Protein AF-A0A7S3EX60-F1 (afdb_monomer_lite)

Structure (mmCIF, N/CA/C/O backbone):
data_AF-A0A7S3EX60-F1
#
_entry.id   AF-A0A7S3EX60-F1
#
loop_
_atom_site.group_PDB
_atom_site.id
_atom_site.type_symbol
_atom_site.label_atom_id
_atom_site.label_alt_id
_atom_site.label_comp_id
_atom_site.label_asym_id
_atom_site.label_entity_id
_atom_site.label_seq_id
_atom_site.pdbx_PDB_ins_code
_atom_site.Cartn_x
_atom_site.Cartn_y
_atom_site.Cartn_z
_atom_site.occupancy
_atom_site.B_iso_or_equiv
_atom_site.auth_seq_id
_atom_site.auth_comp_id
_atom_site.auth_asym_id
_atom_site.auth_atom_id
_atom_site.pdbx_PDB_model_num
ATOM 1 N N . MET A 1 1 ? 12.029 58.955 9.361 1.00 40.97 1 MET A N 1
ATOM 2 C CA . MET A 1 1 ? 13.193 58.629 10.218 1.00 40.97 1 MET A CA 1
ATOM 3 C C . MET A 1 1 ? 12.990 57.382 11.083 1.00 40.97 1 MET A C 1
ATOM 5 O O . MET A 1 1 ? 13.912 56.584 11.134 1.00 40.97 1 MET A O 1
ATOM 9 N N . SER A 1 2 ? 11.810 57.131 11.671 1.00 41.09 2 SER A N 1
ATOM 10 C CA . SER A 1 2 ? 11.563 55.909 12.473 1.00 41.09 2 SER A CA 1
ATOM 11 C C . SER A 1 2 ? 11.715 54.586 11.683 1.00 41.09 2 SER A C 1
ATOM 13 O O . SER A 1 2 ? 12.374 53.666 12.156 1.00 41.09 2 SER A O 1
ATOM 15 N N . ASN A 1 3 ? 11.269 54.524 10.420 1.00 42.03 3 ASN A N 1
ATOM 16 C CA . ASN A 1 3 ? 11.426 53.314 9.588 1.00 42.03 3 ASN A CA 1
ATOM 17 C C . ASN A 1 3 ? 12.855 53.044 9.081 1.00 42.03 3 ASN A C 1
ATOM 19 O O . ASN A 1 3 ? 13.151 51.920 8.691 1.00 42.03 3 ASN A O 1
ATOM 23 N N . ILE A 1 4 ? 13.748 54.040 9.084 1.00 48.38 4 ILE A N 1
ATOM 24 C CA . ILE A 1 4 ? 15.143 53.849 8.641 1.00 48.38 4 ILE A CA 1
ATOM 25 C C . ILE A 1 4 ? 15.985 53.295 9.799 1.00 48.38 4 ILE A C 1
ATOM 27 O O . ILE A 1 4 ? 16.794 52.396 9.592 1.00 48.38 4 ILE A O 1
ATOM 31 N N . PHE A 1 5 ? 15.711 53.731 11.034 1.00 44.16 5 PHE A N 1
ATOM 32 C CA . PHE A 1 5 ? 16.349 53.172 12.228 1.00 44.16 5 PHE A CA 1
ATOM 33 C C . PHE A 1 5 ? 15.914 51.730 12.520 1.00 44.16 5 PHE A C 1
ATOM 35 O O . PHE A 1 5 ? 16.747 50.923 12.921 1.00 44.16 5 PHE A O 1
ATOM 42 N N . ALA A 1 6 ? 14.654 51.365 12.256 1.00 50.06 6 ALA A N 1
ATOM 43 C CA . ALA A 1 6 ? 14.195 49.982 12.419 1.00 50.06 6 ALA A CA 1
ATOM 44 C C . ALA A 1 6 ? 14.862 49.013 11.423 1.00 50.06 6 ALA A C 1
ATOM 46 O O . ALA A 1 6 ? 15.146 47.869 11.770 1.00 50.06 6 ALA A O 1
ATOM 47 N N . LYS A 1 7 ? 15.162 49.480 10.203 1.00 50.81 7 LYS A N 1
ATOM 48 C CA . LYS A 1 7 ? 15.777 48.651 9.159 1.00 50.81 7 LYS A CA 1
ATOM 49 C C . LYS A 1 7 ? 17.280 48.448 9.380 1.00 50.81 7 LYS A C 1
ATOM 51 O O . LYS A 1 7 ? 17.748 47.321 9.280 1.00 50.81 7 LYS A O 1
ATOM 56 N N . ALA A 1 8 ? 17.995 49.492 9.807 1.00 50.06 8 ALA A N 1
ATOM 57 C CA . ALA A 1 8 ? 19.415 49.393 10.157 1.00 50.06 8 ALA A CA 1
ATOM 58 C C . ALA A 1 8 ? 19.665 48.515 11.402 1.00 50.06 8 ALA A C 1
ATOM 60 O O . ALA A 1 8 ? 20.661 47.799 11.467 1.00 50.06 8 ALA A O 1
ATOM 61 N N . ASN A 1 9 ? 18.745 48.513 12.377 1.00 50.19 9 ASN A N 1
ATOM 62 C CA . ASN A 1 9 ? 18.869 47.649 13.557 1.00 50.19 9 ASN A CA 1
ATOM 63 C C . ASN A 1 9 ? 18.553 46.175 13.244 1.00 50.19 9 ASN A C 1
ATOM 65 O O . ASN A 1 9 ? 19.144 45.283 13.846 1.00 50.19 9 ASN A O 1
ATOM 69 N N . ALA A 1 10 ? 17.655 45.915 12.287 1.00 53.09 10 ALA A N 1
ATOM 70 C CA . ALA A 1 10 ? 17.352 44.562 11.824 1.00 53.09 10 ALA A CA 1
ATOM 71 C C . ALA A 1 10 ? 18.492 43.973 10.974 1.00 53.09 10 ALA A C 1
ATOM 73 O O . ALA A 1 10 ? 18.819 42.801 11.138 1.00 53.09 10 ALA A O 1
ATOM 74 N N . GLU A 1 11 ? 19.138 44.779 10.124 1.00 54.62 11 GLU A N 1
ATOM 75 C CA . GLU A 1 11 ? 20.297 44.345 9.327 1.00 54.62 11 GLU A CA 1
ATOM 76 C C . GLU A 1 11 ? 21.515 44.035 10.216 1.00 54.62 11 GLU A C 1
ATOM 78 O O . GLU A 1 11 ? 22.092 42.958 10.081 1.00 54.62 11 GLU A O 1
ATOM 83 N N . ASN A 1 12 ? 21.808 44.866 11.228 1.00 51.91 12 ASN A N 1
ATOM 84 C CA . ASN A 1 12 ? 22.872 44.582 12.203 1.00 51.91 12 ASN A CA 1
ATOM 85 C C . ASN A 1 12 ? 22.582 43.349 13.081 1.00 51.91 12 ASN A C 1
ATOM 87 O O . ASN A 1 12 ? 23.506 42.624 13.456 1.00 51.91 12 ASN A O 1
ATOM 91 N N . GLN A 1 13 ? 21.315 43.075 13.421 1.00 51.34 13 GLN A N 1
ATOM 92 C CA . GLN A 1 13 ? 20.961 41.848 14.147 1.00 51.34 13 GLN A CA 1
ATOM 93 C C . GLN A 1 13 ? 21.062 40.599 13.268 1.00 51.34 13 GLN A C 1
ATOM 95 O O . GLN A 1 13 ? 21.455 39.548 13.773 1.00 51.34 13 GLN A O 1
ATOM 100 N N . ASN A 1 14 ? 20.770 40.710 11.970 1.00 57.12 14 ASN A N 1
ATOM 101 C CA . ASN A 1 14 ? 20.908 39.596 11.036 1.00 57.12 14 ASN A CA 1
ATOM 102 C C . ASN A 1 14 ? 22.379 39.281 10.738 1.00 57.12 14 ASN A C 1
ATOM 104 O O . ASN A 1 14 ? 22.747 38.110 10.745 1.00 57.12 14 ASN A O 1
ATOM 108 N N . GLU A 1 15 ? 23.240 40.291 10.579 1.00 61.31 15 GLU A N 1
ATOM 109 C CA . GLU A 1 15 ? 24.688 40.075 10.436 1.00 61.31 15 GLU A CA 1
ATOM 110 C C . GLU A 1 15 ? 25.303 39.463 11.702 1.00 61.31 15 GLU A C 1
ATOM 112 O O . GLU A 1 15 ? 26.089 38.521 11.610 1.00 61.31 15 GLU A O 1
ATOM 117 N N . ALA A 1 16 ? 24.885 39.901 12.896 1.00 56.84 16 ALA A N 1
ATOM 118 C CA . ALA A 1 16 ? 25.330 39.304 14.157 1.00 56.84 16 ALA A CA 1
ATOM 119 C C . ALA A 1 16 ? 24.805 37.868 14.368 1.00 56.84 16 ALA A C 1
ATOM 121 O O . ALA A 1 16 ? 25.426 37.077 15.088 1.00 56.84 16 ALA A O 1
ATOM 122 N N . TYR A 1 17 ? 23.663 37.520 13.765 1.00 59.34 17 TYR A N 1
ATOM 123 C CA . TYR A 1 17 ? 23.107 36.166 13.790 1.00 59.34 17 TYR A CA 1
ATOM 124 C C . TYR A 1 17 ? 23.792 35.260 12.762 1.00 59.34 17 TYR A C 1
ATOM 126 O O . TYR A 1 17 ? 24.101 34.112 13.073 1.00 59.34 17 TYR A O 1
ATOM 134 N N . GLU A 1 18 ? 24.107 35.769 11.570 1.00 61.88 18 GLU A N 1
ATOM 135 C CA . GLU A 1 18 ? 24.880 35.036 10.566 1.00 61.88 18 GLU A CA 1
ATOM 136 C C . GLU A 1 18 ? 26.339 34.845 10.977 1.00 61.88 18 GLU A C 1
ATOM 138 O O . GLU A 1 18 ? 26.872 33.755 10.770 1.00 61.88 18 GLU A O 1
ATOM 143 N N . GLN A 1 19 ? 26.964 35.828 11.635 1.00 60.38 19 GLN A N 1
ATOM 144 C CA . GLN A 1 19 ? 28.290 35.661 12.235 1.00 60.38 19 GLN A CA 1
ATOM 145 C C . GLN A 1 19 ? 28.268 34.598 13.331 1.00 60.38 19 GLN A C 1
ATOM 147 O O . GLN A 1 19 ? 29.063 33.668 13.260 1.00 60.38 19 GLN A O 1
ATOM 152 N N . ARG A 1 20 ? 27.300 34.626 14.260 1.00 58.97 20 ARG A N 1
ATOM 153 C CA . ARG A 1 20 ? 27.168 33.566 15.276 1.00 58.97 20 ARG A CA 1
ATOM 154 C C . ARG A 1 20 ? 26.849 32.203 14.676 1.00 58.97 20 ARG A C 1
ATOM 156 O O . ARG A 1 20 ? 27.349 31.191 15.159 1.00 58.97 20 ARG A O 1
ATOM 163 N N . ARG A 1 21 ? 26.051 32.146 13.606 1.00 56.06 21 ARG A N 1
ATOM 164 C CA . ARG A 1 21 ? 25.754 30.891 12.906 1.00 56.06 21 ARG A CA 1
ATOM 165 C C . ARG A 1 21 ? 26.981 30.362 12.172 1.00 56.06 21 ARG A C 1
ATOM 167 O O . ARG A 1 21 ? 27.197 29.156 12.183 1.00 56.06 21 ARG A O 1
ATOM 174 N N . ASN A 1 22 ? 27.792 31.228 11.570 1.00 59.12 22 ASN A N 1
ATOM 175 C CA . ASN A 1 22 ? 29.034 30.839 10.904 1.00 59.12 22 ASN A CA 1
ATOM 176 C C . ASN A 1 22 ? 30.138 30.481 11.905 1.00 59.12 22 ASN A C 1
ATOM 178 O O . ASN A 1 22 ? 30.861 29.527 11.653 1.00 59.12 22 ASN A O 1
ATOM 182 N N . GLU A 1 23 ? 30.223 31.141 13.060 1.00 57.78 23 GLU A N 1
ATOM 183 C CA . GLU A 1 23 ? 31.110 30.753 14.166 1.00 57.78 23 GLU A CA 1
ATOM 184 C C . GLU A 1 23 ? 30.705 29.403 14.761 1.00 57.78 23 GLU A C 1
ATOM 186 O O . GLU A 1 23 ? 31.564 28.560 14.996 1.00 57.78 23 GLU A O 1
ATOM 191 N N . MET A 1 24 ? 29.404 29.140 14.918 1.00 51.28 24 MET A N 1
ATOM 192 C CA . MET A 1 24 ? 28.896 27.849 15.392 1.00 51.28 24 MET A CA 1
ATOM 193 C C . MET A 1 24 ? 29.073 26.748 14.336 1.00 51.28 24 MET A C 1
ATOM 195 O 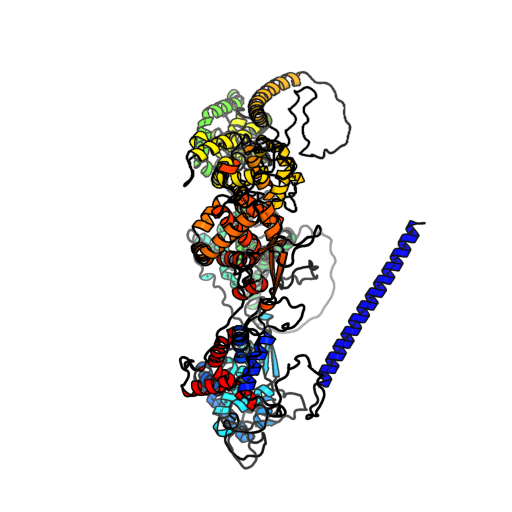O . MET A 1 24 ? 29.376 25.606 14.662 1.00 51.28 24 MET A O 1
ATOM 199 N N . ARG A 1 25 ? 28.948 27.079 13.046 1.00 52.75 25 ARG A N 1
ATOM 200 C CA . ARG A 1 25 ? 29.199 26.132 11.951 1.00 52.75 25 ARG A CA 1
ATOM 201 C C . ARG A 1 25 ? 30.690 25.844 11.794 1.00 52.75 25 ARG A C 1
ATOM 203 O O . ARG A 1 25 ? 31.047 24.690 11.589 1.00 52.75 25 ARG A O 1
ATOM 210 N N . ASN A 1 26 ? 31.548 26.849 11.953 1.00 56.00 26 ASN A N 1
ATOM 211 C CA . ASN A 1 26 ? 32.994 26.672 11.965 1.00 56.00 26 ASN A CA 1
ATOM 212 C C . ASN A 1 26 ? 33.450 25.924 13.219 1.00 56.00 26 ASN A C 1
ATOM 214 O O . ASN A 1 26 ? 34.291 25.051 13.080 1.00 56.00 26 ASN A O 1
ATOM 218 N N . SER A 1 27 ? 32.857 26.139 14.400 1.00 57.81 27 SER A N 1
ATOM 219 C CA . SER A 1 27 ? 33.195 25.355 15.598 1.00 57.81 27 SER A CA 1
ATOM 220 C C . SER A 1 27 ? 32.724 23.901 15.505 1.00 57.81 27 SER A C 1
ATOM 222 O O . SER A 1 27 ? 33.425 23.011 15.972 1.00 57.81 27 SER A O 1
ATOM 224 N N . VAL A 1 28 ? 31.600 23.624 14.831 1.00 53.66 28 VAL A N 1
ATOM 225 C CA . VAL A 1 28 ? 31.128 22.251 14.568 1.00 53.66 28 VAL A CA 1
ATOM 226 C C . VAL A 1 28 ? 31.958 21.565 13.480 1.00 53.66 28 VAL A C 1
ATOM 228 O O . VAL A 1 28 ? 32.253 20.380 13.599 1.00 53.66 28 VAL A O 1
ATOM 231 N N . VAL A 1 29 ? 32.387 22.285 12.437 1.00 56.09 29 VAL A N 1
ATOM 232 C CA . VAL A 1 29 ? 33.287 21.743 11.402 1.00 56.09 29 VAL A CA 1
ATOM 233 C C . VAL A 1 29 ? 34.698 21.541 11.953 1.00 56.09 29 VAL A C 1
ATOM 235 O O . VAL A 1 29 ? 35.321 20.531 11.649 1.00 56.09 29 VAL A O 1
ATOM 238 N N . GLN A 1 30 ? 35.187 22.446 12.798 1.00 50.03 30 GLN A N 1
ATOM 239 C CA . GLN A 1 30 ? 36.496 22.351 13.439 1.00 50.03 30 GLN A CA 1
ATOM 240 C C . GLN A 1 30 ? 36.492 21.293 14.546 1.00 50.03 30 GLN A C 1
ATOM 242 O O . GLN A 1 30 ? 37.408 20.485 14.584 1.00 50.03 30 GLN A O 1
ATOM 247 N N . GLY A 1 31 ? 35.406 21.174 15.315 1.00 54.47 31 GLY A N 1
ATOM 248 C CA . GLY A 1 31 ? 35.173 20.067 16.245 1.00 54.47 31 GLY A CA 1
ATOM 249 C C . GLY A 1 31 ? 35.002 18.721 15.538 1.00 54.47 31 GLY A C 1
ATOM 250 O O . GLY A 1 31 ? 35.495 17.713 16.027 1.00 54.47 31 GLY A O 1
ATOM 251 N N . GLY A 1 32 ? 34.386 18.697 14.350 1.00 55.09 32 GLY A N 1
ATOM 252 C CA . GLY A 1 32 ? 34.275 17.510 13.498 1.00 55.09 32 GLY A CA 1
ATOM 253 C C . GLY A 1 32 ? 35.598 17.116 12.835 1.00 55.09 32 GLY A C 1
ATOM 254 O O . GLY A 1 32 ? 35.907 15.933 12.742 1.00 55.09 32 GLY A O 1
ATOM 255 N N . LEU A 1 33 ? 36.420 18.085 12.422 1.00 52.88 33 LEU A N 1
ATOM 256 C CA . LEU A 1 33 ? 37.774 17.856 11.911 1.00 52.88 33 LEU A CA 1
ATOM 257 C C . LEU A 1 33 ? 38.736 17.443 13.028 1.00 52.88 33 LEU A C 1
ATOM 259 O O . LEU A 1 33 ? 39.568 16.573 12.795 1.00 52.88 33 LEU A O 1
ATOM 263 N N . GLU A 1 34 ? 38.585 17.984 14.238 1.00 53.78 34 GLU A N 1
ATOM 264 C CA . GLU A 1 34 ? 39.283 17.532 15.445 1.00 53.78 34 GLU A CA 1
ATOM 265 C C . GLU A 1 34 ? 38.808 16.142 15.877 1.00 53.78 34 GLU A C 1
ATOM 267 O O . GLU A 1 34 ? 39.642 15.340 16.276 1.00 53.78 34 GLU A O 1
ATOM 272 N N . GLN A 1 35 ? 37.526 15.791 15.707 1.00 50.44 35 GLN A N 1
ATOM 273 C CA . GLN A 1 35 ? 37.017 14.431 15.931 1.00 50.44 35 GLN A CA 1
ATOM 274 C C . GLN A 1 35 ? 37.516 13.442 14.880 1.00 50.44 35 GLN A C 1
ATOM 276 O O . GLN A 1 35 ? 37.899 12.337 15.235 1.00 50.44 35 GLN A O 1
ATOM 281 N N . ILE A 1 36 ? 37.584 13.827 13.604 1.00 54.09 36 ILE A N 1
ATOM 282 C CA . ILE A 1 36 ? 38.129 12.984 12.529 1.00 54.09 36 ILE A CA 1
ATOM 283 C C . ILE A 1 36 ? 39.653 12.855 12.665 1.00 54.09 36 ILE A C 1
ATOM 285 O O . ILE A 1 36 ? 40.202 11.784 12.404 1.00 54.09 36 ILE A O 1
ATOM 289 N N . ALA A 1 37 ? 40.347 13.909 13.104 1.00 53.84 37 ALA A N 1
ATOM 290 C CA . ALA A 1 37 ? 41.767 13.868 13.440 1.00 53.84 37 ALA A CA 1
ATOM 291 C C . ALA A 1 37 ? 42.020 13.040 14.709 1.00 53.84 37 ALA A C 1
ATOM 293 O O . ALA A 1 37 ? 42.969 12.263 14.726 1.00 53.84 37 ALA A O 1
ATOM 294 N N . ALA A 1 38 ? 41.149 13.120 15.720 1.00 51.03 38 ALA A N 1
ATOM 295 C CA . ALA A 1 38 ? 41.193 12.301 16.930 1.00 51.03 38 ALA A CA 1
ATOM 296 C C . ALA A 1 38 ? 40.831 10.835 16.654 1.00 51.03 38 ALA A C 1
ATOM 298 O O . ALA A 1 38 ? 41.434 9.952 17.253 1.00 51.03 38 ALA A O 1
ATOM 299 N N . ASP A 1 39 ? 39.933 10.552 15.707 1.00 51.50 39 ASP A N 1
ATOM 300 C CA . ASP A 1 39 ? 39.592 9.195 15.266 1.00 51.50 39 ASP A CA 1
ATOM 301 C C . ASP A 1 39 ? 40.668 8.605 14.349 1.00 51.50 39 ASP A C 1
ATOM 303 O O . ASP A 1 39 ? 40.962 7.412 14.440 1.00 51.50 39 ASP A O 1
ATOM 307 N N . ARG A 1 40 ? 41.331 9.422 13.515 1.00 48.72 40 ARG A N 1
ATOM 308 C CA . ARG A 1 40 ? 42.548 9.014 12.791 1.00 48.72 40 ARG A CA 1
ATOM 309 C C . ARG A 1 40 ? 43.727 8.811 13.739 1.00 48.72 40 ARG A C 1
ATOM 311 O O . ARG A 1 40 ? 44.459 7.847 13.550 1.00 48.72 40 ARG A O 1
ATOM 318 N N . ALA A 1 41 ? 43.877 9.637 14.775 1.00 49.53 41 ALA A N 1
ATOM 319 C CA . ALA A 1 41 ? 44.881 9.458 15.821 1.00 49.53 41 ALA A CA 1
ATOM 320 C C . ALA A 1 41 ? 44.573 8.234 16.704 1.00 49.53 41 ALA A C 1
ATOM 322 O O . ALA A 1 41 ? 45.488 7.484 17.026 1.00 49.53 41 ALA A O 1
ATOM 323 N N . ARG A 1 42 ? 43.296 7.948 17.008 1.00 47.03 42 ARG A N 1
ATOM 324 C CA . ARG A 1 42 ? 42.854 6.717 17.691 1.00 47.03 42 ARG A CA 1
ATOM 325 C C . ARG A 1 42 ? 43.070 5.473 16.834 1.00 47.03 42 ARG A C 1
ATOM 327 O O . ARG A 1 42 ? 43.547 4.472 17.353 1.00 47.03 42 ARG A O 1
ATOM 334 N N . LYS A 1 43 ? 42.792 5.525 15.525 1.00 45.44 43 LYS A N 1
ATOM 335 C CA . LYS A 1 43 ? 43.089 4.418 14.594 1.00 45.44 43 LYS A CA 1
ATOM 336 C C . LYS A 1 43 ? 44.589 4.225 14.354 1.00 45.44 43 LYS A C 1
ATOM 338 O O . LYS A 1 43 ? 45.010 3.089 14.164 1.00 45.44 43 LYS A O 1
ATOM 343 N N . ALA A 1 44 ? 45.391 5.291 14.398 1.00 42.00 44 ALA A N 1
ATOM 344 C CA . ALA A 1 44 ? 46.851 5.222 14.301 1.00 42.00 44 ALA A CA 1
ATOM 345 C C . ALA A 1 44 ? 47.514 4.741 15.609 1.00 42.00 44 ALA A C 1
ATOM 347 O O . ALA A 1 44 ? 48.523 4.047 15.554 1.00 42.00 44 ALA A O 1
ATOM 348 N N . ALA A 1 45 ? 46.914 5.019 16.774 1.00 40.84 45 ALA A N 1
ATOM 349 C CA . ALA A 1 45 ? 47.356 4.499 18.072 1.00 40.84 45 ALA A CA 1
ATOM 350 C C . ALA A 1 45 ? 47.021 3.007 18.291 1.00 40.84 45 ALA A C 1
ATOM 352 O O . ALA A 1 45 ? 47.554 2.392 19.210 1.00 40.84 45 ALA A O 1
ATOM 353 N N . LEU A 1 46 ? 46.173 2.406 17.444 1.00 40.50 46 LEU A N 1
ATOM 354 C CA . LEU A 1 46 ? 45.753 0.998 17.529 1.00 40.50 46 LEU A CA 1
ATOM 355 C C . LEU A 1 46 ? 46.580 0.028 16.659 1.00 40.50 46 LEU A C 1
ATOM 357 O O . LEU A 1 46 ? 46.191 -1.126 16.480 1.00 40.50 46 LEU A O 1
ATOM 361 N N . ARG A 1 47 ? 47.733 0.460 16.128 1.00 37.81 47 ARG A N 1
ATOM 362 C CA . ARG A 1 47 ? 48.683 -0.410 15.411 1.00 37.81 47 ARG A CA 1
ATOM 363 C C . ARG A 1 47 ? 50.138 -0.136 15.805 1.00 37.81 47 ARG A C 1
ATOM 365 O O . ARG A 1 47 ? 50.882 0.417 15.010 1.00 37.81 47 ARG A O 1
ATOM 372 N N . VAL A 1 48 ? 50.553 -0.597 16.988 1.00 32.78 48 VAL A N 1
ATOM 373 C CA . VAL A 1 48 ? 51.901 -1.157 17.246 1.00 32.78 48 VAL A CA 1
ATOM 374 C C . VAL A 1 48 ? 51.758 -2.253 18.327 1.00 32.78 48 VAL A C 1
ATOM 376 O O . VAL A 1 48 ? 51.023 -2.041 19.291 1.00 32.78 48 VAL A O 1
ATOM 379 N N . PRO A 1 49 ? 52.397 -3.430 18.168 1.00 46.22 49 PRO A N 1
ATOM 380 C CA . PRO A 1 49 ? 52.186 -4.614 19.006 1.00 46.22 49 PRO A CA 1
ATOM 381 C C . PRO A 1 49 ? 53.089 -4.599 20.245 1.00 46.22 49 PRO A C 1
ATOM 383 O O . PRO A 1 49 ? 54.275 -4.386 20.064 1.00 46.22 49 PRO A O 1
ATOM 386 N N . VAL A 1 50 ? 52.584 -4.878 21.459 1.00 27.66 50 VAL A N 1
ATOM 387 C CA . VAL A 1 50 ? 53.352 -5.418 22.612 1.00 27.66 50 VAL A CA 1
ATOM 388 C C . VAL A 1 50 ? 52.380 -5.970 23.684 1.00 27.66 50 VAL A C 1
ATOM 390 O O . VAL A 1 50 ? 51.372 -5.356 24.013 1.00 27.66 50 VAL A O 1
ATOM 393 N N . SER A 1 51 ? 52.744 -7.145 24.205 1.00 29.50 51 SER A N 1
ATOM 394 C CA . SER A 1 51 ? 52.275 -7.961 25.349 1.00 29.50 51 SER A CA 1
ATOM 395 C C . SER A 1 51 ? 51.693 -7.258 26.608 1.00 29.50 51 SER A C 1
ATOM 397 O O . SER A 1 51 ? 51.976 -6.088 26.860 1.00 29.50 51 SER A O 1
ATOM 399 N N . PRO A 1 52 ? 50.926 -7.979 27.465 1.00 30.30 52 PRO A N 1
ATOM 400 C CA . PRO A 1 52 ? 49.973 -7.391 28.410 1.00 30.30 52 PRO A CA 1
ATOM 401 C C . PRO A 1 52 ? 50.631 -6.785 29.659 1.00 30.30 52 PRO A C 1
ATOM 403 O O . PRO A 1 52 ? 51.422 -7.435 30.344 1.00 30.30 52 PRO A O 1
ATOM 406 N N . LYS A 1 53 ? 50.211 -5.571 30.036 1.00 26.50 53 LYS A N 1
ATOM 407 C CA . LYS A 1 53 ? 50.353 -5.048 31.405 1.00 26.50 53 LYS A CA 1
ATOM 408 C C . LYS A 1 53 ? 48.973 -4.853 32.032 1.00 26.50 53 LYS A C 1
ATOM 410 O O . LYS A 1 53 ? 48.086 -4.251 31.440 1.00 26.50 53 LYS A O 1
ATOM 415 N N . LYS A 1 54 ? 48.824 -5.409 33.238 1.00 35.53 54 LYS A N 1
ATOM 416 C CA . LYS A 1 54 ? 47.655 -5.326 34.124 1.00 35.53 54 LYS A CA 1
ATOM 417 C C . LYS A 1 54 ? 47.223 -3.879 34.391 1.00 35.53 54 LYS A C 1
ATOM 419 O O . LYS A 1 54 ? 48.059 -3.070 34.783 1.00 35.53 54 LYS A O 1
ATOM 424 N N . GLY A 1 55 ? 45.906 -3.666 34.360 1.00 38.47 55 GLY A N 1
ATOM 425 C CA . GLY A 1 55 ? 45.201 -2.640 35.135 1.00 38.47 55 GLY A CA 1
ATOM 426 C C . GLY A 1 55 ? 44.692 -1.444 34.332 1.00 38.47 55 GLY A C 1
ATOM 427 O O . GLY A 1 55 ? 45.484 -0.568 34.012 1.00 38.47 55 GLY A O 1
ATOM 428 N N . ALA A 1 56 ? 43.376 -1.424 34.061 1.00 29.97 56 ALA A N 1
ATOM 429 C CA . ALA A 1 56 ? 42.463 -0.264 34.117 1.00 29.97 56 ALA A CA 1
ATOM 430 C C . ALA A 1 56 ? 41.203 -0.517 33.256 1.00 29.97 56 ALA A C 1
ATOM 432 O O . ALA A 1 56 ? 41.147 -0.119 32.095 1.00 29.97 56 ALA A O 1
ATOM 433 N N . PHE A 1 57 ? 40.182 -1.155 33.835 1.00 28.59 57 PHE A N 1
ATOM 434 C CA . PHE A 1 57 ? 38.784 -0.944 33.436 1.00 28.59 57 PHE A CA 1
ATOM 435 C C . PHE A 1 57 ? 38.083 -0.184 34.579 1.00 28.59 57 PHE A C 1
ATOM 437 O O . PHE A 1 57 ? 38.437 -0.431 35.733 1.00 28.59 57 PHE A O 1
ATOM 444 N N . PRO A 1 58 ? 37.150 0.745 34.294 1.00 32.22 58 PRO A N 1
ATOM 445 C CA . PRO A 1 58 ? 36.363 1.422 35.321 1.00 32.22 58 PRO A CA 1
ATOM 446 C C . PRO A 1 58 ? 35.311 0.476 35.920 1.00 32.22 58 PRO A C 1
ATOM 448 O O . PRO A 1 58 ? 34.686 -0.290 35.187 1.00 32.22 58 PRO A O 1
ATOM 451 N N . ASP A 1 59 ? 35.138 0.563 37.241 1.00 34.06 59 ASP A N 1
ATOM 452 C CA . ASP A 1 59 ? 34.211 -0.220 38.066 1.00 34.06 59 ASP A CA 1
ATOM 453 C C . ASP A 1 59 ? 32.789 -0.285 37.493 1.00 34.06 59 ASP A C 1
ATOM 455 O O . ASP A 1 59 ? 32.135 0.737 37.263 1.00 34.06 59 ASP A O 1
ATOM 459 N N . VAL A 1 60 ? 32.287 -1.511 37.331 1.00 32.72 60 VAL A N 1
ATOM 460 C CA . VAL A 1 60 ? 30.874 -1.812 37.065 1.00 32.72 60 VAL A CA 1
ATOM 461 C C . VAL A 1 60 ? 30.269 -2.427 38.329 1.00 32.72 60 VAL A C 1
ATOM 463 O O . VAL A 1 60 ? 29.786 -3.553 38.326 1.00 32.72 60 VAL A O 1
ATOM 466 N N . ASP A 1 61 ? 30.290 -1.671 39.425 1.00 29.89 61 ASP A N 1
ATOM 467 C CA . ASP A 1 61 ? 29.519 -1.975 40.636 1.00 29.89 61 ASP A CA 1
ATOM 468 C C . ASP A 1 61 ? 28.088 -1.444 40.476 1.00 29.89 61 ASP A C 1
ATOM 470 O O . ASP A 1 61 ? 27.728 -0.368 40.963 1.00 29.89 61 ASP A O 1
ATOM 474 N N . ARG A 1 62 ? 27.240 -2.175 39.742 1.00 36.34 62 ARG A N 1
ATOM 475 C CA . ARG A 1 62 ? 25.791 -1.887 39.725 1.00 36.34 62 ARG A CA 1
ATOM 476 C C . ARG A 1 62 ? 24.882 -3.113 39.847 1.00 36.34 62 ARG A C 1
ATOM 478 O O . ARG A 1 62 ? 23.687 -3.010 39.597 1.00 36.34 62 ARG A O 1
ATOM 485 N N . PHE A 1 63 ? 25.431 -4.231 40.311 1.00 33.94 63 PHE A N 1
ATOM 486 C CA . PHE A 1 63 ? 24.666 -5.358 40.841 1.00 33.94 63 PHE A CA 1
ATOM 487 C C . PHE A 1 63 ? 25.255 -5.708 42.206 1.00 33.94 63 PHE A C 1
ATOM 489 O O . PHE A 1 63 ? 26.233 -6.443 42.306 1.00 33.94 63 PHE A O 1
ATOM 496 N N . ALA A 1 64 ? 24.718 -5.088 43.256 1.00 28.97 64 ALA A N 1
ATOM 497 C CA . ALA A 1 64 ? 25.093 -5.423 44.621 1.00 28.97 64 ALA A CA 1
ATOM 498 C C . ALA A 1 64 ? 24.592 -6.845 44.951 1.00 28.97 64 ALA A C 1
ATOM 500 O O . ALA A 1 64 ? 23.434 -7.144 44.653 1.00 28.97 64 ALA A O 1
ATOM 501 N N . PRO A 1 65 ? 25.412 -7.711 45.568 1.00 36.94 65 PRO A N 1
ATOM 502 C CA . PRO A 1 65 ? 24.937 -8.962 46.133 1.00 36.94 65 PRO A CA 1
ATOM 503 C C . PRO A 1 65 ? 24.269 -8.677 47.483 1.00 36.94 65 PRO A C 1
ATOM 505 O O . PRO A 1 65 ? 24.921 -8.213 48.420 1.00 36.94 65 PRO A O 1
ATOM 508 N N . GLU A 1 66 ? 22.972 -8.961 47.601 1.00 35.19 66 GLU A N 1
ATOM 509 C CA . GLU A 1 66 ? 22.375 -9.211 48.914 1.00 35.19 66 GLU A CA 1
ATOM 510 C C . GLU A 1 66 ? 22.986 -10.506 49.487 1.00 35.19 66 GLU A C 1
ATOM 512 O O . GLU A 1 66 ? 23.212 -11.485 48.776 1.00 35.19 66 GLU A O 1
ATOM 517 N N . TYR A 1 67 ? 23.369 -10.444 50.763 1.00 29.53 67 TYR A N 1
ATOM 518 C CA . TYR A 1 67 ? 24.238 -11.381 51.487 1.00 29.53 67 TYR A CA 1
ATOM 519 C C . TYR A 1 67 ? 23.830 -12.868 51.404 1.00 29.53 67 TYR A C 1
ATOM 521 O O . TYR A 1 67 ? 22.674 -13.184 51.676 1.00 29.53 67 TYR A O 1
ATOM 529 N N . PRO A 1 68 ? 24.791 -13.805 51.255 1.00 32.22 68 PRO A N 1
ATOM 530 C CA . PRO A 1 68 ? 24.666 -15.150 51.798 1.00 32.22 68 PRO A CA 1
ATOM 531 C C . PRO A 1 68 ? 25.276 -15.247 53.208 1.00 32.22 68 PRO A C 1
ATOM 533 O O . PRO A 1 68 ? 26.246 -14.568 53.555 1.00 32.22 68 PRO A O 1
ATOM 536 N N . GLU A 1 69 ? 24.675 -16.117 54.016 1.00 33.19 69 GLU A N 1
ATOM 537 C CA . GLU A 1 69 ? 25.048 -16.443 55.393 1.00 33.19 69 GLU A CA 1
ATOM 538 C C . GLU A 1 69 ? 26.516 -16.901 55.563 1.00 33.19 69 GLU A C 1
ATOM 540 O O . GLU A 1 69 ? 27.154 -17.370 54.612 1.00 33.19 69 GLU A O 1
ATOM 545 N N . PRO A 1 70 ? 27.089 -16.803 56.782 1.00 31.36 70 PRO A N 1
ATOM 546 C CA . PRO A 1 70 ? 28.503 -17.065 57.017 1.00 31.36 70 PRO A CA 1
ATOM 547 C C . PRO A 1 70 ? 28.818 -18.566 56.947 1.00 31.36 70 PRO A C 1
ATOM 549 O O . PRO A 1 70 ? 28.661 -19.292 57.927 1.00 31.36 70 PRO A O 1
ATOM 552 N N . GLY A 1 71 ? 29.342 -19.019 55.806 1.00 41.28 71 GLY A N 1
ATOM 553 C CA . GLY A 1 71 ? 30.025 -20.310 55.719 1.00 41.28 71 GLY A CA 1
ATOM 554 C C . GLY A 1 71 ? 29.982 -21.007 54.363 1.00 41.28 71 GLY A C 1
ATOM 555 O O . GLY A 1 71 ? 29.347 -22.043 54.255 1.00 41.28 71 GLY A O 1
ATOM 556 N N . SER A 1 72 ? 30.706 -20.529 53.345 1.00 35.66 72 SER A N 1
ATOM 557 C CA . SER A 1 72 ? 31.330 -21.404 52.331 1.00 35.66 72 SER A CA 1
ATOM 558 C C . SER A 1 72 ? 32.352 -20.635 51.472 1.00 35.66 72 SER A C 1
ATOM 560 O O . SER A 1 72 ? 32.504 -19.424 51.586 1.00 35.66 72 SER A O 1
ATOM 562 N N . HIS A 1 73 ? 33.158 -21.383 50.725 1.00 35.06 73 HIS A N 1
ATOM 563 C CA . HIS A 1 73 ? 34.520 -21.099 50.264 1.00 35.06 73 HIS A CA 1
ATOM 564 C C . HIS A 1 73 ? 34.786 -19.805 49.457 1.00 35.06 73 HIS A C 1
ATOM 566 O O . HIS A 1 73 ? 33.989 -19.349 48.649 1.00 35.06 73 HIS A O 1
ATOM 572 N N . LYS A 1 74 ? 36.009 -19.269 49.622 1.00 35.78 74 LYS A N 1
ATOM 573 C CA . LYS A 1 74 ? 36.588 -18.151 48.849 1.00 35.78 74 LYS A CA 1
ATOM 574 C C . LYS A 1 74 ? 36.595 -18.446 47.335 1.00 35.78 74 LYS A C 1
ATOM 576 O O . LYS A 1 74 ? 37.199 -19.434 46.921 1.00 35.78 74 LYS A O 1
ATOM 581 N N . ALA A 1 75 ? 36.021 -17.553 46.525 1.00 36.75 75 ALA A N 1
ATOM 582 C CA . ALA A 1 75 ? 36.044 -17.620 45.060 1.00 36.75 75 ALA A CA 1
ATOM 583 C C . ALA A 1 75 ? 37.478 -17.537 44.483 1.00 36.75 75 ALA A C 1
ATOM 585 O O . ALA A 1 75 ? 38.297 -16.723 44.927 1.00 36.75 75 ALA A O 1
ATOM 586 N N . ARG A 1 76 ? 37.793 -18.389 43.494 1.00 47.34 76 ARG A N 1
ATOM 587 C CA . ARG A 1 76 ? 39.053 -18.355 42.723 1.00 47.34 76 ARG A CA 1
ATOM 588 C C . ARG A 1 76 ? 39.053 -17.170 41.742 1.00 47.34 76 ARG A C 1
ATOM 590 O O . ARG A 1 76 ? 38.005 -16.704 41.316 1.00 47.34 76 ARG A O 1
ATOM 597 N N . LYS A 1 77 ? 40.246 -16.672 41.394 1.00 41.50 77 LYS A N 1
ATOM 598 C CA . LYS A 1 77 ? 40.437 -15.589 40.409 1.00 41.50 77 LYS A CA 1
ATOM 599 C C . LYS A 1 77 ? 40.000 -16.064 39.007 1.00 41.50 77 LYS A C 1
ATOM 601 O O . LYS A 1 77 ? 40.413 -17.169 38.665 1.00 41.50 77 LYS A O 1
ATOM 606 N N . PRO A 1 78 ? 39.275 -15.256 38.204 1.00 46.75 78 PRO A N 1
ATOM 607 C CA . PRO A 1 78 ? 38.908 -15.635 36.837 1.00 46.75 78 PRO A CA 1
ATOM 608 C C . PRO A 1 78 ? 40.163 -15.806 35.976 1.00 46.75 78 PRO A C 1
ATOM 610 O O . PRO A 1 78 ? 41.069 -14.963 36.039 1.00 46.75 78 PRO A O 1
ATOM 613 N N . ASP A 1 79 ? 40.236 -16.877 35.193 1.00 57.47 79 ASP A N 1
ATOM 614 C CA . ASP A 1 79 ? 41.192 -16.998 34.099 1.00 57.47 79 ASP A CA 1
ATOM 615 C C . ASP A 1 79 ? 40.626 -16.328 32.830 1.00 57.47 79 ASP A C 1
ATOM 617 O O . ASP A 1 79 ? 39.433 -16.081 32.693 1.00 57.47 79 ASP A O 1
ATOM 621 N N . ASN A 1 80 ? 41.500 -15.913 31.907 1.00 63.94 80 ASN A N 1
ATOM 622 C CA . ASN A 1 80 ? 41.088 -15.207 30.681 1.00 63.94 80 ASN A CA 1
ATOM 623 C C . ASN A 1 80 ? 40.719 -16.187 29.547 1.00 63.94 80 ASN A C 1
ATOM 625 O O . ASN A 1 80 ? 40.918 -15.873 28.371 1.00 63.94 80 ASN A O 1
ATOM 629 N N . ARG A 1 81 ? 40.279 -17.400 29.887 1.00 67.94 81 ARG A N 1
ATOM 630 C CA . ARG A 1 81 ? 39.920 -18.462 28.942 1.00 67.94 81 ARG A CA 1
ATOM 631 C C . ARG A 1 81 ? 38.454 -18.817 29.166 1.00 67.94 81 ARG A C 1
ATOM 633 O O . ARG A 1 81 ? 37.964 -18.676 30.272 1.00 67.94 81 ARG A O 1
ATOM 640 N N . LEU A 1 82 ? 37.760 -19.210 28.102 1.00 72.06 82 LEU A N 1
ATOM 641 C CA . LEU A 1 82 ? 36.391 -19.709 28.196 1.00 72.06 82 LEU A CA 1
ATOM 642 C C . LEU A 1 82 ? 36.411 -21.207 27.918 1.00 72.06 82 LEU A C 1
ATOM 644 O O . LEU A 1 82 ? 36.913 -21.632 26.874 1.00 72.06 82 LEU A O 1
ATOM 648 N N . THR A 1 83 ? 35.839 -21.981 28.828 1.00 81.12 83 THR A N 1
ATOM 649 C CA . THR A 1 83 ? 35.444 -23.372 28.587 1.00 81.12 83 THR A CA 1
ATOM 650 C C . THR A 1 83 ? 34.248 -23.430 27.628 1.00 81.12 83 THR A C 1
ATOM 652 O O . THR A 1 83 ? 33.605 -22.416 27.340 1.00 81.12 83 THR A O 1
ATOM 655 N N . LEU A 1 84 ? 33.909 -24.619 27.114 1.00 76.00 84 LEU A N 1
ATOM 656 C CA . LEU A 1 84 ? 32.748 -24.782 26.229 1.00 76.00 84 LEU A CA 1
ATOM 657 C C . LEU A 1 84 ? 31.433 -24.364 26.917 1.00 76.00 84 LEU A C 1
ATOM 659 O O . LEU A 1 84 ? 30.599 -23.714 26.292 1.00 76.00 84 LEU A O 1
ATOM 663 N N . THR A 1 85 ? 31.245 -24.691 28.198 1.00 83.44 85 THR A N 1
ATOM 664 C CA . THR A 1 85 ? 30.041 -24.331 28.971 1.00 83.44 85 THR A CA 1
ATOM 665 C C . THR A 1 85 ? 29.945 -22.822 29.190 1.00 83.44 85 THR A C 1
ATOM 667 O O . THR A 1 85 ? 28.877 -22.242 28.993 1.00 83.44 85 THR A O 1
ATOM 670 N N . GLU A 1 86 ? 31.063 -22.161 29.497 1.00 82.19 86 GLU A N 1
ATOM 671 C CA . GLU A 1 86 ? 31.136 -20.702 29.630 1.00 82.19 86 GLU A CA 1
ATOM 672 C C . GLU A 1 86 ? 30.962 -19.993 28.284 1.00 82.19 86 GLU A C 1
ATOM 674 O O . GLU A 1 86 ? 30.309 -18.953 28.220 1.00 82.19 86 GLU A O 1
ATOM 679 N N . PHE A 1 87 ? 31.477 -20.561 27.190 1.00 83.94 87 PHE A N 1
ATOM 680 C CA . PHE A 1 87 ? 31.240 -20.068 25.834 1.00 83.94 87 PHE A CA 1
ATOM 681 C C . PHE A 1 87 ? 29.751 -20.127 25.475 1.00 83.94 87 PHE A C 1
ATOM 683 O O . PHE A 1 87 ? 29.202 -19.138 24.989 1.00 83.94 87 PHE A O 1
ATOM 690 N N . LEU A 1 88 ? 29.072 -21.240 25.769 1.00 84.62 88 LEU A N 1
ATOM 691 C CA . LEU A 1 88 ? 27.634 -21.385 25.533 1.00 84.62 88 LEU A CA 1
ATOM 692 C C . LEU A 1 88 ? 26.809 -20.445 26.430 1.00 84.62 88 LEU A C 1
ATOM 694 O O . LEU A 1 88 ? 25.920 -19.758 25.928 1.00 84.62 88 LEU A O 1
ATOM 698 N N . ALA A 1 89 ? 27.135 -20.328 27.722 1.00 84.75 89 ALA A N 1
ATOM 699 C CA . ALA A 1 89 ? 26.485 -19.375 28.627 1.00 84.75 89 ALA A CA 1
ATOM 700 C C . ALA A 1 89 ? 26.692 -17.918 28.167 1.00 84.75 89 ALA A C 1
ATOM 702 O O . ALA A 1 89 ? 25.757 -17.112 28.161 1.00 84.75 89 ALA A O 1
ATOM 703 N N . CYS A 1 90 ? 27.901 -17.586 27.709 1.00 86.31 90 CYS A N 1
ATOM 704 C CA . CYS A 1 90 ? 28.238 -16.284 27.144 1.00 86.31 90 CYS A CA 1
ATOM 705 C C . CYS A 1 90 ? 27.458 -16.014 25.850 1.00 86.31 90 CYS A C 1
ATOM 707 O O . CYS A 1 90 ? 26.900 -14.930 25.692 1.00 86.31 90 CYS A O 1
ATOM 709 N N . LEU A 1 91 ? 27.321 -17.002 24.958 1.00 87.94 91 LEU A N 1
ATOM 710 C CA . LEU A 1 91 ? 26.492 -16.887 23.756 1.00 87.94 91 LEU A CA 1
ATOM 711 C C . LEU A 1 91 ? 25.021 -16.619 24.091 1.00 87.94 91 LEU A C 1
ATOM 713 O O . LEU A 1 91 ? 24.417 -15.746 23.468 1.00 87.94 91 LEU A O 1
ATOM 717 N N . VAL A 1 92 ? 24.450 -17.293 25.096 1.00 88.75 92 VAL A N 1
ATOM 718 C CA . VAL A 1 92 ? 23.073 -17.032 25.554 1.00 88.75 92 VAL A CA 1
ATOM 719 C C . VAL A 1 92 ? 22.936 -15.591 26.057 1.00 88.75 92 VAL A C 1
ATOM 721 O O . VAL A 1 92 ? 22.055 -14.862 25.591 1.00 88.75 92 VAL A O 1
ATOM 724 N N . ARG A 1 93 ? 23.848 -15.129 26.921 1.00 88.12 93 ARG A N 1
ATOM 725 C CA . ARG A 1 93 ? 23.845 -13.754 27.458 1.00 88.12 93 ARG A CA 1
ATOM 726 C C . ARG A 1 93 ? 24.021 -12.699 26.359 1.00 88.12 93 ARG A C 1
ATOM 728 O O . ARG A 1 93 ? 23.269 -11.725 26.308 1.00 88.12 93 ARG A O 1
ATOM 735 N N . ILE A 1 94 ? 24.966 -12.907 25.440 1.00 88.00 94 ILE A N 1
ATOM 736 C CA . ILE A 1 94 ? 25.202 -12.011 24.300 1.00 88.00 94 ILE A CA 1
ATOM 737 C C . ILE A 1 94 ? 23.990 -12.003 23.374 1.00 88.00 94 ILE A C 1
ATOM 739 O O . ILE A 1 94 ? 23.609 -10.933 22.912 1.00 88.00 94 ILE A O 1
ATOM 743 N N . SER A 1 95 ? 23.352 -13.147 23.122 1.00 87.88 95 SER A N 1
ATOM 744 C CA . SER A 1 95 ? 22.170 -13.202 22.257 1.00 87.88 95 SER A CA 1
ATOM 745 C C . SER A 1 95 ? 21.032 -12.343 22.803 1.00 87.88 95 SER A C 1
ATOM 747 O O . SER A 1 95 ? 20.440 -11.558 22.057 1.00 87.88 95 SER A O 1
ATOM 749 N N . PHE A 1 96 ? 20.803 -12.394 24.118 1.00 87.06 96 PHE A N 1
ATOM 750 C CA . PHE A 1 96 ? 19.803 -11.573 24.786 1.00 87.06 96 PHE A CA 1
ATOM 751 C C . PHE A 1 96 ? 20.152 -10.080 24.741 1.00 87.06 96 PHE A C 1
ATOM 753 O O . PHE A 1 96 ? 19.317 -9.276 24.326 1.00 87.06 96 PHE A O 1
ATOM 760 N N . LEU A 1 97 ? 21.387 -9.700 25.092 1.00 84.62 97 LEU A N 1
ATOM 761 C CA . LEU A 1 97 ? 21.835 -8.300 25.076 1.00 84.62 97 LEU A CA 1
ATOM 762 C C . LEU A 1 97 ? 21.888 -7.713 23.663 1.00 84.62 97 LEU A C 1
ATOM 764 O O . LEU A 1 97 ? 21.567 -6.547 23.453 1.00 84.62 97 LEU A O 1
ATOM 768 N N . ARG A 1 98 ? 22.267 -8.517 22.672 1.00 82.94 98 ARG A N 1
ATOM 769 C CA . ARG A 1 98 ? 22.353 -8.091 21.277 1.00 82.94 98 ARG A CA 1
ATOM 770 C C . ARG A 1 98 ? 20.980 -7.820 20.681 1.00 82.94 98 ARG A C 1
ATOM 772 O O . ARG A 1 98 ? 20.824 -6.855 19.937 1.00 82.94 98 ARG A O 1
ATOM 779 N N . ALA A 1 99 ? 20.003 -8.668 20.986 1.00 83.94 99 ALA A N 1
ATOM 780 C CA . ALA A 1 99 ? 18.624 -8.440 20.578 1.00 83.94 99 ALA A CA 1
ATOM 781 C C . ALA A 1 99 ? 17.978 -7.289 21.371 1.00 83.94 99 ALA A C 1
ATOM 783 O O . ALA A 1 99 ? 17.090 -6.615 20.851 1.00 83.94 99 ALA A O 1
ATOM 784 N N . ASN A 1 100 ? 18.461 -7.024 22.592 1.00 84.69 100 ASN A N 1
ATOM 785 C CA . ASN A 1 100 ? 17.920 -6.017 23.501 1.00 84.69 100 ASN A CA 1
ATOM 786 C C . ASN A 1 100 ? 19.004 -5.040 24.019 1.00 84.69 100 ASN A C 1
ATOM 788 O O . ASN A 1 100 ? 19.255 -4.973 25.222 1.00 84.69 100 ASN A O 1
ATOM 792 N N . PRO A 1 101 ? 19.629 -4.215 23.155 1.00 81.88 101 PRO A N 1
ATOM 793 C CA . PRO A 1 101 ? 20.790 -3.390 23.528 1.00 81.88 101 PRO A CA 1
ATOM 794 C C . PRO A 1 101 ? 20.471 -2.257 24.514 1.00 81.88 101 PRO A C 1
ATOM 796 O O . PRO A 1 101 ? 21.371 -1.681 25.117 1.00 81.88 101 PRO A O 1
ATOM 799 N N . LYS A 1 102 ? 19.187 -1.917 24.664 1.00 77.38 102 LYS A N 1
ATOM 800 C CA . LYS A 1 102 ? 18.682 -0.909 25.608 1.00 77.38 102 LYS A CA 1
ATOM 801 C C . LYS A 1 102 ? 18.041 -1.529 26.855 1.00 77.38 102 LYS A C 1
ATOM 803 O O . LYS A 1 102 ? 17.360 -0.838 27.613 1.00 77.38 102 LYS A O 1
ATOM 808 N N . PHE A 1 103 ? 18.185 -2.838 27.048 1.00 74.31 103 PHE A N 1
ATOM 809 C CA . PHE A 1 103 ? 17.681 -3.515 28.237 1.00 74.31 103 PHE A CA 1
ATOM 810 C C . PHE A 1 103 ? 18.340 -2.931 29.500 1.00 74.31 103 PHE A C 1
ATOM 812 O O . PHE A 1 103 ? 19.555 -2.751 29.537 1.00 74.31 103 PHE A O 1
ATOM 819 N N . GLY A 1 104 ? 17.533 -2.574 30.506 1.00 67.19 104 GLY A N 1
ATOM 820 C CA . GLY A 1 104 ? 17.995 -1.911 31.736 1.00 67.19 104 GLY A CA 1
ATOM 821 C C . GLY A 1 104 ? 18.089 -0.374 31.687 1.00 67.19 104 GLY A C 1
ATOM 822 O O . GLY A 1 104 ? 18.486 0.231 32.681 1.00 67.19 104 GLY A O 1
ATOM 823 N N . GLN A 1 105 ? 17.721 0.281 30.575 1.00 75.50 105 GLN A N 1
ATOM 824 C CA . GLN A 1 105 ? 17.657 1.751 30.481 1.00 75.50 105 GLN A CA 1
ATOM 825 C C . GLN A 1 105 ? 16.261 2.280 30.856 1.00 75.50 105 GLN A C 1
ATOM 827 O O . GLN A 1 105 ? 15.254 1.792 30.347 1.00 75.50 105 GLN A O 1
ATOM 832 N N . TYR A 1 106 ? 16.205 3.300 31.726 1.00 53.38 106 TYR A N 1
ATOM 833 C CA . TYR A 1 106 ? 14.963 3.865 32.286 1.00 53.38 106 TYR A CA 1
ATOM 834 C C . TYR A 1 106 ? 13.995 4.460 31.241 1.00 53.38 106 TYR A C 1
ATOM 836 O O . TYR A 1 106 ? 12.809 4.608 31.524 1.00 53.38 106 TYR A O 1
ATOM 844 N N . ASP A 1 107 ? 14.473 4.802 30.044 1.00 55.03 107 ASP A N 1
ATOM 845 C CA . ASP A 1 107 ? 13.714 5.430 28.956 1.00 55.03 107 ASP A CA 1
ATOM 846 C C . ASP A 1 107 ? 13.371 4.470 27.800 1.00 55.03 107 ASP A C 1
ATOM 848 O O . ASP A 1 107 ? 12.782 4.880 26.792 1.00 55.03 107 ASP A O 1
ATOM 852 N N . ASN A 1 108 ? 13.709 3.182 27.919 1.00 62.50 108 ASN A N 1
ATOM 853 C CA . ASN A 1 108 ? 13.492 2.226 26.843 1.00 62.50 108 ASN A CA 1
ATOM 854 C C . ASN A 1 108 ? 12.029 1.749 26.768 1.00 62.50 108 ASN A C 1
ATOM 856 O O . ASN A 1 108 ? 11.526 1.088 27.669 1.00 62.50 108 ASN A O 1
ATOM 860 N N . LYS A 1 109 ? 11.367 2.032 25.637 1.00 61.81 109 LYS A N 1
ATOM 861 C CA . LYS A 1 109 ? 10.012 1.548 25.297 1.00 61.81 109 LYS A CA 1
ATOM 862 C C . LYS A 1 109 ? 10.009 0.420 24.254 1.00 61.81 109 LYS A C 1
ATOM 864 O O . LYS A 1 109 ? 8.951 0.075 23.731 1.00 61.81 109 LYS A O 1
ATOM 869 N N . ALA A 1 110 ? 11.177 -0.095 23.865 1.00 68.19 110 ALA A N 1
ATOM 870 C CA . ALA A 1 110 ? 11.268 -1.147 22.858 1.00 68.19 110 ALA A CA 1
ATOM 871 C C . ALA A 1 110 ? 10.732 -2.477 23.406 1.00 68.19 110 ALA A C 1
ATOM 873 O O . ALA A 1 110 ? 11.031 -2.851 24.538 1.00 68.19 110 ALA A O 1
ATOM 874 N N . LYS A 1 111 ? 9.964 -3.199 22.579 1.00 70.25 111 LYS A N 1
ATOM 875 C CA . LYS A 1 111 ? 9.449 -4.528 22.923 1.00 70.25 111 LYS A CA 1
ATOM 876 C C . LYS A 1 111 ? 10.622 -5.485 23.143 1.00 70.25 111 LYS A C 1
ATOM 878 O O . LYS A 1 111 ? 11.439 -5.656 22.239 1.00 70.25 111 LYS A O 1
ATOM 883 N N . LEU A 1 112 ? 10.671 -6.101 24.323 1.00 77.12 112 LEU A N 1
ATOM 884 C CA . LEU A 1 112 ? 11.677 -7.099 24.664 1.00 77.12 112 LEU A CA 1
ATOM 885 C C . LEU A 1 112 ? 11.559 -8.300 23.718 1.00 77.12 112 LEU A C 1
ATOM 887 O O . LEU A 1 112 ? 10.480 -8.878 23.564 1.00 77.12 112 LEU A O 1
ATOM 891 N N . VAL A 1 113 ? 12.669 -8.684 23.096 1.00 81.44 113 VAL A N 1
ATOM 892 C CA . VAL A 1 113 ? 12.774 -9.938 22.350 1.00 81.44 113 VAL A CA 1
ATOM 893 C C . VAL A 1 113 ? 13.137 -11.039 23.357 1.00 81.44 113 VAL A C 1
ATOM 895 O O . VAL A 1 113 ? 14.173 -10.920 24.021 1.00 81.44 113 VAL A O 1
ATOM 898 N N . PRO A 1 114 ? 12.299 -12.079 23.536 1.00 81.25 114 PRO A N 1
ATOM 899 C CA . PRO A 1 114 ? 12.542 -13.113 24.536 1.00 81.25 114 PRO A CA 1
ATOM 900 C C . PRO A 1 114 ? 13.593 -14.131 24.068 1.00 81.25 114 PRO A C 1
ATOM 902 O O . PRO A 1 114 ? 13.666 -14.483 22.887 1.00 81.25 114 PRO A O 1
ATOM 905 N N . LEU A 1 115 ? 14.361 -14.676 25.018 1.00 80.56 115 LEU A N 1
ATOM 906 C CA . LEU A 1 115 ? 14.947 -16.011 24.862 1.00 80.56 115 LEU A CA 1
ATOM 907 C C . LEU A 1 115 ? 13.752 -16.972 24.786 1.00 80.56 115 LEU A C 1
ATOM 909 O O . LEU A 1 115 ? 12.900 -16.883 25.665 1.00 80.56 115 LEU A O 1
ATOM 913 N N . PRO A 1 116 ? 13.574 -17.769 23.716 1.00 83.50 116 PRO A N 1
ATOM 914 C CA . PRO A 1 116 ? 14.633 -18.416 22.933 1.00 83.50 116 PRO A CA 1
ATOM 915 C C . PRO A 1 116 ? 14.958 -17.777 21.565 1.00 83.50 116 PRO A C 1
ATOM 917 O O . PRO A 1 116 ? 16.028 -18.021 21.010 1.00 83.50 116 PRO A O 1
ATOM 920 N N . GLY A 1 117 ? 14.083 -16.923 21.024 1.00 85.31 117 GLY A N 1
ATOM 921 C CA . GLY A 1 117 ? 14.209 -16.400 19.653 1.00 85.31 117 GLY A CA 1
ATOM 922 C C . GLY A 1 117 ? 15.457 -15.541 19.412 1.00 85.31 117 GLY A C 1
ATOM 923 O O . GLY A 1 117 ? 16.016 -15.555 18.316 1.00 85.31 117 GLY A O 1
ATOM 924 N N . CYS A 1 118 ? 15.948 -14.832 20.435 1.00 88.44 118 CYS A N 1
ATOM 925 C CA . CYS A 1 118 ? 17.217 -14.096 20.358 1.00 88.44 118 CYS A CA 1
ATOM 926 C C . CYS A 1 118 ? 18.401 -15.012 20.036 1.00 88.44 118 CYS A C 1
ATOM 928 O O . CYS A 1 118 ? 19.266 -14.657 19.231 1.00 88.44 118 CYS A O 1
ATOM 930 N N . LEU A 1 119 ? 18.426 -16.179 20.681 1.00 89.25 119 LEU A N 1
ATOM 931 C CA . LEU A 1 119 ? 19.489 -17.160 20.548 1.00 89.25 119 LEU A CA 1
ATOM 932 C C . LEU A 1 119 ? 19.415 -17.840 19.188 1.00 89.25 119 LEU A C 1
ATOM 934 O O . LEU A 1 119 ? 20.410 -17.850 18.474 1.00 89.25 119 LEU A O 1
ATOM 938 N N . GLU A 1 120 ? 18.230 -18.303 18.789 1.00 89.94 120 GLU A N 1
ATOM 939 C CA . GLU A 1 120 ? 18.017 -18.904 17.470 1.00 89.94 120 GLU A CA 1
ATOM 940 C C . GLU A 1 120 ? 18.450 -17.959 16.345 1.00 89.94 120 GLU A C 1
ATOM 942 O O . GLU A 1 120 ? 19.220 -18.346 15.468 1.00 89.94 120 GLU A O 1
ATOM 947 N N . LYS A 1 121 ? 18.020 -16.693 16.404 1.00 89.00 121 LYS A N 1
ATOM 948 C CA . LYS A 1 121 ? 18.387 -15.678 15.415 1.00 89.00 121 LYS A CA 1
ATOM 949 C C . LYS A 1 121 ? 19.892 -15.424 15.398 1.00 89.00 121 LYS A C 1
ATOM 951 O O . LYS A 1 121 ? 20.502 -15.358 14.335 1.00 89.00 121 LYS A O 1
ATOM 956 N N . MET A 1 122 ? 20.509 -15.290 16.573 1.00 89.19 122 MET A N 1
ATOM 957 C CA . MET A 1 122 ? 21.952 -15.095 16.670 1.00 89.19 122 MET A CA 1
ATOM 958 C C . MET A 1 122 ? 22.724 -16.287 16.097 1.00 89.19 122 MET A C 1
ATOM 960 O O . MET A 1 122 ? 23.708 -16.066 15.393 1.00 89.19 122 MET A O 1
ATOM 964 N N . LEU A 1 123 ? 22.284 -17.517 16.358 1.00 88.00 123 LEU A N 1
ATOM 965 C CA . LEU A 1 123 ? 22.921 -18.720 15.836 1.00 88.00 123 LEU A CA 1
ATOM 966 C C . LEU A 1 123 ? 22.727 -18.844 14.321 1.00 88.00 123 LEU A C 1
ATOM 968 O O . LEU A 1 123 ? 23.720 -18.866 13.596 1.00 88.00 123 LEU A O 1
ATOM 972 N N . LYS A 1 124 ? 21.480 -18.826 13.837 1.00 87.00 124 LYS A N 1
ATOM 973 C CA . LYS A 1 124 ? 21.134 -19.080 12.429 1.00 87.00 124 LYS A CA 1
ATOM 974 C C . LYS A 1 124 ? 21.512 -17.954 11.475 1.00 87.00 124 LYS A C 1
ATOM 976 O O . LYS A 1 124 ? 21.882 -18.241 10.346 1.00 87.00 124 LYS A O 1
ATOM 981 N N . GLU A 1 125 ? 21.422 -16.688 11.884 1.00 87.19 125 GLU A N 1
ATOM 982 C CA . GLU A 1 125 ? 21.697 -15.560 10.978 1.00 87.19 125 GLU A CA 1
ATOM 983 C C . GLU A 1 125 ? 23.127 -15.033 11.095 1.00 87.19 125 GLU A C 1
ATOM 985 O O . GLU A 1 125 ? 23.605 -14.339 10.197 1.00 87.19 125 GLU A O 1
ATOM 990 N N . VAL A 1 126 ? 23.807 -15.285 12.221 1.00 85.19 126 VAL A N 1
ATOM 991 C CA . VAL A 1 126 ? 25.053 -14.572 12.522 1.00 85.19 126 VAL A CA 1
ATOM 992 C C . VAL A 1 126 ? 26.202 -15.504 12.835 1.00 85.19 126 VAL A C 1
ATOM 994 O O . VAL A 1 126 ? 27.207 -15.439 12.136 1.00 85.19 126 VAL A O 1
ATOM 997 N N . VAL A 1 127 ? 26.096 -16.321 13.879 1.00 83.62 127 VAL A N 1
ATOM 998 C CA . VAL A 1 127 ? 27.228 -17.126 14.344 1.00 83.62 127 VAL A CA 1
ATOM 999 C C . VAL A 1 127 ? 27.527 -18.231 13.337 1.00 83.62 127 VAL A C 1
ATOM 1001 O O . VAL A 1 127 ? 28.637 -18.268 12.824 1.00 83.62 127 VAL A O 1
ATOM 1004 N N . VAL A 1 128 ? 26.548 -19.063 12.976 1.00 80.75 128 VAL A N 1
ATOM 1005 C CA . VAL A 1 128 ? 26.769 -20.208 12.077 1.00 80.75 128 VAL A CA 1
ATOM 1006 C C . VAL A 1 128 ? 27.149 -19.785 10.645 1.00 80.75 128 VAL A C 1
ATOM 1008 O O . VAL A 1 128 ? 28.127 -20.333 10.136 1.00 80.75 128 VAL A O 1
ATOM 1011 N N . PRO A 1 129 ? 26.491 -18.793 9.998 1.00 78.31 129 PRO A N 1
ATOM 1012 C CA . PRO A 1 129 ? 26.825 -18.417 8.617 1.00 78.31 129 PRO A CA 1
ATOM 1013 C C . PRO A 1 129 ? 28.134 -17.640 8.452 1.00 78.31 129 PRO A C 1
ATOM 1015 O O . PRO A 1 129 ? 28.741 -17.699 7.388 1.00 78.31 129 PRO A O 1
ATOM 1018 N N . ASN A 1 130 ? 28.548 -16.859 9.460 1.00 75.69 130 ASN A N 1
ATOM 1019 C CA . ASN A 1 130 ? 29.702 -15.958 9.328 1.00 75.69 130 ASN A CA 1
ATOM 1020 C C . ASN A 1 130 ? 30.962 -16.472 10.033 1.00 75.69 130 ASN A C 1
ATOM 1022 O O . ASN A 1 130 ? 32.058 -15.981 9.750 1.00 75.69 130 ASN A O 1
ATOM 1026 N N . ALA A 1 131 ? 30.832 -17.412 10.971 1.00 74.75 131 ALA A N 1
ATOM 1027 C CA . ALA A 1 131 ? 31.990 -18.035 11.590 1.00 74.75 131 ALA A CA 1
ATOM 1028 C C . ALA A 1 131 ? 32.696 -18.926 10.566 1.00 74.75 131 ALA A C 1
ATOM 1030 O O . ALA A 1 131 ? 32.069 -19.742 9.891 1.00 74.75 131 ALA A O 1
ATOM 1031 N N . LYS A 1 132 ? 34.018 -18.778 10.456 1.00 65.38 132 LYS A N 1
ATOM 1032 C CA . LYS A 1 132 ? 34.816 -19.661 9.609 1.00 65.38 132 LYS A CA 1
ATOM 1033 C C . LYS A 1 132 ? 34.773 -21.075 10.175 1.00 65.38 132 LYS A C 1
ATOM 1035 O O . LYS A 1 132 ? 34.965 -21.281 11.372 1.00 65.38 132 LYS A O 1
ATOM 1040 N N . GLN A 1 133 ? 34.523 -22.018 9.278 1.00 62.34 133 GLN A N 1
ATOM 1041 C CA . GLN A 1 133 ? 34.499 -23.445 9.554 1.00 62.34 133 GLN A CA 1
ATOM 1042 C C . GLN A 1 133 ? 35.685 -24.105 8.841 1.00 62.34 133 GLN A C 1
ATOM 1044 O O . GLN A 1 133 ? 36.246 -23.559 7.888 1.00 62.34 133 GLN A O 1
ATOM 1049 N N . ASP A 1 134 ? 36.093 -25.273 9.311 1.00 58.88 134 ASP A N 1
ATOM 1050 C CA . ASP A 1 134 ? 37.148 -26.076 8.693 1.00 58.88 134 ASP A CA 1
ATOM 1051 C C . ASP A 1 134 ? 36.560 -26.862 7.492 1.00 58.88 134 ASP A C 1
ATOM 1053 O O . ASP A 1 134 ? 35.828 -27.826 7.699 1.00 58.88 134 ASP A O 1
ATOM 1057 N N . MET A 1 135 ? 36.797 -26.410 6.243 1.00 56.94 135 MET A N 1
ATOM 1058 C CA . MET A 1 135 ? 36.072 -26.863 5.023 1.00 56.94 135 MET A CA 1
ATOM 1059 C C . MET A 1 135 ? 36.950 -27.562 3.961 1.00 56.94 135 MET A C 1
ATOM 1061 O O . MET A 1 135 ? 36.524 -27.758 2.820 1.00 56.94 135 MET A O 1
ATOM 1065 N N . SER A 1 136 ? 38.197 -27.912 4.280 1.00 62.75 136 SER A N 1
ATOM 1066 C CA . SER A 1 136 ? 39.180 -28.377 3.285 1.00 62.75 136 SER A CA 1
ATOM 1067 C C . SER A 1 136 ? 38.799 -29.685 2.578 1.00 62.75 136 SER A C 1
ATOM 1069 O O . SER A 1 136 ? 39.100 -29.840 1.396 1.00 62.75 136 SER A O 1
ATOM 1071 N N . SER A 1 137 ? 38.098 -30.600 3.251 1.00 63.53 137 SER A N 1
ATOM 1072 C CA . SER A 1 137 ? 37.591 -31.846 2.651 1.00 63.53 137 SER A CA 1
ATOM 1073 C C . SER A 1 137 ? 36.463 -31.603 1.645 1.00 63.53 137 SER A C 1
ATOM 1075 O O . SER A 1 137 ? 36.423 -32.242 0.596 1.00 63.53 137 SER A O 1
ATOM 1077 N N . LEU A 1 138 ? 35.591 -30.633 1.920 1.00 67.94 138 LEU A N 1
ATOM 1078 C CA . LEU A 1 138 ? 34.420 -30.340 1.094 1.00 67.94 138 LEU A CA 1
ATOM 1079 C C . LEU A 1 138 ? 34.800 -29.719 -0.257 1.00 67.94 138 LEU A C 1
ATOM 1081 O O . LEU A 1 138 ? 34.194 -30.053 -1.270 1.00 67.94 138 LEU A O 1
ATOM 1085 N N . PHE A 1 139 ? 35.848 -28.889 -0.303 1.00 75.19 139 PHE A N 1
ATOM 1086 C CA . PHE A 1 139 ? 36.326 -28.295 -1.560 1.00 75.19 139 PHE A CA 1
ATOM 1087 C C . PHE A 1 139 ? 37.013 -29.313 -2.489 1.00 75.19 139 PHE A C 1
ATOM 1089 O O . PHE A 1 139 ? 36.880 -29.239 -3.708 1.00 75.19 139 PHE A O 1
ATOM 1096 N N . ARG A 1 140 ? 37.717 -30.304 -1.926 1.00 75.38 140 ARG A N 1
ATOM 1097 C CA . ARG A 1 140 ? 38.299 -31.404 -2.716 1.00 75.38 140 ARG A CA 1
ATOM 1098 C C . ARG A 1 140 ? 37.217 -32.263 -3.356 1.00 75.38 140 ARG A C 1
ATOM 1100 O O . ARG A 1 140 ? 37.327 -32.631 -4.521 1.00 75.38 140 ARG A O 1
ATOM 1107 N N . GLU A 1 141 ? 36.147 -32.536 -2.611 1.00 77.62 141 GLU A N 1
ATOM 1108 C CA . GLU A 1 141 ? 34.976 -33.219 -3.157 1.00 77.62 141 GLU A CA 1
ATOM 1109 C C . GLU A 1 141 ? 34.263 -32.406 -4.245 1.00 77.62 141 GLU A C 1
ATOM 1111 O O . GLU A 1 141 ? 33.752 -32.997 -5.192 1.00 77.62 141 GLU A O 1
ATOM 1116 N N . GLU A 1 142 ? 34.218 -31.078 -4.121 1.00 81.81 142 GLU A N 1
ATOM 1117 C CA . GLU A 1 142 ? 33.631 -30.170 -5.115 1.00 81.81 142 GLU A CA 1
ATOM 1118 C C . GLU A 1 142 ? 34.394 -30.233 -6.447 1.00 81.81 142 GLU A C 1
ATOM 1120 O O . GLU A 1 142 ? 33.795 -30.540 -7.477 1.00 81.81 142 GLU A O 1
ATOM 1125 N N . ILE A 1 143 ? 35.723 -30.069 -6.426 1.00 83.12 143 ILE A N 1
ATOM 1126 C CA . ILE A 1 143 ? 36.564 -30.148 -7.636 1.00 83.12 143 ILE A CA 1
ATOM 1127 C C . ILE A 1 143 ? 36.535 -31.547 -8.261 1.00 83.12 143 ILE A C 1
ATOM 1129 O O . ILE A 1 143 ? 36.549 -31.678 -9.484 1.00 83.12 143 ILE A O 1
ATOM 1133 N N . ALA A 1 144 ? 36.501 -32.605 -7.447 1.00 79.75 144 ALA A N 1
ATOM 1134 C CA . ALA A 1 144 ? 36.439 -33.975 -7.951 1.00 79.75 144 ALA A CA 1
ATOM 1135 C C . ALA A 1 144 ? 35.105 -34.294 -8.655 1.00 79.75 144 ALA A C 1
ATOM 1137 O O . ALA A 1 144 ? 35.067 -35.168 -9.520 1.00 79.75 144 ALA A O 1
ATOM 1138 N N . LYS A 1 145 ? 34.016 -33.603 -8.288 1.00 83.88 145 LYS A N 1
ATOM 1139 C CA . LYS A 1 145 ? 32.678 -33.772 -8.882 1.00 83.88 145 LYS A CA 1
ATOM 1140 C C . LYS A 1 145 ? 32.427 -32.843 -10.080 1.00 83.88 145 LYS A C 1
ATOM 1142 O O . LYS A 1 145 ? 31.545 -33.148 -10.880 1.00 83.88 145 LYS A O 1
ATOM 1147 N N . ASP A 1 146 ? 33.165 -31.741 -10.213 1.00 86.88 146 ASP A N 1
ATOM 1148 C CA . ASP A 1 146 ? 33.003 -30.763 -11.299 1.00 86.88 146 ASP A CA 1
ATOM 1149 C C . ASP A 1 146 ? 33.610 -31.273 -12.621 1.00 86.88 146 ASP A C 1
ATOM 1151 O O . ASP A 1 146 ? 34.826 -31.269 -12.821 1.00 86.88 146 ASP A O 1
ATOM 1155 N N . SER A 1 147 ? 32.753 -31.716 -13.547 1.00 86.44 147 SER A N 1
ATOM 1156 C CA . SER A 1 147 ? 33.179 -32.270 -14.838 1.00 86.44 147 SER A CA 1
ATOM 1157 C C . SER A 1 147 ? 33.911 -31.268 -15.733 1.00 86.44 147 SER A C 1
ATOM 1159 O O . SER A 1 147 ? 34.758 -31.682 -16.526 1.00 86.44 147 SER A O 1
ATOM 1161 N N . ASP A 1 148 ? 33.614 -29.974 -15.612 1.00 88.31 148 ASP A N 1
ATOM 1162 C CA . ASP A 1 148 ? 34.167 -28.934 -16.482 1.00 88.31 148 ASP A CA 1
ATOM 1163 C C . ASP A 1 148 ? 35.580 -28.546 -16.029 1.00 88.31 148 ASP A C 1
ATOM 1165 O O . ASP A 1 148 ? 36.485 -28.395 -16.855 1.00 88.31 148 ASP A O 1
ATOM 1169 N N . VAL A 1 149 ? 35.813 -28.482 -14.713 1.00 88.12 149 VAL A N 1
ATOM 1170 C CA . VAL A 1 149 ? 37.163 -28.318 -14.143 1.00 88.12 149 VAL A CA 1
ATOM 1171 C C . VAL A 1 149 ? 38.043 -29.525 -14.483 1.00 88.12 149 VAL A C 1
ATOM 1173 O O . VAL A 1 149 ? 39.187 -29.352 -14.911 1.00 88.12 149 VAL A O 1
ATOM 1176 N N . GLN A 1 150 ? 37.508 -30.747 -14.378 1.00 89.88 150 GLN A N 1
ATOM 1177 C CA . GLN A 1 150 ? 38.241 -31.960 -14.764 1.00 89.88 150 GLN A CA 1
ATOM 1178 C C . GLN A 1 150 ? 38.573 -31.987 -16.266 1.00 89.88 150 GLN A C 1
ATOM 1180 O O . GLN A 1 150 ? 39.671 -32.400 -16.646 1.00 89.88 150 GLN A O 1
ATOM 1185 N N . ALA A 1 151 ? 37.678 -31.496 -17.131 1.00 88.69 151 ALA A N 1
ATOM 1186 C CA . ALA A 1 151 ? 37.944 -31.374 -18.565 1.00 88.69 151 ALA A CA 1
ATOM 1187 C C . ALA A 1 151 ? 39.109 -30.414 -18.861 1.00 88.69 151 ALA A C 1
ATOM 1189 O O . ALA A 1 151 ? 39.934 -30.700 -19.729 1.00 88.69 151 ALA A O 1
ATOM 1190 N N . ILE A 1 152 ? 39.231 -29.317 -18.107 1.00 89.25 152 ILE A N 1
ATOM 1191 C CA . ILE A 1 152 ? 40.353 -28.376 -18.236 1.00 89.25 152 ILE A CA 1
ATOM 1192 C C . ILE A 1 152 ? 41.661 -29.002 -17.755 1.00 89.25 152 ILE A C 1
ATOM 1194 O O . ILE A 1 152 ? 42.690 -28.832 -18.410 1.00 89.25 152 ILE A O 1
ATOM 1198 N N . TYR A 1 153 ? 41.646 -29.754 -16.651 1.00 87.69 153 TYR A N 1
ATOM 1199 C CA . TYR A 1 153 ? 42.830 -30.498 -16.213 1.00 87.69 153 TYR A CA 1
ATOM 1200 C C . TYR A 1 153 ? 43.271 -31.542 -17.235 1.00 87.69 153 TYR A C 1
ATOM 1202 O O . TYR A 1 153 ? 44.471 -31.705 -17.440 1.00 87.69 153 TYR A O 1
ATOM 1210 N N . ALA A 1 154 ? 42.340 -32.202 -17.926 1.00 88.06 154 ALA A N 1
ATOM 1211 C CA . ALA A 1 154 ? 42.677 -33.099 -19.027 1.00 88.06 154 ALA A CA 1
ATOM 1212 C C . ALA A 1 154 ? 43.256 -32.339 -20.239 1.00 88.06 154 ALA A C 1
ATOM 1214 O O . ALA A 1 154 ? 44.255 -32.770 -20.809 1.00 88.06 154 ALA A O 1
ATOM 1215 N N . GLU A 1 155 ? 42.674 -31.190 -20.606 1.00 90.44 155 GLU A N 1
ATOM 1216 C CA . GLU A 1 155 ? 43.120 -30.335 -21.720 1.00 90.44 155 GLU A CA 1
ATOM 1217 C C . GLU A 1 155 ? 44.538 -29.772 -21.498 1.00 90.44 155 GLU A C 1
ATOM 1219 O O . GLU A 1 155 ? 45.363 -29.751 -22.416 1.00 90.44 155 GLU A O 1
ATOM 1224 N N . TYR A 1 156 ? 44.838 -29.331 -20.273 1.00 88.31 156 TYR A N 1
ATOM 1225 C CA . TYR A 1 156 ? 46.099 -28.678 -19.911 1.00 88.31 156 TYR A CA 1
ATOM 1226 C C . TYR A 1 156 ? 47.091 -29.582 -19.166 1.00 88.31 156 TYR A C 1
ATOM 1228 O O . TYR A 1 156 ? 48.210 -29.144 -18.891 1.00 88.31 156 TYR A O 1
ATOM 1236 N N . GLY A 1 157 ? 46.732 -30.831 -18.865 1.00 85.69 157 GLY A N 1
ATOM 1237 C CA . GLY A 1 157 ? 47.488 -31.724 -17.983 1.00 85.69 157 GLY A CA 1
ATOM 1238 C C . GLY A 1 157 ? 48.935 -31.945 -18.415 1.00 85.69 157 GLY A C 1
ATOM 1239 O O . GLY A 1 157 ? 49.846 -31.752 -17.616 1.00 85.69 157 GLY A O 1
ATOM 1240 N N . GLU A 1 158 ? 49.182 -32.243 -19.694 1.00 86.50 158 GLU A N 1
ATOM 1241 C CA . GLU A 1 158 ? 50.551 -32.427 -20.205 1.00 86.50 158 GLU A CA 1
ATOM 1242 C C . GLU A 1 158 ? 51.387 -31.139 -20.107 1.00 86.50 158 GLU A C 1
ATOM 1244 O O . GLU A 1 158 ? 52.574 -31.179 -19.773 1.00 86.50 158 GLU A O 1
ATOM 1249 N N . LYS A 1 159 ? 50.767 -29.975 -20.358 1.00 85.69 159 LYS A N 1
ATOM 1250 C CA . LYS A 1 159 ? 51.434 -28.667 -20.265 1.00 85.69 159 LYS A CA 1
ATOM 1251 C C . LYS A 1 159 ? 51.751 -28.304 -18.814 1.00 85.69 159 LYS A C 1
ATOM 1253 O O . LYS A 1 159 ? 52.849 -27.820 -18.544 1.00 85.69 159 LYS A O 1
ATOM 1258 N N . LEU A 1 160 ? 50.815 -28.542 -17.895 1.00 87.00 160 LEU A N 1
ATOM 1259 C CA . LEU A 1 160 ? 50.966 -28.265 -16.466 1.00 87.00 160 LEU A CA 1
ATOM 1260 C C . LEU A 1 160 ? 51.961 -29.209 -15.802 1.00 87.00 160 LEU A C 1
ATOM 1262 O O . LEU A 1 160 ? 52.780 -28.753 -15.010 1.00 87.00 160 LEU A O 1
ATOM 1266 N N . GLN A 1 161 ? 51.947 -30.494 -16.152 1.00 86.69 161 GLN A N 1
ATOM 1267 C CA . GLN A 1 161 ? 52.903 -31.467 -15.637 1.00 86.69 161 GLN A CA 1
ATOM 1268 C C . GLN A 1 161 ? 54.325 -31.153 -16.113 1.00 86.69 161 GLN A C 1
ATOM 1270 O O . GLN A 1 161 ? 55.255 -31.156 -15.307 1.00 86.69 161 GLN A O 1
ATOM 1275 N N . TYR A 1 162 ? 54.490 -30.795 -17.391 1.00 86.25 162 TYR A N 1
ATOM 1276 C CA . TYR A 1 162 ? 55.767 -30.312 -17.920 1.00 86.25 162 TYR A CA 1
ATOM 1277 C C . TYR A 1 162 ? 56.219 -29.018 -17.226 1.00 86.25 162 TYR A C 1
ATOM 1279 O O . TYR A 1 162 ? 57.379 -28.905 -16.835 1.00 86.25 162 TYR A O 1
ATOM 1287 N N . TYR A 1 163 ? 55.307 -28.060 -17.018 1.00 86.12 163 TYR A N 1
ATOM 1288 C CA . TYR A 1 163 ? 55.592 -26.823 -16.284 1.00 86.12 163 TYR A CA 1
ATOM 1289 C C . TYR A 1 163 ? 56.034 -27.105 -14.843 1.00 86.12 163 TYR A C 1
ATOM 1291 O O . TYR A 1 163 ? 57.080 -26.624 -14.421 1.00 86.12 163 TYR A O 1
ATOM 1299 N N . TYR A 1 164 ? 55.294 -27.934 -14.105 1.00 86.06 164 TYR A N 1
ATOM 1300 C CA . TYR A 1 164 ? 55.595 -28.292 -12.720 1.00 86.06 164 TYR A CA 1
ATOM 1301 C C . TYR A 1 164 ? 56.956 -28.994 -12.580 1.00 86.06 164 TYR A C 1
ATOM 1303 O O . TYR A 1 164 ? 57.754 -28.636 -11.711 1.00 86.06 164 TYR A O 1
ATOM 1311 N N . GLN A 1 165 ? 57.263 -29.951 -13.462 1.00 85.12 165 GLN A N 1
ATOM 1312 C CA . GLN A 1 165 ? 58.546 -30.665 -13.461 1.00 85.12 165 GLN A CA 1
ATOM 1313 C C . GLN A 1 165 ? 59.728 -29.736 -13.764 1.00 85.12 165 GLN A C 1
ATOM 1315 O O . GLN A 1 165 ? 60.752 -29.798 -13.087 1.00 85.12 165 GLN A O 1
ATOM 1320 N N . GLU A 1 166 ? 59.592 -28.840 -14.744 1.00 82.69 166 GLU A N 1
ATOM 1321 C CA . GLU A 1 166 ? 60.649 -27.881 -15.083 1.00 82.69 166 GLU A CA 1
ATOM 1322 C C . GLU A 1 166 ? 60.845 -26.841 -13.968 1.00 82.69 166 GLU A C 1
ATOM 1324 O O . GLU A 1 166 ? 61.982 -26.534 -13.608 1.00 82.69 166 GLU A O 1
ATOM 1329 N N . VAL A 1 167 ? 59.761 -26.329 -13.374 1.00 82.62 167 VAL A N 1
ATOM 1330 C CA . VAL A 1 167 ? 59.824 -25.365 -12.262 1.00 82.62 167 VAL A CA 1
ATOM 1331 C C . VAL A 1 167 ? 60.508 -25.977 -11.044 1.00 82.62 167 VAL A C 1
ATOM 1333 O O . VAL A 1 167 ? 61.437 -25.376 -10.504 1.00 82.62 167 VAL A O 1
ATOM 1336 N N . THR A 1 168 ? 60.100 -27.176 -10.625 1.00 82.81 168 THR A N 1
ATOM 1337 C CA . THR A 1 168 ? 60.703 -27.868 -9.472 1.00 82.81 168 THR A CA 1
ATOM 1338 C C . THR A 1 168 ? 62.163 -28.248 -9.737 1.00 82.81 168 THR A C 1
ATOM 1340 O O . THR A 1 168 ? 63.009 -28.066 -8.863 1.00 82.81 168 THR A O 1
ATOM 1343 N N . ALA A 1 169 ? 62.512 -28.668 -10.959 1.00 79.50 169 ALA A N 1
ATOM 1344 C CA . ALA A 1 169 ? 63.896 -28.967 -11.332 1.00 79.50 169 ALA A CA 1
ATOM 1345 C C . ALA A 1 169 ? 64.806 -27.724 -11.333 1.00 79.50 169 ALA A C 1
ATOM 1347 O O . ALA A 1 169 ? 65.960 -27.803 -10.909 1.00 79.50 169 ALA A O 1
ATOM 1348 N N . LEU A 1 170 ? 64.304 -26.574 -11.793 1.00 77.38 170 LEU A N 1
ATOM 1349 C CA . LEU A 1 170 ? 65.071 -25.325 -11.883 1.00 77.38 170 LEU A CA 1
ATOM 1350 C C . LEU A 1 170 ? 65.227 -24.604 -10.535 1.00 77.38 170 LEU A C 1
ATOM 1352 O O . LEU A 1 170 ? 66.135 -23.784 -10.392 1.00 77.38 170 LEU A O 1
ATOM 1356 N N . THR A 1 171 ? 64.363 -24.902 -9.563 1.00 76.06 171 THR A N 1
ATOM 1357 C CA . THR A 1 171 ? 64.326 -24.246 -8.242 1.00 76.06 171 THR A CA 1
ATOM 1358 C C . THR A 1 171 ? 64.881 -25.121 -7.113 1.00 76.06 171 THR A C 1
ATOM 1360 O O . THR A 1 171 ? 65.105 -24.626 -6.008 1.00 76.06 171 THR A O 1
ATOM 1363 N N . SER A 1 172 ? 65.200 -26.391 -7.395 1.00 71.00 172 SER A N 1
ATOM 1364 C CA . SER A 1 172 ? 65.839 -27.305 -6.443 1.00 71.00 172 SER A CA 1
ATOM 1365 C C . SER A 1 172 ? 67.248 -26.843 -6.056 1.00 71.00 172 SER A C 1
ATOM 1367 O O . SER A 1 172 ? 68.079 -26.498 -6.902 1.00 71.00 172 SER A O 1
ATOM 1369 N N . SER A 1 173 ? 67.561 -26.878 -4.761 1.00 57.78 173 SER A N 1
ATOM 1370 C CA . SER A 1 173 ? 68.901 -26.567 -4.256 1.00 57.78 173 SER A CA 1
ATOM 1371 C C . SER A 1 173 ? 69.901 -27.679 -4.625 1.00 57.78 173 SER A C 1
ATOM 1373 O O . SER A 1 173 ? 69.557 -28.859 -4.709 1.00 57.78 173 SER A O 1
ATOM 1375 N N . LYS A 1 174 ? 71.160 -27.304 -4.914 1.00 46.84 174 LYS A N 1
ATOM 1376 C CA . LYS A 1 174 ? 72.205 -28.219 -5.419 1.00 46.84 174 LYS A CA 1
ATOM 1377 C C . LYS A 1 174 ? 72.325 -29.483 -4.549 1.00 46.84 174 LYS A C 1
ATOM 1379 O O . LYS A 1 174 ? 72.904 -29.425 -3.469 1.00 46.84 174 LYS A O 1
ATOM 1384 N N . GLY A 1 175 ? 71.869 -30.626 -5.070 1.00 51.12 175 GLY A N 1
ATOM 1385 C CA . GLY A 1 175 ? 72.181 -31.961 -4.539 1.00 51.12 175 GLY A CA 1
ATOM 1386 C C . GLY A 1 175 ? 71.024 -32.767 -3.936 1.00 51.12 175 GLY A C 1
ATOM 1387 O O . GLY A 1 175 ? 71.255 -33.914 -3.564 1.00 51.12 175 GLY A O 1
ATOM 1388 N N . LYS A 1 176 ? 69.797 -32.238 -3.877 1.00 52.44 176 LYS A N 1
ATOM 1389 C CA . LYS A 1 176 ? 68.596 -32.989 -3.473 1.00 52.44 176 LYS A CA 1
ATOM 1390 C C . LYS A 1 176 ? 67.466 -32.724 -4.473 1.00 52.44 176 LYS A C 1
ATOM 1392 O O . LYS A 1 176 ? 67.157 -31.567 -4.736 1.00 52.44 176 LYS A O 1
ATOM 1397 N N . MET A 1 177 ? 66.945 -33.776 -5.111 1.00 50.78 177 MET A N 1
ATOM 1398 C CA . MET A 1 177 ? 65.786 -33.705 -6.012 1.00 50.78 177 MET A CA 1
ATOM 1399 C C . MET A 1 177 ? 64.545 -34.123 -5.230 1.00 50.78 177 MET A C 1
ATOM 1401 O O . MET A 1 177 ? 64.153 -35.288 -5.254 1.00 50.78 177 MET A O 1
ATOM 1405 N N . ASP A 1 178 ? 63.928 -33.173 -4.541 1.00 60.09 178 ASP A N 1
ATOM 1406 C CA . ASP A 1 178 ? 62.779 -33.476 -3.684 1.00 60.09 178 ASP A CA 1
ATOM 1407 C C . ASP A 1 178 ? 61.466 -33.475 -4.494 1.00 60.09 178 ASP A C 1
ATOM 1409 O O . ASP A 1 178 ? 60.429 -33.874 -3.983 1.00 60.09 178 ASP A O 1
ATOM 1413 N N . SER A 1 179 ? 61.524 -33.087 -5.780 1.00 68.00 179 SER A N 1
ATOM 1414 C CA . SER A 1 179 ? 60.427 -33.095 -6.772 1.00 68.00 179 SER A CA 1
ATOM 1415 C C . SER A 1 179 ? 59.124 -32.419 -6.315 1.00 68.00 179 SER A C 1
ATOM 1417 O O . SER A 1 179 ? 58.064 -32.711 -6.861 1.00 68.00 179 SER A O 1
ATOM 1419 N N . LYS A 1 180 ? 59.200 -31.512 -5.330 1.00 79.75 180 LYS A N 1
ATOM 1420 C CA . LYS A 1 180 ? 58.061 -30.778 -4.769 1.00 79.75 180 LYS A CA 1
ATOM 1421 C C . LYS A 1 180 ? 58.245 -29.265 -4.867 1.00 79.75 180 LYS A C 1
ATOM 1423 O O . LYS A 1 180 ? 59.368 -28.762 -4.830 1.00 79.75 180 LYS A O 1
ATOM 1428 N N . LEU A 1 181 ? 57.134 -28.535 -4.956 1.00 83.44 181 LEU A N 1
ATOM 1429 C CA . LEU A 1 181 ? 57.116 -27.072 -5.024 1.00 83.44 181 LEU A CA 1
ATOM 1430 C C . LEU A 1 181 ? 57.142 -26.470 -3.615 1.00 83.44 181 LEU A C 1
ATOM 1432 O O . LEU A 1 181 ? 56.245 -26.742 -2.824 1.00 83.44 181 LEU A O 1
ATOM 1436 N N . THR A 1 182 ? 58.133 -25.633 -3.300 1.00 85.81 182 THR A N 1
ATOM 1437 C CA . THR A 1 182 ? 58.222 -24.956 -1.993 1.00 85.81 182 THR A CA 1
ATOM 1438 C C . THR A 1 182 ? 57.352 -23.700 -1.933 1.00 85.81 182 THR A C 1
ATOM 1440 O O . THR A 1 182 ? 57.137 -23.029 -2.947 1.00 85.81 182 THR A O 1
ATOM 1443 N N . LEU A 1 183 ? 56.902 -23.333 -0.727 1.00 81.62 183 LEU A N 1
ATOM 1444 C CA . LEU A 1 183 ? 56.129 -22.106 -0.509 1.00 81.62 183 LEU A CA 1
ATOM 1445 C C . LEU A 1 183 ? 56.892 -20.847 -0.959 1.00 81.62 183 LEU A C 1
ATOM 1447 O O . LEU A 1 183 ? 56.295 -19.950 -1.545 1.00 81.62 183 LEU A O 1
ATOM 1451 N N . GLU A 1 184 ? 58.206 -20.776 -0.729 1.00 82.50 184 GLU A N 1
ATOM 1452 C CA . GLU A 1 184 ? 59.042 -19.646 -1.166 1.00 82.50 184 GLU A CA 1
ATOM 1453 C C . GLU A 1 184 ? 59.026 -19.493 -2.695 1.00 82.50 184 GLU A C 1
ATOM 1455 O O . GLU A 1 184 ? 58.755 -18.409 -3.211 1.00 82.50 184 GLU A O 1
ATOM 1460 N N . THR A 1 185 ? 59.208 -20.604 -3.416 1.00 84.06 185 THR A N 1
ATOM 1461 C CA . THR A 1 185 ? 59.163 -20.632 -4.883 1.00 84.06 185 THR A CA 1
ATOM 1462 C C . THR A 1 185 ? 57.788 -20.229 -5.408 1.00 84.06 185 THR A C 1
ATOM 1464 O O . THR A 1 185 ? 57.693 -19.424 -6.334 1.00 84.06 185 THR A O 1
ATOM 1467 N N . TRP A 1 186 ? 56.712 -20.744 -4.803 1.00 87.62 186 TRP A N 1
ATOM 1468 C CA . TRP A 1 186 ? 55.344 -20.364 -5.154 1.00 87.62 186 TRP A CA 1
ATOM 1469 C C . TRP A 1 186 ? 55.103 -18.865 -4.954 1.00 87.62 186 TRP A C 1
ATOM 1471 O O . TRP A 1 186 ? 54.594 -18.198 -5.852 1.00 87.62 186 TRP A O 1
ATOM 1481 N N . MET A 1 187 ? 55.531 -18.309 -3.818 1.00 86.00 187 MET A N 1
ATOM 1482 C CA . MET A 1 187 ? 55.366 -16.886 -3.524 1.00 86.00 187 MET A CA 1
ATOM 1483 C C . MET A 1 187 ? 56.142 -15.986 -4.496 1.00 86.00 187 MET A C 1
ATOM 1485 O O . MET A 1 187 ? 55.658 -14.905 -4.838 1.00 86.00 187 MET A O 1
ATOM 1489 N N . ASP A 1 188 ? 57.304 -16.422 -4.977 1.00 84.00 188 ASP A N 1
ATOM 1490 C CA . ASP A 1 188 ? 58.080 -15.696 -5.985 1.00 84.00 188 ASP A CA 1
ATOM 1491 C C . ASP A 1 188 ? 57.478 -15.804 -7.397 1.00 84.00 188 ASP A C 1
ATOM 1493 O O . ASP A 1 188 ? 57.516 -14.826 -8.150 1.00 84.00 188 ASP A O 1
ATOM 1497 N N . ILE A 1 189 ? 56.871 -16.945 -7.745 1.00 86.06 189 ILE A N 1
ATOM 1498 C CA . ILE A 1 189 ? 56.105 -17.122 -8.990 1.00 86.06 189 ILE A CA 1
ATOM 1499 C C . ILE A 1 189 ? 54.896 -16.193 -8.992 1.00 86.06 189 ILE A C 1
ATOM 1501 O O . ILE A 1 189 ? 54.719 -15.404 -9.919 1.00 86.06 189 ILE A O 1
ATOM 1505 N N . VAL A 1 190 ? 54.078 -16.232 -7.936 1.00 85.88 190 VAL A N 1
ATOM 1506 C CA . VAL A 1 190 ? 52.822 -15.477 -7.933 1.00 85.88 190 VAL A CA 1
ATOM 1507 C C . VAL A 1 190 ? 53.049 -13.965 -7.892 1.00 85.88 190 VAL A C 1
ATOM 1509 O O . VAL A 1 190 ? 52.257 -13.215 -8.456 1.00 85.88 190 VAL A O 1
ATOM 1512 N N . ARG A 1 191 ? 54.159 -13.503 -7.299 1.00 84.44 191 ARG A N 1
ATOM 1513 C CA . ARG A 1 191 ? 54.583 -12.089 -7.311 1.00 84.44 191 ARG A CA 1
ATOM 1514 C C . ARG A 1 191 ? 55.257 -11.654 -8.617 1.00 84.44 191 ARG A C 1
ATOM 1516 O O . ARG A 1 191 ? 55.570 -10.473 -8.758 1.00 84.44 191 ARG A O 1
ATOM 1523 N N . GLY A 1 192 ? 55.489 -12.573 -9.554 1.00 80.25 192 GLY A N 1
ATOM 1524 C CA . GLY A 1 192 ? 56.143 -12.291 -10.833 1.00 80.25 192 GLY A CA 1
ATOM 1525 C C . GLY A 1 192 ? 57.654 -12.066 -10.729 1.00 80.25 192 GLY A C 1
ATOM 1526 O O . GLY A 1 192 ? 58.238 -11.480 -11.636 1.00 80.25 192 GLY A O 1
ATOM 1527 N N . PHE A 1 193 ? 58.294 -12.492 -9.634 1.00 81.56 193 PHE A N 1
ATOM 1528 C CA . PHE A 1 193 ? 59.749 -12.394 -9.441 1.00 81.56 193 PHE A CA 1
ATOM 1529 C C . PHE A 1 193 ? 60.510 -13.571 -10.054 1.00 81.56 193 PHE A C 1
ATOM 1531 O O . PHE A 1 193 ? 61.692 -13.440 -10.390 1.00 81.56 193 PHE A O 1
ATOM 1538 N N . LEU A 1 194 ? 59.822 -14.699 -10.234 1.00 82.44 194 LEU A N 1
ATOM 1539 C CA . LEU A 1 194 ? 60.277 -15.839 -11.017 1.00 82.44 194 LEU A CA 1
ATOM 1540 C C . LEU A 1 194 ? 59.349 -16.045 -12.208 1.00 82.44 194 LEU A C 1
ATOM 1542 O O . LEU A 1 194 ? 58.145 -16.220 -12.050 1.00 82.44 194 LEU A O 1
ATOM 1546 N N . THR A 1 195 ? 59.929 -16.051 -13.406 1.00 77.75 195 THR A N 1
ATOM 1547 C CA . THR A 1 195 ? 59.211 -16.349 -14.650 1.00 77.75 195 THR A CA 1
ATOM 1548 C C . THR A 1 195 ? 59.920 -17.456 -15.413 1.00 77.75 195 THR A C 1
ATOM 1550 O O . THR A 1 195 ? 61.153 -17.494 -15.493 1.00 77.75 195 THR A O 1
ATOM 1553 N N . PHE A 1 196 ? 59.134 -18.367 -15.980 1.00 80.62 196 PHE A N 1
ATOM 1554 C CA . PHE A 1 196 ? 59.622 -19.538 -16.698 1.00 80.62 196 PHE A CA 1
ATOM 1555 C C . PHE A 1 196 ? 59.151 -19.446 -18.143 1.00 80.62 196 PHE A C 1
ATOM 1557 O O . PHE A 1 196 ? 57.958 -19.491 -18.420 1.00 80.62 196 PHE A O 1
ATOM 1564 N N . THR A 1 197 ? 60.085 -19.265 -19.079 1.00 73.69 197 THR A N 1
ATOM 1565 C CA . THR A 1 197 ? 59.746 -19.126 -20.504 1.00 73.69 197 THR A CA 1
ATOM 1566 C C . THR A 1 197 ? 60.552 -20.090 -21.360 1.00 73.69 197 THR A C 1
ATOM 1568 O O . THR A 1 197 ? 61.759 -20.280 -21.178 1.00 73.69 197 THR A O 1
ATOM 1571 N N . LYS A 1 198 ? 59.887 -20.705 -22.342 1.00 70.94 198 LYS A N 1
ATOM 1572 C CA . LYS A 1 198 ? 60.529 -21.566 -23.338 1.00 70.94 198 LYS A CA 1
ATOM 1573 C C . LYS A 1 198 ? 60.949 -20.727 -24.544 1.00 70.94 198 LYS A C 1
ATOM 1575 O O . LYS A 1 198 ? 60.122 -20.347 -25.369 1.00 70.94 198 LYS A O 1
ATOM 1580 N N . ARG A 1 199 ? 62.245 -20.424 -24.670 1.00 65.44 199 ARG A N 1
ATOM 1581 C CA . ARG A 1 199 ? 62.770 -19.684 -25.832 1.00 65.44 199 ARG A CA 1
ATOM 1582 C C . ARG A 1 199 ? 62.788 -20.573 -27.078 1.00 65.44 199 ARG A C 1
ATOM 1584 O O . ARG A 1 199 ? 63.170 -21.743 -27.015 1.00 65.44 199 ARG A O 1
ATOM 1591 N N . LYS A 1 200 ? 62.407 -20.008 -28.229 1.00 56.81 200 LYS A N 1
ATOM 1592 C CA . LYS A 1 200 ? 62.367 -20.710 -29.524 1.00 56.81 200 LYS A CA 1
ATOM 1593 C C . LYS A 1 200 ? 63.749 -21.304 -29.845 1.00 56.81 200 LYS A C 1
ATOM 1595 O O . LYS A 1 200 ? 64.701 -20.560 -30.056 1.00 56.81 200 LYS A O 1
ATOM 1600 N N . GLY A 1 201 ? 63.849 -22.638 -29.863 1.00 57.69 201 GLY A N 1
ATOM 1601 C CA . GLY A 1 201 ? 65.088 -23.385 -30.135 1.00 57.69 201 GLY A CA 1
ATOM 1602 C C . GLY A 1 201 ? 65.770 -24.036 -28.920 1.00 57.69 201 GLY A C 1
ATOM 1603 O O . GLY A 1 201 ? 66.705 -24.808 -29.118 1.00 57.69 201 GLY A O 1
ATOM 1604 N N . MET A 1 202 ? 65.311 -23.792 -27.684 1.00 65.06 202 MET A N 1
ATOM 1605 C CA . MET A 1 202 ? 65.818 -24.471 -26.477 1.00 65.06 202 MET A CA 1
ATOM 1606 C C . MET A 1 202 ? 64.945 -25.681 -26.103 1.00 65.06 202 MET A C 1
ATOM 1608 O O . MET A 1 202 ? 63.720 -25.633 -26.230 1.00 65.06 202 MET A O 1
ATOM 1612 N N . LYS A 1 203 ? 65.577 -26.774 -25.645 1.00 61.56 203 LYS A N 1
ATOM 1613 C CA . LYS A 1 203 ? 64.872 -27.998 -25.213 1.00 61.56 203 LYS A CA 1
ATOM 1614 C C . LYS A 1 203 ? 64.165 -27.836 -23.856 1.00 61.56 203 LYS A C 1
ATOM 1616 O O . LYS A 1 203 ? 63.091 -28.407 -23.691 1.00 61.56 203 LYS A O 1
ATOM 1621 N N . ASN A 1 204 ? 64.718 -27.012 -22.963 1.00 69.50 204 ASN A N 1
ATOM 1622 C CA . ASN A 1 204 ? 64.246 -26.816 -21.585 1.00 69.50 204 ASN A CA 1
ATOM 1623 C C . ASN A 1 204 ? 63.808 -25.357 -21.356 1.00 69.50 204 ASN A C 1
ATOM 1625 O O . ASN A 1 204 ? 64.212 -24.464 -22.115 1.00 69.50 204 ASN A O 1
ATOM 1629 N N . MET A 1 205 ? 62.993 -25.111 -20.327 1.00 79.25 205 MET A N 1
ATOM 1630 C CA . MET A 1 205 ? 62.589 -23.763 -19.917 1.00 79.25 205 MET A CA 1
ATOM 1631 C C . MET A 1 205 ? 63.769 -22.986 -19.320 1.00 79.25 205 MET A C 1
ATOM 1633 O O . MET A 1 205 ? 64.674 -23.551 -18.709 1.00 79.25 205 MET A O 1
ATOM 1637 N N . ALA A 1 206 ? 63.762 -21.665 -19.494 1.00 74.62 206 ALA A N 1
ATOM 1638 C CA . ALA A 1 206 ? 64.715 -20.775 -18.845 1.00 74.62 206 ALA A CA 1
ATOM 1639 C C . ALA A 1 206 ? 64.034 -20.054 -17.675 1.00 74.62 206 ALA A C 1
ATOM 1641 O O . ALA A 1 206 ? 63.035 -19.358 -17.873 1.00 74.62 206 ALA A O 1
ATOM 1642 N N . MET A 1 207 ? 64.604 -20.194 -16.476 1.00 80.88 207 MET A N 1
ATOM 1643 C CA . MET A 1 207 ? 64.216 -19.413 -15.302 1.00 80.88 207 MET A CA 1
ATOM 1644 C C . MET A 1 207 ? 64.828 -18.014 -15.396 1.00 80.88 207 MET A C 1
ATOM 1646 O O . MET A 1 207 ? 66.048 -17.868 -15.501 1.00 80.88 207 MET A O 1
ATOM 1650 N N . THR A 1 208 ? 63.990 -16.983 -15.337 1.00 79.19 208 THR A N 1
ATOM 1651 C CA . THR A 1 208 ? 64.428 -15.587 -15.230 1.00 79.19 208 THR A CA 1
ATOM 1652 C C . THR A 1 208 ? 64.030 -15.059 -13.860 1.00 79.19 208 THR A C 1
ATOM 1654 O O . THR A 1 208 ? 62.845 -15.031 -13.528 1.00 79.19 208 THR A O 1
ATOM 1657 N N . LYS A 1 209 ? 65.027 -14.653 -13.066 1.00 77.25 209 LYS A N 1
ATOM 1658 C CA . LYS A 1 209 ? 64.824 -14.017 -11.763 1.00 77.25 209 LYS A CA 1
ATOM 1659 C C . LYS A 1 209 ? 64.980 -12.508 -11.909 1.00 77.25 209 LYS A C 1
ATOM 1661 O O . LYS A 1 209 ? 66.030 -12.038 -12.344 1.00 77.25 209 LYS A O 1
ATOM 1666 N N . THR A 1 210 ? 63.946 -11.761 -11.552 1.00 73.88 210 THR A N 1
ATOM 1667 C CA . THR A 1 210 ? 63.966 -10.294 -11.526 1.00 73.88 210 THR A CA 1
ATOM 1668 C C . THR A 1 210 ? 64.064 -9.812 -10.084 1.00 73.88 210 THR A C 1
ATOM 1670 O O . THR A 1 210 ? 63.326 -10.289 -9.225 1.00 73.88 210 THR A O 1
ATOM 1673 N N . ASN A 1 211 ? 64.962 -8.864 -9.800 1.00 60.28 211 ASN A N 1
ATOM 1674 C CA . ASN A 1 211 ? 65.073 -8.277 -8.463 1.00 60.28 211 ASN A CA 1
ATOM 1675 C C . ASN A 1 211 ? 63.886 -7.331 -8.222 1.00 60.28 211 ASN A C 1
ATOM 1677 O O . ASN A 1 211 ? 63.826 -6.263 -8.828 1.00 60.28 211 ASN A O 1
ATOM 1681 N N . GLY A 1 212 ? 62.955 -7.719 -7.351 1.00 56.75 212 GLY A N 1
ATOM 1682 C CA . GLY A 1 212 ? 61.904 -6.826 -6.860 1.00 56.75 212 GLY A CA 1
ATOM 1683 C C . GLY A 1 212 ? 62.458 -5.841 -5.828 1.00 56.75 212 GLY A C 1
ATOM 1684 O O . GLY A 1 212 ? 63.228 -6.230 -4.951 1.00 56.75 212 GLY A O 1
ATOM 1685 N N . SER A 1 213 ? 62.083 -4.564 -5.916 1.00 51.12 213 SER A N 1
ATOM 1686 C CA . SER A 1 213 ? 62.229 -3.626 -4.795 1.00 51.12 213 SER A CA 1
ATOM 1687 C C . SER A 1 213 ? 61.073 -3.821 -3.814 1.00 51.12 213 SER A C 1
ATOM 1689 O O . SER A 1 213 ? 59.942 -4.033 -4.259 1.00 51.12 213 SER A O 1
ATOM 1691 N N . ASP A 1 214 ? 61.342 -3.709 -2.509 1.00 43.69 214 ASP A N 1
ATOM 1692 C CA . ASP A 1 214 ? 60.349 -3.862 -1.436 1.00 43.69 214 ASP A CA 1
ATOM 1693 C C . ASP A 1 214 ? 59.042 -3.112 -1.762 1.00 43.69 214 ASP A C 1
ATOM 1695 O O . ASP A 1 214 ? 59.008 -1.883 -1.843 1.00 43.69 214 ASP A O 1
ATOM 1699 N N . GLY A 1 215 ? 57.966 -3.873 -1.988 1.00 57.22 215 GLY A N 1
ATOM 1700 C CA . GLY A 1 215 ? 56.613 -3.356 -2.220 1.00 57.22 215 GLY A CA 1
ATOM 1701 C C . GLY A 1 215 ? 56.116 -3.271 -3.672 1.00 57.22 215 GLY A C 1
ATOM 1702 O O . GLY A 1 215 ? 54.962 -2.888 -3.849 1.00 57.22 215 GLY A O 1
ATOM 1703 N N . MET A 1 216 ? 56.897 -3.640 -4.700 1.00 63.34 216 MET A N 1
ATOM 1704 C CA . MET A 1 216 ? 56.420 -3.683 -6.101 1.00 63.34 216 MET A CA 1
ATOM 1705 C C . MET A 1 216 ? 56.331 -5.105 -6.669 1.00 63.34 216 MET A C 1
ATOM 1707 O O . MET A 1 216 ? 57.229 -5.915 -6.463 1.00 63.34 216 MET A O 1
ATOM 1711 N N . LEU A 1 217 ? 55.243 -5.395 -7.392 1.00 76.50 217 LEU A N 1
ATOM 1712 C CA . LEU A 1 217 ? 55.013 -6.656 -8.110 1.00 76.50 217 LEU A CA 1
ATOM 1713 C C . LEU A 1 217 ? 55.799 -6.686 -9.434 1.00 76.50 217 LEU A C 1
ATOM 1715 O O . LEU A 1 217 ? 56.030 -5.638 -10.037 1.00 76.50 217 LEU A O 1
ATOM 1719 N N . GLY A 1 218 ? 56.223 -7.873 -9.878 1.00 70.62 218 GLY A N 1
ATOM 1720 C CA . GLY A 1 218 ? 56.899 -8.051 -11.168 1.00 70.62 218 GLY A CA 1
ATOM 1721 C C . GLY A 1 218 ? 55.964 -7.846 -12.369 1.00 70.62 218 GLY A C 1
ATOM 1722 O O . GLY A 1 218 ? 54.750 -7.969 -12.244 1.00 70.62 218 GLY A O 1
ATOM 1723 N N . GLU A 1 219 ? 56.528 -7.575 -13.553 1.00 67.56 219 GLU A N 1
ATOM 1724 C CA . GLU A 1 219 ? 55.779 -7.310 -14.804 1.00 67.56 219 GLU A CA 1
ATOM 1725 C C . GLU A 1 219 ? 54.833 -8.459 -15.210 1.00 67.56 219 GLU A C 1
ATOM 1727 O O . GLU A 1 219 ? 53.817 -8.223 -15.853 1.00 67.56 219 GLU A O 1
ATOM 1732 N N . ASN A 1 220 ? 55.127 -9.687 -14.770 1.00 69.31 220 ASN A N 1
ATOM 1733 C CA . ASN A 1 220 ? 54.313 -10.885 -15.000 1.00 69.31 220 ASN A CA 1
ATOM 1734 C C . ASN A 1 220 ? 53.691 -11.426 -13.699 1.00 69.31 220 ASN A C 1
ATOM 1736 O O . ASN A 1 220 ? 53.590 -12.638 -13.514 1.00 69.31 220 ASN A O 1
ATOM 1740 N N . ALA A 1 221 ? 53.361 -10.552 -12.746 1.00 77.56 221 ALA A N 1
ATOM 1741 C CA . ALA A 1 221 ? 52.749 -10.978 -11.495 1.00 77.56 221 ALA A CA 1
ATOM 1742 C C . ALA A 1 221 ? 51.368 -11.597 -11.725 1.00 77.56 221 ALA A C 1
ATOM 1744 O O . ALA A 1 221 ? 50.505 -11.045 -12.403 1.00 77.56 221 ALA A O 1
ATOM 1745 N N . PHE A 1 222 ? 51.166 -12.756 -11.111 1.00 73.56 222 PHE A N 1
ATOM 1746 C CA . PHE A 1 222 ? 49.895 -13.465 -11.094 1.00 73.56 222 PHE A CA 1
ATOM 1747 C C . PHE A 1 222 ? 48.917 -12.868 -10.065 1.00 73.56 222 PHE A C 1
ATOM 1749 O O . PHE A 1 222 ? 47.702 -12.947 -10.255 1.00 73.56 222 PHE A O 1
ATOM 1756 N N . VAL A 1 223 ? 49.442 -12.266 -8.990 1.00 81.06 223 VAL A N 1
ATOM 1757 C CA . VAL A 1 223 ? 48.694 -11.469 -7.997 1.00 81.06 223 VAL A CA 1
ATOM 1758 C C . VAL A 1 223 ? 48.595 -10.007 -8.431 1.00 81.06 223 VAL A C 1
ATOM 1760 O O . VAL A 1 223 ? 49.493 -9.503 -9.099 1.00 81.06 223 VAL A O 1
ATOM 1763 N N . GLY A 1 224 ? 47.543 -9.309 -8.005 1.00 81.38 224 GLY A N 1
ATOM 1764 C CA . GLY A 1 224 ? 47.287 -7.909 -8.362 1.00 81.38 224 GLY A CA 1
ATOM 1765 C C . GLY A 1 224 ? 45.859 -7.661 -8.847 1.00 81.38 224 GLY A C 1
ATOM 1766 O O . GLY A 1 224 ? 45.039 -8.582 -8.871 1.00 81.38 224 GLY A O 1
ATOM 1767 N N . ASP A 1 225 ? 45.588 -6.410 -9.226 1.00 83.56 225 ASP A N 1
ATOM 1768 C CA . ASP A 1 225 ? 44.270 -5.939 -9.661 1.00 83.56 225 ASP A CA 1
ATOM 1769 C C . ASP A 1 225 ? 44.258 -5.713 -11.183 1.00 83.56 225 ASP A C 1
ATOM 1771 O O . ASP A 1 225 ? 45.118 -5.012 -11.718 1.00 83.56 225 ASP A O 1
ATOM 1775 N N . CYS A 1 226 ? 43.252 -6.241 -11.884 1.00 83.94 226 CYS A N 1
ATOM 1776 C CA . CYS A 1 226 ? 43.014 -5.967 -13.307 1.00 83.94 226 CYS A CA 1
ATOM 1777 C C . CYS A 1 226 ? 41.601 -5.411 -13.493 1.00 83.94 226 CYS A C 1
ATOM 1779 O O . CYS A 1 226 ? 40.674 -5.904 -12.858 1.00 83.94 226 CYS A O 1
ATOM 1781 N N . THR A 1 227 ? 41.426 -4.380 -14.332 1.00 83.94 227 THR A N 1
ATOM 1782 C CA . THR A 1 227 ? 40.108 -3.790 -14.634 1.00 83.94 227 THR A CA 1
ATOM 1783 C C . THR A 1 227 ? 39.886 -3.650 -16.135 1.00 83.94 227 THR A C 1
ATOM 1785 O O . THR A 1 227 ? 40.701 -3.032 -16.816 1.00 83.94 227 THR A O 1
ATOM 1788 N N . VAL A 1 228 ? 38.755 -4.161 -16.629 1.00 83.50 228 VAL A N 1
ATOM 1789 C CA . VAL A 1 228 ? 38.402 -4.208 -18.060 1.00 83.50 228 VAL A CA 1
ATOM 1790 C C . VAL A 1 228 ? 36.987 -3.673 -18.275 1.00 83.50 228 VAL A C 1
ATOM 1792 O O . VAL A 1 228 ? 36.094 -3.940 -17.468 1.00 83.50 228 VAL A O 1
ATOM 1795 N N . ASN A 1 229 ? 36.770 -2.921 -19.360 1.00 81.38 229 ASN A N 1
ATOM 1796 C CA . ASN A 1 229 ? 35.424 -2.528 -19.793 1.00 81.38 229 ASN A CA 1
ATOM 1797 C C . ASN A 1 229 ? 34.817 -3.627 -20.667 1.00 81.38 229 ASN A C 1
ATOM 1799 O O . ASN A 1 229 ? 35.506 -4.213 -21.499 1.00 81.38 229 ASN A O 1
ATOM 1803 N N . ARG A 1 230 ? 33.517 -3.864 -20.519 1.00 82.44 230 ARG A N 1
ATOM 1804 C CA . ARG A 1 230 ? 32.792 -4.826 -21.352 1.00 82.44 230 ARG A CA 1
ATOM 1805 C C . ARG A 1 230 ? 32.649 -4.339 -22.805 1.00 82.44 230 ARG A C 1
ATOM 1807 O O . ARG A 1 230 ? 32.497 -3.142 -23.043 1.00 82.44 230 ARG A O 1
ATOM 1814 N N . GLU A 1 231 ? 32.629 -5.263 -23.764 1.00 82.06 231 GLU A N 1
ATOM 1815 C CA . GLU A 1 231 ? 32.439 -4.989 -25.202 1.00 82.06 231 GLU A CA 1
ATOM 1816 C C . GLU A 1 231 ? 31.199 -5.725 -25.767 1.00 82.06 231 GLU A C 1
ATOM 1818 O O . GLU A 1 231 ? 30.742 -6.709 -25.178 1.00 82.06 231 GLU A O 1
ATOM 1823 N N . SER A 1 232 ? 30.619 -5.230 -26.876 1.00 84.94 232 SER A N 1
ATOM 1824 C CA . SER A 1 232 ? 29.347 -5.726 -27.445 1.00 84.94 232 SER A CA 1
ATOM 1825 C C . SER A 1 232 ? 29.209 -5.470 -28.954 1.00 84.94 232 SER A C 1
ATOM 1827 O O . SER A 1 232 ? 29.635 -4.420 -29.439 1.00 84.94 232 SER A O 1
ATOM 1829 N N . ASP A 1 233 ? 28.523 -6.377 -29.662 1.00 83.12 233 ASP A N 1
ATOM 1830 C CA . ASP A 1 233 ? 28.039 -6.208 -31.048 1.00 83.12 233 ASP A CA 1
ATOM 1831 C C . ASP A 1 233 ? 26.877 -5.196 -31.167 1.00 83.12 233 ASP A C 1
ATOM 1833 O O . ASP A 1 233 ? 26.505 -4.770 -32.265 1.00 83.12 233 ASP A O 1
ATOM 1837 N N . ILE A 1 234 ? 26.256 -4.822 -30.045 1.00 83.50 234 ILE A N 1
ATOM 1838 C CA . ILE A 1 234 ? 25.039 -4.006 -30.012 1.00 83.50 234 ILE A CA 1
ATOM 1839 C C . ILE A 1 234 ? 25.397 -2.517 -30.002 1.00 83.50 234 ILE A C 1
ATOM 1841 O O . ILE A 1 234 ? 26.129 -2.021 -29.141 1.00 83.50 234 ILE A O 1
ATOM 1845 N N . THR A 1 235 ? 24.810 -1.761 -30.931 1.00 82.44 235 THR A N 1
ATOM 1846 C CA . THR A 1 235 ? 25.091 -0.324 -31.063 1.00 82.44 235 THR A CA 1
ATOM 1847 C C . THR A 1 235 ? 24.582 0.453 -29.849 1.00 82.44 235 THR A C 1
ATOM 1849 O O . THR A 1 235 ? 23.380 0.508 -29.588 1.00 82.44 235 THR A O 1
ATOM 1852 N N . GLY A 1 236 ? 25.494 1.104 -29.122 1.00 73.25 236 GLY A N 1
ATOM 1853 C CA . GLY A 1 236 ? 25.161 1.942 -27.966 1.00 73.25 236 GLY A CA 1
ATOM 1854 C C . GLY A 1 236 ? 24.821 1.180 -26.681 1.00 73.25 236 GLY A C 1
ATOM 1855 O O . GLY A 1 236 ? 24.265 1.792 -25.777 1.00 73.25 236 GLY A O 1
ATOM 1856 N N . ASP A 1 237 ? 25.156 -0.112 -26.582 1.00 77.56 237 ASP A N 1
ATOM 1857 C CA . ASP A 1 237 ? 24.868 -0.947 -25.408 1.00 77.56 237 ASP A CA 1
ATOM 1858 C C . ASP A 1 237 ? 25.412 -0.341 -24.105 1.00 77.56 237 ASP A C 1
ATOM 1860 O O . ASP A 1 237 ? 26.617 -0.138 -23.926 1.00 77.56 237 ASP A O 1
ATOM 1864 N N . GLU A 1 238 ? 24.513 -0.059 -23.164 1.00 71.88 238 GLU A N 1
ATOM 1865 C CA . GLU A 1 238 ? 24.883 0.550 -21.890 1.00 71.88 238 GLU A CA 1
ATOM 1866 C C . GLU A 1 238 ? 25.725 -0.374 -21.010 1.00 71.88 238 GLU A C 1
ATOM 1868 O O . GLU A 1 238 ? 26.496 0.112 -20.179 1.00 71.88 238 GLU A O 1
ATOM 1873 N N . ARG A 1 239 ? 25.639 -1.693 -21.226 1.00 74.50 239 ARG A N 1
ATOM 1874 C CA . ARG A 1 239 ? 26.430 -2.691 -20.496 1.00 74.50 239 ARG A CA 1
ATOM 1875 C C . ARG A 1 239 ? 27.921 -2.575 -20.797 1.00 74.50 239 ARG A C 1
ATOM 1877 O O . ARG A 1 239 ? 28.725 -2.956 -19.958 1.00 74.50 239 ARG A O 1
ATOM 1884 N N . CYS A 1 240 ? 28.313 -1.950 -21.907 1.00 76.00 240 CYS A N 1
ATOM 1885 C CA . CYS A 1 240 ? 29.717 -1.636 -22.200 1.00 76.00 240 CYS A CA 1
ATOM 1886 C C . CYS A 1 240 ? 30.316 -0.569 -21.261 1.00 76.00 240 CYS A C 1
ATOM 1888 O O . CYS A 1 240 ? 31.521 -0.324 -21.273 1.00 76.00 240 CYS A O 1
ATOM 1890 N N . LYS A 1 241 ? 29.487 0.089 -20.435 1.00 71.88 241 LYS A N 1
ATOM 1891 C CA . LYS A 1 241 ? 29.940 0.977 -19.351 1.00 71.88 241 LYS A CA 1
ATOM 1892 C C . LYS A 1 241 ? 30.300 0.200 -18.074 1.00 71.88 241 LYS A C 1
ATOM 1894 O O . LYS A 1 241 ? 30.906 0.786 -17.174 1.00 71.88 241 LYS A O 1
ATOM 1899 N N . GLU A 1 242 ? 29.899 -1.071 -17.974 1.00 76.00 242 GLU A N 1
ATOM 1900 C CA . GLU A 1 242 ? 30.220 -1.957 -16.853 1.00 76.00 242 GLU A CA 1
ATOM 1901 C C . GLU A 1 242 ? 31.718 -2.285 -16.858 1.00 76.00 242 GLU A C 1
ATOM 1903 O O . GLU A 1 242 ? 32.316 -2.540 -17.908 1.00 76.00 242 GLU A O 1
ATOM 1908 N N . ARG A 1 243 ? 32.323 -2.243 -15.667 1.00 78.88 243 ARG A N 1
ATOM 1909 C CA . ARG A 1 243 ? 33.738 -2.551 -15.459 1.00 78.88 243 ARG A CA 1
ATOM 1910 C C . ARG A 1 243 ? 33.849 -3.805 -14.618 1.00 78.88 243 ARG A C 1
ATOM 1912 O O . ARG A 1 243 ? 33.271 -3.856 -13.533 1.00 78.88 243 ARG A O 1
ATOM 1919 N N . TYR A 1 244 ? 34.619 -4.769 -15.094 1.00 82.06 244 TYR A N 1
ATOM 1920 C CA . TYR A 1 244 ? 34.967 -5.955 -14.327 1.00 82.06 244 TYR A CA 1
ATOM 1921 C C . TYR A 1 244 ? 36.335 -5.755 -13.701 1.00 82.06 244 TYR A C 1
ATOM 1923 O O . TYR A 1 244 ? 37.268 -5.349 -14.393 1.00 82.06 244 TYR A O 1
ATOM 1931 N N . THR A 1 245 ? 36.439 -6.042 -12.404 1.00 82.94 245 THR A N 1
ATOM 1932 C CA . THR A 1 245 ? 37.702 -6.028 -11.669 1.00 82.94 245 THR A CA 1
ATOM 1933 C C . THR A 1 245 ? 37.944 -7.410 -11.083 1.00 82.94 245 THR A C 1
ATOM 1935 O O . THR A 1 245 ? 37.066 -7.941 -10.409 1.00 82.94 245 THR A O 1
ATOM 1938 N N . CYS A 1 246 ? 39.121 -7.984 -11.324 1.00 85.44 246 CYS A N 1
ATOM 1939 C CA . CYS A 1 246 ? 39.588 -9.178 -10.621 1.00 85.44 246 CYS A CA 1
ATOM 1940 C C . CYS A 1 246 ? 40.752 -8.808 -9.705 1.00 85.44 246 CYS A C 1
ATOM 1942 O O . CYS A 1 246 ? 41.547 -7.927 -10.049 1.00 85.44 246 CYS A O 1
ATOM 1944 N N . ARG A 1 247 ? 40.864 -9.490 -8.564 1.00 86.00 247 ARG A N 1
ATOM 1945 C CA . ARG A 1 247 ? 41.934 -9.269 -7.587 1.00 86.00 247 ARG A CA 1
ATOM 1946 C C . ARG A 1 247 ? 42.389 -10.587 -6.988 1.00 86.00 247 ARG A C 1
ATOM 1948 O O . ARG A 1 247 ? 41.567 -11.426 -6.654 1.00 86.00 247 ARG A O 1
ATOM 1955 N N . LEU A 1 248 ? 43.691 -10.743 -6.807 1.00 88.00 248 LEU A N 1
ATOM 1956 C CA . LEU A 1 248 ? 44.248 -11.823 -5.998 1.00 88.00 248 LEU A CA 1
ATOM 1957 C C . LEU A 1 248 ? 45.354 -11.254 -5.123 1.00 88.00 248 LEU A C 1
ATOM 1959 O O . LEU A 1 248 ? 46.317 -10.687 -5.641 1.00 88.00 248 LEU A O 1
ATOM 1963 N N . SER A 1 249 ? 45.227 -11.396 -3.805 1.00 86.75 249 SER A N 1
ATOM 1964 C CA . SER A 1 249 ? 46.240 -10.934 -2.860 1.00 86.75 249 SER A CA 1
ATOM 1965 C C . SER A 1 249 ? 47.318 -11.987 -2.597 1.00 86.75 249 SER A C 1
ATOM 1967 O O . SER A 1 249 ? 47.129 -13.195 -2.750 1.00 86.75 249 SER A O 1
ATOM 1969 N N . THR A 1 250 ? 48.470 -11.526 -2.111 1.00 81.19 250 THR A N 1
ATOM 1970 C CA . THR A 1 250 ? 49.562 -12.409 -1.674 1.00 81.19 250 THR A CA 1
ATOM 1971 C C . THR A 1 250 ? 49.176 -13.280 -0.475 1.00 81.19 250 THR A C 1
ATOM 1973 O O . THR A 1 250 ? 49.702 -14.382 -0.336 1.00 81.19 250 THR A O 1
ATOM 1976 N N . LEU A 1 251 ? 48.259 -12.818 0.386 1.00 78.44 251 LEU A N 1
ATOM 1977 C CA . LEU A 1 251 ? 47.759 -13.596 1.522 1.00 78.44 251 LEU A CA 1
ATOM 1978 C C . LEU A 1 251 ? 46.839 -14.729 1.055 1.00 78.44 251 LEU A C 1
ATOM 1980 O O . LEU A 1 251 ? 46.982 -15.851 1.530 1.00 78.44 251 LEU A O 1
ATOM 1984 N N . GLU A 1 252 ? 45.941 -14.456 0.109 1.00 83.50 252 GLU A N 1
ATOM 1985 C CA . GLU A 1 252 ? 45.056 -15.470 -0.483 1.00 83.50 252 GLU A CA 1
ATOM 1986 C C . GLU A 1 252 ? 45.868 -16.537 -1.221 1.00 83.50 252 GLU A C 1
ATOM 1988 O O . GLU A 1 252 ? 45.685 -17.723 -0.964 1.00 83.50 252 GLU A O 1
ATOM 1993 N N . ALA A 1 253 ? 46.868 -16.137 -2.016 1.00 83.56 253 ALA A N 1
ATOM 1994 C CA . ALA A 1 253 ? 47.780 -17.078 -2.668 1.00 83.56 253 ALA A CA 1
ATOM 1995 C C . ALA A 1 253 ? 48.583 -17.946 -1.668 1.00 83.56 253 ALA A C 1
ATOM 1997 O O . ALA A 1 253 ? 48.840 -19.118 -1.952 1.00 83.56 253 ALA A O 1
ATOM 1998 N N . LYS A 1 254 ? 48.945 -17.411 -0.485 1.00 82.06 254 LYS A N 1
ATOM 1999 C CA . LYS A 1 254 ? 49.596 -18.178 0.601 1.00 82.06 254 LYS A CA 1
ATOM 2000 C C . LYS A 1 254 ? 48.624 -19.155 1.274 1.00 82.06 254 LYS A C 1
ATOM 2002 O O . LYS A 1 254 ? 48.991 -20.298 1.527 1.00 82.06 254 LYS A O 1
ATOM 2007 N N . MET A 1 255 ? 47.394 -18.732 1.563 1.00 78.06 255 MET A N 1
ATOM 2008 C CA . MET A 1 255 ? 46.386 -19.601 2.186 1.00 78.06 255 MET A CA 1
ATOM 2009 C C . MET A 1 255 ? 45.908 -20.701 1.232 1.00 78.06 255 MET A C 1
ATOM 2011 O O . MET A 1 255 ? 45.672 -21.820 1.675 1.00 78.06 255 MET A O 1
ATOM 2015 N N . ALA A 1 256 ? 45.809 -20.415 -0.070 1.00 84.25 256 ALA A N 1
ATOM 2016 C CA . ALA A 1 256 ? 45.531 -21.411 -1.102 1.00 84.25 256 ALA A CA 1
ATOM 2017 C C . ALA A 1 256 ? 46.585 -22.529 -1.103 1.00 84.25 256 ALA A C 1
ATOM 2019 O O . ALA A 1 256 ? 46.220 -23.702 -1.136 1.00 84.25 256 ALA A O 1
ATOM 2020 N N . PHE A 1 257 ? 47.867 -22.174 -0.966 1.00 84.50 257 PHE A N 1
ATOM 2021 C CA . PHE A 1 257 ? 48.965 -23.134 -0.853 1.00 84.50 257 PHE A CA 1
ATOM 2022 C C . PHE A 1 257 ? 48.835 -24.002 0.408 1.00 84.50 257 PHE A C 1
ATOM 2024 O O . PHE A 1 257 ? 48.801 -25.223 0.310 1.00 84.50 257 PHE A O 1
ATOM 2031 N N . LEU A 1 258 ? 48.688 -23.391 1.591 1.00 80.00 258 LEU A N 1
ATOM 2032 C CA . LEU A 1 258 ? 48.607 -24.129 2.863 1.00 80.00 258 LEU A CA 1
ATOM 2033 C C . LEU A 1 258 ? 47.378 -25.049 2.939 1.00 80.00 258 LEU A C 1
ATOM 2035 O O . LEU A 1 258 ? 47.477 -26.182 3.393 1.00 80.00 258 LEU A O 1
ATOM 2039 N N . ASN A 1 259 ? 46.226 -24.589 2.448 1.00 77.88 259 ASN A N 1
ATOM 2040 C CA . ASN A 1 259 ? 44.991 -25.376 2.460 1.00 77.88 259 ASN A CA 1
ATOM 2041 C C . ASN A 1 259 ? 44.985 -26.528 1.444 1.00 77.88 259 ASN A C 1
ATOM 2043 O O . ASN A 1 259 ? 44.121 -27.399 1.540 1.00 77.88 259 ASN A O 1
ATOM 2047 N N . SER A 1 260 ? 45.907 -26.524 0.474 1.00 82.25 260 SER A N 1
ATOM 2048 C CA . SER A 1 260 ? 46.031 -27.602 -0.514 1.00 82.25 260 SER A CA 1
ATOM 2049 C C . SER A 1 260 ? 46.836 -28.790 0.014 1.00 82.25 260 SER A C 1
ATOM 2051 O O . SER A 1 260 ? 46.724 -29.876 -0.542 1.00 82.25 260 SER A O 1
ATOM 2053 N N . GLN A 1 261 ? 47.572 -28.633 1.120 1.00 77.19 261 GLN A N 1
ATOM 2054 C CA . GLN A 1 261 ? 48.367 -29.712 1.710 1.00 77.19 261 GLN A CA 1
ATOM 2055 C C . GLN A 1 261 ? 47.490 -30.839 2.279 1.00 77.19 261 GLN A C 1
ATOM 2057 O O . GLN A 1 261 ? 46.423 -30.617 2.870 1.00 77.19 261 GLN A O 1
ATOM 2062 N N . SER A 1 262 ? 47.943 -32.074 2.095 1.00 64.81 262 SER A N 1
ATOM 2063 C CA . SER A 1 262 ? 47.348 -33.279 2.677 1.00 64.81 262 SER A CA 1
ATOM 2064 C C . SER A 1 262 ? 47.447 -33.294 4.212 1.00 64.81 262 SER A C 1
ATOM 2066 O O . SER A 1 262 ? 48.410 -32.807 4.805 1.00 64.81 262 SER A O 1
ATOM 2068 N N . LEU A 1 263 ? 46.431 -33.873 4.872 1.00 51.88 263 LEU A N 1
ATOM 2069 C CA . LEU A 1 263 ? 46.335 -33.934 6.341 1.00 51.88 263 LEU A CA 1
ATOM 2070 C C . LEU A 1 263 ? 47.539 -34.671 6.966 1.00 51.88 263 LEU A C 1
ATOM 2072 O O . LEU A 1 263 ? 48.007 -34.281 8.031 1.00 51.88 263 LEU A O 1
ATOM 2076 N N . ASP A 1 264 ? 48.086 -35.667 6.260 1.00 47.94 264 ASP A N 1
ATOM 2077 C CA . ASP A 1 264 ? 49.227 -36.480 6.699 1.00 47.94 264 ASP A CA 1
ATOM 2078 C C . ASP A 1 264 ? 50.530 -35.671 6.829 1.00 47.94 264 ASP A C 1
ATOM 2080 O O . ASP A 1 264 ? 51.359 -35.977 7.689 1.00 47.94 264 ASP A O 1
ATOM 2084 N N . GLN A 1 265 ? 50.691 -34.593 6.049 1.00 49.12 265 GLN A N 1
ATOM 2085 C CA . GLN A 1 265 ? 51.844 -33.687 6.141 1.00 49.12 265 GLN A CA 1
ATOM 2086 C C . GLN A 1 265 ? 51.762 -32.728 7.348 1.00 49.12 265 GLN A C 1
ATOM 2088 O O . GLN A 1 265 ? 52.770 -32.119 7.700 1.00 49.12 265 GLN A O 1
ATOM 2093 N N . MET A 1 266 ? 50.606 -32.625 8.022 1.00 46.12 266 MET A N 1
ATOM 2094 C CA . MET A 1 266 ? 50.431 -31.828 9.250 1.00 46.12 266 MET A CA 1
ATOM 2095 C C . MET A 1 266 ? 50.740 -32.608 10.542 1.00 46.12 266 MET A C 1
ATOM 2097 O O . MET A 1 266 ? 50.816 -32.008 11.612 1.00 46.12 266 MET A O 1
ATOM 2101 N N . THR A 1 267 ? 50.936 -33.930 10.456 1.00 39.84 267 THR A N 1
ATOM 2102 C CA . THR A 1 267 ? 51.107 -34.847 11.607 1.00 39.84 267 THR A CA 1
ATOM 2103 C C . THR A 1 267 ? 52.537 -35.355 11.823 1.00 39.84 267 THR A C 1
ATOM 2105 O O . THR A 1 267 ? 52.763 -36.197 12.693 1.00 39.84 267 THR A O 1
ATOM 2108 N N . ALA A 1 268 ? 53.525 -34.861 11.072 1.00 34.94 268 ALA A N 1
ATOM 2109 C CA . ALA A 1 268 ? 54.926 -35.200 11.312 1.00 34.94 268 ALA A CA 1
ATOM 2110 C C . ALA A 1 268 ? 55.427 -34.497 12.588 1.00 34.94 268 ALA A C 1
ATOM 2112 O O . ALA A 1 268 ? 55.706 -33.299 12.589 1.00 34.94 268 ALA A O 1
ATOM 2113 N N . GLY A 1 269 ? 55.488 -35.258 13.682 1.00 40.03 269 GLY A N 1
ATOM 2114 C CA . GLY A 1 269 ? 56.001 -34.820 14.975 1.00 40.03 269 GLY A CA 1
ATOM 2115 C C . GLY A 1 269 ? 57.457 -34.346 14.924 1.00 40.03 269 GLY A C 1
ATOM 2116 O O . GLY A 1 269 ? 58.265 -34.830 14.131 1.00 40.03 269 GLY A O 1
ATOM 2117 N N . ASP A 1 270 ? 57.759 -33.407 15.818 1.00 34.97 270 ASP A N 1
ATOM 2118 C CA . ASP A 1 270 ? 59.096 -32.939 16.199 1.00 34.97 270 ASP A CA 1
ATOM 2119 C C . ASP A 1 270 ? 59.947 -32.237 15.122 1.00 34.97 270 ASP A C 1
ATOM 2121 O O . ASP A 1 270 ? 61.162 -32.426 15.055 1.00 34.97 270 ASP A O 1
ATOM 2125 N N . ALA A 1 271 ? 59.351 -31.343 14.327 1.00 33.03 271 ALA A N 1
ATOM 2126 C CA . ALA A 1 271 ? 60.114 -30.329 13.594 1.00 33.03 271 ALA A CA 1
ATOM 2127 C C . ALA A 1 271 ? 59.956 -28.949 14.254 1.00 33.03 271 ALA A C 1
ATOM 2129 O O . ALA A 1 271 ? 58.855 -28.411 14.361 1.00 33.03 271 ALA A O 1
ATOM 2130 N N . GLU A 1 272 ? 61.073 -28.371 14.699 1.00 33.97 272 GLU A N 1
ATOM 2131 C CA . GLU A 1 272 ? 61.137 -27.000 15.205 1.00 33.97 272 GLU A CA 1
ATOM 2132 C C . GLU A 1 272 ? 60.552 -25.999 14.188 1.00 33.97 272 GLU A C 1
ATOM 2134 O O . GLU A 1 272 ? 60.860 -26.035 12.995 1.00 33.97 272 GLU A O 1
ATOM 2139 N N . ASN A 1 273 ? 59.711 -25.095 14.699 1.00 44.47 273 ASN A N 1
ATOM 2140 C CA . ASN A 1 273 ? 59.056 -23.970 14.022 1.00 44.47 273 ASN A CA 1
ATOM 2141 C C . ASN A 1 273 ? 59.865 -23.322 12.877 1.00 44.47 273 ASN A C 1
ATOM 2143 O O . ASN A 1 273 ? 60.612 -22.365 13.103 1.00 44.47 273 ASN A O 1
ATOM 2147 N N . SER A 1 274 ? 59.610 -23.711 11.625 1.00 38.72 274 SER A N 1
ATOM 2148 C CA . SER A 1 274 ? 59.836 -22.810 10.490 1.00 38.72 274 SER A CA 1
ATOM 2149 C C . SER A 1 274 ? 58.906 -23.110 9.309 1.00 38.72 274 SER A C 1
ATOM 2151 O O . SER A 1 274 ? 58.755 -24.259 8.901 1.00 38.72 274 SER A O 1
ATOM 2153 N N . ASP A 1 275 ? 58.359 -22.049 8.701 1.00 44.50 275 ASP A N 1
ATOM 2154 C CA . ASP A 1 275 ? 57.647 -22.031 7.403 1.00 44.50 275 ASP A CA 1
ATOM 2155 C C . ASP A 1 275 ? 58.477 -22.655 6.240 1.00 44.50 275 ASP A C 1
ATOM 2157 O O . ASP A 1 275 ? 58.010 -22.720 5.103 1.00 44.50 275 ASP A O 1
ATOM 2161 N N . ALA A 1 276 ? 59.713 -23.106 6.495 1.00 43.25 276 ALA A N 1
ATOM 2162 C CA . ALA A 1 276 ? 60.703 -23.533 5.509 1.00 43.25 276 ALA A CA 1
ATOM 2163 C C . ALA A 1 276 ? 60.471 -24.940 4.917 1.00 43.25 276 ALA A C 1
ATOM 2165 O O . ALA A 1 276 ? 61.164 -25.305 3.971 1.00 43.25 276 ALA A O 1
ATOM 2166 N N . MET A 1 277 ? 59.515 -25.721 5.439 1.00 55.09 277 MET A N 1
ATOM 2167 C CA . MET A 1 277 ? 59.277 -27.118 5.020 1.00 55.09 277 MET A CA 1
ATOM 2168 C C . MET A 1 277 ? 57.922 -27.351 4.322 1.00 55.09 277 MET A C 1
ATOM 2170 O O . MET A 1 277 ? 57.609 -28.484 3.957 1.00 55.09 277 MET A O 1
ATOM 2174 N N . ALA A 1 278 ? 57.116 -26.304 4.102 1.00 67.75 278 ALA A N 1
ATOM 2175 C CA . ALA A 1 278 ? 55.837 -26.430 3.400 1.00 67.75 278 ALA A CA 1
ATOM 2176 C C . ALA A 1 278 ? 56.059 -26.633 1.889 1.00 67.75 278 ALA A C 1
ATOM 2178 O O . ALA A 1 278 ? 56.623 -25.771 1.203 1.00 67.75 278 ALA A O 1
ATOM 2179 N N . THR A 1 279 ? 55.608 -27.780 1.374 1.00 79.56 279 THR A N 1
ATOM 2180 C CA . THR A 1 279 ? 55.747 -28.172 -0.034 1.00 79.56 279 THR A CA 1
ATOM 2181 C C . THR A 1 279 ? 54.428 -28.703 -0.600 1.00 79.56 279 THR A C 1
ATOM 2183 O O . THR A 1 279 ? 53.607 -29.186 0.176 1.00 79.56 279 THR A O 1
ATOM 2186 N N . LEU A 1 280 ? 54.233 -28.599 -1.919 1.00 82.69 280 LEU A N 1
ATOM 2187 C CA . LEU A 1 280 ? 53.120 -29.216 -2.655 1.00 82.69 280 LEU A CA 1
ATOM 2188 C C . LEU A 1 280 ? 53.643 -30.248 -3.650 1.00 82.69 280 LEU A C 1
ATOM 2190 O O . LEU A 1 280 ? 54.604 -29.960 -4.376 1.00 82.69 280 LEU A O 1
ATOM 2194 N N . ASP A 1 281 ? 52.992 -31.407 -3.725 1.00 85.19 281 ASP A N 1
ATOM 2195 C CA . ASP A 1 281 ? 53.102 -32.310 -4.877 1.00 85.19 281 ASP A CA 1
ATOM 2196 C C . ASP A 1 281 ? 52.271 -31.812 -6.087 1.00 85.19 281 ASP A C 1
ATOM 2198 O O . ASP A 1 281 ? 51.755 -30.693 -6.080 1.00 85.19 281 ASP A O 1
ATOM 2202 N N . TYR A 1 282 ? 52.217 -32.587 -7.177 1.00 84.81 282 TYR A N 1
ATOM 2203 C CA . TYR A 1 282 ? 51.522 -32.173 -8.403 1.00 84.81 282 TYR A CA 1
ATOM 2204 C C . TYR A 1 282 ? 49.998 -32.082 -8.227 1.00 84.81 282 TYR A C 1
ATOM 2206 O O . TYR A 1 282 ? 49.388 -31.143 -8.743 1.00 84.81 282 TYR A O 1
ATOM 2214 N N . ASP A 1 283 ? 49.399 -33.012 -7.482 1.00 84.38 283 ASP A N 1
ATOM 2215 C CA . ASP A 1 283 ? 47.951 -33.052 -7.262 1.00 84.38 283 ASP A CA 1
ATOM 2216 C C . ASP A 1 283 ? 47.529 -31.918 -6.312 1.00 84.38 283 ASP A C 1
ATOM 2218 O O . ASP A 1 283 ? 46.539 -31.220 -6.546 1.00 84.38 283 ASP A O 1
ATOM 2222 N N . GLU A 1 284 ? 48.347 -31.638 -5.294 1.00 86.19 284 GLU A N 1
ATOM 2223 C CA . GLU A 1 284 ? 48.166 -30.491 -4.402 1.00 86.19 284 GLU A CA 1
ATOM 2224 C C . GLU A 1 284 ? 48.424 -29.149 -5.134 1.00 86.19 284 GLU A C 1
ATOM 2226 O O . GLU A 1 284 ? 47.797 -28.129 -4.832 1.00 86.19 284 GLU A O 1
ATOM 2231 N N . PHE A 1 285 ? 49.309 -29.122 -6.140 1.00 87.88 285 PHE A N 1
ATOM 2232 C CA . PHE A 1 285 ? 49.584 -27.934 -6.957 1.00 87.88 285 PHE A CA 1
ATOM 2233 C C . PHE A 1 285 ? 48.406 -27.546 -7.857 1.00 87.88 285 PHE A C 1
ATOM 2235 O O . PHE A 1 285 ? 48.044 -26.368 -7.906 1.00 87.88 285 PHE A O 1
ATOM 2242 N N . ILE A 1 286 ? 47.776 -28.502 -8.544 1.00 88.62 286 ILE A N 1
ATOM 2243 C CA . ILE A 1 286 ? 46.589 -28.206 -9.363 1.00 88.62 286 ILE A CA 1
ATOM 2244 C C . ILE A 1 286 ? 45.397 -27.780 -8.489 1.00 88.62 286 ILE A C 1
ATOM 2246 O O . ILE A 1 286 ? 44.680 -26.849 -8.856 1.00 88.62 286 ILE A O 1
ATOM 2250 N N . GLU A 1 287 ? 45.247 -28.347 -7.283 1.00 87.81 287 GLU A N 1
ATOM 2251 C CA . GLU A 1 287 ? 44.267 -27.877 -6.292 1.00 87.81 287 GLU A CA 1
ATOM 2252 C C . GLU A 1 287 ? 44.546 -26.421 -5.875 1.00 87.81 287 GLU A C 1
ATOM 2254 O O . GLU A 1 287 ? 43.629 -25.594 -5.831 1.00 87.81 287 GLU A O 1
ATOM 2259 N N . CYS A 1 288 ? 45.817 -26.076 -5.644 1.00 89.31 288 CYS A N 1
ATOM 2260 C CA . CYS A 1 288 ? 46.237 -24.713 -5.322 1.00 89.31 288 CYS A CA 1
ATOM 2261 C C . CYS A 1 288 ? 45.877 -23.723 -6.443 1.00 89.31 288 CYS A C 1
ATOM 2263 O O . CYS A 1 288 ? 45.389 -22.626 -6.156 1.00 89.31 288 CYS A O 1
ATOM 2265 N N . LEU A 1 289 ? 46.042 -24.106 -7.716 1.00 89.81 289 LEU A N 1
ATOM 2266 C CA . LEU A 1 289 ? 45.627 -23.281 -8.857 1.00 89.81 289 LEU A CA 1
ATOM 2267 C C . LEU A 1 289 ? 44.111 -23.058 -8.887 1.00 89.81 289 LEU A C 1
ATOM 2269 O O . LEU A 1 289 ? 43.675 -21.931 -9.127 1.00 89.81 289 LEU A O 1
ATOM 2273 N N . ALA A 1 290 ? 43.304 -24.077 -8.584 1.00 89.19 290 ALA A N 1
ATOM 2274 C CA . ALA A 1 290 ? 41.852 -23.922 -8.510 1.00 89.19 290 ALA A CA 1
ATOM 2275 C C . ALA A 1 290 ? 41.388 -23.055 -7.334 1.00 89.19 290 ALA A C 1
ATOM 2277 O O . ALA A 1 290 ? 40.456 -22.263 -7.483 1.00 89.19 290 ALA A O 1
ATOM 2278 N N . ARG A 1 291 ? 42.070 -23.125 -6.186 1.00 88.38 291 ARG A N 1
ATOM 2279 C CA . ARG A 1 291 ? 41.823 -22.206 -5.062 1.00 88.38 291 ARG A CA 1
ATOM 2280 C C . ARG A 1 291 ? 42.147 -20.763 -5.452 1.00 88.38 291 ARG A C 1
ATOM 2282 O O . ARG A 1 291 ? 41.328 -19.878 -5.224 1.00 88.38 291 ARG A O 1
ATOM 2289 N N . CYS A 1 292 ? 43.278 -20.537 -6.123 1.00 89.31 292 CYS A N 1
ATOM 2290 C CA . CYS A 1 292 ? 43.621 -19.216 -6.647 1.00 89.31 292 CYS A CA 1
ATOM 2291 C C . CYS A 1 292 ? 42.645 -18.726 -7.724 1.00 89.31 292 CYS A C 1
ATOM 2293 O O . CYS A 1 292 ? 42.362 -17.535 -7.770 1.00 89.31 292 CYS A O 1
ATOM 2295 N N . ALA A 1 293 ? 42.108 -19.610 -8.566 1.00 88.75 293 ALA A N 1
ATOM 2296 C CA . ALA A 1 293 ? 41.094 -19.261 -9.558 1.00 88.75 293 ALA A CA 1
ATOM 2297 C C . ALA A 1 293 ? 39.780 -18.809 -8.919 1.00 88.75 293 ALA A C 1
ATOM 2299 O O . ALA A 1 293 ? 39.224 -17.787 -9.326 1.00 88.75 293 ALA A O 1
ATOM 2300 N N . ARG A 1 294 ? 39.321 -19.531 -7.889 1.00 87.38 294 ARG A N 1
ATOM 2301 C CA . ARG A 1 294 ? 38.125 -19.165 -7.126 1.00 87.38 294 ARG A CA 1
ATOM 2302 C C . ARG A 1 294 ? 38.273 -17.789 -6.485 1.00 87.38 294 ARG A C 1
ATOM 2304 O O . ARG A 1 294 ? 37.360 -16.979 -6.582 1.00 87.38 294 ARG A O 1
ATOM 2311 N N . ASP A 1 295 ? 39.425 -17.519 -5.881 1.00 87.69 295 ASP A N 1
ATOM 2312 C CA . ASP A 1 295 ? 39.657 -16.251 -5.191 1.00 87.69 295 ASP A CA 1
ATOM 2313 C C . ASP A 1 295 ? 39.908 -15.097 -6.186 1.00 87.69 295 ASP A C 1
ATOM 2315 O O . ASP A 1 295 ? 39.425 -13.990 -5.967 1.00 87.69 295 ASP A O 1
ATOM 2319 N N . LYS A 1 296 ? 40.588 -15.351 -7.319 1.00 87.25 296 LYS A N 1
ATOM 2320 C CA . LYS A 1 296 ? 40.914 -14.324 -8.328 1.00 87.25 296 LYS A CA 1
ATOM 2321 C C . LYS A 1 296 ? 39.719 -13.917 -9.188 1.00 87.25 296 LYS A C 1
ATOM 2323 O O . LYS A 1 296 ? 39.493 -12.727 -9.401 1.00 87.25 296 LYS A O 1
ATOM 2328 N N . TYR A 1 297 ? 38.983 -14.894 -9.715 1.00 87.88 297 TYR A N 1
ATOM 2329 C CA . TYR A 1 297 ? 37.931 -14.674 -10.711 1.00 87.88 297 TYR A CA 1
ATOM 2330 C C . TYR A 1 297 ? 36.514 -14.909 -10.188 1.00 87.88 297 TYR A C 1
ATOM 2332 O O . TYR A 1 297 ? 35.562 -14.534 -10.867 1.00 87.88 297 TYR A O 1
ATOM 2340 N N . GLY A 1 298 ? 36.342 -15.466 -8.984 1.00 82.31 298 GLY A N 1
ATOM 2341 C CA . GLY A 1 298 ? 35.019 -15.793 -8.438 1.00 82.31 298 GLY A CA 1
ATOM 2342 C C . GLY A 1 298 ? 34.103 -14.586 -8.202 1.00 82.31 298 GLY A C 1
ATOM 2343 O O . GLY A 1 298 ? 32.888 -14.748 -8.129 1.00 82.31 298 GLY A O 1
ATOM 2344 N N . GLU A 1 299 ? 34.653 -13.369 -8.123 1.00 82.69 29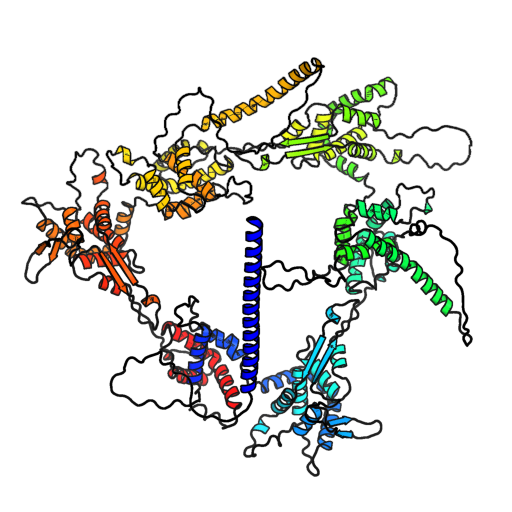9 GLU A N 1
ATOM 2345 C CA . GLU A 1 299 ? 33.865 -12.129 -8.030 1.00 82.69 299 GLU A CA 1
ATOM 2346 C C . GLU A 1 299 ? 33.315 -11.662 -9.405 1.00 82.69 299 GLU A C 1
ATOM 2348 O O . GLU A 1 299 ? 32.447 -10.784 -9.457 1.00 82.69 299 GLU A O 1
ATOM 2353 N N . ILE A 1 300 ? 33.765 -12.249 -10.526 1.00 82.19 300 ILE A N 1
ATOM 2354 C CA . ILE A 1 300 ? 33.295 -11.905 -11.877 1.00 82.19 300 ILE A CA 1
ATOM 2355 C C . ILE A 1 300 ? 31.973 -12.613 -12.176 1.00 82.19 300 ILE A C 1
ATOM 2357 O O . ILE A 1 300 ? 31.889 -13.832 -12.320 1.00 82.19 300 ILE A O 1
ATOM 2361 N N . LYS A 1 301 ? 30.916 -11.819 -12.355 1.00 76.38 301 LYS A N 1
ATOM 2362 C CA . LYS A 1 301 ? 29.586 -12.325 -12.713 1.00 76.38 301 LYS A CA 1
ATOM 2363 C C . LYS A 1 301 ? 29.595 -12.979 -14.098 1.00 76.38 301 LYS A C 1
ATOM 2365 O O . LYS A 1 301 ? 29.862 -12.307 -15.088 1.00 76.38 301 LYS A O 1
ATOM 2370 N N . GLY A 1 302 ? 29.207 -14.253 -14.157 1.00 70.44 302 GLY A N 1
ATOM 2371 C CA . GLY A 1 302 ? 29.073 -15.022 -15.402 1.00 70.44 302 GLY A CA 1
ATOM 2372 C C . GLY A 1 302 ? 30.265 -15.923 -15.729 1.00 70.44 302 GLY A C 1
ATOM 2373 O O . GLY A 1 302 ? 30.161 -16.712 -16.661 1.00 70.44 302 GLY A O 1
ATOM 2374 N N . MET A 1 303 ? 31.349 -15.853 -14.952 1.00 82.81 303 MET A N 1
ATOM 2375 C CA . MET A 1 303 ? 32.505 -16.736 -15.095 1.00 82.81 303 MET A CA 1
ATOM 2376 C C . MET A 1 303 ? 32.332 -17.971 -14.204 1.00 82.81 303 MET A C 1
ATOM 2378 O O . MET A 1 303 ? 32.065 -17.843 -13.008 1.00 82.81 303 MET A O 1
ATOM 2382 N N . THR A 1 304 ? 32.452 -19.170 -14.776 1.00 88.38 304 THR A N 1
ATOM 2383 C CA . THR A 1 304 ? 32.402 -20.417 -13.997 1.00 88.38 304 THR A CA 1
ATOM 2384 C C . THR A 1 304 ? 33.736 -20.680 -13.290 1.00 88.38 304 THR A C 1
ATOM 2386 O O . THR A 1 304 ? 34.767 -20.111 -13.661 1.00 88.38 304 THR A O 1
ATOM 2389 N N . LEU A 1 305 ? 33.752 -21.566 -12.282 1.00 86.81 305 LEU A N 1
ATOM 2390 C CA . LEU A 1 305 ? 35.009 -22.006 -11.658 1.00 86.81 305 LEU A CA 1
ATOM 2391 C C . LEU A 1 305 ? 35.950 -22.618 -12.705 1.00 86.81 305 LEU A C 1
ATOM 2393 O O . LEU A 1 305 ? 37.140 -22.315 -12.699 1.00 86.81 305 LEU A O 1
ATOM 2397 N N . ALA A 1 306 ? 35.407 -23.399 -13.641 1.00 87.12 306 ALA A N 1
ATOM 2398 C CA . ALA A 1 306 ? 36.128 -23.937 -14.787 1.00 87.12 306 ALA A CA 1
ATOM 2399 C C . ALA A 1 306 ? 36.774 -22.819 -15.628 1.00 87.12 306 ALA A C 1
ATOM 2401 O O . ALA A 1 306 ? 37.988 -22.817 -15.821 1.00 87.12 306 ALA A O 1
ATOM 2402 N N . ASP A 1 307 ? 36.019 -21.803 -16.048 1.00 87.62 307 ASP A N 1
ATOM 2403 C CA . ASP A 1 307 ? 36.586 -20.670 -16.794 1.00 87.62 307 ASP A CA 1
ATOM 2404 C C . ASP A 1 307 ? 37.678 -19.944 -15.998 1.00 87.62 307 ASP A C 1
ATOM 2406 O O . ASP A 1 307 ? 38.704 -19.559 -16.564 1.00 87.62 307 ASP A O 1
ATOM 2410 N N . GLY A 1 308 ? 37.495 -19.807 -14.680 1.00 88.62 308 GLY A N 1
ATOM 2411 C CA . GLY A 1 308 ? 38.489 -19.257 -13.759 1.00 88.62 308 GLY A CA 1
ATOM 2412 C C . GLY A 1 308 ? 39.776 -20.078 -13.723 1.00 88.62 308 GLY A C 1
ATOM 2413 O O . GLY A 1 308 ? 40.869 -19.519 -13.816 1.00 88.62 308 GLY A O 1
ATOM 2414 N N . VAL A 1 309 ? 39.660 -21.404 -13.615 1.00 90.56 309 VAL A N 1
ATOM 2415 C CA . VAL A 1 309 ? 40.786 -22.350 -13.615 1.00 90.56 309 VAL A CA 1
ATOM 2416 C C . VAL A 1 309 ? 41.525 -22.285 -14.948 1.00 90.56 309 VAL A C 1
ATOM 2418 O O . VAL A 1 309 ? 42.747 -22.132 -14.960 1.00 90.56 309 VAL A O 1
ATOM 2421 N N . ARG A 1 310 ? 40.797 -22.297 -16.072 1.00 90.25 310 ARG A N 1
ATOM 2422 C CA . ARG A 1 310 ? 41.367 -22.112 -17.415 1.00 90.25 310 ARG A CA 1
ATOM 2423 C C . ARG A 1 310 ? 42.108 -20.778 -17.518 1.00 90.25 310 ARG A C 1
ATOM 2425 O O . ARG A 1 310 ? 43.236 -20.756 -17.999 1.00 90.25 310 ARG A O 1
ATOM 2432 N N . GLY A 1 311 ? 41.514 -19.689 -17.031 1.00 87.56 311 GLY A N 1
ATOM 2433 C CA . GLY A 1 311 ? 42.129 -18.361 -17.004 1.00 87.56 311 GLY A CA 1
ATOM 2434 C C . GLY A 1 311 ? 43.409 -18.309 -16.166 1.00 87.56 311 GLY A C 1
ATOM 2435 O O . GLY A 1 311 ? 44.428 -17.795 -16.621 1.00 87.56 311 GLY A O 1
ATOM 2436 N N . VAL A 1 312 ? 43.404 -18.908 -14.971 1.00 89.25 312 VAL A N 1
ATOM 2437 C CA . VAL A 1 312 ? 44.586 -18.997 -14.098 1.00 89.25 312 VAL A CA 1
ATOM 2438 C C . VAL A 1 312 ? 45.707 -19.813 -14.740 1.00 89.25 312 VAL A C 1
ATOM 2440 O O . VAL A 1 312 ? 46.862 -19.393 -14.691 1.00 89.25 312 VAL A O 1
ATOM 2443 N N . ILE A 1 313 ? 45.382 -20.936 -15.384 1.00 89.62 313 ILE A N 1
ATOM 2444 C CA . ILE A 1 313 ? 46.356 -21.756 -16.114 1.00 89.62 313 ILE A CA 1
ATOM 2445 C C . ILE A 1 313 ? 46.927 -20.981 -17.309 1.00 89.62 313 ILE A C 1
ATOM 2447 O O . ILE A 1 313 ? 48.143 -20.955 -17.499 1.00 89.62 313 ILE A O 1
ATOM 2451 N N . GLN A 1 314 ? 46.080 -20.301 -18.088 1.00 88.06 314 GLN A N 1
ATOM 2452 C CA . GLN A 1 314 ? 46.507 -19.484 -19.228 1.00 88.06 314 GLN A CA 1
ATOM 2453 C C . GLN A 1 314 ? 47.405 -18.316 -18.802 1.00 88.06 314 GLN A C 1
ATOM 2455 O O . GLN A 1 314 ? 48.394 -18.044 -19.483 1.00 88.06 314 GLN A O 1
ATOM 2460 N N . ASN A 1 315 ? 47.116 -17.684 -17.661 1.00 87.38 315 ASN A N 1
ATOM 2461 C CA . ASN A 1 315 ? 47.974 -16.665 -17.060 1.00 87.38 315 ASN A CA 1
ATOM 2462 C C . ASN A 1 315 ? 49.333 -17.236 -16.637 1.00 87.38 315 ASN A C 1
ATOM 2464 O O . ASN A 1 315 ? 50.369 -16.657 -16.953 1.00 87.38 315 ASN A O 1
ATOM 2468 N N . LEU A 1 316 ? 49.336 -18.375 -15.935 1.00 86.12 316 LEU A N 1
ATOM 2469 C CA . LEU A 1 316 ? 50.555 -19.024 -15.443 1.00 86.12 316 LEU A CA 1
ATOM 2470 C C . LEU A 1 316 ? 51.481 -19.451 -16.593 1.00 86.12 316 LEU A C 1
ATOM 2472 O O . LEU A 1 316 ? 52.699 -19.317 -16.496 1.00 86.12 316 LEU A O 1
ATOM 2476 N N . LEU A 1 317 ? 50.902 -19.945 -17.690 1.00 84.12 317 LEU A N 1
ATOM 2477 C CA . LEU A 1 317 ? 51.628 -20.357 -18.894 1.00 84.12 317 LEU A CA 1
ATOM 2478 C C . LEU A 1 317 ? 51.992 -19.180 -19.822 1.00 84.12 317 LEU A C 1
ATOM 2480 O O . LEU A 1 317 ? 52.735 -19.378 -20.786 1.00 84.12 317 LEU A O 1
ATOM 2484 N N . GLY A 1 318 ? 51.478 -17.973 -19.558 1.00 78.69 318 GLY A N 1
ATOM 2485 C CA . GLY A 1 318 ? 51.671 -16.789 -20.400 1.00 78.69 318 GLY A CA 1
ATOM 2486 C C . GLY A 1 318 ? 50.929 -16.830 -21.745 1.00 78.69 318 GLY A C 1
ATOM 2487 O O . GLY A 1 318 ? 51.348 -16.160 -22.687 1.00 78.69 318 GLY A O 1
ATOM 2488 N N . GLU A 1 319 ? 49.858 -17.625 -21.870 1.00 84.00 319 GLU A N 1
ATOM 2489 C CA . GLU A 1 319 ? 49.042 -17.754 -23.093 1.00 84.00 319 GLU A CA 1
ATOM 2490 C C . GLU A 1 319 ? 48.051 -16.588 -23.266 1.00 84.00 319 GLU A C 1
ATOM 2492 O O . GLU A 1 319 ? 47.822 -16.123 -24.385 1.00 84.00 319 GLU A O 1
ATOM 2497 N N . LYS A 1 320 ? 47.471 -16.110 -22.161 1.00 85.12 320 LYS A N 1
ATOM 2498 C CA . LYS A 1 320 ? 46.601 -14.927 -22.090 1.00 85.12 320 LYS A CA 1
ATOM 2499 C C . LYS A 1 320 ? 46.902 -14.169 -20.799 1.00 85.12 320 LYS A C 1
ATOM 2501 O O . LYS A 1 320 ? 47.353 -14.769 -19.834 1.00 85.12 320 LYS A O 1
ATOM 2506 N N . GLY A 1 321 ? 46.664 -12.860 -20.800 1.00 84.19 321 GLY A N 1
ATOM 2507 C CA . GLY A 1 321 ? 46.640 -12.058 -19.575 1.00 84.19 321 GLY A CA 1
ATOM 2508 C C . GLY A 1 321 ? 45.216 -11.883 -19.049 1.00 84.19 321 GLY A C 1
ATOM 2509 O O . GLY A 1 321 ? 44.250 -12.144 -19.772 1.00 84.19 321 GLY A O 1
ATOM 2510 N N . ASP A 1 322 ? 45.095 -11.351 -17.831 1.00 84.81 322 ASP A N 1
ATOM 2511 C CA . ASP A 1 322 ? 43.811 -11.125 -17.153 1.00 84.81 322 ASP A CA 1
ATOM 2512 C C . ASP A 1 322 ? 42.798 -10.360 -18.019 1.00 84.81 322 ASP A C 1
ATOM 2514 O O . ASP A 1 322 ? 41.632 -10.740 -18.088 1.00 84.81 322 ASP A O 1
ATOM 2518 N N . GLU A 1 323 ? 43.246 -9.340 -18.759 1.00 84.38 323 GLU A N 1
ATOM 2519 C CA . GLU A 1 323 ? 42.368 -8.534 -19.614 1.00 84.38 323 GLU A CA 1
ATOM 2520 C C . GLU A 1 323 ? 41.688 -9.357 -20.720 1.00 84.38 323 GLU A C 1
ATOM 2522 O O . GLU A 1 323 ? 40.491 -9.214 -20.972 1.00 84.38 323 GLU A O 1
ATOM 2527 N N . ALA A 1 324 ? 42.440 -10.256 -21.357 1.00 84.50 324 ALA A N 1
ATOM 2528 C CA . ALA A 1 324 ? 41.928 -11.087 -22.440 1.00 84.50 324 ALA A CA 1
ATOM 2529 C C . ALA A 1 324 ? 40.985 -12.181 -21.922 1.00 84.50 324 ALA A C 1
ATOM 2531 O O . ALA A 1 324 ? 39.967 -12.452 -22.552 1.00 84.50 324 ALA A O 1
ATOM 2532 N N . VAL A 1 325 ? 41.297 -12.776 -20.765 1.00 86.31 325 VAL A N 1
ATOM 2533 C CA . VAL A 1 325 ? 40.443 -13.783 -20.112 1.00 86.31 325 VAL A CA 1
ATOM 2534 C C . VAL A 1 325 ? 39.081 -13.181 -19.756 1.00 86.31 325 VAL A C 1
ATOM 2536 O O . VAL A 1 325 ? 38.042 -13.766 -20.063 1.00 86.31 325 VAL A O 1
ATOM 2539 N N . ILE A 1 326 ? 39.078 -11.978 -19.174 1.00 85.88 326 ILE A N 1
ATOM 2540 C CA . ILE A 1 326 ? 37.850 -11.273 -18.792 1.00 85.88 326 ILE A CA 1
ATOM 2541 C C . ILE A 1 326 ? 37.055 -10.861 -20.033 1.00 85.88 326 ILE A C 1
ATOM 2543 O O . ILE A 1 326 ? 35.842 -11.068 -20.076 1.00 85.88 326 ILE A O 1
ATOM 2547 N N . ARG A 1 327 ? 37.706 -10.302 -21.061 1.00 84.81 327 ARG A N 1
ATOM 2548 C CA . ARG A 1 327 ? 37.019 -9.863 -22.284 1.00 84.81 327 ARG A CA 1
ATOM 2549 C C . ARG A 1 327 ? 36.326 -11.023 -22.995 1.00 84.81 327 ARG A C 1
ATOM 2551 O O . ARG A 1 327 ? 35.154 -10.897 -23.329 1.00 84.81 327 ARG A O 1
ATOM 2558 N N . ASP A 1 328 ? 37.017 -12.143 -23.188 1.00 82.12 328 ASP A N 1
ATOM 2559 C CA . ASP A 1 328 ? 36.473 -13.286 -23.930 1.00 82.12 328 ASP A CA 1
ATOM 2560 C C . ASP A 1 328 ? 35.259 -13.909 -23.216 1.00 82.12 328 ASP A C 1
ATOM 2562 O O . ASP A 1 328 ? 34.320 -14.354 -23.870 1.00 82.12 328 ASP A O 1
ATOM 2566 N N . CYS A 1 329 ? 35.247 -13.896 -21.879 1.00 78.62 329 CYS A N 1
ATOM 2567 C CA . CYS A 1 329 ? 34.125 -14.390 -21.079 1.00 78.62 329 CYS A CA 1
ATOM 2568 C C . CYS A 1 329 ? 32.949 -13.393 -21.011 1.00 78.62 329 CYS A C 1
ATOM 2570 O O . CYS A 1 329 ? 31.799 -13.793 -20.842 1.00 78.62 329 CYS A O 1
ATOM 2572 N N . THR A 1 330 ? 33.212 -12.088 -21.148 1.00 81.12 330 THR A N 1
ATOM 2573 C CA . THR A 1 330 ? 32.205 -11.034 -20.916 1.00 81.12 330 THR A CA 1
ATOM 2574 C C . THR A 1 330 ? 31.668 -10.372 -22.191 1.00 81.12 330 THR A C 1
ATOM 2576 O O . THR A 1 330 ? 30.713 -9.590 -22.103 1.00 81.12 330 THR A O 1
ATOM 2579 N N . TYR A 1 331 ? 32.221 -10.689 -23.367 1.00 81.81 331 TYR A N 1
ATOM 2580 C CA . TYR A 1 331 ? 31.800 -10.143 -24.662 1.00 81.81 331 TYR A CA 1
ATOM 2581 C C . TYR A 1 331 ? 30.328 -10.453 -24.979 1.00 81.81 331 TYR A C 1
ATOM 2583 O O . TYR A 1 331 ? 29.863 -11.577 -24.790 1.00 81.81 331 TYR A O 1
ATOM 2591 N N . ILE A 1 332 ? 29.578 -9.463 -25.472 1.00 81.25 332 ILE A N 1
ATOM 2592 C CA . ILE A 1 332 ? 28.159 -9.626 -25.827 1.00 81.25 332 ILE A CA 1
ATOM 2593 C C . ILE A 1 332 ? 28.003 -9.762 -27.343 1.00 81.25 332 ILE A C 1
ATOM 2595 O O . ILE A 1 332 ? 28.267 -8.819 -28.085 1.00 81.25 332 ILE A O 1
ATOM 2599 N N . THR A 1 333 ? 27.484 -10.903 -27.793 1.00 78.12 333 THR A N 1
ATOM 2600 C CA . THR A 1 333 ? 27.168 -11.160 -29.206 1.00 78.12 333 THR A CA 1
ATOM 2601 C C . THR A 1 333 ? 25.682 -10.952 -29.512 1.00 78.12 333 THR A C 1
ATOM 2603 O O . THR A 1 333 ? 24.836 -11.214 -28.651 1.00 78.12 333 THR A O 1
ATOM 2606 N N . ALA A 1 334 ? 25.338 -10.526 -30.734 1.00 78.69 334 ALA A N 1
ATOM 2607 C CA . ALA A 1 334 ? 23.942 -10.377 -31.167 1.00 78.69 334 ALA A CA 1
ATOM 2608 C C . ALA A 1 334 ? 23.691 -10.860 -32.606 1.00 78.69 334 ALA A C 1
ATOM 2610 O O . ALA A 1 334 ? 24.358 -10.429 -33.546 1.00 78.69 334 ALA A O 1
ATOM 2611 N N . ASP A 1 335 ? 22.661 -11.692 -32.785 1.00 80.44 335 ASP A N 1
ATOM 2612 C CA . ASP A 1 335 ? 22.221 -12.164 -34.101 1.00 80.44 335 ASP A CA 1
ATOM 2613 C C . ASP A 1 335 ? 21.349 -11.121 -34.813 1.00 80.44 335 ASP A C 1
ATOM 2615 O O . ASP A 1 335 ? 20.432 -10.533 -34.232 1.00 80.44 335 ASP A O 1
ATOM 2619 N N . ARG A 1 336 ? 21.606 -10.909 -36.106 1.00 85.62 336 ARG A N 1
ATOM 2620 C CA . ARG A 1 336 ? 20.861 -9.960 -36.945 1.00 85.62 336 ARG A CA 1
ATOM 2621 C C . ARG A 1 336 ? 19.675 -10.626 -37.657 1.00 85.62 336 ARG A C 1
ATOM 2623 O O . ARG A 1 336 ? 19.775 -11.769 -38.096 1.00 85.62 336 ARG A O 1
ATOM 2630 N N . TYR A 1 337 ? 18.573 -9.897 -37.845 1.00 86.81 337 TYR A N 1
ATOM 2631 C CA . TYR A 1 337 ? 17.375 -10.399 -38.527 1.00 86.81 337 TYR A CA 1
ATOM 2632 C C . TYR A 1 337 ? 17.543 -10.495 -40.060 1.00 86.81 337 TYR A C 1
ATOM 2634 O O . TYR A 1 337 ? 17.928 -9.530 -40.722 1.00 86.81 337 TYR A O 1
ATOM 2642 N N . ASP A 1 338 ? 17.188 -11.645 -40.651 1.00 87.62 338 ASP A N 1
ATOM 2643 C CA . ASP A 1 338 ? 17.160 -11.845 -42.110 1.00 87.62 338 ASP A CA 1
ATOM 2644 C C . ASP A 1 338 ? 15.754 -11.606 -42.694 1.00 87.62 338 ASP A C 1
ATOM 2646 O O . ASP A 1 338 ? 14.927 -12.513 -42.816 1.00 87.62 338 ASP A O 1
ATOM 2650 N N . TRP A 1 339 ? 15.488 -10.361 -43.097 1.00 87.62 339 TRP A N 1
ATOM 2651 C CA . TRP A 1 339 ? 14.199 -9.910 -43.647 1.00 87.62 339 TRP A CA 1
ATOM 2652 C C . TRP A 1 339 ? 13.777 -10.612 -44.946 1.00 87.62 339 TRP A C 1
ATOM 2654 O O . TRP A 1 339 ? 12.592 -10.615 -45.292 1.00 87.62 339 TRP A O 1
ATOM 2664 N N . ARG A 1 340 ? 14.714 -11.257 -45.659 1.00 87.12 340 ARG A N 1
ATOM 2665 C CA . ARG A 1 340 ? 14.422 -12.019 -46.889 1.00 87.12 340 ARG A CA 1
ATOM 2666 C C . ARG A 1 340 ? 13.549 -13.245 -46.630 1.00 87.12 340 ARG A C 1
ATOM 2668 O O . ARG A 1 340 ? 12.966 -13.785 -47.564 1.00 87.12 340 ARG A O 1
ATOM 2675 N N . GLN A 1 341 ? 13.454 -13.677 -45.373 1.00 87.69 341 GLN A N 1
ATOM 2676 C CA . GLN A 1 341 ? 12.659 -14.828 -44.949 1.00 87.69 341 GLN A CA 1
ATOM 2677 C C . GLN A 1 341 ? 11.226 -14.451 -44.520 1.00 87.69 341 GLN A C 1
ATOM 2679 O O . GLN A 1 341 ? 10.465 -15.319 -44.084 1.00 87.69 341 GLN A O 1
ATOM 2684 N N . SER A 1 342 ? 10.838 -13.174 -44.624 1.00 88.31 342 SER A N 1
ATOM 2685 C CA . SER A 1 342 ? 9.511 -12.691 -44.223 1.00 88.31 342 SER A CA 1
ATOM 2686 C C . SER A 1 342 ? 8.385 -13.160 -45.163 1.00 88.31 342 SER A C 1
ATOM 2688 O O . SER A 1 342 ? 8.553 -13.312 -46.377 1.00 88.31 342 SER A O 1
ATOM 2690 N N . LYS A 1 343 ? 7.199 -13.400 -44.589 1.00 87.69 343 LYS A N 1
ATOM 2691 C CA . LYS A 1 343 ? 6.022 -13.956 -45.284 1.00 87.69 343 LYS A CA 1
ATOM 2692 C C . LYS A 1 343 ? 4.887 -12.921 -45.374 1.00 87.69 343 LYS A C 1
ATOM 2694 O O . LYS A 1 343 ? 4.807 -12.066 -44.493 1.00 87.69 343 LYS A O 1
ATOM 2699 N N . PRO A 1 344 ? 3.991 -13.008 -46.379 1.00 87.62 344 PRO A N 1
ATOM 2700 C CA . PRO A 1 344 ? 2.793 -12.170 -46.442 1.00 87.62 344 PRO A CA 1
ATOM 2701 C C . PRO A 1 344 ? 1.878 -12.385 -45.228 1.00 87.62 344 PRO A C 1
ATOM 2703 O O . PRO A 1 344 ? 1.691 -13.523 -44.788 1.00 87.62 344 PRO A O 1
ATOM 2706 N N . LEU A 1 345 ? 1.273 -11.309 -44.720 1.00 88.38 345 LEU A N 1
ATOM 2707 C CA . LEU A 1 345 ? 0.284 -11.378 -43.639 1.00 88.38 345 LEU A CA 1
ATOM 2708 C C . LEU A 1 345 ? -1.046 -11.988 -44.120 1.00 88.38 345 LEU A C 1
ATOM 2710 O O . LEU A 1 345 ? -1.365 -12.003 -45.311 1.00 88.38 345 LEU A O 1
ATOM 2714 N N . LYS A 1 346 ? -1.863 -12.487 -43.184 1.00 80.75 346 LYS A N 1
ATOM 2715 C CA . LYS A 1 346 ? -3.179 -13.071 -43.491 1.00 80.75 346 LYS A CA 1
ATOM 2716 C C . LYS A 1 346 ? -4.104 -11.996 -44.080 1.00 80.75 346 LYS A C 1
ATOM 2718 O O . LYS A 1 346 ? -4.477 -11.064 -43.383 1.00 80.75 346 LYS A O 1
ATOM 2723 N N . GLY A 1 347 ? -4.479 -12.144 -45.352 1.00 75.31 347 GLY A N 1
ATOM 2724 C CA . GLY A 1 347 ? -5.291 -11.164 -46.089 1.00 75.31 347 GLY A CA 1
ATOM 2725 C C . GLY A 1 347 ? -4.482 -10.120 -46.872 1.00 75.31 347 GLY A C 1
ATOM 2726 O O . GLY A 1 347 ? -5.061 -9.380 -47.661 1.00 75.31 347 GLY A O 1
ATOM 2727 N N . GLN A 1 348 ? -3.153 -10.092 -46.727 1.00 82.56 348 GLN A N 1
ATOM 2728 C CA . GLN A 1 348 ? -2.280 -9.207 -47.499 1.00 82.56 348 GLN A CA 1
ATOM 2729 C C . GLN A 1 348 ? -2.052 -9.767 -48.910 1.00 82.56 348 GLN A C 1
ATOM 2731 O O . GLN A 1 348 ? -1.713 -10.939 -49.086 1.00 82.56 348 GLN A O 1
ATOM 2736 N N . SER A 1 349 ? -2.198 -8.920 -49.932 1.00 82.12 349 SER A N 1
ATOM 2737 C CA . SER A 1 349 ? -1.930 -9.327 -51.315 1.00 82.12 349 SER A CA 1
ATOM 2738 C C . SER A 1 349 ? -0.431 -9.571 -51.558 1.00 82.12 349 SER A C 1
ATOM 2740 O O . SER A 1 349 ? 0.427 -8.900 -50.976 1.00 82.12 349 SER A O 1
ATOM 2742 N N . LEU A 1 350 ? -0.094 -10.486 -52.476 1.00 81.31 350 LEU A N 1
ATOM 2743 C CA . LEU A 1 350 ? 1.302 -10.755 -52.858 1.00 81.31 350 LEU A CA 1
ATOM 2744 C C . LEU A 1 350 ? 2.003 -9.524 -53.453 1.00 81.31 350 LEU A C 1
ATOM 2746 O O . LEU A 1 350 ? 3.210 -9.370 -53.279 1.00 81.31 350 LEU A O 1
ATOM 2750 N N . MET A 1 351 ? 1.265 -8.641 -54.135 1.00 75.12 351 MET A N 1
ATOM 2751 C CA . MET A 1 351 ? 1.823 -7.386 -54.648 1.00 75.12 351 MET A CA 1
ATOM 2752 C C . MET A 1 351 ? 2.135 -6.404 -53.516 1.00 75.12 351 MET A C 1
ATOM 2754 O O . MET A 1 351 ? 3.206 -5.802 -53.515 1.00 75.12 351 MET A O 1
ATOM 2758 N N . THR A 1 352 ? 1.248 -6.296 -52.521 1.00 76.75 352 THR A N 1
ATOM 2759 C CA . THR A 1 352 ? 1.468 -5.467 -51.326 1.00 76.75 352 THR A CA 1
ATOM 2760 C C . THR A 1 352 ? 2.696 -5.945 -50.547 1.00 76.75 352 THR A C 1
ATOM 2762 O O . THR A 1 352 ? 3.518 -5.124 -50.152 1.00 76.75 352 THR A O 1
ATOM 2765 N N . HIS A 1 353 ? 2.868 -7.266 -50.391 1.00 85.81 353 HIS A N 1
ATOM 2766 C CA . HIS A 1 353 ? 4.040 -7.844 -49.716 1.00 85.81 353 HIS A CA 1
ATOM 2767 C C . HIS A 1 353 ? 5.348 -7.576 -50.470 1.00 85.81 353 HIS A C 1
ATOM 2769 O O . HIS A 1 353 ? 6.339 -7.188 -49.865 1.00 85.81 353 HIS A O 1
ATOM 2775 N N . ARG A 1 354 ? 5.367 -7.720 -51.804 1.00 82.62 354 ARG A N 1
ATOM 2776 C CA . ARG A 1 354 ? 6.563 -7.400 -52.610 1.00 82.62 354 ARG A CA 1
ATOM 2777 C C . ARG A 1 354 ? 6.975 -5.936 -52.470 1.00 82.62 354 ARG A C 1
ATOM 2779 O O . ARG A 1 354 ? 8.143 -5.658 -52.220 1.00 82.62 354 ARG A O 1
ATOM 2786 N N . LYS A 1 355 ? 6.003 -5.025 -52.550 1.00 79.25 355 LYS A N 1
ATOM 2787 C CA . LYS A 1 355 ? 6.235 -3.585 -52.393 1.00 79.25 355 LYS A CA 1
ATOM 2788 C C . LYS A 1 355 ? 6.755 -3.236 -50.993 1.00 79.25 355 LYS A C 1
ATOM 2790 O O . LYS A 1 355 ? 7.603 -2.358 -50.856 1.00 79.25 355 LYS A O 1
ATOM 2795 N N . TRP A 1 356 ? 6.294 -3.947 -49.962 1.00 87.25 356 TRP A N 1
ATOM 2796 C CA . TRP A 1 356 ? 6.833 -3.822 -48.607 1.00 87.25 356 TRP A CA 1
ATOM 2797 C C . TRP A 1 356 ? 8.323 -4.200 -48.539 1.00 87.25 356 TRP A C 1
ATOM 2799 O O . TRP A 1 356 ? 9.118 -3.417 -48.028 1.00 87.25 356 TRP A O 1
ATOM 2809 N N . LEU A 1 357 ? 8.731 -5.339 -49.113 1.00 88.50 357 LEU A N 1
ATOM 2810 C CA . LEU A 1 357 ? 10.141 -5.767 -49.097 1.00 88.50 357 LEU A CA 1
ATOM 2811 C C . LEU A 1 357 ? 11.066 -4.814 -49.860 1.00 88.50 357 LEU A C 1
ATOM 2813 O O . LEU A 1 357 ? 12.171 -4.533 -49.400 1.00 88.50 357 LEU A O 1
ATOM 2817 N N . GLU A 1 358 ? 10.607 -4.291 -50.998 1.00 84.50 358 GLU A N 1
ATOM 2818 C CA . GLU A 1 358 ? 11.324 -3.259 -51.756 1.00 84.50 358 GLU A CA 1
ATOM 2819 C C . GLU A 1 358 ? 11.471 -1.962 -50.950 1.00 84.50 358 GLU A C 1
ATOM 2821 O O . GLU A 1 358 ? 12.522 -1.325 -50.985 1.00 84.50 358 GLU A O 1
ATOM 2826 N N . THR A 1 359 ? 10.445 -1.595 -50.179 1.00 84.56 359 THR A N 1
ATOM 2827 C CA . THR A 1 359 ? 10.491 -0.432 -49.282 1.00 84.56 359 THR A CA 1
ATOM 2828 C C . THR A 1 359 ? 11.490 -0.675 -48.145 1.00 84.56 359 THR A C 1
ATOM 2830 O O . THR A 1 359 ? 12.369 0.152 -47.925 1.00 84.56 359 THR A O 1
ATOM 2833 N N . TRP A 1 360 ? 11.424 -1.830 -47.471 1.00 89.62 360 TRP A N 1
ATOM 2834 C CA . TRP A 1 360 ? 12.293 -2.175 -46.338 1.00 89.62 360 TRP A CA 1
ATOM 2835 C C . TRP A 1 360 ? 13.777 -2.252 -46.707 1.00 89.62 360 TRP A C 1
ATOM 2837 O O . TRP A 1 360 ? 14.628 -1.790 -45.951 1.00 89.62 360 TRP A O 1
ATOM 2847 N N . GLN A 1 361 ? 14.106 -2.798 -47.883 1.00 88.62 361 GLN A N 1
ATOM 2848 C CA . GLN A 1 361 ? 15.490 -2.913 -48.351 1.00 88.62 361 GLN A CA 1
ATOM 2849 C C . GLN A 1 361 ? 16.220 -1.558 -48.420 1.00 88.62 361 GLN A C 1
ATOM 2851 O O . GLN A 1 361 ? 17.447 -1.529 -48.299 1.00 88.62 361 GLN A O 1
ATOM 2856 N N . ASN A 1 362 ? 15.483 -0.467 -48.634 1.00 83.81 362 ASN A N 1
ATOM 2857 C CA . ASN A 1 362 ? 16.031 0.876 -48.813 1.00 83.81 362 ASN A CA 1
ATOM 2858 C C . ASN A 1 362 ? 16.025 1.724 -47.526 1.00 83.81 362 ASN A C 1
ATOM 2860 O O . ASN A 1 362 ? 16.449 2.872 -47.570 1.00 83.81 362 ASN A O 1
ATOM 2864 N N . ILE A 1 363 ? 15.582 1.176 -46.388 1.00 86.31 363 ILE A N 1
ATOM 2865 C CA . ILE A 1 363 ? 15.570 1.872 -45.091 1.00 86.31 363 ILE A CA 1
ATOM 2866 C C . ILE A 1 363 ? 16.936 1.733 -44.389 1.00 86.31 363 ILE A C 1
ATOM 2868 O O . ILE A 1 363 ? 17.433 0.619 -44.197 1.00 86.31 363 ILE A O 1
ATOM 2872 N N . GLU A 1 364 ? 17.531 2.844 -43.931 1.00 82.50 364 GLU A N 1
ATOM 2873 C CA . GLU A 1 364 ? 18.824 2.843 -43.225 1.00 82.50 364 GLU A CA 1
ATOM 2874 C C . GLU A 1 364 ? 18.680 3.081 -41.707 1.00 82.50 364 GLU A C 1
ATOM 2876 O O . GLU A 1 364 ? 18.496 4.204 -41.241 1.00 82.50 364 GLU A O 1
ATOM 2881 N N . VAL A 1 365 ? 18.808 2.012 -40.903 1.00 82.44 365 VAL A N 1
ATOM 2882 C CA . VAL A 1 365 ? 18.553 2.055 -39.439 1.00 82.44 365 VAL A CA 1
ATOM 2883 C C . VAL A 1 365 ? 19.654 1.448 -38.553 1.00 82.44 365 VAL A C 1
ATOM 2885 O O . VAL A 1 365 ? 19.479 1.303 -37.346 1.00 82.44 365 VAL A O 1
ATOM 2888 N N . HIS A 1 366 ? 20.805 1.091 -39.125 1.00 81.06 366 HIS A N 1
ATOM 2889 C CA . HIS A 1 366 ? 21.905 0.433 -38.402 1.00 81.06 366 HIS A CA 1
ATOM 2890 C C . HIS A 1 366 ? 22.636 1.354 -37.407 1.00 81.06 366 HIS A C 1
ATOM 2892 O O . HIS A 1 366 ? 23.335 0.870 -36.525 1.00 81.06 366 HIS A O 1
ATOM 2898 N N . ASP A 1 367 ? 22.481 2.675 -37.542 1.00 81.12 367 ASP A N 1
ATOM 2899 C CA . ASP A 1 367 ? 23.046 3.686 -36.642 1.00 81.12 367 ASP A CA 1
ATOM 2900 C C . ASP A 1 367 ? 22.199 3.916 -35.378 1.00 81.12 367 ASP A C 1
ATOM 2902 O O . ASP A 1 367 ? 22.563 4.717 -34.514 1.00 81.12 367 ASP A O 1
ATOM 2906 N N . LEU A 1 368 ? 21.046 3.253 -35.276 1.00 85.56 368 LEU A N 1
ATOM 2907 C CA . LEU A 1 368 ? 20.087 3.457 -34.201 1.00 85.56 368 LEU A CA 1
ATOM 2908 C C . LEU A 1 368 ? 20.435 2.628 -32.952 1.00 85.56 368 LEU A C 1
ATOM 2910 O O . LEU A 1 368 ? 20.946 1.511 -33.016 1.00 85.56 368 LEU A O 1
ATOM 2914 N N . HIS A 1 369 ? 20.137 3.194 -31.782 1.00 81.75 369 HIS A N 1
ATOM 2915 C CA . HIS A 1 369 ? 20.445 2.602 -30.477 1.00 81.75 369 HIS A CA 1
ATOM 2916 C C . HIS A 1 369 ? 19.832 1.202 -30.309 1.00 81.75 369 HIS A C 1
ATOM 2918 O O . HIS A 1 369 ? 18.662 0.996 -30.629 1.00 81.75 369 HIS A O 1
ATOM 2924 N N . HIS A 1 370 ? 20.602 0.256 -29.768 1.00 83.25 370 HIS A N 1
ATOM 2925 C CA . HIS A 1 370 ? 20.258 -1.160 -29.584 1.00 83.25 370 HIS A CA 1
ATOM 2926 C C . HIS A 1 370 ? 20.065 -1.985 -30.869 1.00 83.25 370 HIS A C 1
ATOM 2928 O O . HIS A 1 370 ? 19.554 -3.105 -30.810 1.00 83.25 370 HIS A O 1
ATOM 2934 N N . PHE A 1 371 ? 20.486 -1.486 -32.032 1.00 85.19 371 PHE A N 1
ATOM 2935 C CA . PHE A 1 371 ? 20.547 -2.304 -33.244 1.00 85.19 371 PHE A CA 1
ATOM 2936 C C . PHE A 1 371 ? 21.554 -3.466 -33.067 1.00 85.19 371 PHE A C 1
ATOM 2938 O O . PHE A 1 371 ? 22.640 -3.209 -32.532 1.00 85.19 371 PHE A O 1
ATOM 2945 N N . PRO A 1 372 ? 21.246 -4.716 -33.491 1.00 89.38 372 PRO A N 1
ATOM 2946 C CA . PRO A 1 372 ? 20.082 -5.174 -34.276 1.00 89.38 372 PRO A CA 1
ATOM 2947 C C . PRO A 1 372 ? 18.900 -5.765 -33.471 1.00 89.38 372 PRO A C 1
ATOM 2949 O O . PRO A 1 372 ? 17.983 -6.331 -34.065 1.00 89.38 372 PRO A O 1
ATOM 2952 N N . LEU A 1 373 ? 18.871 -5.644 -32.137 1.00 86.12 373 LEU A N 1
ATOM 2953 C CA . LEU A 1 373 ? 17.960 -6.408 -31.259 1.00 86.12 373 LEU A CA 1
ATOM 2954 C C . LEU A 1 373 ? 16.464 -6.262 -31.584 1.00 86.12 373 LEU A C 1
ATOM 2956 O O . LEU A 1 373 ? 15.687 -7.193 -31.391 1.00 86.12 373 LEU A O 1
ATOM 2960 N N . TRP A 1 374 ? 16.043 -5.088 -32.051 1.00 89.75 374 TRP A N 1
ATOM 2961 C CA . TRP A 1 374 ? 14.639 -4.776 -32.334 1.00 89.75 374 TRP A CA 1
ATOM 2962 C C . TRP A 1 374 ? 14.277 -4.808 -33.826 1.00 89.75 374 TRP A C 1
ATOM 2964 O O . TRP A 1 374 ? 13.119 -4.556 -34.164 1.00 89.75 374 TRP A O 1
ATOM 2974 N N . GLU A 1 375 ? 15.225 -5.120 -34.718 1.00 90.00 375 GLU A N 1
ATOM 2975 C CA . GLU A 1 375 ? 15.071 -5.007 -36.182 1.00 90.00 375 GLU A CA 1
ATOM 2976 C C . GLU A 1 375 ? 13.822 -5.756 -36.688 1.00 90.00 375 GLU A C 1
ATOM 2978 O O . GLU A 1 375 ? 13.029 -5.196 -37.446 1.00 90.00 375 GLU A O 1
ATOM 2983 N N . LYS A 1 376 ? 13.573 -6.974 -36.182 1.00 89.94 376 LYS A N 1
ATOM 2984 C CA . LYS A 1 376 ? 12.378 -7.771 -36.512 1.00 89.94 376 LYS A CA 1
ATOM 2985 C C . LYS A 1 376 ? 11.069 -7.129 -36.034 1.00 89.94 376 LYS A C 1
ATOM 2987 O O . LYS A 1 376 ? 10.079 -7.148 -36.755 1.00 89.94 376 LYS A O 1
ATOM 2992 N N . GLY A 1 377 ? 11.043 -6.576 -34.821 1.00 89.00 377 GLY A N 1
ATOM 2993 C CA . GLY A 1 377 ? 9.824 -5.989 -34.251 1.00 89.00 377 GLY A CA 1
ATOM 2994 C C . GLY A 1 377 ? 9.360 -4.761 -35.033 1.00 89.00 377 GLY A C 1
ATOM 2995 O O . GLY A 1 377 ? 8.180 -4.632 -35.341 1.00 89.00 377 GLY A O 1
ATOM 2996 N N . VAL A 1 378 ? 10.303 -3.895 -35.419 1.00 91.94 378 VAL A N 1
ATOM 2997 C CA . VAL A 1 378 ? 10.016 -2.732 -36.273 1.00 91.94 378 VAL A CA 1
ATOM 2998 C C . VAL A 1 378 ? 9.570 -3.165 -37.673 1.00 91.94 378 VAL A C 1
ATOM 3000 O O . VAL A 1 378 ? 8.611 -2.597 -38.192 1.00 91.94 378 VAL A O 1
ATOM 3003 N N . HIS A 1 379 ? 10.208 -4.190 -38.255 1.00 92.88 379 HIS A N 1
ATOM 3004 C CA . HIS A 1 379 ? 9.789 -4.768 -39.535 1.00 92.88 379 HIS A CA 1
ATOM 3005 C C . HIS A 1 379 ? 8.324 -5.235 -39.498 1.00 92.88 379 HIS A C 1
ATOM 3007 O O . HIS A 1 379 ? 7.532 -4.847 -40.353 1.00 92.88 379 HIS A O 1
ATOM 3013 N N . ASP A 1 380 ? 7.949 -6.032 -38.495 1.00 92.31 380 ASP A N 1
ATOM 3014 C CA . ASP A 1 380 ? 6.614 -6.634 -38.412 1.00 92.31 380 ASP A CA 1
ATOM 3015 C C . ASP A 1 380 ? 5.507 -5.576 -38.205 1.00 92.31 380 ASP A C 1
ATOM 3017 O O . ASP A 1 380 ? 4.477 -5.629 -38.879 1.00 92.31 380 ASP A O 1
ATOM 3021 N N . ILE A 1 381 ? 5.736 -4.572 -37.345 1.00 92.56 381 ILE A N 1
ATOM 3022 C CA . ILE A 1 381 ? 4.779 -3.472 -37.090 1.00 92.56 381 ILE A CA 1
ATOM 3023 C C . ILE A 1 381 ? 4.530 -2.644 -38.356 1.00 92.56 381 ILE A C 1
ATOM 3025 O O . ILE A 1 381 ? 3.396 -2.267 -38.667 1.00 92.56 381 ILE A O 1
ATOM 3029 N N . LEU A 1 382 ? 5.594 -2.349 -39.103 1.00 90.69 382 LEU A N 1
ATOM 3030 C CA . LEU A 1 382 ? 5.476 -1.582 -40.337 1.00 90.69 382 LEU A CA 1
ATOM 3031 C C . LEU A 1 382 ? 4.824 -2.396 -41.453 1.00 90.69 382 LEU A C 1
ATOM 3033 O O . LEU A 1 382 ? 4.037 -1.823 -42.200 1.00 90.69 382 LEU A O 1
ATOM 3037 N N . GLN A 1 383 ? 5.070 -3.710 -41.535 1.00 92.44 383 GLN A N 1
ATOM 3038 C CA . GLN A 1 383 ? 4.374 -4.591 -42.476 1.00 92.44 383 GLN A CA 1
ATOM 3039 C C . GLN A 1 383 ? 2.859 -4.625 -42.210 1.00 92.44 383 GLN A C 1
ATOM 3041 O O . GLN A 1 383 ? 2.079 -4.602 -43.165 1.00 92.44 383 GLN A O 1
ATOM 3046 N N . GLU A 1 384 ? 2.448 -4.657 -40.936 1.00 90.38 384 GLU A N 1
ATOM 3047 C CA . GLU A 1 384 ? 1.041 -4.607 -40.507 1.00 90.38 384 GLU A CA 1
ATOM 3048 C C . GLU A 1 384 ? 0.367 -3.297 -40.936 1.00 90.38 384 GLU A C 1
ATOM 3050 O O . GLU A 1 384 ? -0.706 -3.315 -41.537 1.00 90.38 384 GLU A O 1
ATOM 3055 N N . SER A 1 385 ? 1.030 -2.162 -40.703 1.00 89.00 385 SER A N 1
ATOM 3056 C CA . SER A 1 385 ? 0.472 -0.829 -40.978 1.00 89.00 385 SER A CA 1
ATOM 3057 C C . SER A 1 385 ? 0.733 -0.322 -42.403 1.00 89.00 385 SER A C 1
ATOM 3059 O O . SER A 1 385 ? 0.308 0.779 -42.754 1.00 89.00 385 SER A O 1
ATOM 3061 N N . PHE A 1 386 ? 1.437 -1.090 -43.244 1.00 86.50 386 PHE A N 1
ATOM 3062 C CA . PHE A 1 386 ? 1.994 -0.599 -44.509 1.00 86.50 386 PHE A CA 1
ATOM 3063 C C . PHE A 1 386 ? 0.933 -0.013 -45.447 1.00 86.50 386 PHE A C 1
ATOM 3065 O O . PHE A 1 386 ? 1.140 1.043 -46.040 1.00 86.50 386 PHE A O 1
ATOM 3072 N N . GLN A 1 387 ? -0.225 -0.667 -45.568 1.00 81.81 387 GLN A N 1
ATOM 3073 C CA . GLN A 1 387 ? -1.288 -0.212 -46.468 1.00 81.81 387 GLN A CA 1
ATOM 3074 C C . GLN A 1 387 ? -1.965 1.077 -45.972 1.00 81.81 387 GLN A C 1
ATOM 3076 O O . GLN A 1 387 ? -2.261 1.955 -46.782 1.00 81.81 387 GLN A O 1
ATOM 3081 N N . GLU A 1 388 ? -2.154 1.229 -44.658 1.00 82.12 388 GLU A N 1
ATOM 3082 C CA . GLU A 1 388 ? -2.670 2.470 -44.067 1.00 82.12 388 GLU A CA 1
ATOM 3083 C C . GLU A 1 388 ? -1.668 3.617 -44.233 1.00 82.12 388 GLU A C 1
ATOM 3085 O O . GLU A 1 388 ? -2.053 4.718 -44.620 1.00 82.12 388 GLU A O 1
ATOM 3090 N N . LEU A 1 389 ? -0.372 3.350 -44.038 1.00 84.69 389 LEU A N 1
ATOM 3091 C CA . LEU A 1 389 ? 0.694 4.333 -44.245 1.00 84.69 389 LEU A CA 1
ATOM 3092 C C . LEU A 1 389 ? 0.771 4.810 -45.699 1.00 84.69 389 LEU A C 1
ATOM 3094 O O . LEU A 1 389 ? 0.970 5.999 -45.934 1.00 84.69 389 LEU A O 1
ATOM 3098 N N . VAL A 1 390 ? 0.544 3.917 -46.668 1.00 80.56 390 VAL A N 1
ATOM 3099 C CA . VAL A 1 390 ? 0.423 4.285 -48.087 1.00 80.56 390 VAL A CA 1
ATOM 3100 C C . VAL A 1 390 ? -0.786 5.200 -48.322 1.00 80.56 390 VAL A C 1
ATOM 3102 O O . VAL A 1 390 ? -0.660 6.185 -49.045 1.00 80.56 390 VAL A O 1
ATOM 3105 N N . SER A 1 391 ? -1.940 4.919 -47.702 1.00 77.25 391 SER A N 1
ATOM 3106 C CA . SER A 1 391 ? -3.143 5.758 -47.831 1.00 77.25 391 SER A CA 1
ATOM 3107 C C . SER A 1 391 ? -2.972 7.137 -47.190 1.00 77.25 391 SER A C 1
ATOM 3109 O O . SER A 1 391 ? -3.441 8.129 -47.742 1.00 77.25 391 SER A O 1
ATOM 3111 N N . ILE A 1 392 ? -2.298 7.206 -46.039 1.00 82.06 392 ILE A N 1
ATOM 3112 C CA . ILE A 1 392 ? -1.985 8.463 -45.350 1.00 82.06 392 ILE A CA 1
ATOM 3113 C C . ILE A 1 392 ? -1.018 9.284 -46.199 1.00 82.06 392 ILE A C 1
ATOM 3115 O O . ILE A 1 392 ? -1.301 10.443 -46.485 1.00 82.06 392 ILE A O 1
ATOM 3119 N N . PHE A 1 393 ? 0.082 8.677 -46.656 1.00 81.44 393 PHE A N 1
ATOM 3120 C CA . PHE A 1 393 ? 1.040 9.338 -47.541 1.00 81.44 393 PHE A CA 1
ATOM 3121 C C . PHE A 1 393 ? 0.330 9.920 -48.772 1.00 81.44 393 PHE A C 1
ATOM 3123 O O . PHE A 1 393 ? 0.480 11.102 -49.055 1.00 81.44 393 PHE A O 1
ATOM 3130 N N . ALA A 1 394 ? -0.560 9.140 -49.398 1.00 72.19 394 ALA A N 1
ATOM 3131 C CA . ALA A 1 394 ? -1.349 9.576 -50.545 1.00 72.19 394 ALA A CA 1
ATOM 3132 C C . ALA A 1 394 ? -2.413 10.650 -50.238 1.00 72.19 394 ALA A C 1
ATOM 3134 O O . ALA A 1 394 ? -2.818 11.346 -51.160 1.00 72.19 394 ALA A O 1
ATOM 3135 N N . HIS A 1 395 ? -2.936 10.780 -49.011 1.00 75.00 395 HIS A N 1
ATOM 3136 C CA . HIS A 1 395 ? -3.873 11.860 -48.653 1.00 75.00 395 HIS A CA 1
ATOM 3137 C C . HIS A 1 395 ? -3.139 13.196 -48.497 1.00 75.00 395 HIS A C 1
ATOM 3139 O O . HIS A 1 395 ? -3.615 14.230 -48.964 1.00 75.00 395 HIS A O 1
ATOM 3145 N N . TYR A 1 396 ? -1.975 13.175 -47.844 1.00 77.00 396 TYR A N 1
ATOM 3146 C CA . TYR A 1 396 ? -1.224 14.393 -47.545 1.00 77.00 396 TYR A CA 1
ATOM 3147 C C . TYR A 1 396 ? -0.356 14.875 -48.708 1.00 77.00 396 TYR A C 1
ATOM 3149 O O . TYR A 1 396 ? -0.149 16.080 -48.799 1.00 77.00 396 TYR A O 1
ATOM 3157 N N . SER A 1 397 ? 0.044 13.996 -49.632 1.00 72.88 397 SER A N 1
ATOM 3158 C CA . SER A 1 397 ? 0.722 14.359 -50.889 1.00 72.88 397 SER A CA 1
ATOM 3159 C C . SER A 1 397 ? -0.215 14.959 -51.961 1.00 72.88 397 SER A C 1
ATOM 3161 O O . SER A 1 397 ? 0.135 15.008 -53.136 1.00 72.88 397 SER A O 1
ATOM 3163 N N . LYS A 1 398 ? -1.455 15.345 -51.597 1.00 66.50 398 LYS A N 1
ATOM 3164 C CA . LYS A 1 398 ? -2.506 15.841 -52.519 1.00 66.50 398 LYS A CA 1
ATOM 3165 C C . LYS A 1 398 ? -2.947 17.298 -52.277 1.00 66.50 398 LYS A C 1
ATOM 3167 O O . LYS A 1 398 ? -3.924 17.745 -52.878 1.00 66.50 398 LYS A O 1
ATOM 3172 N N . SER A 1 399 ? -2.321 18.068 -51.383 1.00 52.75 399 SER A N 1
ATOM 3173 C CA . SER A 1 399 ? -2.951 19.297 -50.857 1.00 52.75 399 SER A CA 1
ATOM 3174 C C . SER A 1 399 ? -2.655 20.607 -51.620 1.00 52.75 399 SER A C 1
ATOM 3176 O O . SER A 1 399 ? -1.590 21.193 -51.469 1.00 52.75 399 SER A O 1
ATOM 3178 N N . ILE A 1 400 ? -3.705 21.168 -52.249 1.00 46.78 400 ILE A N 1
ATOM 3179 C CA . ILE A 1 400 ? -4.247 22.561 -52.139 1.00 46.78 400 ILE A CA 1
ATOM 3180 C C . ILE A 1 400 ? -3.252 23.744 -52.321 1.00 46.78 400 ILE A C 1
ATOM 3182 O O . ILE A 1 400 ? -3.495 24.863 -51.870 1.00 46.78 400 ILE A O 1
ATOM 3186 N N . GLY A 1 401 ? -2.140 23.550 -53.027 1.00 40.91 401 GLY A N 1
ATOM 3187 C CA . GLY A 1 401 ? -1.083 24.562 -53.139 1.00 40.91 401 GLY A CA 1
ATOM 3188 C C . GLY A 1 401 ? -0.438 24.697 -54.513 1.00 40.91 401 GLY A C 1
ATOM 3189 O O . GLY A 1 401 ? 0.756 24.930 -54.565 1.00 40.91 401 GLY A O 1
ATOM 3190 N N . GLY A 1 402 ? -1.198 24.571 -55.604 1.00 37.41 402 GLY A N 1
ATOM 3191 C CA . GLY A 1 402 ? -0.740 24.920 -56.955 1.00 37.41 402 GLY A CA 1
ATOM 3192 C C . GLY A 1 402 ? 0.350 24.014 -57.542 1.00 37.41 402 GLY A C 1
ATOM 3193 O O . GLY A 1 402 ? 1.498 24.425 -57.625 1.00 37.41 402 GLY A O 1
ATOM 3194 N N . SER A 1 403 ? -0.024 22.841 -58.056 1.00 32.38 403 SER A N 1
ATOM 3195 C CA . SER A 1 403 ? 0.734 22.166 -59.122 1.00 32.38 403 SER A CA 1
ATOM 3196 C C . SER A 1 403 ? -0.227 21.697 -60.219 1.00 32.38 403 SER A C 1
ATOM 3198 O O . SER A 1 403 ? -1.393 21.395 -59.957 1.00 32.38 403 SER A O 1
ATOM 3200 N N . THR A 1 404 ? 0.245 21.729 -61.466 1.00 32.09 404 THR A N 1
ATOM 3201 C CA . THR A 1 404 ? -0.528 21.535 -62.701 1.00 32.09 404 THR A CA 1
ATOM 3202 C C . THR A 1 404 ? -0.225 20.216 -63.424 1.00 32.09 404 THR A C 1
ATOM 3204 O O . THR A 1 404 ? -0.665 20.052 -64.561 1.00 32.09 404 THR A O 1
ATOM 3207 N N . THR A 1 405 ? 0.491 19.262 -62.813 1.00 37.41 405 THR A N 1
ATOM 3208 C CA . THR A 1 405 ? 0.823 17.968 -63.450 1.00 37.41 405 THR A CA 1
ATOM 3209 C C . THR A 1 405 ? 0.714 16.768 -62.506 1.00 37.41 405 THR A C 1
ATOM 3211 O O . THR A 1 405 ? 1.000 16.856 -61.320 1.00 37.41 405 THR A O 1
ATOM 3214 N N . ALA A 1 406 ? 0.296 15.621 -63.055 1.00 33.00 406 ALA A N 1
ATOM 3215 C CA . ALA A 1 406 ? -0.009 14.385 -62.322 1.00 33.00 406 ALA A CA 1
ATOM 3216 C C . ALA A 1 406 ? 1.223 13.597 -61.815 1.00 33.00 406 ALA A C 1
ATOM 3218 O O . ALA A 1 406 ? 1.050 12.599 -61.118 1.00 33.00 406 ALA A O 1
ATOM 3219 N N . GLU A 1 407 ? 2.443 14.019 -62.164 1.00 35.97 407 GLU A N 1
ATOM 3220 C CA . GLU A 1 407 ? 3.702 13.376 -61.746 1.00 35.97 407 GLU A CA 1
ATOM 3221 C C . GLU A 1 407 ? 4.151 13.816 -60.335 1.00 35.97 407 GLU A C 1
ATOM 3223 O O . GLU A 1 407 ? 4.739 13.010 -59.621 1.00 35.97 407 GLU A O 1
ATOM 3228 N N . ASP A 1 408 ? 3.731 15.000 -59.867 1.00 38.81 408 ASP A N 1
ATOM 3229 C CA . ASP A 1 408 ? 4.046 15.545 -58.529 1.00 38.81 408 ASP A CA 1
ATOM 3230 C C . ASP A 1 408 ? 3.241 14.884 -57.386 1.00 38.81 408 ASP A C 1
ATOM 3232 O O . ASP A 1 408 ? 3.399 15.215 -56.218 1.00 38.81 408 ASP A O 1
ATOM 3236 N N . ALA A 1 409 ? 2.351 13.932 -57.689 1.00 47.47 409 ALA A N 1
ATOM 3237 C CA . ALA A 1 409 ? 1.451 13.313 -56.708 1.00 47.47 409 ALA A CA 1
ATOM 3238 C C . ALA A 1 409 ? 2.068 12.126 -55.924 1.00 47.47 409 ALA A C 1
ATOM 3240 O O . ALA A 1 409 ? 1.340 11.415 -55.219 1.00 47.47 409 ALA A O 1
ATOM 3241 N N . VAL A 1 410 ? 3.377 11.864 -56.068 1.00 59.94 410 VAL A N 1
ATOM 3242 C CA . VAL A 1 410 ? 4.077 10.676 -55.515 1.00 59.94 410 VAL A CA 1
ATOM 3243 C C . VAL A 1 410 ? 5.131 11.032 -54.454 1.00 59.94 410 VAL A C 1
ATOM 3245 O O . VAL A 1 410 ? 5.695 10.144 -53.812 1.00 59.94 410 VAL A O 1
ATOM 3248 N N . GLU A 1 411 ? 5.358 12.318 -54.215 1.00 71.44 411 GLU A N 1
ATOM 3249 C CA . GLU A 1 411 ? 6.397 12.833 -53.330 1.00 71.44 411 GLU A CA 1
ATOM 3250 C C . GLU A 1 411 ? 5.784 13.779 -52.291 1.00 71.44 411 GLU A C 1
ATOM 3252 O O . GLU A 1 411 ? 4.797 14.455 -52.562 1.00 71.44 411 GLU A O 1
ATOM 3257 N N . MET A 1 412 ? 6.301 13.762 -51.058 1.00 79.75 412 MET A N 1
ATOM 3258 C CA . MET A 1 412 ? 5.767 14.584 -49.969 1.00 79.75 412 MET A CA 1
ATOM 3259 C C . MET A 1 412 ? 6.728 15.721 -49.638 1.00 79.75 412 MET A C 1
ATOM 3261 O O . MET A 1 412 ? 7.847 15.496 -49.165 1.00 79.75 412 MET A O 1
ATOM 3265 N N . THR A 1 413 ? 6.253 16.950 -49.802 1.00 83.75 413 THR A N 1
ATOM 3266 C CA . THR A 1 413 ? 7.003 18.160 -49.461 1.00 83.75 413 THR A CA 1
ATOM 3267 C C . THR A 1 413 ? 7.042 18.398 -47.944 1.00 83.75 413 THR A C 1
ATOM 3269 O O . THR A 1 413 ? 6.194 17.937 -47.172 1.00 83.75 413 THR A O 1
ATOM 3272 N N . MET A 1 414 ? 7.994 19.213 -47.479 1.00 82.56 414 MET A N 1
ATOM 3273 C CA . MET A 1 414 ? 8.063 19.651 -46.073 1.00 82.56 414 MET A CA 1
ATOM 3274 C C . MET A 1 414 ? 6.770 20.347 -45.597 1.00 82.56 414 MET A C 1
ATOM 3276 O O . MET A 1 414 ? 6.380 20.231 -44.430 1.00 82.56 414 MET A O 1
ATOM 3280 N N . SER A 1 415 ? 6.104 21.088 -46.488 1.00 80.56 415 SER A N 1
ATOM 3281 C CA . SER A 1 415 ? 4.855 21.798 -46.187 1.00 80.56 415 SER A CA 1
ATOM 3282 C C . SER A 1 415 ? 3.694 20.831 -45.956 1.00 80.56 415 SER A C 1
ATOM 3284 O O . SER A 1 415 ? 2.917 21.015 -45.018 1.00 80.56 415 SER A O 1
ATOM 3286 N N . GLU A 1 416 ? 3.611 19.771 -46.753 1.00 84.38 416 GLU A N 1
ATOM 3287 C CA . GLU A 1 416 ? 2.612 18.709 -46.600 1.00 84.38 416 GLU A CA 1
ATOM 3288 C C . GLU A 1 416 ? 2.878 17.864 -45.356 1.00 84.38 416 GLU A C 1
ATOM 3290 O O . GLU A 1 416 ? 1.962 17.614 -44.568 1.00 84.38 416 GLU A O 1
ATOM 3295 N N . PHE A 1 417 ? 4.146 17.544 -45.084 1.00 88.56 417 PHE A N 1
ATOM 3296 C CA . PHE A 1 417 ? 4.536 16.902 -43.832 1.00 88.56 417 PHE A CA 1
ATOM 3297 C C . PHE A 1 417 ? 4.156 17.755 -42.608 1.00 88.56 417 PHE A C 1
ATOM 3299 O O . PHE A 1 417 ? 3.685 17.233 -41.597 1.00 88.56 417 PHE A O 1
ATOM 3306 N N . LYS A 1 418 ? 4.272 19.088 -42.693 1.00 86.19 418 LYS A N 1
ATOM 3307 C CA . LYS A 1 418 ? 3.824 19.999 -41.626 1.00 86.19 418 LYS A CA 1
ATOM 3308 C C . LYS A 1 418 ? 2.311 19.955 -41.402 1.00 86.19 418 LYS A C 1
ATOM 3310 O O . LYS A 1 418 ? 1.871 20.121 -40.262 1.00 86.19 418 LYS A O 1
ATOM 3315 N N . ASN A 1 419 ? 1.520 19.746 -42.453 1.00 83.31 419 ASN A N 1
ATOM 3316 C CA . ASN A 1 419 ? 0.071 19.578 -42.332 1.00 83.31 419 ASN A CA 1
ATOM 3317 C C . ASN A 1 419 ? -0.266 18.257 -41.630 1.00 83.31 419 ASN A C 1
ATOM 3319 O O . ASN A 1 419 ? -1.027 18.282 -40.664 1.00 83.31 419 ASN A O 1
ATOM 3323 N N . LEU A 1 420 ? 0.392 17.154 -42.008 1.00 87.69 420 LEU A N 1
ATOM 3324 C CA . LEU A 1 420 ? 0.287 15.868 -41.309 1.00 87.69 420 LEU A CA 1
ATOM 3325 C C . LEU A 1 420 ? 0.635 16.009 -39.819 1.00 87.69 420 LEU A C 1
ATOM 3327 O O . LEU A 1 420 ? -0.133 15.588 -38.960 1.00 87.69 420 LEU A O 1
ATOM 3331 N N . VAL A 1 421 ? 1.759 16.657 -39.492 1.00 88.31 421 VAL A N 1
ATOM 3332 C CA . VAL A 1 421 ? 2.193 16.871 -38.099 1.00 88.31 421 VAL A CA 1
ATOM 3333 C C . VAL A 1 421 ? 1.132 17.601 -37.269 1.00 88.31 421 VAL A C 1
ATOM 3335 O O . VAL A 1 421 ? 0.920 17.248 -36.105 1.00 88.31 421 VAL A O 1
ATOM 3338 N N . LYS A 1 422 ? 0.464 18.605 -37.849 1.00 85.56 422 LYS A N 1
ATOM 3339 C CA . LYS A 1 422 ? -0.590 19.374 -37.172 1.00 85.56 422 LYS A CA 1
ATOM 3340 C C . LYS A 1 422 ? -1.873 18.578 -36.996 1.00 85.56 422 LYS A C 1
ATOM 3342 O O . LYS A 1 422 ? -2.399 18.556 -35.888 1.00 85.56 422 LYS A O 1
ATOM 3347 N N . ASP A 1 423 ? -2.356 17.950 -38.064 1.00 83.75 423 ASP A N 1
ATOM 3348 C CA . ASP A 1 423 ? -3.619 17.205 -38.058 1.00 83.75 423 ASP A CA 1
ATOM 3349 C C . ASP A 1 423 ? -3.562 16.021 -37.085 1.00 83.75 423 ASP A C 1
ATOM 3351 O O . ASP A 1 423 ? -4.526 15.728 -36.383 1.00 83.75 423 ASP A O 1
ATOM 3355 N N . VAL A 1 424 ? -2.391 15.395 -36.982 1.00 87.31 424 VAL A N 1
ATOM 3356 C CA . VAL A 1 424 ? -2.154 14.215 -36.152 1.00 87.31 424 VAL A CA 1
ATOM 3357 C C . VAL A 1 424 ? -1.733 14.560 -34.713 1.00 87.31 424 VAL A C 1
ATOM 3359 O O . VAL A 1 424 ? -1.796 13.718 -33.819 1.00 87.31 424 VAL A O 1
ATOM 3362 N N . GLY A 1 425 ? -1.280 15.790 -34.452 1.00 86.19 425 GLY A N 1
ATOM 3363 C CA . GLY A 1 425 ? -0.729 16.168 -33.145 1.00 86.19 425 GLY A CA 1
ATOM 3364 C C . GLY A 1 425 ? 0.634 15.520 -32.857 1.00 86.19 425 GLY A C 1
ATOM 3365 O O . GLY A 1 425 ? 0.916 15.075 -31.736 1.00 86.19 425 GLY A O 1
ATOM 3366 N N . LEU A 1 426 ? 1.498 15.453 -33.876 1.00 86.81 426 LEU A N 1
ATOM 3367 C CA . LEU A 1 426 ? 2.813 14.808 -33.787 1.00 86.81 426 LEU A CA 1
ATOM 3368 C C . LEU A 1 426 ? 3.838 15.629 -32.980 1.00 86.81 426 LEU A C 1
ATOM 3370 O O . LEU A 1 426 ? 4.828 15.078 -32.497 1.00 86.81 426 LEU A O 1
ATOM 3374 N N . GLU A 1 427 ? 3.586 16.921 -32.757 1.00 87.75 427 GLU A N 1
ATOM 3375 C CA . GLU A 1 427 ? 4.366 17.731 -31.816 1.00 87.75 427 GLU A CA 1
ATOM 3376 C C . GLU A 1 427 ? 4.014 17.399 -30.360 1.00 87.75 427 GLU A C 1
ATOM 3378 O O . GLU A 1 427 ? 2.860 17.158 -30.009 1.00 87.75 427 GLU A O 1
ATOM 3383 N N . THR A 1 428 ? 5.013 17.433 -29.482 1.00 84.94 428 THR A N 1
ATOM 3384 C CA . THR A 1 428 ? 4.815 17.407 -28.027 1.00 84.94 428 THR A CA 1
ATOM 3385 C C . THR A 1 428 ? 5.386 18.677 -27.399 1.00 84.94 428 THR A C 1
ATOM 3387 O O . THR A 1 428 ? 5.830 19.615 -28.076 1.00 84.94 428 THR A O 1
ATOM 3390 N N . LYS A 1 429 ? 5.356 18.764 -26.065 1.00 80.25 429 LYS A N 1
ATOM 3391 C CA . LYS A 1 429 ? 6.043 19.845 -25.352 1.00 80.25 429 LYS A CA 1
ATOM 3392 C C . LYS A 1 429 ? 7.551 19.818 -25.626 1.00 80.25 429 LYS A C 1
ATOM 3394 O O . LYS A 1 429 ? 8.130 20.886 -25.810 1.00 80.25 429 LYS A O 1
ATOM 3399 N N . ASP A 1 430 ? 8.128 18.621 -25.704 1.00 76.75 430 ASP A N 1
ATOM 3400 C CA . ASP A 1 430 ? 9.569 18.389 -25.803 1.00 76.75 430 ASP A CA 1
ATOM 3401 C C . ASP A 1 430 ? 10.038 18.039 -27.235 1.00 76.75 430 ASP A C 1
ATOM 3403 O O . ASP A 1 430 ? 11.202 18.252 -27.559 1.00 76.75 430 ASP A O 1
ATOM 3407 N N . LEU A 1 431 ? 9.141 17.588 -28.124 1.00 84.94 431 LEU A N 1
ATOM 3408 C CA . LEU A 1 431 ? 9.411 17.345 -29.548 1.00 84.94 431 LEU A CA 1
ATOM 3409 C C . LEU A 1 431 ? 8.712 18.400 -30.418 1.00 84.94 431 LEU A C 1
ATOM 3411 O O . LEU A 1 431 ? 7.493 18.366 -30.592 1.00 84.94 431 LEU A O 1
ATOM 3415 N N . LYS A 1 432 ? 9.489 19.334 -30.974 1.00 88.31 432 LYS A N 1
ATOM 3416 C CA . LYS A 1 432 ? 9.006 20.412 -31.856 1.00 88.31 432 LYS A CA 1
ATOM 3417 C C . LYS A 1 432 ? 9.277 20.120 -33.327 1.00 88.31 432 LYS A C 1
ATOM 3419 O O . LYS A 1 432 ? 10.195 19.366 -33.652 1.00 88.31 432 LYS A O 1
ATOM 3424 N N . PHE A 1 433 ? 8.528 20.773 -34.216 1.00 88.19 433 PHE A N 1
ATOM 3425 C CA . PHE A 1 433 ? 8.693 20.649 -35.666 1.00 88.19 433 PHE A CA 1
ATOM 3426 C C . PHE A 1 433 ? 10.126 20.937 -36.149 1.00 88.19 433 PHE A C 1
ATOM 3428 O O . PHE A 1 433 ? 10.606 20.268 -37.061 1.00 88.19 433 PHE A O 1
ATOM 3435 N N . ASP A 1 434 ? 10.860 21.837 -35.487 1.00 82.62 434 ASP A N 1
ATOM 3436 C CA . ASP A 1 434 ? 12.266 22.133 -35.815 1.00 82.62 434 ASP A CA 1
ATOM 3437 C C . ASP A 1 434 ? 13.186 20.906 -35.650 1.00 82.62 434 ASP A C 1
ATOM 3439 O O . ASP A 1 434 ? 14.112 20.694 -36.432 1.00 82.62 434 ASP A O 1
ATOM 3443 N N . VAL A 1 435 ? 12.911 20.055 -34.655 1.00 84.69 435 VAL A N 1
ATOM 3444 C CA . VAL A 1 435 ? 13.645 18.801 -34.425 1.00 84.69 435 VAL A CA 1
ATOM 3445 C C . VAL A 1 435 ? 13.289 17.773 -35.502 1.00 84.69 435 VAL A C 1
ATOM 3447 O O . VAL A 1 435 ? 14.180 17.132 -36.061 1.00 84.69 435 VAL A O 1
ATOM 3450 N N . MET A 1 436 ? 12.004 17.672 -35.858 1.00 88.62 436 MET A N 1
ATOM 3451 C CA . MET A 1 436 ? 11.528 16.792 -36.935 1.00 88.62 436 MET A CA 1
ATOM 3452 C C . MET A 1 436 ? 12.048 17.225 -38.314 1.00 88.62 436 MET A C 1
ATOM 3454 O O . MET A 1 436 ? 12.332 16.374 -39.149 1.00 88.62 436 MET A O 1
ATOM 3458 N N . THR A 1 437 ? 12.287 18.523 -38.526 1.00 86.44 437 THR A N 1
ATOM 3459 C CA . THR A 1 437 ? 12.905 19.062 -39.751 1.00 86.44 437 THR A CA 1
ATOM 3460 C C . THR A 1 437 ? 14.311 18.494 -39.967 1.00 86.44 437 THR A C 1
ATOM 3462 O O . THR A 1 437 ? 14.678 18.144 -41.087 1.00 86.44 437 THR A O 1
ATOM 3465 N N . ASN A 1 438 ? 15.107 18.341 -38.901 1.00 84.50 438 ASN A N 1
ATOM 3466 C CA . ASN A 1 438 ? 16.440 17.735 -39.006 1.00 84.50 438 ASN A CA 1
ATOM 3467 C C . ASN A 1 438 ? 16.367 16.236 -39.326 1.00 84.50 438 ASN A C 1
ATOM 3469 O O . ASN A 1 438 ? 17.207 15.726 -40.065 1.00 84.50 438 ASN A O 1
ATOM 3473 N N . MET A 1 439 ? 15.361 15.534 -38.795 1.00 86.88 439 MET A N 1
ATOM 3474 C CA . MET A 1 439 ? 15.123 14.120 -39.107 1.00 86.88 439 MET A CA 1
ATOM 3475 C C . MET A 1 439 ? 14.670 13.940 -40.555 1.00 86.88 439 MET A C 1
ATOM 3477 O O . MET A 1 439 ? 15.165 13.041 -41.223 1.00 86.88 439 MET A O 1
ATOM 3481 N N . PHE A 1 440 ? 13.807 14.831 -41.050 1.00 86.75 440 PHE A N 1
ATOM 3482 C CA . PHE A 1 440 ? 13.364 14.875 -42.444 1.00 86.75 440 PHE A CA 1
ATOM 3483 C C . PHE A 1 440 ? 14.561 15.066 -43.382 1.00 86.75 440 PHE A C 1
ATOM 3485 O O . PHE A 1 440 ? 14.762 14.283 -44.305 1.00 86.75 440 PHE A O 1
ATOM 3492 N N . LYS A 1 441 ? 15.432 16.043 -43.087 1.00 83.69 441 LYS A N 1
ATOM 3493 C CA . LYS A 1 441 ? 16.672 16.276 -43.848 1.00 83.69 441 LYS A CA 1
ATOM 3494 C C . LYS A 1 441 ? 17.624 15.070 -43.801 1.00 83.69 441 LYS A C 1
ATOM 3496 O O . LYS A 1 441 ? 18.282 14.785 -44.795 1.00 83.69 441 LYS A O 1
ATOM 3501 N N . LYS A 1 442 ? 17.711 14.356 -42.669 1.00 80.62 442 LYS A N 1
ATOM 3502 C CA . LYS A 1 442 ? 18.550 13.150 -42.532 1.00 80.62 442 LYS A CA 1
ATOM 3503 C C . LYS A 1 442 ? 18.002 11.968 -43.341 1.00 80.62 442 LYS A C 1
ATOM 3505 O O . LYS A 1 442 ? 18.799 11.291 -43.978 1.00 80.62 442 LYS A O 1
ATOM 3510 N N . ALA A 1 443 ? 16.684 11.758 -43.328 1.00 81.31 443 ALA A N 1
ATOM 3511 C CA . ALA A 1 443 ? 16.025 10.702 -44.098 1.00 81.31 443 ALA A CA 1
ATOM 3512 C C . ALA A 1 443 ? 16.204 10.911 -45.613 1.00 81.31 443 ALA A C 1
ATOM 3514 O O . ALA A 1 443 ? 16.544 9.972 -46.318 1.00 81.31 443 ALA A O 1
ATOM 3515 N N . ASN A 1 444 ? 16.097 12.155 -46.091 1.00 80.44 444 ASN A N 1
ATOM 3516 C CA . ASN A 1 444 ? 16.339 12.489 -47.498 1.00 80.44 444 ASN A CA 1
ATOM 3517 C C . ASN A 1 444 ? 17.833 12.395 -47.902 1.00 80.44 444 ASN A C 1
ATOM 3519 O O . ASN A 1 444 ? 18.177 11.940 -48.989 1.00 80.44 444 ASN A O 1
ATOM 3523 N N . ALA A 1 445 ? 18.764 12.776 -47.015 1.00 69.38 445 ALA A N 1
ATOM 3524 C CA . ALA A 1 445 ? 20.199 12.744 -47.321 1.00 69.38 445 ALA A CA 1
ATOM 3525 C C . ALA A 1 445 ? 20.783 11.322 -47.478 1.00 69.38 445 ALA A C 1
ATOM 3527 O O . ALA A 1 445 ? 21.829 11.171 -48.117 1.00 69.38 445 ALA A O 1
ATOM 3528 N N . GLY A 1 446 ? 20.132 10.292 -46.919 1.00 58.69 446 GLY A N 1
ATOM 3529 C CA . GLY A 1 446 ? 20.566 8.892 -47.021 1.00 58.69 446 GLY A CA 1
ATOM 3530 C C . GLY A 1 446 ? 20.714 8.416 -48.473 1.00 58.69 446 GLY A C 1
ATOM 3531 O O . GLY A 1 446 ? 21.715 7.775 -48.818 1.00 58.69 446 GLY A O 1
ATOM 3532 N N . ALA A 1 447 ? 19.803 8.842 -49.357 1.00 51.34 447 ALA A N 1
ATOM 3533 C CA . ALA A 1 447 ? 19.783 8.475 -50.774 1.00 51.34 447 ALA A CA 1
ATOM 3534 C C . ALA A 1 447 ? 21.016 8.977 -51.561 1.00 51.34 447 ALA A C 1
ATOM 3536 O O . ALA A 1 447 ? 21.619 8.219 -52.330 1.00 51.34 447 ALA A O 1
ATOM 3537 N N . ALA A 1 448 ? 21.476 10.210 -51.310 1.00 49.06 448 ALA A N 1
ATOM 3538 C CA . ALA A 1 448 ? 22.617 10.810 -52.018 1.00 49.06 448 ALA A CA 1
ATOM 3539 C C . ALA A 1 448 ? 23.959 10.101 -51.722 1.00 49.06 448 ALA A C 1
ATOM 3541 O O . ALA A 1 448 ? 24.856 10.022 -52.571 1.00 49.06 448 ALA A O 1
ATOM 3542 N N . THR A 1 449 ? 24.115 9.539 -50.520 1.00 47.47 449 THR A N 1
ATOM 3543 C CA . THR A 1 449 ? 25.303 8.766 -50.116 1.00 47.47 449 THR A CA 1
ATOM 3544 C C . THR A 1 449 ? 25.337 7.356 -50.711 1.00 47.47 449 THR A C 1
ATOM 3546 O O . THR A 1 449 ? 26.423 6.866 -51.050 1.00 47.47 449 THR A O 1
ATOM 3549 N N . ALA A 1 450 ? 24.177 6.718 -50.889 1.00 44.78 450 ALA A N 1
ATOM 3550 C CA . ALA A 1 450 ? 24.060 5.384 -51.476 1.00 44.78 450 ALA A CA 1
ATOM 3551 C C . ALA A 1 450 ? 24.393 5.375 -52.982 1.00 44.78 450 ALA A C 1
ATOM 3553 O O . ALA A 1 450 ? 25.076 4.460 -53.462 1.00 44.78 450 ALA A O 1
ATOM 3554 N N . GLU A 1 451 ? 24.003 6.419 -53.721 1.00 43.75 451 GLU A N 1
ATOM 3555 C CA . GLU A 1 451 ? 24.401 6.607 -55.123 1.00 43.75 451 GLU A CA 1
ATOM 3556 C C . GLU A 1 451 ? 25.903 6.889 -55.260 1.00 43.75 451 GLU A C 1
ATOM 3558 O O . GLU A 1 451 ? 26.587 6.216 -56.033 1.00 43.75 451 GLU A O 1
ATOM 3563 N N . ALA A 1 452 ? 26.476 7.762 -54.424 1.00 42.84 452 ALA A N 1
ATOM 3564 C CA . ALA A 1 452 ? 27.916 8.037 -54.429 1.00 42.84 452 ALA A CA 1
ATOM 3565 C C . ALA A 1 452 ? 28.777 6.803 -54.069 1.00 42.84 452 ALA A C 1
ATOM 3567 O O . ALA A 1 452 ? 29.905 6.653 -54.557 1.00 42.84 452 ALA A O 1
ATOM 3568 N N . ALA A 1 453 ? 28.268 5.894 -53.229 1.00 44.91 453 ALA A N 1
ATOM 3569 C CA . ALA A 1 453 ? 28.930 4.633 -52.893 1.00 44.91 453 ALA A CA 1
ATOM 3570 C C . ALA A 1 453 ? 28.860 3.602 -54.038 1.00 44.91 453 ALA A C 1
ATOM 3572 O O . ALA A 1 453 ? 29.844 2.892 -54.279 1.00 44.91 453 ALA A O 1
ATOM 3573 N N . LYS A 1 454 ? 27.746 3.551 -54.785 1.00 47.22 454 LYS A N 1
ATOM 3574 C CA . LYS A 1 454 ? 27.606 2.744 -56.013 1.00 47.22 454 LYS A CA 1
ATOM 3575 C C . LYS A 1 454 ? 28.497 3.279 -57.144 1.00 47.22 454 LYS A C 1
ATOM 3577 O O . LYS A 1 454 ? 29.185 2.484 -57.789 1.00 47.22 454 LYS A O 1
ATOM 3582 N N . GLU A 1 455 ? 28.599 4.600 -57.295 1.00 44.53 455 GLU A N 1
ATOM 3583 C CA . GLU A 1 455 ? 29.493 5.272 -58.251 1.00 44.53 455 GLU A CA 1
ATOM 3584 C C . GLU A 1 455 ? 30.974 4.984 -57.931 1.00 44.53 455 GLU A C 1
ATOM 3586 O O . GLU A 1 455 ? 31.760 4.622 -58.810 1.00 44.53 455 GLU A O 1
ATOM 3591 N N . LYS A 1 456 ? 31.359 5.021 -56.643 1.00 46.00 456 LYS A N 1
ATOM 3592 C CA . LYS A 1 456 ? 32.715 4.660 -56.178 1.00 46.00 456 LYS A CA 1
ATOM 3593 C C . LYS A 1 456 ? 33.039 3.173 -56.351 1.00 46.00 456 LYS A C 1
ATOM 3595 O O . LYS A 1 456 ? 34.200 2.836 -56.595 1.00 46.00 456 LYS A O 1
ATOM 3600 N N . LYS A 1 457 ? 32.050 2.274 -56.259 1.00 45.66 457 LYS A N 1
ATOM 3601 C CA . LYS A 1 457 ? 32.224 0.837 -56.553 1.00 45.66 457 LYS A CA 1
ATOM 3602 C C . LYS A 1 457 ? 32.408 0.584 -58.055 1.00 45.66 457 LYS A C 1
ATOM 3604 O O . LYS A 1 457 ? 33.261 -0.223 -58.416 1.00 45.66 457 LYS A O 1
ATOM 3609 N N . LYS A 1 458 ? 31.704 1.328 -58.921 1.00 44.69 458 LYS A N 1
ATOM 3610 C CA . LYS A 1 458 ? 31.914 1.322 -60.383 1.00 44.69 458 LYS A CA 1
ATOM 3611 C C . LYS A 1 458 ? 33.277 1.900 -60.781 1.00 44.69 458 LYS A C 1
ATOM 3613 O O . LYS A 1 458 ? 33.962 1.321 -61.617 1.00 44.69 458 LYS A O 1
ATOM 3618 N N . GLN A 1 459 ? 33.725 2.981 -60.139 1.00 42.59 459 GLN A N 1
ATOM 3619 C CA . GLN A 1 459 ? 35.024 3.605 -60.431 1.00 42.59 459 GLN A CA 1
ATOM 3620 C C . GLN A 1 459 ? 36.227 2.799 -59.905 1.00 42.59 459 GLN A C 1
ATOM 3622 O O . GLN A 1 459 ? 37.302 2.841 -60.503 1.00 42.59 459 GLN A O 1
ATOM 3627 N N . ARG A 1 460 ? 36.060 1.999 -58.840 1.00 40.41 460 ARG A N 1
ATOM 3628 C CA . ARG A 1 460 ? 37.100 1.073 -58.343 1.00 40.41 460 ARG A CA 1
ATOM 3629 C C . ARG A 1 460 ? 37.307 -0.166 -59.223 1.00 40.41 460 ARG A C 1
ATOM 3631 O O . ARG A 1 460 ? 38.358 -0.787 -59.123 1.00 40.41 460 ARG A O 1
ATOM 3638 N N . ALA A 1 461 ? 36.375 -0.482 -60.124 1.00 39.50 461 ALA A N 1
ATOM 3639 C CA . ALA A 1 461 ? 36.538 -1.544 -61.120 1.00 39.50 461 ALA A CA 1
ATOM 3640 C C . ALA A 1 461 ? 37.332 -1.099 -62.371 1.00 39.50 461 ALA A C 1
ATOM 3642 O O . ALA A 1 461 ? 37.546 -1.901 -63.280 1.00 39.50 461 ALA A O 1
ATOM 3643 N N . HIS A 1 462 ? 37.774 0.166 -62.443 1.00 42.69 462 HIS A N 1
ATOM 3644 C CA . HIS A 1 462 ? 38.366 0.735 -63.661 1.00 42.69 462 HIS A CA 1
ATOM 3645 C C . HIS A 1 462 ? 39.669 1.524 -63.477 1.00 42.69 462 HIS A C 1
ATOM 3647 O O . HIS A 1 462 ? 39.981 2.386 -64.292 1.00 42.69 462 HIS A O 1
ATOM 3653 N N . LYS A 1 463 ? 40.476 1.211 -62.454 1.00 35.12 463 LYS A N 1
ATOM 3654 C CA . LYS A 1 463 ? 41.856 1.722 -62.345 1.00 35.12 463 LYS A CA 1
ATOM 3655 C C . LYS A 1 463 ? 42.794 0.720 -61.661 1.00 35.12 463 LYS A C 1
ATOM 3657 O O . LYS A 1 463 ? 43.185 0.892 -60.513 1.00 35.12 463 LYS A O 1
ATOM 3662 N N . ASN A 1 464 ? 43.192 -0.306 -62.411 1.00 30.89 464 ASN A N 1
ATOM 3663 C CA . ASN A 1 464 ? 44.550 -0.841 -62.317 1.00 30.89 464 ASN A CA 1
ATOM 3664 C C . ASN A 1 464 ? 45.399 -0.045 -63.315 1.00 30.89 464 ASN A C 1
ATOM 3666 O O . ASN A 1 464 ? 45.181 -0.160 -64.518 1.00 30.89 464 ASN A O 1
ATOM 3670 N N . GLY A 1 465 ? 46.331 0.775 -62.827 1.00 28.06 465 GLY A N 1
ATOM 3671 C CA . GLY A 1 465 ? 47.326 1.426 -63.681 1.00 28.06 465 GLY A CA 1
ATOM 3672 C C . GLY A 1 465 ? 47.815 2.791 -63.190 1.00 28.06 465 GLY A C 1
ATOM 3673 O O . GLY A 1 465 ? 47.096 3.776 -63.305 1.00 28.06 465 GLY A O 1
ATOM 3674 N N . ALA A 1 466 ? 49.080 2.804 -62.756 1.00 28.67 466 ALA A N 1
ATOM 3675 C CA . ALA A 1 466 ? 50.043 3.916 -62.759 1.00 28.67 466 ALA A CA 1
ATOM 3676 C C . ALA A 1 466 ? 49.941 5.055 -61.707 1.00 28.67 466 ALA A C 1
ATOM 3678 O O . ALA A 1 466 ? 49.200 6.022 -61.843 1.00 28.67 466 ALA A O 1
ATOM 3679 N N . THR A 1 467 ? 50.762 4.888 -60.661 1.00 27.72 467 THR A N 1
ATOM 3680 C CA . THR A 1 467 ? 51.862 5.750 -60.149 1.00 27.72 467 THR A CA 1
ATOM 3681 C C . THR A 1 467 ? 51.844 7.291 -60.244 1.00 27.72 467 THR A C 1
ATOM 3683 O O . THR A 1 467 ? 51.820 7.872 -61.324 1.00 27.72 467 THR A O 1
ATOM 3686 N N . ASP A 1 468 ? 52.125 7.865 -59.063 1.00 26.84 468 ASP A N 1
ATOM 3687 C CA . ASP A 1 468 ? 53.011 8.994 -58.712 1.00 26.84 468 ASP A CA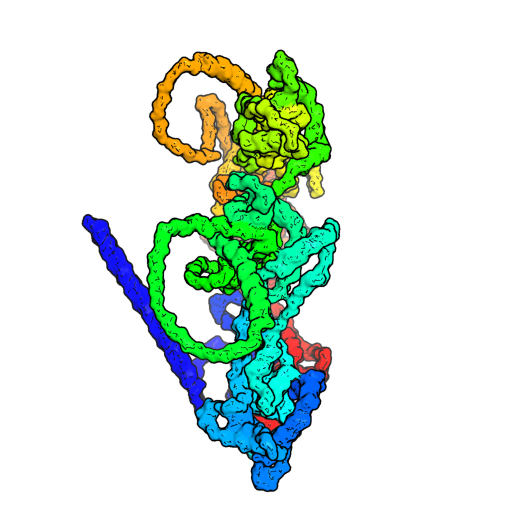 1
ATOM 3688 C C . ASP A 1 468 ? 52.606 10.487 -58.814 1.00 26.84 468 ASP A C 1
ATOM 3690 O O . ASP A 1 468 ? 52.608 11.118 -59.865 1.00 26.84 468 ASP A O 1
ATOM 3694 N N . SER A 1 469 ? 52.529 11.064 -57.601 1.00 25.77 469 SER A N 1
ATOM 3695 C CA . SER A 1 469 ? 53.239 12.271 -57.126 1.00 25.77 469 SER A CA 1
ATOM 3696 C C . SER A 1 469 ? 52.653 13.690 -57.324 1.00 25.77 469 SER A C 1
ATOM 3698 O O . SER A 1 469 ? 51.909 13.964 -58.261 1.00 25.77 469 SER A O 1
ATOM 3700 N N . PRO A 1 470 ? 52.953 14.626 -56.387 1.00 39.28 470 PRO A N 1
ATOM 3701 C CA . PRO A 1 470 ? 52.030 15.673 -55.938 1.00 39.28 470 PRO A CA 1
ATOM 3702 C C . PRO A 1 470 ? 52.382 17.079 -56.453 1.00 39.28 470 PRO A C 1
ATOM 3704 O O . PRO A 1 470 ? 53.556 17.424 -56.591 1.00 39.28 470 PRO A O 1
ATOM 3707 N N . LYS A 1 471 ? 51.383 17.961 -56.627 1.00 27.61 471 LYS A N 1
ATOM 3708 C CA . LYS A 1 471 ? 51.625 19.407 -56.805 1.00 27.61 471 LYS A CA 1
ATOM 3709 C C . LYS A 1 471 ? 50.707 20.303 -55.970 1.00 27.61 471 LYS A C 1
ATOM 3711 O O . LYS A 1 471 ? 49.486 20.248 -56.039 1.00 27.61 471 LYS A O 1
ATOM 3716 N N . LYS A 1 472 ? 51.394 21.159 -55.209 1.00 29.83 472 LYS A N 1
ATOM 3717 C CA . LYS A 1 472 ? 50.964 22.361 -54.485 1.00 29.83 472 LYS A CA 1
ATOM 3718 C C . LYS A 1 472 ? 50.480 23.468 -55.430 1.00 29.83 472 LYS A C 1
ATOM 3720 O O . LYS A 1 472 ? 51.050 23.661 -56.499 1.00 29.83 472 LYS A O 1
ATOM 3725 N N . GLY A 1 473 ? 49.589 24.306 -54.901 1.00 27.66 473 GLY A N 1
ATOM 3726 C CA . GLY A 1 473 ? 49.230 25.640 -55.403 1.00 27.66 473 GLY A CA 1
ATOM 3727 C C . GLY A 1 473 ? 47.708 25.753 -55.497 1.00 27.66 473 GLY A C 1
ATOM 3728 O O . GLY A 1 473 ? 47.091 24.960 -56.180 1.00 27.66 473 GLY A O 1
ATOM 3729 N N . GLY A 1 474 ? 46.993 26.628 -54.801 1.00 27.92 474 GLY A N 1
ATOM 3730 C CA . GLY A 1 474 ? 47.354 27.932 -54.278 1.00 27.92 474 GLY A CA 1
ATOM 3731 C C . GLY A 1 474 ? 46.421 28.966 -54.909 1.00 27.92 474 GLY A C 1
ATOM 3732 O O . GLY A 1 474 ? 46.534 29.232 -56.096 1.00 27.92 474 GLY A O 1
ATOM 3733 N N . LYS A 1 475 ? 45.607 29.595 -54.050 1.00 27.14 475 LYS A N 1
ATOM 3734 C CA . LYS A 1 475 ? 44.915 30.891 -54.193 1.00 27.14 475 LYS A CA 1
ATOM 3735 C C . LYS A 1 475 ? 43.514 30.973 -54.832 1.00 27.14 475 LYS A C 1
ATOM 3737 O O . LYS A 1 475 ? 43.300 30.678 -55.996 1.00 27.14 475 LYS A O 1
ATOM 3742 N N . LYS A 1 476 ? 42.700 31.700 -54.048 1.00 25.48 476 LYS A N 1
ATOM 3743 C CA . LYS A 1 476 ? 41.720 32.739 -54.407 1.00 25.48 476 LYS A CA 1
ATOM 3744 C C . LYS A 1 476 ? 40.309 32.278 -54.770 1.00 25.48 476 LYS A C 1
ATOM 3746 O O . LYS A 1 476 ? 39.953 32.066 -55.918 1.00 25.48 476 LYS A O 1
ATOM 3751 N N . SER A 1 477 ? 39.484 32.328 -53.731 1.00 30.75 477 SER A N 1
ATOM 3752 C CA . SER A 1 477 ? 38.080 32.732 -53.764 1.00 30.75 477 SER A CA 1
ATOM 3753 C C . SER A 1 477 ? 37.809 33.922 -54.703 1.00 30.75 477 SER A C 1
ATOM 3755 O O . SER A 1 477 ? 38.416 34.983 -54.503 1.00 30.75 477 SER A O 1
ATOM 3757 N N . PRO A 1 478 ? 36.833 33.819 -55.622 1.00 28.84 478 PRO A N 1
ATOM 3758 C CA . PRO A 1 478 ? 36.079 34.957 -56.109 1.00 28.84 478 PRO A CA 1
ATOM 3759 C C . PRO A 1 478 ? 34.779 35.109 -55.307 1.00 28.84 478 PRO A C 1
ATOM 3761 O O . PRO A 1 478 ? 34.015 34.168 -55.105 1.00 28.84 478 PRO A O 1
ATOM 3764 N N . LYS A 1 479 ? 34.545 36.337 -54.844 1.00 34.12 479 LYS A N 1
ATOM 3765 C CA . LYS A 1 479 ? 33.250 36.817 -54.365 1.00 34.12 479 LYS A CA 1
ATOM 3766 C C . LYS A 1 479 ? 32.317 37.016 -55.565 1.00 34.12 479 LYS A C 1
ATOM 3768 O O . LYS A 1 479 ? 32.640 37.802 -56.447 1.00 34.12 479 LYS A O 1
ATOM 3773 N N . ALA A 1 480 ? 31.146 36.398 -55.518 1.00 26.94 480 ALA A N 1
ATOM 3774 C CA . ALA A 1 480 ? 29.902 36.819 -56.167 1.00 26.94 480 ALA A CA 1
ATOM 3775 C C . ALA A 1 480 ? 28.801 36.186 -55.304 1.00 26.94 480 ALA A C 1
ATOM 3777 O O . ALA A 1 480 ? 28.867 35.004 -55.004 1.00 26.94 480 ALA A O 1
ATOM 3778 N N . GLY A 1 481 ? 27.934 36.924 -54.629 1.00 28.92 481 GLY A N 1
ATOM 3779 C CA . GLY A 1 481 ? 26.841 37.699 -55.196 1.00 28.92 481 GLY A CA 1
ATOM 3780 C C . GLY A 1 481 ? 25.630 37.295 -54.354 1.00 28.92 481 GLY A C 1
ATOM 3781 O O . GLY A 1 481 ? 25.268 36.126 -54.300 1.00 28.92 481 GLY A O 1
ATOM 3782 N N . LYS A 1 482 ? 25.103 38.231 -53.570 1.00 35.31 482 LYS A N 1
ATOM 3783 C CA . LYS A 1 482 ? 24.098 37.988 -52.530 1.00 35.31 482 LYS A CA 1
ATOM 3784 C C . LYS A 1 482 ? 22.744 37.694 -53.199 1.00 35.31 482 LYS A C 1
ATOM 3786 O O . LYS A 1 482 ? 21.997 38.627 -53.468 1.00 35.31 482 LYS A O 1
ATOM 3791 N N . LYS A 1 483 ? 22.451 36.422 -53.486 1.00 29.41 483 LYS A N 1
ATOM 3792 C CA . LYS A 1 483 ? 21.087 35.921 -53.732 1.00 29.41 483 LYS A CA 1
ATOM 3793 C C . LYS A 1 483 ? 20.510 35.412 -52.409 1.00 29.41 483 LYS A C 1
ATOM 3795 O O . LYS A 1 483 ? 21.233 34.857 -51.583 1.00 29.41 483 LYS A O 1
ATOM 3800 N N . SER A 1 484 ? 19.241 35.713 -52.162 1.00 29.61 484 SER A N 1
ATOM 3801 C CA . SER A 1 484 ? 18.509 35.354 -50.948 1.00 29.61 484 SER A CA 1
ATOM 3802 C C . SER A 1 484 ? 18.487 33.841 -50.754 1.00 29.61 484 SER A C 1
ATOM 3804 O O . SER A 1 484 ? 17.964 33.102 -51.573 1.00 29.61 484 SER A O 1
ATOM 3806 N N . LYS A 1 485 ? 19.024 33.399 -49.620 1.00 33.31 485 LYS A N 1
ATOM 3807 C CA . LYS A 1 485 ? 19.157 32.001 -49.190 1.00 33.31 485 LYS A CA 1
ATOM 3808 C C . LYS A 1 485 ? 17.826 31.359 -48.745 1.00 33.31 485 LYS A C 1
ATOM 3810 O O . LYS A 1 485 ? 17.843 30.502 -47.874 1.00 33.31 485 LYS A O 1
ATOM 3815 N N . ARG A 1 486 ? 16.678 31.856 -49.224 1.00 33.19 486 ARG A N 1
ATOM 3816 C CA . ARG A 1 486 ? 15.346 31.454 -48.729 1.00 33.19 486 ARG A CA 1
ATOM 3817 C C . ARG A 1 486 ? 14.585 30.518 -49.665 1.00 33.19 486 ARG A C 1
ATOM 3819 O O . ARG A 1 486 ? 13.656 29.882 -49.192 1.00 33.19 486 ARG A O 1
ATOM 3826 N N . ASP A 1 487 ? 15.025 30.400 -50.915 1.00 33.53 487 ASP A N 1
ATOM 3827 C CA . ASP A 1 487 ? 14.294 29.652 -51.945 1.00 33.53 487 ASP A CA 1
ATOM 3828 C C . ASP A 1 487 ? 14.944 28.288 -52.273 1.00 33.53 487 ASP A C 1
ATOM 3830 O O . ASP A 1 487 ? 14.366 27.506 -53.006 1.00 33.53 487 ASP A O 1
ATOM 3834 N N . GLU A 1 488 ? 16.118 27.966 -51.706 1.00 38.81 488 GLU A N 1
ATOM 3835 C CA . GLU A 1 488 ? 16.792 26.656 -51.878 1.00 38.81 488 GLU A CA 1
ATOM 3836 C C . GLU A 1 488 ? 16.443 25.635 -50.768 1.00 38.81 488 GLU A C 1
ATOM 3838 O O . GLU A 1 488 ? 16.820 24.474 -50.861 1.00 38.81 488 GLU A O 1
ATOM 3843 N N . GLU A 1 489 ? 15.748 26.036 -49.692 1.00 45.06 489 GLU A N 1
ATOM 3844 C CA . GLU A 1 489 ? 15.401 25.141 -48.565 1.00 45.06 489 GLU A CA 1
ATOM 3845 C C . GLU A 1 489 ? 14.063 24.393 -48.740 1.00 45.06 489 GLU A C 1
ATOM 3847 O O . GLU A 1 489 ? 13.682 23.632 -47.849 1.00 45.06 489 GLU A O 1
ATOM 3852 N N . THR A 1 490 ? 13.354 24.598 -49.857 1.00 44.56 490 THR A N 1
ATOM 3853 C CA . THR A 1 490 ? 11.994 24.074 -50.099 1.00 44.56 490 THR A CA 1
ATOM 3854 C C . THR A 1 490 ? 11.879 22.972 -51.157 1.00 44.56 490 THR A C 1
ATOM 3856 O O . THR A 1 490 ? 10.825 22.349 -51.198 1.00 44.56 490 THR A O 1
ATOM 3859 N N . ASP A 1 491 ? 12.942 22.653 -51.904 1.00 48.59 491 ASP A N 1
ATOM 3860 C CA . ASP A 1 491 ? 12.966 21.555 -52.897 1.00 48.59 491 ASP A CA 1
ATOM 3861 C C . ASP A 1 491 ? 13.542 20.266 -52.276 1.00 48.59 491 ASP A C 1
ATOM 3863 O O . ASP A 1 491 ? 14.541 19.713 -52.736 1.00 48.59 491 ASP A O 1
ATOM 3867 N N . VAL A 1 492 ? 12.979 19.833 -51.143 1.00 62.72 492 VAL A N 1
ATOM 3868 C CA . VAL A 1 492 ? 13.330 18.550 -50.514 1.00 62.72 492 VAL A CA 1
ATOM 3869 C C . VAL A 1 492 ? 12.055 17.746 -50.325 1.00 62.72 492 VAL A C 1
ATOM 3871 O O . VAL A 1 492 ? 11.225 18.059 -49.466 1.00 62.72 492 VAL A O 1
ATOM 3874 N N . GLU A 1 493 ? 11.926 16.717 -51.144 1.00 78.44 493 GLU A N 1
ATOM 3875 C CA . GLU A 1 493 ? 10.764 15.851 -51.258 1.00 78.44 493 GLU A CA 1
ATOM 3876 C C . GLU A 1 493 ? 11.089 14.463 -50.695 1.00 78.44 493 GLU A C 1
ATOM 3878 O O . GLU A 1 493 ? 12.192 13.951 -50.883 1.00 78.44 493 GLU A O 1
ATOM 3883 N N . LEU A 1 494 ? 10.160 13.878 -49.930 1.00 82.12 494 LEU A N 1
ATOM 3884 C CA . LEU A 1 494 ? 10.300 12.509 -49.431 1.00 82.12 494 LEU A CA 1
ATOM 3885 C C . LEU A 1 494 ? 9.539 11.535 -50.313 1.00 82.12 494 LEU A C 1
ATOM 3887 O O . LEU A 1 494 ? 8.333 11.684 -50.525 1.00 82.12 494 LEU A O 1
ATOM 3891 N N . VAL A 1 495 ? 10.221 10.460 -50.689 1.00 83.50 495 VAL A N 1
ATOM 3892 C CA . VAL A 1 495 ? 9.582 9.260 -51.236 1.00 83.50 495 VAL A CA 1
ATOM 3893 C C . VAL A 1 495 ? 9.136 8.316 -50.111 1.00 83.50 495 VAL A C 1
ATOM 3895 O O . VAL A 1 495 ? 9.536 8.441 -48.951 1.00 83.50 495 VAL A O 1
ATOM 3898 N N . LEU A 1 496 ? 8.299 7.328 -50.441 1.00 80.38 496 LEU A N 1
ATOM 3899 C CA . LEU A 1 496 ? 7.623 6.466 -49.460 1.00 80.38 496 LEU A CA 1
ATOM 3900 C C . LEU A 1 496 ? 8.559 5.798 -48.429 1.00 80.38 496 LEU A C 1
ATOM 3902 O O . LEU A 1 496 ? 8.216 5.754 -47.249 1.00 80.38 496 LEU A O 1
ATOM 3906 N N . TYR A 1 497 ? 9.724 5.274 -48.830 1.00 82.62 497 TYR A N 1
ATOM 3907 C CA . TYR A 1 497 ? 10.639 4.616 -47.880 1.00 82.62 497 TYR A CA 1
ATOM 3908 C C . TYR A 1 497 ? 11.331 5.618 -46.941 1.00 82.62 497 TYR A C 1
ATOM 3910 O O . TYR A 1 497 ? 11.556 5.298 -45.776 1.00 82.62 497 TYR A O 1
ATOM 3918 N N . GLU A 1 498 ? 11.590 6.846 -47.399 1.00 86.81 498 GLU A N 1
ATOM 3919 C CA . GLU A 1 498 ? 12.167 7.922 -46.581 1.00 86.81 498 GLU A CA 1
ATOM 3920 C C . GLU A 1 498 ? 11.135 8.477 -45.597 1.00 86.81 498 GLU A C 1
ATOM 3922 O O . GLU A 1 498 ? 11.466 8.788 -44.453 1.00 86.81 498 GLU A O 1
ATOM 3927 N N . PHE A 1 499 ? 9.861 8.531 -46.001 1.00 88.31 499 PHE A N 1
ATOM 3928 C CA . PHE A 1 499 ? 8.751 8.821 -45.095 1.00 88.31 499 PHE A CA 1
ATOM 3929 C C . PHE A 1 499 ? 8.646 7.773 -43.980 1.00 88.31 499 PHE A C 1
ATOM 3931 O O . PHE A 1 499 ? 8.527 8.126 -42.806 1.00 88.31 499 PHE A O 1
ATOM 3938 N N . VAL A 1 500 ? 8.749 6.484 -44.318 1.00 88.50 500 VAL A N 1
ATOM 3939 C CA . VAL A 1 500 ? 8.733 5.404 -43.320 1.00 88.50 500 VAL A CA 1
ATOM 3940 C C . VAL A 1 500 ? 9.957 5.482 -42.399 1.00 88.50 500 VAL A C 1
ATOM 3942 O O . VAL A 1 500 ? 9.803 5.371 -41.182 1.00 88.50 500 VAL A O 1
ATOM 3945 N N . GLU A 1 501 ? 11.155 5.746 -42.928 1.00 89.25 501 GLU A N 1
ATOM 3946 C CA . GLU A 1 501 ? 12.357 5.956 -42.109 1.00 89.25 501 GLU A CA 1
ATOM 3947 C C . GLU A 1 501 ? 12.202 7.153 -41.155 1.00 89.25 501 GLU A C 1
ATOM 3949 O O . GLU A 1 501 ? 12.539 7.068 -39.968 1.00 89.25 501 GLU A O 1
ATOM 3954 N N . LEU A 1 502 ? 11.644 8.262 -41.649 1.00 90.56 502 LEU A N 1
ATOM 3955 C CA . LEU A 1 502 ? 11.359 9.445 -40.849 1.00 90.56 502 LEU A CA 1
ATOM 3956 C C . LEU A 1 502 ? 10.429 9.107 -39.675 1.00 90.56 502 LEU A C 1
ATOM 3958 O O . LEU A 1 502 ? 10.709 9.511 -38.545 1.00 90.56 502 LEU A O 1
ATOM 3962 N N . LEU A 1 503 ? 9.372 8.322 -39.904 1.00 91.69 503 LEU A N 1
ATOM 3963 C CA . LEU A 1 503 ? 8.469 7.879 -38.839 1.00 91.69 503 LEU A CA 1
ATOM 3964 C C . LEU A 1 503 ? 9.179 7.012 -37.785 1.00 91.69 503 LEU A C 1
ATOM 3966 O O . LEU A 1 503 ? 8.936 7.212 -36.595 1.00 91.69 503 LEU A O 1
ATOM 3970 N N . ILE A 1 504 ? 10.101 6.120 -38.174 1.00 91.31 504 ILE A N 1
ATOM 3971 C CA . ILE A 1 504 ? 10.902 5.320 -37.221 1.00 91.31 504 ILE A CA 1
ATOM 3972 C C . ILE A 1 504 ? 11.732 6.236 -36.309 1.00 91.31 504 ILE A C 1
ATOM 3974 O O . ILE A 1 504 ? 11.768 6.052 -35.089 1.00 91.31 504 ILE A O 1
ATOM 3978 N N . ARG A 1 505 ? 12.381 7.255 -36.885 1.00 90.12 505 ARG A N 1
ATOM 3979 C CA . ARG A 1 505 ? 13.218 8.204 -36.133 1.00 90.12 505 ARG A CA 1
ATOM 3980 C C . ARG A 1 505 ? 12.379 9.109 -35.221 1.00 90.12 505 ARG A C 1
ATOM 3982 O O . ARG A 1 505 ? 12.776 9.352 -34.079 1.00 90.12 505 ARG A O 1
ATOM 3989 N N . ILE A 1 506 ? 11.215 9.565 -35.689 1.00 90.94 506 ILE A N 1
ATOM 3990 C CA . ILE A 1 506 ? 10.291 10.391 -34.897 1.00 90.94 506 ILE A CA 1
ATOM 3991 C C . ILE A 1 506 ? 9.704 9.594 -33.734 1.00 90.94 506 ILE A C 1
ATOM 3993 O O . ILE A 1 506 ? 9.656 10.118 -32.621 1.00 90.94 506 ILE A O 1
ATOM 3997 N N . ALA A 1 507 ? 9.309 8.339 -33.956 1.00 90.88 507 ALA A N 1
ATOM 3998 C CA . ALA A 1 507 ? 8.728 7.486 -32.924 1.00 90.88 507 ALA A CA 1
ATOM 3999 C C . ALA A 1 507 ? 9.629 7.389 -31.689 1.00 90.88 507 ALA A C 1
ATOM 4001 O O . ALA A 1 507 ? 9.178 7.614 -30.564 1.00 90.88 507 ALA A O 1
ATOM 4002 N N . PHE A 1 508 ? 10.921 7.134 -31.903 1.00 88.94 508 PHE A N 1
ATOM 4003 C CA . PHE A 1 508 ? 11.888 7.016 -30.818 1.00 88.94 508 PHE A CA 1
ATOM 4004 C C . PHE A 1 508 ? 12.070 8.322 -30.039 1.00 88.94 508 PHE A C 1
ATOM 4006 O O . PHE A 1 508 ? 12.031 8.311 -28.812 1.00 88.94 508 PHE A O 1
ATOM 4013 N N . TRP A 1 509 ? 12.220 9.458 -30.726 1.00 86.31 509 TRP A N 1
ATOM 4014 C CA . TRP A 1 509 ? 12.396 10.761 -30.073 1.00 86.31 509 TRP A CA 1
ATOM 4015 C C . TRP A 1 509 ? 11.132 11.275 -29.387 1.00 86.31 509 TRP A C 1
ATOM 4017 O O . TRP A 1 509 ? 11.221 11.958 -28.368 1.00 86.31 509 TRP A O 1
ATOM 4027 N N . ARG A 1 510 ? 9.954 10.946 -29.925 1.00 87.69 510 ARG A N 1
ATOM 4028 C CA . ARG A 1 510 ? 8.668 11.305 -29.322 1.00 87.69 510 ARG A CA 1
ATOM 4029 C C . ARG A 1 510 ? 8.463 10.591 -27.989 1.00 87.69 510 ARG A C 1
ATOM 4031 O O . ARG A 1 510 ? 7.999 11.220 -27.042 1.00 87.69 510 ARG A O 1
ATOM 4038 N N . ALA A 1 511 ? 8.820 9.311 -27.922 1.00 85.62 511 ALA A N 1
ATOM 4039 C CA . ALA A 1 511 ? 8.736 8.503 -26.710 1.00 85.62 511 ALA A CA 1
ATOM 4040 C C . ALA A 1 511 ? 9.901 8.769 -25.735 1.00 85.62 511 ALA A C 1
ATOM 4042 O O . ALA A 1 511 ? 9.716 8.696 -24.523 1.00 85.62 511 ALA A O 1
ATOM 4043 N N . ASN A 1 512 ? 11.079 9.143 -26.251 1.00 85.44 512 ASN A N 1
ATOM 4044 C CA . ASN A 1 512 ? 12.304 9.339 -25.470 1.00 85.44 512 ASN A CA 1
ATOM 4045 C C . ASN A 1 512 ? 12.931 10.740 -25.675 1.00 85.44 512 ASN A C 1
ATOM 4047 O O . ASN A 1 512 ? 14.076 10.847 -26.122 1.00 85.44 512 ASN A O 1
ATOM 4051 N N . PRO A 1 513 ? 12.244 11.844 -25.321 1.00 78.62 513 PRO A N 1
ATOM 4052 C CA . PRO A 1 513 ? 12.705 13.207 -25.621 1.00 78.62 513 PRO A CA 1
ATOM 4053 C C . PRO A 1 513 ? 13.994 13.621 -24.891 1.00 78.62 513 PRO A C 1
ATOM 4055 O O . PRO A 1 513 ? 14.666 14.564 -25.303 1.00 78.62 513 PRO A O 1
ATOM 4058 N N . TYR A 1 514 ? 14.348 12.928 -23.804 1.00 73.56 514 TYR A N 1
ATOM 4059 C CA . TYR A 1 514 ? 15.555 13.200 -23.015 1.00 73.56 514 TYR A CA 1
ATOM 4060 C C . TYR A 1 514 ? 16.732 12.276 -23.352 1.00 73.56 514 TYR A C 1
ATOM 4062 O O . TYR A 1 514 ? 17.786 12.362 -22.718 1.00 73.56 514 TYR A O 1
ATOM 4070 N N . PHE A 1 515 ? 16.575 11.396 -24.343 1.00 73.81 515 PHE A N 1
ATOM 4071 C CA . PHE A 1 515 ? 17.626 10.480 -24.760 1.00 73.81 515 PHE A CA 1
ATOM 4072 C C . PHE A 1 515 ? 18.865 11.247 -25.257 1.00 73.81 515 PHE A C 1
ATOM 4074 O O . PHE A 1 515 ? 18.769 12.168 -26.066 1.00 73.81 515 PHE A O 1
ATOM 4081 N N . GLY A 1 516 ? 20.049 10.892 -24.747 1.00 63.47 516 GLY A N 1
ATOM 4082 C CA . GLY A 1 516 ? 21.323 11.532 -25.108 1.00 63.47 516 GLY A CA 1
ATOM 4083 C C . GLY A 1 516 ? 21.614 12.885 -24.437 1.00 63.47 516 GLY A C 1
ATOM 4084 O O . GLY A 1 516 ? 22.733 13.391 -24.561 1.00 63.47 516 GLY A O 1
ATOM 4085 N N . LEU A 1 517 ? 20.676 13.464 -23.677 1.00 62.75 517 LEU A N 1
ATOM 4086 C CA . LEU A 1 517 ? 20.934 14.668 -22.884 1.00 62.75 517 LEU A CA 1
ATOM 4087 C C . LEU A 1 517 ? 21.634 14.285 -21.573 1.00 62.75 517 LEU A C 1
ATOM 4089 O O . LEU A 1 517 ? 21.038 13.677 -20.686 1.00 62.75 517 LEU A O 1
ATOM 4093 N N . ARG A 1 518 ? 22.906 14.680 -21.404 1.00 48.16 518 ARG A N 1
ATOM 4094 C CA . ARG A 1 518 ? 23.508 14.697 -20.059 1.00 48.16 518 ARG A CA 1
ATOM 4095 C C . ARG A 1 518 ? 22.705 15.686 -19.212 1.00 48.16 518 ARG A C 1
ATOM 4097 O O . ARG A 1 518 ? 22.426 16.776 -19.711 1.00 48.16 518 ARG A O 1
ATOM 4104 N N . PRO A 1 519 ? 22.364 15.377 -17.950 1.00 42.72 519 PRO A N 1
ATOM 4105 C CA . PRO A 1 519 ? 21.670 16.325 -17.093 1.00 42.72 519 PRO A CA 1
ATOM 4106 C C . PRO A 1 519 ? 22.597 17.510 -16.793 1.00 42.72 519 PRO A C 1
ATOM 4108 O O . PRO A 1 519 ? 23.347 17.517 -15.822 1.00 42.72 519 PRO A O 1
ATOM 4111 N N . THR A 1 520 ? 22.565 18.543 -17.632 1.00 35.78 520 THR A N 1
ATOM 4112 C CA . THR A 1 520 ? 23.236 19.822 -17.388 1.00 35.78 520 THR A CA 1
ATOM 4113 C C . THR A 1 520 ? 22.344 20.694 -16.511 1.00 35.78 520 THR A C 1
ATOM 4115 O O . THR A 1 520 ? 21.865 21.734 -16.943 1.00 35.78 520 THR A O 1
ATOM 4118 N N . ALA A 1 521 ? 22.052 20.208 -15.305 1.00 34.22 521 ALA A N 1
ATOM 4119 C CA . ALA A 1 521 ? 21.655 20.967 -14.120 1.00 34.22 521 ALA A CA 1
ATOM 4120 C C . ALA A 1 521 ? 21.238 19.967 -13.028 1.00 34.22 521 ALA A C 1
ATOM 4122 O O . ALA A 1 521 ? 20.429 19.076 -13.306 1.00 34.22 521 ALA A O 1
ATOM 4123 N N . PRO A 1 522 ? 21.699 20.116 -11.773 1.00 33.38 522 PRO A N 1
ATOM 4124 C CA . PRO A 1 522 ? 21.042 19.443 -10.666 1.00 33.38 522 PRO A CA 1
ATOM 4125 C C . PRO A 1 522 ? 19.613 19.991 -10.586 1.00 33.38 522 PRO A C 1
ATOM 4127 O O . PRO A 1 522 ? 19.401 21.166 -10.279 1.00 33.38 522 PRO A O 1
ATOM 4130 N N . ARG A 1 523 ? 18.612 19.156 -10.888 1.00 35.62 523 ARG A N 1
ATOM 4131 C CA . ARG A 1 523 ? 17.226 19.464 -10.523 1.00 35.62 523 ARG A CA 1
ATOM 4132 C C . ARG A 1 523 ? 17.217 19.715 -9.015 1.00 35.62 523 ARG A C 1
ATOM 4134 O O . ARG A 1 523 ? 17.690 18.877 -8.248 1.00 35.62 523 ARG A O 1
ATOM 4141 N N . LYS A 1 524 ? 16.731 20.888 -8.595 1.00 34.00 524 LYS A N 1
ATOM 4142 C CA . LYS A 1 524 ? 16.492 21.183 -7.178 1.00 34.00 524 LYS A CA 1
ATOM 4143 C C . LYS A 1 524 ? 15.656 20.041 -6.602 1.00 34.00 524 LYS A C 1
ATOM 4145 O O . LYS A 1 524 ? 14.556 19.785 -7.087 1.00 34.00 524 LYS A O 1
ATOM 4150 N N . LYS A 1 525 ? 16.216 19.352 -5.607 1.00 30.84 525 LYS A N 1
ATOM 4151 C CA . LYS A 1 525 ? 15.502 18.375 -4.788 1.00 30.84 525 LYS A CA 1
ATOM 4152 C C . LYS A 1 525 ? 14.264 19.061 -4.212 1.00 30.84 525 LYS A C 1
ATOM 4154 O O . LYS A 1 525 ? 14.398 20.092 -3.557 1.00 30.84 525 LYS A O 1
ATOM 4159 N N . ALA A 1 526 ? 13.087 18.497 -4.463 1.00 34.72 526 ALA A N 1
ATOM 4160 C CA . ALA A 1 526 ? 11.972 18.690 -3.553 1.00 34.72 526 ALA A CA 1
ATOM 4161 C C . ALA A 1 526 ? 12.366 18.004 -2.236 1.00 34.72 526 ALA A C 1
ATOM 4163 O O . ALA A 1 526 ? 12.834 16.865 -2.239 1.00 34.72 526 ALA A O 1
ATOM 4164 N N . GLU A 1 527 ? 12.289 18.737 -1.133 1.00 39.59 527 GLU A N 1
ATOM 4165 C CA . GLU A 1 527 ? 12.572 18.209 0.197 1.00 39.59 527 GLU A CA 1
ATOM 4166 C C . GLU A 1 527 ? 11.519 17.153 0.574 1.00 39.59 527 GLU A C 1
ATOM 4168 O O . GLU A 1 527 ? 10.327 17.361 0.356 1.00 39.59 527 GLU A O 1
ATOM 4173 N N . ASN A 1 528 ? 11.986 16.059 1.187 1.00 37.94 528 ASN A N 1
ATOM 4174 C CA . ASN A 1 528 ? 11.224 15.007 1.882 1.00 37.94 528 ASN A CA 1
ATOM 4175 C C . ASN A 1 528 ? 10.743 13.765 1.111 1.00 37.94 528 ASN A C 1
ATOM 4177 O O . ASN A 1 528 ? 9.601 13.346 1.277 1.00 37.94 528 ASN A O 1
ATOM 4181 N N . THR A 1 529 ? 11.661 13.042 0.470 1.00 33.06 529 THR A N 1
ATOM 4182 C CA . THR A 1 529 ? 11.574 11.569 0.413 1.00 33.06 529 THR A CA 1
ATOM 4183 C C . THR A 1 529 ? 12.976 10.960 0.441 1.00 33.06 529 THR A C 1
ATOM 4185 O O . THR A 1 529 ? 13.866 11.376 -0.300 1.00 33.06 529 THR A O 1
ATOM 4188 N N . LYS A 1 530 ? 13.196 10.032 1.378 1.00 35.72 530 LYS A N 1
ATOM 4189 C CA . LYS A 1 530 ? 14.428 9.249 1.510 1.00 35.72 530 LYS A CA 1
ATOM 4190 C C . LYS A 1 530 ? 14.403 8.099 0.504 1.00 35.72 530 LYS A C 1
ATOM 4192 O O . LYS A 1 530 ? 13.378 7.445 0.371 1.00 35.72 530 LYS A O 1
ATOM 4197 N N . ASP A 1 531 ? 15.556 7.883 -0.117 1.00 36.22 531 ASP A N 1
ATOM 4198 C CA . ASP A 1 531 ? 16.010 6.637 -0.735 1.00 36.22 531 ASP A CA 1
ATOM 4199 C C . ASP A 1 531 ? 15.113 6.009 -1.807 1.00 36.22 531 ASP A C 1
ATOM 4201 O O . ASP A 1 531 ? 14.566 4.932 -1.625 1.00 36.22 531 ASP A O 1
ATOM 4205 N N . GLU A 1 532 ? 15.098 6.625 -2.988 1.00 31.47 532 GLU A N 1
ATOM 4206 C CA . GLU A 1 532 ? 15.089 5.878 -4.247 1.00 31.47 532 GLU A CA 1
ATOM 4207 C C . GLU A 1 532 ? 15.997 6.612 -5.240 1.00 31.47 532 GLU A C 1
ATOM 4209 O O . GLU A 1 532 ? 15.830 7.801 -5.530 1.00 31.47 532 GLU A O 1
ATOM 4214 N N . LEU A 1 533 ? 17.031 5.917 -5.713 1.00 34.50 533 LEU A N 1
ATOM 4215 C CA . LEU A 1 533 ? 17.836 6.355 -6.844 1.00 34.50 533 LEU A CA 1
ATOM 4216 C C . LEU A 1 533 ? 16.858 6.468 -8.022 1.00 34.50 533 LEU A C 1
ATOM 4218 O O . LEU A 1 533 ? 16.350 5.447 -8.471 1.00 34.50 533 LEU A O 1
ATOM 4222 N N . VAL A 1 534 ? 16.526 7.679 -8.481 1.00 33.31 534 VAL A N 1
ATOM 4223 C CA . VAL A 1 534 ? 15.655 7.851 -9.654 1.00 33.31 534 VAL A CA 1
ATOM 4224 C C . VAL A 1 534 ? 16.397 7.265 -10.853 1.00 33.31 534 VAL A C 1
ATOM 4226 O O . VAL A 1 534 ? 17.265 7.917 -11.437 1.00 33.31 534 VAL A O 1
ATOM 4229 N N . ILE A 1 535 ? 16.088 6.007 -11.162 1.00 35.41 535 ILE A N 1
ATOM 4230 C CA . ILE A 1 535 ? 16.466 5.319 -12.391 1.00 35.41 535 ILE A CA 1
ATOM 4231 C C . ILE A 1 535 ? 15.975 6.230 -13.522 1.00 35.41 535 ILE A C 1
ATOM 4233 O O . ILE A 1 535 ? 14.832 6.699 -13.495 1.00 35.41 535 ILE A O 1
ATOM 4237 N N . ALA A 1 536 ? 16.859 6.588 -14.457 1.00 43.44 536 ALA A N 1
ATOM 4238 C CA . ALA A 1 536 ? 16.428 7.282 -15.666 1.00 43.44 536 ALA A CA 1
ATOM 4239 C C . ALA A 1 536 ? 15.267 6.473 -16.273 1.00 43.44 536 ALA A C 1
ATOM 4241 O O . ALA A 1 536 ? 15.377 5.251 -16.278 1.00 43.44 536 ALA A O 1
ATOM 4242 N N . PRO A 1 537 ? 14.154 7.092 -16.709 1.00 49.09 537 PRO A N 1
ATOM 4243 C CA . PRO A 1 537 ? 13.024 6.332 -17.236 1.00 49.09 537 PRO A CA 1
ATOM 4244 C C . PRO A 1 537 ? 13.530 5.358 -18.302 1.00 49.09 537 PRO A C 1
ATOM 4246 O O . PRO A 1 537 ? 14.282 5.783 -19.185 1.00 49.09 537 PRO A O 1
ATOM 4249 N N . ASP A 1 538 ? 13.172 4.077 -18.163 1.00 58.00 538 ASP A N 1
ATOM 4250 C CA . ASP A 1 538 ? 13.588 3.023 -19.087 1.00 58.00 538 ASP A CA 1
ATOM 4251 C C . ASP A 1 538 ? 13.317 3.497 -20.514 1.00 58.00 538 ASP A C 1
ATOM 4253 O O . ASP A 1 538 ? 12.192 3.874 -20.854 1.00 58.00 538 ASP A O 1
ATOM 4257 N N . VAL A 1 539 ? 14.372 3.544 -21.331 1.00 70.25 539 VAL A N 1
ATOM 4258 C CA . VAL A 1 539 ? 14.265 3.956 -22.730 1.00 70.25 539 VAL A CA 1
ATOM 4259 C C . VAL A 1 539 ? 13.267 3.020 -23.399 1.00 70.25 539 VAL A C 1
ATOM 4261 O O . VAL A 1 539 ? 13.510 1.816 -23.503 1.00 70.25 539 VAL A O 1
ATOM 4264 N N . ILE A 1 540 ? 12.142 3.571 -23.852 1.00 82.56 540 ILE A N 1
ATOM 4265 C CA . ILE A 1 540 ? 11.108 2.793 -24.527 1.00 82.56 540 ILE A CA 1
ATOM 4266 C C . ILE A 1 540 ? 11.741 2.237 -25.804 1.00 82.56 540 ILE A C 1
ATOM 4268 O O . ILE A 1 540 ? 12.385 2.965 -26.567 1.00 82.56 540 ILE A O 1
ATOM 4272 N N . ASN A 1 541 ? 11.608 0.928 -26.016 1.00 82.38 541 ASN A N 1
ATOM 4273 C CA . ASN A 1 541 ? 12.226 0.261 -27.155 1.00 82.38 541 ASN A CA 1
ATOM 4274 C C . ASN A 1 541 ? 11.592 0.726 -28.482 1.00 82.38 541 ASN A C 1
ATOM 4276 O O . ASN A 1 541 ? 10.458 1.201 -28.526 1.00 82.38 541 ASN A O 1
ATOM 4280 N N . TYR A 1 542 ? 12.331 0.597 -29.586 1.00 85.69 542 TYR A N 1
ATOM 4281 C CA . TYR A 1 542 ? 11.862 1.042 -30.903 1.00 85.69 542 TYR A CA 1
ATOM 4282 C C . TYR A 1 542 ? 10.501 0.454 -31.332 1.00 85.69 542 TYR A C 1
ATOM 4284 O O . TYR A 1 542 ? 9.687 1.230 -31.834 1.00 85.69 542 TYR A O 1
ATOM 4292 N N . PRO A 1 543 ? 10.206 -0.851 -31.133 1.00 90.12 543 PRO A N 1
ATOM 4293 C CA . PRO A 1 543 ? 8.917 -1.426 -31.502 1.00 90.12 543 PRO A CA 1
ATOM 4294 C C . PRO A 1 543 ? 7.751 -0.776 -30.757 1.00 90.12 543 PRO A C 1
ATOM 4296 O O . PRO A 1 543 ? 6.807 -0.342 -31.406 1.00 90.12 543 PRO A O 1
ATOM 4299 N N . GLU A 1 544 ? 7.828 -0.620 -29.432 1.00 87.94 544 GLU A N 1
ATOM 4300 C CA . GLU A 1 544 ? 6.748 0.018 -28.669 1.00 87.94 544 GLU A CA 1
ATOM 4301 C C . GLU A 1 544 ? 6.647 1.512 -28.987 1.00 87.94 544 GLU A C 1
ATOM 4303 O O . GLU A 1 544 ? 5.548 2.003 -29.218 1.00 87.94 544 GLU A O 1
ATOM 4308 N N . CYS A 1 545 ? 7.773 2.228 -29.126 1.00 90.12 545 CYS A N 1
ATOM 4309 C CA . CYS A 1 545 ? 7.762 3.629 -29.570 1.00 90.12 545 CYS A CA 1
ATOM 4310 C C . CYS A 1 545 ? 6.975 3.799 -30.874 1.00 90.12 545 CYS A C 1
ATOM 4312 O O . CYS A 1 545 ? 6.138 4.695 -31.004 1.00 90.12 545 CYS A O 1
ATOM 4314 N N . LEU A 1 546 ? 7.274 2.940 -31.853 1.00 91.38 546 LEU A N 1
ATOM 4315 C CA . LEU A 1 546 ? 6.664 2.978 -33.171 1.00 91.38 546 LEU A CA 1
ATOM 4316 C C . LEU A 1 546 ? 5.203 2.550 -33.115 1.00 91.38 546 LEU A C 1
ATOM 4318 O O . LEU A 1 546 ? 4.365 3.219 -33.709 1.00 91.38 546 LEU A O 1
ATOM 4322 N N . ARG A 1 547 ? 4.880 1.498 -32.362 1.00 90.88 547 ARG A N 1
ATOM 4323 C CA . ARG A 1 547 ? 3.512 1.010 -32.189 1.00 90.88 547 ARG A CA 1
ATOM 4324 C C . ARG A 1 547 ? 2.619 2.048 -31.523 1.00 90.88 547 ARG A C 1
ATOM 4326 O O . ARG A 1 547 ? 1.562 2.355 -32.060 1.00 90.88 547 ARG A O 1
ATOM 4333 N N . THR A 1 548 ? 3.054 2.621 -30.404 1.00 90.50 548 THR A N 1
ATOM 4334 C CA . THR A 1 548 ? 2.340 3.685 -29.691 1.00 90.50 548 THR A CA 1
ATOM 4335 C C . THR A 1 548 ? 2.153 4.896 -30.599 1.00 90.50 548 THR A C 1
ATOM 4337 O O . THR A 1 548 ? 1.037 5.383 -30.759 1.00 90.50 548 THR A O 1
ATOM 4340 N N . MET A 1 549 ? 3.214 5.366 -31.267 1.00 93.06 549 MET A N 1
ATOM 4341 C CA . MET A 1 549 ? 3.082 6.501 -32.182 1.00 93.06 549 MET A CA 1
ATOM 4342 C C . MET A 1 549 ? 2.131 6.186 -33.344 1.00 93.06 549 MET A C 1
ATOM 4344 O O . MET A 1 549 ? 1.299 7.022 -33.682 1.00 93.06 549 MET A O 1
ATOM 4348 N N . LEU A 1 550 ? 2.218 5.006 -33.956 1.00 90.56 550 LEU A N 1
ATOM 4349 C CA . LEU A 1 550 ? 1.346 4.645 -35.068 1.00 90.56 550 LEU A CA 1
ATOM 4350 C C . LEU A 1 550 ? -0.102 4.462 -34.610 1.00 90.56 550 LEU A C 1
ATOM 4352 O O . LEU A 1 550 ? -0.969 5.180 -35.090 1.00 90.56 550 LEU A O 1
ATOM 4356 N N . HIS A 1 551 ? -0.383 3.574 -33.662 1.00 88.88 551 HIS A N 1
ATOM 4357 C CA . HIS A 1 551 ? -1.754 3.206 -33.305 1.00 88.88 551 HIS A CA 1
ATOM 4358 C C . HIS A 1 551 ? -2.474 4.210 -32.403 1.00 88.88 551 HIS A C 1
ATOM 4360 O O . HIS A 1 551 ? -3.700 4.231 -32.426 1.00 88.88 551 HIS A O 1
ATOM 4366 N N . GLU A 1 552 ? -1.772 5.037 -31.623 1.00 88.50 552 GLU A N 1
ATOM 4367 C CA . GLU A 1 552 ? -2.423 6.012 -30.730 1.00 88.50 552 GLU A CA 1
ATOM 4368 C C . GLU A 1 552 ? -2.421 7.432 -31.297 1.00 88.50 552 GLU A C 1
ATOM 4370 O O . GLU A 1 552 ? -3.287 8.239 -30.958 1.00 88.50 552 GLU A O 1
ATOM 4375 N N . VAL A 1 553 ? -1.445 7.757 -32.151 1.00 88.12 553 VAL A N 1
ATOM 4376 C CA . VAL A 1 553 ? -1.242 9.124 -32.640 1.00 88.12 553 VAL A CA 1
ATOM 4377 C C . VAL A 1 553 ? -1.522 9.202 -34.136 1.00 88.12 553 VAL A C 1
ATOM 4379 O O . VAL A 1 553 ? -2.485 9.859 -34.519 1.00 88.12 553 VAL A O 1
ATOM 4382 N N . VAL A 1 554 ? -0.740 8.516 -34.974 1.00 87.69 554 VAL A N 1
ATOM 4383 C CA . VAL A 1 554 ? -0.782 8.659 -36.440 1.00 87.69 554 VAL A CA 1
ATOM 4384 C C . VAL A 1 554 ? -2.047 8.074 -37.051 1.00 87.69 554 VAL A C 1
ATOM 4386 O O . VAL A 1 554 ? -2.824 8.815 -37.640 1.00 87.69 554 VAL A O 1
ATOM 4389 N N . LEU A 1 555 ? -2.286 6.776 -36.901 1.00 85.25 555 LEU A N 1
ATOM 4390 C CA . LEU A 1 555 ? -3.390 6.078 -37.552 1.00 85.25 555 LEU A CA 1
ATOM 4391 C C . LEU A 1 555 ? -4.778 6.620 -37.146 1.00 85.25 555 LEU A C 1
ATOM 4393 O O . LEU A 1 555 ? -5.588 6.798 -38.057 1.00 85.25 555 LEU A O 1
ATOM 4397 N N . PRO A 1 556 ? -5.089 6.929 -35.866 1.00 83.62 556 PRO A N 1
ATOM 4398 C CA . PRO A 1 556 ? -6.427 7.401 -35.480 1.00 83.62 556 PRO A CA 1
ATOM 4399 C C . PRO A 1 556 ? -6.752 8.834 -35.909 1.00 83.62 556 PRO A C 1
ATOM 4401 O O . PRO A 1 556 ? -7.921 9.156 -36.101 1.00 83.62 556 PRO A O 1
ATOM 4404 N N . ASN A 1 557 ? -5.740 9.703 -35.998 1.00 81.94 557 ASN A N 1
ATOM 4405 C CA . ASN A 1 557 ? -5.939 11.143 -36.203 1.00 81.94 557 ASN A CA 1
ATOM 4406 C C . ASN A 1 557 ? -5.563 11.604 -37.612 1.00 81.94 557 ASN A C 1
ATOM 4408 O O . ASN A 1 557 ? -5.989 12.676 -38.043 1.00 81.94 557 ASN A O 1
ATOM 4412 N N . ALA A 1 558 ? -4.752 10.828 -38.337 1.00 81.81 558 ALA A N 1
ATOM 4413 C CA . ALA A 1 558 ? -4.439 11.142 -39.718 1.00 81.81 558 ALA A CA 1
ATOM 4414 C C . ALA A 1 558 ? -5.716 11.052 -40.545 1.00 81.81 558 ALA A C 1
ATOM 4416 O O . ALA A 1 558 ? -6.414 10.041 -40.517 1.00 81.81 558 ALA A O 1
ATOM 4417 N N . LYS A 1 559 ? -6.008 12.116 -41.292 1.00 77.94 559 LYS A N 1
ATOM 4418 C CA . LYS A 1 559 ? -7.109 12.118 -42.242 1.00 77.94 559 LYS A CA 1
ATOM 4419 C C . LYS A 1 559 ? -6.919 11.008 -43.269 1.00 77.94 559 LYS A C 1
ATOM 4421 O O . LYS A 1 559 ? -5.826 10.796 -43.801 1.00 77.94 559 LYS A O 1
ATOM 4426 N N . ARG A 1 560 ? -8.027 10.313 -43.488 1.00 68.62 560 ARG A N 1
ATOM 4427 C CA . ARG A 1 560 ? -8.215 9.227 -44.439 1.00 68.62 560 ARG A CA 1
ATOM 4428 C C . ARG A 1 560 ? -9.298 9.656 -45.426 1.00 68.62 560 ARG A C 1
ATOM 4430 O O . ARG A 1 560 ? -9.869 10.740 -45.317 1.00 68.62 560 ARG A O 1
ATOM 4437 N N . ASP A 1 561 ? -9.566 8.807 -46.392 1.00 57.69 561 ASP A N 1
ATOM 4438 C CA . ASP A 1 561 ? -10.643 8.990 -47.357 1.00 57.69 561 ASP A CA 1
ATOM 4439 C C . ASP A 1 561 ? -11.845 8.105 -46.921 1.00 57.69 561 ASP A C 1
ATOM 4441 O O . ASP A 1 561 ? -11.804 6.898 -47.149 1.00 57.69 561 ASP A O 1
ATOM 4445 N N . ASP A 1 562 ? -12.858 8.663 -46.213 1.00 53.72 562 ASP A N 1
ATOM 4446 C CA . ASP A 1 562 ? -13.840 7.902 -45.381 1.00 53.72 562 ASP A CA 1
ATOM 4447 C C . ASP A 1 562 ? -15.331 7.975 -45.815 1.00 53.72 562 ASP A C 1
ATOM 4449 O O . ASP A 1 562 ? -16.211 7.415 -45.149 1.00 53.72 562 ASP A O 1
ATOM 4453 N N . SER A 1 563 ? -15.671 8.644 -46.920 1.00 58.31 563 SER A N 1
ATOM 4454 C CA . SER A 1 563 ? -17.067 8.981 -47.286 1.00 58.31 563 SER A CA 1
ATOM 4455 C C . SER A 1 563 ? -18.029 7.786 -47.428 1.00 58.31 563 SER A C 1
ATOM 4457 O O . SER A 1 563 ? -19.243 7.939 -47.290 1.00 58.31 563 SER A O 1
ATOM 4459 N N . HIS A 1 564 ? -17.510 6.578 -47.646 1.00 59.84 564 HIS A N 1
ATOM 4460 C CA . HIS A 1 564 ? -18.291 5.345 -47.784 1.00 59.84 564 HIS A CA 1
ATOM 4461 C C . HIS A 1 564 ? -18.800 4.773 -46.438 1.00 59.84 564 HIS A C 1
ATOM 4463 O O . HIS A 1 564 ? -19.846 4.127 -46.396 1.00 59.84 564 HIS A O 1
ATOM 4469 N N . LEU A 1 565 ? -18.110 5.028 -45.318 1.00 64.38 565 LEU A N 1
ATOM 4470 C CA . LEU A 1 565 ? -18.350 4.331 -44.041 1.00 64.38 565 LEU A CA 1
ATOM 4471 C C . LEU A 1 565 ? -19.594 4.827 -43.275 1.00 64.38 565 LEU A C 1
ATOM 4473 O O . LEU A 1 565 ? -20.295 4.037 -42.645 1.00 64.38 565 LEU A O 1
ATOM 4477 N N . PHE A 1 566 ? -19.915 6.126 -43.328 1.00 70.88 566 PHE A N 1
ATOM 4478 C CA . PHE A 1 566 ? -21.093 6.668 -42.625 1.00 70.88 566 PHE A CA 1
ATOM 4479 C C . PHE A 1 566 ? -22.415 6.230 -43.277 1.00 70.88 566 PHE A C 1
ATOM 4481 O O . PHE A 1 566 ? -23.396 5.988 -42.571 1.00 70.88 566 PHE A O 1
ATOM 4488 N N . LYS A 1 567 ? -22.437 6.082 -44.610 1.00 71.38 567 LYS A N 1
ATOM 4489 C CA . LYS A 1 567 ? -23.605 5.586 -45.358 1.00 71.38 567 LYS A CA 1
ATOM 4490 C C . LYS A 1 567 ? -23.951 4.149 -44.957 1.00 71.38 567 LYS A C 1
ATOM 4492 O O . LYS A 1 567 ? -25.118 3.835 -44.735 1.00 71.38 567 LYS A O 1
ATOM 4497 N N . GLU A 1 568 ? -22.936 3.309 -44.759 1.00 74.75 568 GLU A N 1
ATOM 4498 C CA . GLU A 1 568 ? -23.098 1.945 -44.243 1.00 74.75 568 GLU A CA 1
ATOM 4499 C C . GLU A 1 568 ? -23.617 1.933 -42.791 1.00 74.75 568 GLU A C 1
ATOM 4501 O O . GLU A 1 568 ? -24.553 1.199 -42.468 1.00 74.75 568 GLU A O 1
ATOM 4506 N N . MET A 1 569 ? -23.093 2.815 -41.928 1.00 78.12 569 MET A N 1
ATOM 4507 C CA . MET A 1 569 ? -23.548 2.949 -40.538 1.00 78.12 569 MET A CA 1
ATOM 4508 C C . MET A 1 569 ? -25.024 3.360 -40.446 1.00 78.12 569 MET A C 1
ATOM 4510 O O . MET A 1 569 ? -25.792 2.702 -39.742 1.00 78.12 569 MET A O 1
ATOM 4514 N N . LEU A 1 570 ? -25.440 4.407 -41.170 1.00 79.31 570 LEU A N 1
ATOM 4515 C CA . LEU A 1 570 ? -26.824 4.888 -41.149 1.00 79.31 570 LEU A CA 1
ATOM 4516 C C . LEU A 1 570 ? -27.803 3.827 -41.674 1.00 79.31 570 LEU A C 1
ATOM 4518 O O . LEU A 1 570 ? -28.898 3.699 -41.132 1.00 79.31 570 LEU A O 1
ATOM 4522 N N . ALA A 1 571 ? -27.413 3.045 -42.685 1.00 76.44 571 ALA A N 1
ATOM 4523 C CA . ALA A 1 571 ? -28.224 1.946 -43.208 1.00 76.44 571 ALA A CA 1
ATOM 4524 C C . ALA A 1 571 ? -28.356 0.769 -42.219 1.00 76.44 571 ALA A C 1
ATOM 4526 O O . ALA A 1 571 ? -29.366 0.065 -42.228 1.00 76.44 571 ALA A O 1
ATOM 4527 N N . SER A 1 572 ? -27.353 0.553 -41.361 1.00 77.75 572 SER A N 1
ATOM 4528 C CA . SER A 1 572 ? -27.325 -0.552 -40.393 1.00 77.75 572 SER A CA 1
ATOM 4529 C C . SER A 1 572 ? -28.053 -0.269 -39.064 1.00 77.75 572 SER A C 1
ATOM 4531 O O . SER A 1 572 ? -28.534 -1.209 -38.422 1.00 77.75 572 SER A O 1
ATOM 4533 N N . ASP A 1 573 ? -28.160 0.998 -38.641 1.00 84.19 573 ASP A N 1
ATOM 4534 C CA . ASP A 1 573 ? -28.720 1.380 -37.336 1.00 84.19 573 ASP A CA 1
ATOM 4535 C C . ASP A 1 573 ? -30.259 1.414 -37.348 1.00 84.19 573 ASP A C 1
ATOM 4537 O O . ASP A 1 573 ? -30.896 2.328 -37.881 1.00 84.19 573 ASP A O 1
ATOM 4541 N N . LYS A 1 574 ? -30.869 0.407 -36.711 1.00 81.88 574 LYS A N 1
ATOM 4542 C CA . LYS A 1 574 ? -32.328 0.241 -36.657 1.00 81.88 574 LYS A CA 1
ATOM 4543 C C . LYS A 1 574 ? -33.044 1.360 -35.896 1.00 81.88 574 LYS A C 1
ATOM 4545 O O . LYS A 1 574 ? -34.175 1.679 -36.261 1.00 81.88 574 LYS A O 1
ATOM 4550 N N . ASP A 1 575 ? -32.419 1.962 -34.886 1.00 82.12 575 ASP A N 1
ATOM 4551 C CA . ASP A 1 575 ? -33.052 2.982 -34.044 1.00 82.12 575 ASP A CA 1
ATOM 4552 C C . ASP A 1 575 ? -33.060 4.343 -34.755 1.00 82.12 575 ASP A C 1
ATOM 4554 O O . ASP A 1 575 ? -34.074 5.045 -34.745 1.00 82.12 575 ASP A O 1
ATOM 4558 N N . MET A 1 576 ? -31.975 4.698 -35.457 1.00 83.69 576 MET A N 1
ATOM 4559 C CA . MET A 1 576 ? -31.945 5.901 -36.303 1.00 83.69 576 MET A CA 1
ATOM 4560 C C . MET A 1 576 ? -32.928 5.797 -37.480 1.00 83.69 576 MET A C 1
ATOM 4562 O O . MET A 1 576 ? -33.639 6.760 -37.778 1.00 83.69 576 MET A O 1
ATOM 4566 N N . GLN A 1 577 ? -33.039 4.619 -38.103 1.00 85.06 577 GLN A N 1
ATOM 4567 C CA . GLN A 1 577 ? -34.021 4.358 -39.163 1.00 85.06 577 GLN A CA 1
ATOM 4568 C C . GLN A 1 577 ? -35.473 4.381 -38.643 1.00 85.06 577 GLN A C 1
ATOM 4570 O O . GLN A 1 577 ? -36.374 4.894 -39.315 1.00 85.06 577 GLN A O 1
ATOM 4575 N N . ALA A 1 578 ? -35.726 3.895 -37.421 1.00 85.25 578 ALA A N 1
ATOM 4576 C CA . ALA A 1 578 ? -37.041 3.983 -36.779 1.00 85.25 578 ALA A CA 1
ATOM 4577 C C . ALA A 1 578 ? -37.461 5.440 -36.507 1.00 85.25 578 ALA A C 1
ATOM 4579 O O . ALA A 1 578 ? -38.620 5.809 -36.714 1.00 85.25 578 ALA A O 1
ATOM 4580 N N . VAL A 1 579 ? -36.519 6.297 -36.102 1.00 86.75 579 VAL A N 1
ATOM 4581 C CA . VAL A 1 579 ? -36.767 7.738 -35.938 1.00 86.75 579 VAL A CA 1
ATOM 4582 C C . VAL A 1 579 ? -37.066 8.399 -37.287 1.00 86.75 579 VAL A C 1
ATOM 4584 O O . VAL A 1 579 ? -38.074 9.097 -37.407 1.00 86.75 579 VAL A O 1
ATOM 4587 N N . LEU A 1 580 ? -36.246 8.155 -38.317 1.00 84.44 580 LEU A N 1
ATOM 4588 C CA . LEU A 1 580 ? -36.449 8.735 -39.651 1.00 84.44 580 LEU A CA 1
ATOM 4589 C C . LEU A 1 580 ? -37.799 8.330 -40.257 1.00 84.44 580 LEU A C 1
ATOM 4591 O O . LEU A 1 580 ? -38.519 9.197 -40.746 1.00 84.44 580 LEU A O 1
ATOM 4595 N N . SER A 1 581 ? -38.192 7.058 -40.144 1.00 85.69 581 SER A N 1
ATOM 4596 C CA . SER A 1 581 ? -39.500 6.570 -40.614 1.00 85.69 581 SER A CA 1
ATOM 4597 C C . SER A 1 581 ? -40.683 7.156 -39.829 1.00 85.69 581 SER A C 1
ATOM 4599 O O . SER A 1 581 ? -41.692 7.536 -40.423 1.00 85.69 581 SER A O 1
ATOM 4601 N N . THR A 1 582 ? -40.561 7.317 -38.505 1.00 89.06 582 THR A N 1
ATOM 4602 C CA . THR A 1 582 ? -41.614 7.921 -37.662 1.00 89.06 582 THR A CA 1
ATOM 4603 C C . THR A 1 582 ? -41.874 9.389 -38.025 1.00 89.06 582 THR A C 1
ATOM 4605 O O . THR A 1 582 ? -43.021 9.845 -38.018 1.00 89.06 582 THR A O 1
ATOM 4608 N N . PHE A 1 583 ? -40.822 10.141 -38.365 1.00 85.94 583 PHE A N 1
ATOM 4609 C CA . PHE A 1 583 ? -40.921 11.560 -38.725 1.00 85.94 583 PHE A CA 1
ATOM 4610 C C . PHE A 1 583 ? -41.017 11.823 -40.237 1.00 85.94 583 PHE A C 1
ATOM 4612 O O . PHE A 1 583 ? -41.271 12.964 -40.632 1.00 85.94 583 PHE A O 1
ATOM 4619 N N . GLU A 1 584 ? -40.906 10.799 -41.087 1.00 86.06 584 GLU A N 1
ATOM 4620 C CA . GLU A 1 584 ? -40.944 10.902 -42.553 1.00 86.06 584 GLU A CA 1
ATOM 4621 C C . GLU A 1 584 ? -42.150 11.704 -43.092 1.00 86.06 584 GLU A C 1
ATOM 4623 O O . GLU A 1 584 ? -41.945 12.588 -43.930 1.00 86.06 584 GLU A O 1
ATOM 4628 N N . PRO A 1 585 ? -43.401 11.524 -42.606 1.00 86.06 585 PRO A N 1
ATOM 4629 C CA . PRO A 1 585 ? -44.536 12.308 -43.101 1.00 86.06 585 PRO A CA 1
ATOM 4630 C C . PRO A 1 585 ? -44.400 13.808 -42.796 1.00 86.06 585 PRO A C 1
ATOM 4632 O O . PRO A 1 585 ? -44.810 14.656 -43.595 1.00 86.06 585 PRO A O 1
ATOM 4635 N N . LYS A 1 586 ? -43.807 14.143 -41.642 1.00 84.38 586 LYS A N 1
ATOM 4636 C CA . LYS A 1 586 ? -43.565 15.526 -41.211 1.00 84.38 586 LYS A CA 1
ATOM 4637 C C . LYS A 1 586 ? -42.390 16.138 -41.981 1.00 84.38 586 LYS A C 1
ATOM 4639 O O . LYS A 1 586 ? -42.508 17.271 -42.444 1.00 84.38 586 LYS A O 1
ATOM 4644 N N . LEU A 1 587 ? -41.324 15.368 -42.210 1.00 84.31 587 LEU A N 1
ATOM 4645 C CA . LEU A 1 587 ? -40.162 15.773 -43.006 1.00 84.31 587 LEU A CA 1
ATOM 4646 C C . LEU A 1 587 ? -40.513 15.987 -44.482 1.00 84.31 587 LEU A C 1
ATOM 4648 O O . LEU A 1 587 ? -40.133 17.010 -45.038 1.00 84.31 587 LEU A O 1
ATOM 4652 N N . LYS A 1 588 ? -41.325 15.123 -45.112 1.00 84.38 588 LYS A N 1
ATOM 4653 C CA . LYS A 1 588 ? -41.819 15.353 -46.486 1.00 84.38 588 LYS A CA 1
ATOM 4654 C C . LYS A 1 588 ? -42.683 16.605 -46.586 1.00 84.38 588 LYS A C 1
ATOM 4656 O O . LYS A 1 588 ? -42.586 17.349 -47.563 1.00 84.38 588 LYS A O 1
ATOM 4661 N N . LYS A 1 589 ? -43.538 16.862 -45.590 1.00 85.12 589 LYS A N 1
ATOM 4662 C CA . LYS A 1 589 ? -44.347 18.089 -45.534 1.00 85.12 589 LYS A CA 1
ATOM 4663 C C . LYS A 1 589 ? -43.459 19.332 -45.435 1.00 85.12 589 LYS A C 1
ATOM 4665 O O . LYS A 1 589 ? -43.702 20.286 -46.168 1.00 85.12 589 LYS A O 1
ATOM 4670 N N . TRP A 1 590 ? -42.430 19.291 -44.591 1.00 83.94 590 TRP A N 1
ATOM 4671 C CA . TRP A 1 590 ? -41.438 20.356 -44.451 1.00 83.94 590 TRP A CA 1
ATOM 4672 C C . TRP A 1 590 ? -40.603 20.545 -45.733 1.00 83.94 590 TRP A C 1
ATOM 4674 O O . TRP A 1 590 ? -40.535 21.650 -46.261 1.00 83.94 590 TRP A O 1
ATOM 4684 N N . TRP A 1 591 ? -40.090 19.465 -46.333 1.00 81.31 591 TRP A N 1
ATOM 4685 C CA . TRP A 1 591 ? -39.354 19.473 -47.607 1.00 81.31 591 TRP A CA 1
ATOM 4686 C C . TRP A 1 591 ? -40.151 20.111 -48.746 1.00 81.31 591 TRP A C 1
ATOM 4688 O O . TRP A 1 591 ? -39.631 20.927 -49.504 1.00 81.31 591 TRP A O 1
ATOM 4698 N N . ASN A 1 592 ? -41.442 19.785 -48.850 1.00 81.25 592 ASN A N 1
ATOM 4699 C CA . ASN A 1 592 ? -42.334 20.370 -49.851 1.00 81.25 592 ASN A CA 1
ATOM 4700 C C . ASN A 1 592 ? -42.547 21.879 -49.657 1.00 81.25 592 ASN A C 1
ATOM 4702 O O . ASN A 1 592 ? -42.834 22.567 -50.633 1.00 81.25 592 ASN A O 1
ATOM 4706 N N . GLN A 1 593 ? -42.444 22.384 -48.424 1.00 78.38 593 GLN A N 1
ATOM 4707 C CA . GLN A 1 593 ? -42.526 23.817 -48.125 1.00 78.38 593 GLN A CA 1
ATOM 4708 C C . GLN A 1 593 ? -41.212 24.526 -48.465 1.00 78.38 593 GLN A C 1
ATOM 4710 O O . GLN A 1 593 ? -41.239 25.594 -49.065 1.00 78.38 593 GLN A O 1
ATOM 4715 N N . VAL A 1 594 ? -40.075 23.905 -48.148 1.00 74.44 594 VAL A N 1
ATOM 4716 C CA . VAL A 1 594 ? -38.734 24.449 -48.413 1.00 74.44 594 VAL A CA 1
ATOM 4717 C C . VAL A 1 594 ? -38.397 24.470 -49.910 1.00 74.44 594 VAL A C 1
ATOM 4719 O O . VAL A 1 594 ? -37.777 25.410 -50.392 1.00 74.44 594 VAL A O 1
ATOM 4722 N N . THR A 1 595 ? -38.851 23.471 -50.670 1.00 76.62 595 THR A N 1
ATOM 4723 C CA . THR A 1 595 ? -38.614 23.356 -52.126 1.00 76.62 595 THR A CA 1
ATOM 4724 C C . THR A 1 595 ? -39.760 23.917 -52.982 1.00 76.62 595 THR A C 1
ATOM 4726 O O . THR A 1 595 ? -39.797 23.711 -54.199 1.00 76.62 595 THR A O 1
ATOM 4729 N N . ALA A 1 596 ? -40.715 24.631 -52.371 1.00 70.25 596 ALA A N 1
ATOM 4730 C CA . ALA A 1 596 ? -41.896 25.163 -53.055 1.00 70.25 596 ALA A CA 1
ATOM 4731 C C . ALA A 1 596 ? -41.541 26.156 -54.179 1.00 70.25 596 ALA A C 1
ATOM 4733 O O . ALA A 1 596 ? -42.159 26.112 -55.245 1.00 70.25 596 ALA A O 1
ATOM 4734 N N . ASP A 1 597 ? -40.514 26.985 -53.976 1.00 63.44 597 ASP A N 1
ATOM 4735 C CA . ASP A 1 597 ? -40.066 27.987 -54.952 1.00 63.44 597 ASP A CA 1
ATOM 4736 C C . ASP A 1 597 ? -39.398 27.355 -56.184 1.00 63.44 597 ASP A C 1
ATOM 4738 O O . ASP A 1 597 ? -39.646 27.793 -57.309 1.00 63.44 597 ASP A O 1
ATOM 4742 N N . ALA A 1 598 ? -38.614 26.285 -56.000 1.00 60.06 598 ALA A N 1
ATOM 4743 C CA . ALA A 1 598 ? -38.028 25.509 -57.100 1.00 60.06 598 ALA A CA 1
ATOM 4744 C C . ALA A 1 598 ? -39.126 24.831 -57.941 1.00 60.06 598 ALA A C 1
ATOM 4746 O O . ALA A 1 598 ? -39.120 24.879 -59.171 1.00 60.06 598 ALA A O 1
ATOM 4747 N N . LYS A 1 599 ? -40.162 24.300 -57.272 1.00 59.84 599 LYS A N 1
ATOM 4748 C CA . LYS A 1 599 ? -41.335 23.712 -57.933 1.00 59.84 599 LYS A CA 1
ATOM 4749 C C . LYS A 1 599 ? -42.146 24.745 -58.727 1.00 59.84 599 LYS A C 1
ATOM 4751 O O . LYS A 1 599 ? -42.645 24.417 -59.800 1.00 59.84 599 LYS A O 1
ATOM 4756 N N . ALA A 1 600 ? -42.292 25.972 -58.222 1.00 59.84 600 ALA A N 1
ATOM 4757 C CA . ALA A 1 600 ? -43.010 27.049 -58.909 1.00 59.84 600 ALA A CA 1
ATOM 4758 C C . ALA A 1 600 ? -42.297 27.524 -60.191 1.00 59.84 600 ALA A C 1
ATOM 4760 O O . ALA A 1 600 ? -42.957 28.003 -61.112 1.00 59.84 600 ALA A O 1
ATOM 4761 N N . LYS A 1 601 ? -40.970 27.351 -60.265 1.00 61.09 601 LYS A N 1
ATOM 4762 C CA . LYS A 1 601 ? -40.132 27.668 -61.434 1.00 61.09 601 LYS A CA 1
ATOM 4763 C C . LYS A 1 601 ? -39.982 26.515 -62.437 1.00 61.09 601 LYS A C 1
ATOM 4765 O O . LYS A 1 601 ? -39.398 26.719 -63.494 1.00 61.09 601 LYS A O 1
ATOM 4770 N N . GLY A 1 602 ? -40.525 25.330 -62.138 1.00 53.34 602 GLY A N 1
ATOM 4771 C CA . GLY A 1 602 ? -40.395 24.138 -62.986 1.00 53.34 602 GLY A CA 1
ATOM 4772 C C . GLY A 1 602 ? -39.032 23.438 -62.899 1.00 53.34 602 GLY A C 1
ATOM 4773 O O . GLY A 1 602 ? -38.738 22.598 -63.744 1.00 53.34 602 GLY A O 1
ATOM 4774 N N . GLU A 1 603 ? -38.216 23.770 -61.897 1.00 62.22 603 GLU A N 1
ATOM 4775 C CA . GLU A 1 603 ? -36.895 23.178 -61.655 1.00 62.22 603 GLU A CA 1
ATOM 4776 C C . GLU A 1 603 ? -37.011 21.878 -60.828 1.00 62.22 603 GLU A C 1
ATOM 4778 O O . GLU A 1 603 ? -37.994 21.663 -60.104 1.00 62.22 603 GLU A O 1
ATOM 4783 N N . GLU A 1 604 ? -36.012 20.989 -60.926 1.00 61.56 604 GLU A N 1
ATOM 4784 C CA . GLU A 1 604 ? -35.925 19.809 -60.055 1.00 61.56 604 GLU A CA 1
ATOM 4785 C C . GLU A 1 604 ? -35.886 20.232 -58.579 1.00 61.56 604 GLU A C 1
ATOM 4787 O O . GLU A 1 604 ? -35.237 21.211 -58.208 1.00 61.56 604 GLU A O 1
ATOM 4792 N N . ARG A 1 605 ? -36.577 19.485 -57.707 1.00 68.94 605 ARG A N 1
ATOM 4793 C CA . ARG A 1 605 ? -36.615 19.785 -56.268 1.00 68.94 605 ARG A CA 1
ATOM 4794 C C . ARG A 1 605 ? -35.286 19.418 -55.618 1.00 68.94 605 ARG A C 1
ATOM 4796 O O . ARG A 1 605 ? -35.141 18.312 -55.104 1.00 68.94 605 ARG A O 1
ATOM 4803 N N . ARG A 1 606 ? -34.349 20.358 -55.638 1.00 76.06 606 ARG A N 1
ATOM 4804 C CA . ARG A 1 606 ? -33.036 20.248 -55.004 1.00 76.06 606 ARG A CA 1
ATOM 4805 C C . ARG A 1 606 ? -32.805 21.410 -54.051 1.00 76.06 606 ARG A C 1
ATOM 4807 O O . ARG A 1 606 ? -33.302 22.511 -54.284 1.00 76.06 606 ARG A O 1
ATOM 4814 N N . VAL A 1 607 ? -32.046 21.159 -52.988 1.00 78.75 607 VAL A N 1
ATOM 4815 C CA . VAL A 1 607 ? -31.620 22.202 -52.046 1.00 78.75 607 VAL A CA 1
ATOM 4816 C C . VAL A 1 607 ? -30.165 22.561 -52.311 1.00 78.75 607 VAL A C 1
ATOM 4818 O O . VAL A 1 607 ? -29.279 21.706 -52.291 1.00 78.75 607 VAL A O 1
ATOM 4821 N N . TYR A 1 608 ? -29.924 23.846 -52.556 1.00 82.12 608 TYR A N 1
ATOM 4822 C CA . TYR A 1 608 ? -28.580 24.397 -52.718 1.00 82.12 608 TYR A CA 1
ATOM 4823 C C . TYR A 1 608 ? -27.954 24.715 -51.357 1.00 82.12 608 TYR A C 1
ATOM 4825 O O . TYR A 1 608 ? -28.666 25.002 -50.391 1.00 82.12 608 TYR A O 1
ATOM 4833 N N . TRP A 1 609 ? -26.618 24.735 -51.287 1.00 78.81 609 TRP A N 1
ATOM 4834 C CA . TRP A 1 609 ? -25.895 25.069 -50.053 1.00 78.81 609 TRP A CA 1
ATOM 4835 C C . TRP A 1 609 ? -26.354 26.405 -49.445 1.00 78.81 609 TRP A C 1
ATOM 4837 O O . TRP A 1 609 ? -26.599 26.474 -48.242 1.00 78.81 609 TRP A O 1
ATOM 4847 N N . ASP A 1 610 ? -26.540 27.444 -50.266 1.00 76.56 610 ASP A N 1
ATOM 4848 C CA . ASP A 1 610 ? -26.965 28.766 -49.786 1.00 76.56 610 ASP A CA 1
ATOM 4849 C C . ASP A 1 610 ? -28.363 28.722 -49.144 1.00 76.56 610 ASP A C 1
ATOM 4851 O O . ASP A 1 610 ? -28.586 29.308 -48.084 1.00 76.56 610 ASP A O 1
ATOM 4855 N N . GLN A 1 611 ? -29.282 27.938 -49.719 1.00 78.06 611 GLN A N 1
ATOM 4856 C CA . GLN A 1 611 ? -30.622 27.724 -49.164 1.00 78.06 611 GLN A CA 1
ATOM 4857 C C . GLN A 1 611 ? -30.566 26.934 -47.850 1.00 78.06 611 GLN A C 1
ATOM 4859 O O . GLN A 1 611 ? -31.215 27.309 -46.875 1.00 78.06 611 GLN A O 1
ATOM 4864 N N . TRP A 1 612 ? -29.759 25.870 -47.789 1.00 82.81 612 TRP A N 1
ATOM 4865 C CA . TRP A 1 612 ? -29.559 25.075 -46.574 1.00 82.81 612 TRP A CA 1
ATOM 4866 C C . TRP A 1 612 ? -28.966 25.908 -45.430 1.00 82.81 612 TRP A C 1
ATOM 4868 O O . TRP A 1 612 ? -29.447 25.878 -44.294 1.00 82.81 612 TRP A O 1
ATOM 4878 N N . GLN A 1 613 ? -27.952 26.714 -45.740 1.00 81.88 613 GLN A N 1
ATOM 4879 C CA . GLN A 1 613 ? -27.313 27.618 -44.794 1.00 81.88 613 GLN A CA 1
ATOM 4880 C C . GLN A 1 613 ? -28.297 28.660 -44.237 1.00 81.88 613 GLN A C 1
ATOM 4882 O O . GLN A 1 613 ? -28.257 28.954 -43.037 1.00 81.88 613 GLN A O 1
ATOM 4887 N N . ASP A 1 614 ? -29.167 29.225 -45.071 1.00 81.12 614 ASP A N 1
ATOM 4888 C CA . ASP A 1 614 ? -30.130 30.234 -44.632 1.00 81.12 614 ASP A CA 1
ATOM 4889 C C . ASP A 1 614 ? -31.273 29.639 -43.797 1.00 81.12 614 ASP A C 1
ATOM 4891 O O . ASP A 1 614 ? -31.688 30.261 -42.817 1.00 81.12 614 ASP A O 1
ATOM 4895 N N . LEU A 1 615 ? -31.698 28.401 -44.074 1.00 81.94 615 LEU A N 1
ATOM 4896 C CA . LEU A 1 615 ? -32.670 27.671 -43.246 1.00 81.94 615 LEU A CA 1
ATOM 4897 C C . LEU A 1 615 ? -32.145 27.418 -41.829 1.00 81.94 615 LEU A C 1
ATOM 4899 O O . LEU A 1 615 ? -32.829 27.715 -40.846 1.00 81.94 615 LEU A O 1
ATOM 4903 N N . LEU A 1 616 ? -30.902 26.939 -41.714 1.00 82.62 616 LEU A N 1
ATOM 4904 C CA . LEU A 1 616 ? -30.264 26.688 -40.420 1.00 82.62 616 LEU A CA 1
ATOM 4905 C C . LEU A 1 616 ? -30.110 27.974 -39.590 1.00 82.62 616 LEU A C 1
ATOM 4907 O O . LEU A 1 616 ? -30.266 27.945 -38.367 1.00 82.62 616 LEU A O 1
ATOM 4911 N N . LYS A 1 617 ? -29.842 29.116 -40.237 1.00 80.25 617 LYS A N 1
ATOM 4912 C CA . LYS A 1 617 ? -29.798 30.429 -39.569 1.00 80.25 617 LYS A CA 1
ATOM 4913 C C . LYS A 1 617 ? -31.189 30.910 -39.156 1.00 80.25 617 LYS A C 1
ATOM 4915 O O . LYS A 1 617 ? -31.344 31.390 -38.035 1.00 80.25 617 LYS A O 1
ATOM 4920 N N . ALA A 1 618 ? -32.186 30.791 -40.035 1.00 77.38 618 ALA A N 1
ATOM 4921 C CA . ALA A 1 618 ? -33.547 31.273 -39.794 1.00 77.38 618 ALA A CA 1
ATOM 4922 C C . ALA A 1 618 ? -34.205 30.568 -38.600 1.00 77.38 618 ALA A C 1
ATOM 4924 O O . ALA A 1 618 ? -34.871 31.212 -37.790 1.00 77.38 618 ALA A O 1
ATOM 4925 N N . GLN A 1 619 ? -33.957 29.267 -38.449 1.00 76.31 619 GLN A N 1
ATOM 4926 C CA . GLN A 1 619 ? -34.460 28.470 -37.330 1.00 76.31 619 GLN A CA 1
ATOM 4927 C C . GLN A 1 619 ? -33.563 28.529 -36.082 1.00 76.31 619 GLN A C 1
ATOM 4929 O O . GLN A 1 619 ? -33.895 27.919 -35.077 1.00 76.31 619 GLN A O 1
ATOM 4934 N N . LYS A 1 620 ? -32.455 29.288 -36.102 1.00 80.06 620 LYS A N 1
ATOM 4935 C CA . LYS A 1 620 ? -31.449 29.361 -35.021 1.00 80.06 620 LYS A CA 1
ATOM 4936 C C . LYS A 1 620 ? -30.828 28.005 -34.658 1.00 80.06 620 LYS A C 1
ATOM 4938 O O . LYS A 1 620 ? -30.445 27.795 -33.518 1.00 80.06 620 LYS A O 1
ATOM 4943 N N . MET A 1 621 ? -30.661 27.112 -35.632 1.00 77.19 621 MET A N 1
ATOM 4944 C CA . MET A 1 621 ? -30.165 25.740 -35.432 1.00 77.19 621 MET A CA 1
ATOM 4945 C C . MET A 1 621 ? -28.645 25.634 -35.259 1.00 77.19 621 MET A C 1
ATOM 4947 O O . MET A 1 621 ? -28.140 24.564 -34.921 1.00 77.19 621 MET A O 1
ATOM 4951 N N . VAL A 1 622 ? -27.915 26.726 -35.501 1.00 79.75 622 VAL A N 1
ATOM 4952 C CA . VAL A 1 622 ? -26.452 26.838 -35.385 1.00 79.75 622 VAL A CA 1
ATOM 4953 C C . VAL A 1 622 ? -26.142 27.741 -34.194 1.00 79.75 622 VAL A C 1
ATOM 4955 O O . VAL A 1 622 ? -26.550 28.902 -34.174 1.00 79.75 622 VAL A O 1
ATOM 4958 N N . GLY A 1 623 ? -25.433 27.219 -33.196 1.00 80.81 623 GLY A N 1
ATOM 4959 C CA . GLY A 1 623 ? -25.252 27.893 -31.911 1.00 80.81 623 GLY A CA 1
ATOM 4960 C C . GLY A 1 623 ? -24.690 26.983 -30.820 1.00 80.81 623 GLY A C 1
ATOM 4961 O O . GLY A 1 623 ? -24.258 25.865 -31.101 1.00 80.81 623 GLY A O 1
ATOM 4962 N N . ASN A 1 624 ? -24.689 27.491 -29.584 1.00 81.81 624 ASN A N 1
ATOM 4963 C CA . ASN A 1 624 ? -24.299 26.772 -28.369 1.00 81.81 624 ASN A CA 1
ATOM 4964 C C . ASN A 1 624 ? -25.441 26.875 -27.346 1.00 81.81 624 ASN A C 1
ATOM 4966 O O . ASN A 1 624 ? -25.911 27.985 -27.093 1.00 81.81 624 ASN A O 1
ATOM 4970 N N . TRP A 1 625 ? -25.825 25.760 -26.725 1.00 83.81 625 TRP A N 1
ATOM 4971 C CA . TRP A 1 625 ? -26.894 25.692 -25.717 1.00 83.81 625 TRP A CA 1
ATOM 4972 C C . TRP A 1 625 ? -26.380 25.099 -24.408 1.00 83.81 625 TRP A C 1
ATOM 4974 O O . TRP A 1 625 ? -25.457 24.280 -24.430 1.00 83.81 625 TRP A O 1
ATOM 4984 N N . GLU A 1 626 ? -26.961 25.517 -23.279 1.00 80.94 626 GLU A N 1
ATOM 4985 C CA . GLU A 1 626 ? -26.554 25.088 -21.938 1.00 80.94 626 GLU A CA 1
ATOM 4986 C C . GLU A 1 626 ? -27.763 24.965 -20.986 1.00 80.94 626 GLU A C 1
ATOM 4988 O O . GLU A 1 626 ? -28.468 25.949 -20.782 1.00 80.94 626 GLU A O 1
ATOM 4993 N N . ILE A 1 627 ? -27.972 23.794 -20.362 1.00 79.50 627 ILE A N 1
ATOM 4994 C CA . ILE A 1 627 ? -29.025 23.570 -19.343 1.00 79.50 627 ILE A CA 1
ATOM 4995 C C . ILE A 1 627 ? -28.455 23.001 -18.034 1.00 79.50 627 ILE A C 1
ATOM 4997 O O . ILE A 1 627 ? -27.423 22.327 -18.049 1.00 79.50 627 ILE A O 1
ATOM 5001 N N . ALA A 1 628 ? -29.130 23.247 -16.905 1.00 74.56 628 ALA A N 1
ATOM 5002 C CA . ALA A 1 628 ? -28.825 22.611 -15.618 1.00 74.56 628 ALA A CA 1
ATOM 5003 C C . ALA A 1 628 ? -29.638 21.317 -15.448 1.00 74.56 628 ALA A C 1
ATOM 5005 O O . ALA A 1 628 ? -30.836 21.298 -15.728 1.00 74.56 628 ALA A O 1
ATOM 5006 N N . GLN A 1 629 ? -28.993 20.244 -14.988 1.00 76.31 629 GLN A N 1
ATOM 5007 C CA . GLN A 1 629 ? -29.658 18.963 -14.745 1.00 76.31 629 GLN A CA 1
ATOM 5008 C C . GLN A 1 629 ? -30.527 19.014 -13.470 1.00 76.31 629 GLN A C 1
ATOM 5010 O O . GLN A 1 629 ? -30.164 19.677 -12.500 1.00 76.31 629 GLN A O 1
ATOM 5015 N N . THR A 1 630 ? -31.663 18.309 -13.451 1.00 73.19 630 THR A N 1
ATOM 5016 C CA . THR A 1 630 ? -32.611 18.258 -12.317 1.00 73.19 630 THR A CA 1
ATOM 5017 C C . THR A 1 630 ? -32.882 16.818 -11.843 1.00 73.19 630 THR A C 1
ATOM 5019 O O . THR A 1 630 ? -32.703 15.864 -12.606 1.00 73.19 630 THR A O 1
ATOM 5022 N N . SER A 1 631 ? -33.254 16.648 -10.561 1.00 79.00 631 SER A N 1
ATOM 5023 C CA . SER A 1 631 ? -33.388 15.340 -9.885 1.00 79.00 631 SER A CA 1
ATOM 5024 C C . SER A 1 631 ? -34.429 15.352 -8.755 1.00 79.00 631 SER A C 1
ATOM 5026 O O . SER A 1 631 ? -34.538 16.345 -8.036 1.00 79.00 631 SER A O 1
ATOM 5028 N N . ASP A 1 632 ? -35.118 14.221 -8.550 1.00 73.50 632 ASP A N 1
ATOM 5029 C CA . ASP A 1 632 ? -36.024 13.953 -7.411 1.00 73.50 632 ASP A CA 1
ATOM 5030 C C . ASP A 1 632 ? -35.293 13.764 -6.061 1.00 73.50 632 ASP A C 1
ATOM 5032 O O . ASP A 1 632 ? -35.921 13.638 -5.008 1.00 73.50 632 ASP A O 1
ATOM 5036 N N . ILE A 1 633 ? -33.960 13.687 -6.078 1.00 76.88 633 ILE A N 1
ATOM 5037 C CA . ILE A 1 633 ? -33.135 13.309 -4.928 1.00 76.88 633 ILE A CA 1
ATOM 5038 C C . ILE A 1 633 ? -32.654 14.564 -4.190 1.00 76.88 633 ILE A C 1
ATOM 5040 O O . ILE A 1 633 ? -31.996 15.430 -4.775 1.00 76.88 633 ILE A O 1
ATOM 5044 N N . SER A 1 634 ? -32.910 14.637 -2.879 1.00 74.44 634 SER A N 1
ATOM 5045 C CA . SER A 1 634 ? -32.495 15.775 -2.048 1.00 74.44 634 SER A CA 1
ATOM 5046 C C . SER A 1 634 ? -30.972 15.952 -2.063 1.00 74.44 634 SER A C 1
ATOM 5048 O O . SER A 1 634 ? -30.230 15.144 -1.501 1.00 74.44 634 SER A O 1
ATOM 5050 N N . GLY A 1 635 ? -30.508 17.041 -2.683 1.00 67.38 635 GLY A N 1
ATOM 5051 C CA . GLY A 1 635 ? -29.100 17.438 -2.706 1.00 67.38 635 GLY A CA 1
ATOM 5052 C C . GLY A 1 635 ? -28.224 16.779 -3.781 1.00 67.38 635 GLY A C 1
ATOM 5053 O O . GLY A 1 635 ? -27.006 16.897 -3.683 1.00 67.38 635 GLY A O 1
ATOM 5054 N N . ASP A 1 636 ? -28.796 16.126 -4.798 1.00 70.44 636 ASP A N 1
ATOM 5055 C CA . ASP A 1 636 ? -28.050 15.426 -5.861 1.00 70.44 636 ASP A CA 1
ATOM 5056 C C . ASP A 1 636 ? -26.935 16.280 -6.502 1.00 70.44 636 ASP A C 1
ATOM 5058 O O . ASP A 1 636 ? -27.173 17.358 -7.052 1.00 70.44 636 ASP A O 1
ATOM 5062 N N . GLU A 1 637 ? -25.692 15.792 -6.446 1.00 64.94 637 GLU A N 1
ATOM 5063 C CA . GLU A 1 637 ? -24.522 16.506 -6.974 1.00 64.94 637 GLU A CA 1
ATOM 5064 C C . GLU A 1 637 ? -24.522 16.586 -8.501 1.00 64.94 637 GLU A C 1
ATOM 5066 O O . GLU A 1 637 ? -23.950 17.523 -9.058 1.00 64.94 637 GLU A O 1
ATOM 5071 N N . ARG A 1 638 ? -25.197 15.651 -9.182 1.00 67.38 638 ARG A N 1
ATOM 5072 C CA . ARG A 1 638 ? -25.281 15.614 -10.652 1.00 67.38 638 ARG A CA 1
ATOM 5073 C C . ARG A 1 638 ? -26.016 16.828 -11.220 1.00 67.38 638 ARG A C 1
ATOM 5075 O O . ARG A 1 638 ? -25.715 17.271 -12.319 1.00 67.38 638 ARG A O 1
ATOM 5082 N N . CYS A 1 639 ? -26.884 17.446 -10.422 1.00 67.06 639 CYS A N 1
ATOM 5083 C CA . CYS A 1 639 ? -27.590 18.679 -10.767 1.00 67.06 639 CYS A CA 1
ATOM 5084 C C . CYS A 1 639 ? -26.697 19.936 -10.761 1.00 67.06 639 CYS A C 1
ATOM 5086 O O . CYS A 1 639 ? -27.173 21.032 -11.053 1.00 67.06 639 CYS A O 1
ATOM 5088 N N . ARG A 1 640 ? -25.411 19.821 -10.389 1.00 62.25 640 ARG A N 1
ATOM 5089 C CA . ARG A 1 640 ? -24.468 20.954 -10.386 1.00 62.25 640 ARG A CA 1
ATOM 5090 C C . ARG A 1 640 ? -23.865 21.232 -11.760 1.00 62.25 640 ARG A C 1
ATOM 5092 O O . ARG A 1 640 ? -23.516 22.381 -12.033 1.00 62.25 640 ARG A O 1
ATOM 5099 N N . ASP A 1 641 ? -23.724 20.202 -12.590 1.00 62.00 641 ASP A N 1
ATOM 5100 C CA . ASP A 1 641 ? -23.082 20.316 -13.893 1.00 62.00 641 ASP A CA 1
ATOM 5101 C C . ASP A 1 641 ? -24.066 20.815 -14.952 1.00 62.00 641 ASP A C 1
ATOM 5103 O O . ASP A 1 641 ? -25.253 20.477 -14.963 1.00 62.00 641 ASP A O 1
ATOM 5107 N N . LYS A 1 642 ? -23.550 21.637 -15.867 1.00 73.88 642 LYS A N 1
ATOM 5108 C CA . LYS A 1 642 ? -24.318 22.159 -16.992 1.00 73.88 642 LYS A CA 1
ATOM 5109 C C . LYS A 1 642 ? -24.036 21.354 -18.257 1.00 73.88 642 LYS A C 1
ATOM 5111 O O . LYS A 1 642 ? -22.880 21.171 -18.642 1.00 73.88 642 LYS A O 1
ATOM 5116 N N . ILE A 1 643 ? -25.091 20.894 -18.917 1.00 78.44 643 ILE A N 1
ATOM 5117 C CA . ILE A 1 643 ? -25.016 20.075 -20.132 1.00 78.44 643 ILE A CA 1
ATOM 5118 C C . ILE A 1 643 ? -24.980 21.001 -21.348 1.00 78.44 643 ILE A C 1
ATOM 5120 O O . ILE A 1 643 ? -25.763 21.945 -21.407 1.00 78.44 643 ILE A O 1
ATOM 5124 N N . LYS A 1 644 ? -24.082 20.734 -22.312 1.00 81.25 644 LYS A N 1
ATOM 5125 C CA . LYS A 1 644 ? -23.856 21.580 -23.498 1.00 81.25 644 LYS A CA 1
ATOM 5126 C C . LYS A 1 644 ? -24.076 20.835 -24.813 1.00 81.25 644 LYS A C 1
ATOM 5128 O O . LYS A 1 644 ? -23.626 19.697 -24.952 1.00 81.25 644 LYS A O 1
ATOM 5133 N N . ALA A 1 645 ? -24.667 21.517 -25.790 1.00 84.38 645 ALA A N 1
ATOM 5134 C CA . ALA A 1 645 ? -24.789 21.074 -27.184 1.00 84.38 645 ALA A CA 1
ATOM 5135 C C . ALA A 1 645 ? -24.316 22.188 -28.135 1.00 84.38 645 ALA A C 1
ATOM 5137 O O . ALA A 1 645 ? -24.456 23.370 -27.802 1.00 84.38 645 ALA A O 1
ATOM 5138 N N . SER A 1 646 ? -23.750 21.839 -29.298 1.00 84.75 646 SER A N 1
ATOM 5139 C CA . SER A 1 646 ? -23.306 22.834 -30.286 1.00 84.75 646 SER A CA 1
ATOM 5140 C C . SER A 1 646 ? -23.328 22.332 -31.726 1.00 84.75 646 SER A C 1
ATOM 5142 O O . SER A 1 646 ? -22.995 21.187 -32.013 1.00 84.75 646 SER A O 1
ATOM 5144 N N . LEU A 1 647 ? -23.677 23.223 -32.654 1.00 85.31 647 LEU A N 1
ATOM 5145 C CA . LEU A 1 647 ? -23.589 22.976 -34.095 1.00 85.31 647 LEU A CA 1
ATOM 5146 C C . LEU A 1 647 ? -23.022 24.217 -34.783 1.00 85.31 647 LEU A C 1
ATOM 5148 O O . LEU A 1 647 ? -23.562 25.309 -34.610 1.00 85.31 647 LEU A O 1
ATOM 5152 N N . SER A 1 648 ? -21.941 24.058 -35.556 1.00 83.19 648 SER A N 1
ATOM 5153 C CA . SER A 1 648 ? -21.315 25.137 -36.335 1.00 83.19 648 SER A CA 1
ATOM 5154 C C . SER A 1 648 ? -21.644 25.052 -37.827 1.00 83.19 648 SER A C 1
ATOM 5156 O O . SER A 1 648 ? -21.944 23.987 -38.366 1.00 83.19 648 SER A O 1
ATOM 5158 N N . LEU A 1 649 ? -21.513 26.182 -38.526 1.00 72.06 649 LEU A N 1
ATOM 5159 C CA . LEU A 1 649 ? -21.771 26.244 -39.964 1.00 72.06 649 LEU A CA 1
ATOM 5160 C C . LEU A 1 649 ? -20.772 25.408 -40.786 1.00 72.06 649 LEU A C 1
ATOM 5162 O O . LEU A 1 649 ? -21.155 24.812 -41.786 1.00 72.06 649 LEU A O 1
ATOM 5166 N N . ALA A 1 650 ? -19.507 25.326 -40.358 1.00 70.94 650 ALA A N 1
ATOM 5167 C CA . ALA A 1 650 ? -18.497 24.500 -41.024 1.00 70.94 650 ALA A CA 1
ATOM 5168 C C . ALA A 1 650 ? -18.819 23.001 -40.905 1.00 70.94 650 ALA A C 1
ATOM 5170 O O . ALA A 1 650 ? -18.685 22.266 -41.879 1.00 70.94 650 ALA A O 1
ATOM 5171 N N . GLN A 1 651 ? -19.311 22.565 -39.739 1.00 75.50 651 GLN A N 1
ATOM 5172 C CA . GLN A 1 651 ? -19.770 21.187 -39.538 1.00 75.50 651 GLN A CA 1
ATOM 5173 C C . GLN A 1 651 ? -20.993 20.871 -40.405 1.00 75.50 651 GLN A C 1
ATOM 5175 O O . GLN A 1 651 ? -21.024 19.826 -41.046 1.00 75.50 651 GLN A O 1
ATOM 5180 N N . ALA A 1 652 ? -21.958 21.793 -40.487 1.00 77.38 652 ALA A N 1
ATOM 5181 C CA . ALA A 1 652 ? -23.109 21.648 -41.377 1.00 77.38 652 ALA A CA 1
ATOM 5182 C C . ALA A 1 652 ? -22.708 21.619 -42.867 1.00 77.38 652 ALA A C 1
ATOM 5184 O O . ALA A 1 652 ? -23.373 20.954 -43.656 1.00 77.38 652 ALA A O 1
ATOM 5185 N N . LYS A 1 653 ? -21.611 22.299 -43.248 1.00 75.94 653 LYS A N 1
ATOM 5186 C CA . LYS A 1 653 ? -21.072 22.305 -44.620 1.00 75.94 653 LYS A CA 1
ATOM 5187 C C . LYS A 1 653 ? -20.415 20.996 -45.014 1.00 75.94 653 LYS A C 1
ATOM 5189 O O . LYS A 1 653 ? -20.707 20.479 -46.083 1.00 75.94 653 LYS A O 1
ATOM 5194 N N . MET A 1 654 ? -19.572 20.447 -44.147 1.00 71.00 654 MET A N 1
ATOM 5195 C CA . MET A 1 654 ? -18.982 19.129 -44.388 1.00 71.00 654 MET A CA 1
ATOM 5196 C C . MET A 1 654 ? -20.070 18.052 -44.440 1.00 71.00 654 MET A C 1
ATOM 5198 O O . MET A 1 654 ? -20.096 17.264 -45.373 1.00 71.00 654 MET A O 1
ATOM 5202 N N . ALA A 1 655 ? -21.057 18.108 -43.536 1.00 78.31 655 ALA A N 1
ATOM 5203 C CA . ALA A 1 655 ? -22.201 17.194 -43.556 1.00 78.31 655 ALA A CA 1
ATOM 5204 C C . ALA A 1 655 ? -23.038 17.259 -44.850 1.00 78.31 655 ALA A C 1
ATOM 5206 O O . ALA A 1 655 ? -23.660 16.261 -45.195 1.00 78.31 655 ALA A O 1
ATOM 5207 N N . PHE A 1 656 ? -23.062 18.411 -45.532 1.00 78.12 656 PHE A N 1
ATOM 5208 C CA . PHE A 1 656 ? -23.733 18.618 -46.821 1.00 78.12 656 PHE A CA 1
ATOM 5209 C C . PHE A 1 656 ? -22.910 18.081 -48.004 1.00 78.12 656 PHE A C 1
ATOM 5211 O O . PHE A 1 656 ? -23.473 17.534 -48.947 1.00 78.12 656 PHE A O 1
ATOM 5218 N N . ILE A 1 657 ? -21.583 18.241 -47.974 1.00 71.44 657 ILE A N 1
ATOM 5219 C CA . ILE A 1 657 ? -20.685 17.754 -49.036 1.00 71.44 657 ILE A CA 1
ATOM 5220 C C . ILE A 1 657 ? -20.555 16.227 -48.958 1.00 71.44 657 ILE A C 1
ATOM 5222 O O . ILE A 1 657 ? -20.703 15.540 -49.963 1.00 71.44 657 ILE A O 1
ATOM 5226 N N . ASP A 1 658 ? -20.359 15.684 -47.756 1.00 70.75 658 ASP A N 1
ATOM 5227 C CA . ASP A 1 658 ? -20.123 14.252 -47.535 1.00 70.75 658 ASP A CA 1
ATOM 5228 C C . ASP A 1 658 ? -21.363 13.377 -47.804 1.00 70.75 658 ASP A C 1
ATOM 5230 O O . ASP A 1 658 ? -21.244 12.155 -47.914 1.00 70.75 658 ASP A O 1
ATOM 5234 N N . SER A 1 659 ? -22.560 13.972 -47.887 1.00 75.56 659 SER A N 1
ATOM 5235 C CA . SER A 1 659 ? -23.791 13.259 -48.254 1.00 75.56 659 SER A CA 1
ATOM 5236 C C . SER A 1 659 ? -23.910 12.995 -49.761 1.00 75.56 659 SER A C 1
ATOM 5238 O O . SER A 1 659 ? -24.682 12.121 -50.154 1.00 75.56 659 SER A O 1
ATOM 5240 N N . GLN A 1 660 ? -23.112 13.655 -50.608 1.00 71.19 660 GLN A N 1
ATOM 5241 C CA . GLN A 1 660 ? -23.226 13.556 -52.070 1.00 71.19 660 GLN A CA 1
ATOM 5242 C C . GLN A 1 660 ? -22.636 12.251 -52.637 1.00 71.19 660 GLN A C 1
ATOM 5244 O O . GLN A 1 660 ? -21.786 11.595 -52.025 1.00 71.19 660 GLN A O 1
ATOM 5249 N N . GLY A 1 661 ? -23.135 11.815 -53.798 1.00 58.72 661 GLY A N 1
ATOM 5250 C CA . GLY A 1 661 ? -22.640 10.632 -54.519 1.00 58.72 661 GLY A CA 1
ATOM 5251 C C . GLY A 1 661 ? -21.322 10.870 -55.277 1.00 58.72 661 GLY A C 1
ATOM 5252 O O . GLY A 1 661 ? -21.113 11.941 -55.842 1.00 58.72 661 GLY A O 1
ATOM 5253 N N . LEU A 1 662 ? -20.449 9.851 -55.342 1.00 48.62 662 LEU A N 1
ATOM 5254 C CA . LEU A 1 662 ? -19.122 9.917 -55.989 1.00 48.62 662 LEU A CA 1
ATOM 5255 C C . LEU A 1 662 ? -19.192 10.255 -57.498 1.00 48.62 662 LEU A C 1
ATOM 5257 O O . LEU A 1 662 ? -18.297 10.914 -58.024 1.00 48.62 662 LEU A O 1
ATOM 5261 N N . ASP A 1 663 ? -20.278 9.860 -58.174 1.00 46.12 663 ASP A N 1
ATOM 5262 C CA . ASP A 1 663 ? -20.507 10.095 -59.611 1.00 46.12 663 ASP A CA 1
ATOM 5263 C C . ASP A 1 663 ? -20.739 11.576 -59.958 1.00 46.12 663 ASP A C 1
ATOM 5265 O O . ASP A 1 663 ? -20.540 11.984 -61.099 1.00 46.12 663 ASP A O 1
ATOM 5269 N N . GLN A 1 664 ? -21.113 12.410 -58.981 1.00 46.72 664 GLN A N 1
ATOM 5270 C CA . GLN A 1 664 ? -21.292 13.853 -59.189 1.00 46.72 664 GLN A CA 1
ATOM 5271 C C . GLN A 1 664 ? -19.979 14.649 -59.055 1.00 46.72 664 GLN A C 1
ATOM 5273 O O . GLN A 1 664 ? -19.953 15.827 -59.397 1.00 46.72 664 GLN A O 1
ATOM 5278 N N . MET A 1 665 ? -18.877 14.024 -58.609 1.00 45.06 665 MET A N 1
ATOM 5279 C CA . MET A 1 665 ? -17.556 14.665 -58.484 1.00 45.06 665 MET A CA 1
ATOM 5280 C C . MET A 1 665 ? -16.572 14.316 -59.617 1.00 45.06 665 MET A C 1
ATOM 5282 O O . MET A 1 665 ? -15.471 14.865 -59.646 1.00 45.06 665 MET A O 1
ATOM 5286 N N . SER A 1 666 ? -16.931 13.416 -60.542 1.00 41.03 666 SER A N 1
ATOM 5287 C CA . SER A 1 666 ? -16.007 12.853 -61.547 1.00 41.03 666 SER A CA 1
ATOM 5288 C C . SER A 1 666 ? -16.358 13.144 -63.013 1.00 41.03 666 SER A C 1
ATOM 5290 O O . SER A 1 666 ? -15.672 12.650 -63.911 1.00 41.03 666 SER A O 1
ATOM 5292 N N . ALA A 1 667 ? -17.371 13.969 -63.296 1.00 36.31 667 ALA A N 1
ATOM 5293 C CA . ALA A 1 667 ? -17.710 14.353 -64.666 1.00 36.31 667 ALA A CA 1
ATOM 5294 C C . ALA A 1 667 ? -16.654 15.313 -65.248 1.00 36.31 667 ALA A C 1
ATOM 5296 O O . ALA A 1 667 ? -16.811 16.529 -65.222 1.00 36.31 667 ALA A O 1
ATOM 5297 N N . GLY A 1 668 ? -15.545 14.767 -65.753 1.00 38.66 668 GLY A N 1
ATOM 5298 C CA . GLY A 1 668 ? -14.487 15.598 -66.309 1.00 38.66 668 GLY A CA 1
ATOM 5299 C C . GLY A 1 668 ? -13.267 14.895 -66.887 1.00 38.66 668 GLY A C 1
ATOM 5300 O O . GLY A 1 668 ? -12.199 15.476 -66.780 1.00 38.66 668 GLY A O 1
ATOM 5301 N N . VAL A 1 669 ? -13.370 13.708 -67.502 1.00 33.09 669 VAL A N 1
ATOM 5302 C CA . VAL A 1 669 ? -12.368 13.256 -68.496 1.00 33.09 669 VAL A CA 1
ATOM 5303 C C . VAL A 1 669 ? -13.014 12.304 -69.514 1.00 33.09 669 VAL A C 1
ATOM 5305 O O . VAL A 1 669 ? -12.889 11.090 -69.394 1.00 33.09 669 VAL A O 1
ATOM 5308 N N . ASP A 1 670 ? -13.642 12.849 -70.556 1.00 30.94 670 ASP A N 1
ATOM 5309 C CA . ASP A 1 670 ? -13.678 12.168 -71.855 1.00 30.94 670 ASP A CA 1
ATOM 5310 C C . ASP A 1 670 ? -12.610 12.816 -72.740 1.00 30.94 670 ASP A C 1
ATOM 5312 O O . ASP A 1 670 ? -12.666 14.003 -73.072 1.00 30.94 670 ASP A O 1
ATOM 5316 N N . LYS A 1 671 ? -11.581 12.033 -73.072 1.00 40.34 671 LYS A N 1
ATOM 5317 C CA . LYS A 1 671 ? -10.572 12.386 -74.070 1.00 40.34 671 LYS A CA 1
ATOM 5318 C C . LYS A 1 671 ? -11.162 12.118 -75.448 1.00 40.34 671 LYS A C 1
ATOM 5320 O O . LYS A 1 671 ? -11.013 11.015 -75.963 1.00 40.34 671 LYS A O 1
ATOM 5325 N N . ASP A 1 672 ? -11.762 13.133 -76.053 1.00 30.53 672 ASP A N 1
ATOM 5326 C CA . ASP A 1 672 ? -11.833 13.188 -77.510 1.00 30.53 672 ASP A CA 1
ATOM 5327 C C . ASP A 1 672 ? -11.527 14.611 -77.995 1.00 30.53 672 ASP A C 1
ATOM 5329 O O . ASP A 1 672 ? -12.368 15.510 -78.058 1.00 30.53 672 ASP A O 1
ATOM 5333 N N . GLU A 1 673 ? -10.246 14.832 -78.285 1.00 40.50 673 GLU A N 1
ATOM 5334 C CA . GLU A 1 673 ? -9.749 16.022 -78.959 1.00 40.50 673 GLU A CA 1
ATOM 5335 C C . GLU A 1 673 ? -10.158 15.962 -80.432 1.00 40.50 673 GLU A C 1
ATOM 5337 O O . GLU A 1 673 ? -9.409 15.480 -81.269 1.00 40.50 673 GLU A O 1
ATOM 5342 N N . THR A 1 674 ? -11.344 16.453 -80.784 1.00 36.62 674 THR A N 1
ATOM 5343 C CA . THR A 1 674 ? -11.590 17.074 -82.101 1.00 36.62 674 THR A CA 1
ATOM 5344 C C . THR A 1 674 ? -12.969 17.731 -82.151 1.00 36.62 674 THR A C 1
ATOM 5346 O O . THR A 1 674 ? -13.927 17.171 -82.677 1.00 36.62 674 THR A O 1
ATOM 5349 N N . LYS A 1 675 ? -13.061 18.974 -81.662 1.00 33.09 675 LYS A N 1
ATOM 5350 C CA . LYS A 1 675 ? -13.830 20.071 -82.287 1.00 33.09 675 LYS A CA 1
ATOM 5351 C C . LYS A 1 675 ? -13.688 21.352 -81.469 1.00 33.09 675 LYS A C 1
ATOM 5353 O O . LYS A 1 675 ? -14.170 21.475 -80.352 1.00 33.09 675 LYS A O 1
ATOM 5358 N N . LEU A 1 676 ? -13.017 22.320 -82.080 1.00 41.72 676 LEU A N 1
ATOM 5359 C CA . LEU A 1 676 ? -12.928 23.704 -81.640 1.00 41.72 676 LEU A CA 1
ATOM 5360 C C . LEU A 1 676 ? -14.322 24.361 -81.725 1.00 41.72 676 LEU A C 1
ATOM 5362 O O . LEU A 1 676 ? -14.909 24.379 -82.807 1.00 41.72 676 LEU A O 1
ATOM 5366 N N . GLY A 1 677 ? -14.838 24.917 -80.621 1.00 30.98 677 GLY A N 1
ATOM 5367 C CA . GLY A 1 677 ? -16.074 25.713 -80.638 1.00 30.98 677 GLY A CA 1
ATOM 5368 C C . GLY A 1 677 ? -16.639 26.108 -79.265 1.00 30.98 677 GLY A C 1
ATOM 5369 O O . GLY A 1 677 ? -17.475 25.403 -78.725 1.00 30.98 677 GLY A O 1
ATOM 5370 N N . THR A 1 678 ? -16.193 27.259 -78.746 1.00 42.44 678 THR A N 1
ATOM 5371 C CA . THR A 1 678 ? -16.917 28.237 -77.889 1.00 42.44 678 THR A CA 1
ATOM 5372 C C . THR A 1 678 ? -18.082 27.777 -76.981 1.00 42.44 678 THR A C 1
ATOM 5374 O O . THR A 1 678 ? -19.194 27.620 -77.473 1.00 42.44 678 THR A O 1
ATOM 5377 N N . ALA A 1 679 ? -17.875 27.784 -75.653 1.00 27.75 679 ALA A N 1
ATOM 5378 C CA . ALA A 1 679 ? -18.843 28.184 -74.601 1.00 27.75 679 ALA A CA 1
ATOM 5379 C C . ALA A 1 679 ? -18.120 28.165 -73.229 1.00 27.75 679 ALA A C 1
ATOM 5381 O O . ALA A 1 679 ? -17.562 27.148 -72.850 1.00 27.75 679 ALA A O 1
ATOM 5382 N N . ALA A 1 680 ? -17.805 29.316 -72.628 1.00 30.88 680 ALA A N 1
ATOM 5383 C CA . ALA A 1 680 ? -18.584 30.050 -71.618 1.00 30.88 680 ALA A CA 1
ATOM 5384 C C . ALA A 1 680 ? -18.536 29.432 -70.200 1.00 30.88 680 ALA A C 1
ATOM 5386 O O . ALA A 1 680 ? -18.991 28.323 -69.960 1.00 30.88 680 ALA A O 1
ATOM 5387 N N . SER A 1 681 ? -17.995 30.218 -69.266 1.00 41.62 681 SER A N 1
ATOM 5388 C CA . SER A 1 681 ? -17.926 29.979 -67.822 1.00 41.62 681 SER A CA 1
ATOM 5389 C C . SER A 1 681 ? -19.297 29.685 -67.197 1.00 41.62 681 SER A C 1
ATOM 5391 O O . SER A 1 681 ? -20.197 30.522 -67.295 1.00 41.62 681 SER A O 1
ATOM 5393 N N . GLY A 1 682 ? -19.432 28.568 -66.484 1.00 30.62 682 GLY A N 1
ATOM 5394 C CA . GLY A 1 682 ? -20.611 28.231 -65.684 1.00 30.62 682 GLY A CA 1
ATOM 5395 C C . GLY A 1 682 ? -20.286 27.107 -64.701 1.00 30.62 682 GLY A C 1
ATOM 5396 O O . GLY A 1 682 ? -19.583 26.172 -65.047 1.00 30.62 682 GLY A O 1
ATOM 5397 N N . SER A 1 683 ? -20.727 27.267 -63.461 1.00 37.38 683 SER A N 1
ATOM 5398 C CA . SER A 1 683 ? -20.427 26.466 -62.272 1.00 37.38 683 SER A CA 1
ATOM 5399 C C . SER A 1 683 ? -21.108 25.090 -62.243 1.00 37.38 683 SER A C 1
ATOM 5401 O O . SER A 1 683 ? -22.340 25.037 -62.244 1.00 37.38 683 SER A O 1
ATOM 5403 N N . ASP A 1 684 ? -20.343 24.015 -62.056 1.00 38.66 684 ASP A N 1
ATOM 5404 C CA . ASP A 1 684 ? -20.871 22.723 -61.596 1.00 38.66 684 ASP A CA 1
ATOM 5405 C C . ASP A 1 684 ? -21.085 22.783 -60.067 1.00 38.66 684 ASP A C 1
ATOM 5407 O O . ASP A 1 684 ? -20.134 22.787 -59.286 1.00 38.66 684 ASP A O 1
ATOM 5411 N N . MET A 1 685 ? -22.344 22.951 -59.634 1.00 51.44 685 MET A N 1
ATOM 5412 C CA . MET A 1 685 ? -22.737 23.245 -58.242 1.00 51.44 685 MET A CA 1
ATOM 5413 C C . MET A 1 685 ? -23.265 22.003 -57.500 1.00 51.44 685 MET A C 1
ATOM 5415 O O . MET A 1 685 ? -24.177 21.326 -57.967 1.00 51.44 685 MET A O 1
ATOM 5419 N N . THR A 1 686 ? -22.757 21.774 -56.287 1.00 60.66 686 THR A N 1
ATOM 5420 C CA . THR A 1 686 ? -23.172 20.744 -55.312 1.00 60.66 686 THR A CA 1
ATOM 5421 C C . THR A 1 686 ? -24.624 20.956 -54.822 1.00 60.66 686 THR A C 1
ATOM 5423 O O . THR A 1 686 ? -24.932 22.037 -54.311 1.00 60.66 686 THR A O 1
ATOM 5426 N N . THR A 1 687 ? -25.509 19.950 -54.908 1.00 74.75 687 THR A N 1
ATOM 5427 C CA . THR A 1 687 ? -26.943 20.017 -54.506 1.00 74.75 687 THR A CA 1
ATOM 5428 C C . THR A 1 687 ? -27.362 18.815 -53.645 1.00 74.75 687 THR A C 1
ATOM 5430 O O . THR A 1 687 ? -26.631 17.834 -53.621 1.00 74.75 687 THR A O 1
ATOM 5433 N N . LEU A 1 688 ? -28.496 18.889 -52.928 1.00 80.12 688 LEU A N 1
ATOM 5434 C CA . LEU A 1 688 ? -29.082 17.743 -52.203 1.00 80.12 688 LEU A CA 1
ATOM 5435 C C . LEU A 1 688 ? -30.457 17.353 -52.752 1.00 80.12 688 LEU A C 1
ATOM 5437 O O . LEU A 1 688 ? -31.319 18.226 -52.930 1.00 80.12 688 LEU A O 1
ATOM 5441 N N . ASP A 1 689 ? -30.680 16.052 -52.931 1.00 81.81 689 ASP A N 1
ATOM 5442 C CA . ASP A 1 689 ? -32.013 15.454 -53.046 1.00 81.81 689 ASP A CA 1
ATOM 5443 C C . ASP A 1 689 ? -32.647 15.136 -51.669 1.00 81.81 689 ASP A C 1
ATOM 5445 O O . ASP A 1 689 ? -32.133 15.525 -50.619 1.00 81.81 689 ASP A O 1
ATOM 5449 N N . TYR A 1 690 ? -33.825 14.498 -51.656 1.00 82.06 690 TYR A N 1
ATOM 5450 C CA . TYR A 1 690 ? -34.553 14.218 -50.412 1.00 82.06 690 TYR A CA 1
ATOM 5451 C C . TYR A 1 690 ? -33.835 13.198 -49.511 1.00 82.06 690 TYR A C 1
ATOM 5453 O O . TYR A 1 690 ? -33.833 13.370 -48.289 1.00 82.06 690 TYR A O 1
ATOM 5461 N N . ASP A 1 691 ? -33.224 12.165 -50.091 1.00 81.88 691 ASP A N 1
ATOM 5462 C CA . ASP A 1 691 ? -32.552 11.107 -49.333 1.00 81.88 691 ASP A CA 1
ATOM 5463 C C . ASP A 1 691 ? -31.196 11.616 -48.822 1.00 81.88 691 ASP A C 1
ATOM 5465 O O . ASP A 1 691 ? -30.864 11.438 -47.646 1.00 81.88 691 ASP A O 1
ATOM 5469 N N . GLU A 1 692 ? -30.480 12.379 -49.653 1.00 82.88 692 GLU A N 1
ATOM 5470 C CA . GLU A 1 692 ? -29.262 13.096 -49.277 1.00 82.88 692 GLU A CA 1
ATOM 5471 C C . GLU A 1 692 ? -29.542 14.137 -48.179 1.00 82.88 692 GLU A C 1
ATOM 5473 O O . GLU A 1 692 ? -28.774 14.236 -47.224 1.00 82.88 692 GLU A O 1
ATOM 5478 N N . MET A 1 693 ? -30.675 14.853 -48.225 1.00 86.31 693 MET A N 1
ATOM 5479 C CA . MET A 1 693 ? -31.094 15.762 -47.149 1.00 86.31 693 MET A CA 1
ATOM 5480 C C . MET A 1 693 ? -31.368 15.013 -45.837 1.00 86.31 693 MET A C 1
ATOM 5482 O O . MET A 1 693 ? -30.976 15.489 -44.768 1.00 86.31 693 MET A O 1
ATOM 5486 N N . CYS A 1 694 ? -32.024 13.850 -45.880 1.00 83.88 694 CYS A N 1
ATOM 5487 C CA . CYS A 1 694 ? -32.248 13.040 -44.679 1.00 83.88 694 CYS A CA 1
ATOM 5488 C C . CYS A 1 694 ? -30.915 12.597 -44.056 1.00 83.88 694 CYS A C 1
ATOM 5490 O O . CYS A 1 694 ? -30.750 12.669 -42.834 1.00 83.88 694 CYS A O 1
ATOM 5492 N N . GLU A 1 695 ? -29.937 12.228 -44.886 1.00 85.00 695 GLU A N 1
ATOM 5493 C CA . GLU A 1 695 ? -28.580 11.913 -44.442 1.00 85.00 695 GLU A CA 1
ATOM 5494 C C . GLU A 1 695 ? -27.862 13.146 -43.864 1.00 85.00 695 GLU A C 1
ATOM 5496 O O . GLU A 1 695 ? -27.266 13.060 -42.787 1.00 85.00 695 GLU A O 1
ATOM 5501 N N . THR A 1 696 ? -27.967 14.317 -44.503 1.00 86.81 696 THR A N 1
ATOM 5502 C CA . THR A 1 696 ? -27.407 15.576 -43.986 1.00 86.81 696 THR A CA 1
ATOM 5503 C C . THR A 1 696 ? -28.019 15.952 -42.631 1.00 86.81 696 THR A C 1
ATOM 5505 O O . THR A 1 696 ? -27.293 16.380 -41.729 1.00 86.81 696 THR A O 1
ATOM 5508 N N . ILE A 1 697 ? -29.332 15.765 -42.437 1.00 87.75 697 ILE A N 1
ATOM 5509 C CA . ILE A 1 697 ? -30.020 16.000 -41.153 1.00 87.75 697 ILE A CA 1
ATOM 5510 C C . ILE A 1 697 ? -29.515 15.023 -40.088 1.00 87.75 697 ILE A C 1
ATOM 5512 O O . ILE A 1 697 ? -29.226 15.447 -38.965 1.00 87.75 697 ILE A O 1
ATOM 5516 N N . ALA A 1 698 ? -29.350 13.743 -40.432 1.00 86.81 698 ALA A N 1
ATOM 5517 C CA . ALA A 1 698 ? -28.818 12.738 -39.516 1.00 86.81 698 ALA A CA 1
ATOM 5518 C C . ALA A 1 698 ? -27.373 13.064 -39.093 1.00 86.81 698 ALA A C 1
ATOM 5520 O O . ALA A 1 698 ? -27.066 13.080 -37.899 1.00 86.81 698 ALA A O 1
ATOM 5521 N N . ARG A 1 699 ? -26.506 13.434 -40.048 1.00 85.69 699 ARG A N 1
ATOM 5522 C CA . ARG A 1 699 ? -25.128 13.899 -39.791 1.00 85.69 699 ARG A CA 1
ATOM 5523 C C . ARG A 1 699 ? -25.108 15.139 -38.893 1.00 85.69 699 ARG A C 1
ATOM 5525 O O . ARG A 1 699 ? -24.332 15.194 -37.937 1.00 85.69 699 ARG A O 1
ATOM 5532 N N . CYS A 1 700 ? -25.994 16.107 -39.143 1.00 87.31 700 CYS A N 1
ATOM 5533 C CA . CYS A 1 700 ? -26.134 17.301 -38.308 1.00 87.31 700 CYS A CA 1
ATOM 5534 C C . CYS A 1 700 ? -26.618 16.974 -36.886 1.00 87.31 700 CYS A C 1
ATOM 5536 O O . CYS A 1 700 ? -26.093 17.543 -35.933 1.00 87.31 700 CYS A O 1
ATOM 5538 N N . GLY A 1 701 ? -27.580 16.062 -36.716 1.00 86.38 701 GLY A N 1
ATOM 5539 C CA . GLY A 1 701 ? -28.121 15.690 -35.404 1.00 86.38 701 GLY A CA 1
ATOM 5540 C C . GLY A 1 701 ? -27.130 14.918 -34.537 1.00 86.38 701 GLY A C 1
ATOM 5541 O O . GLY A 1 701 ? -26.922 15.271 -33.373 1.00 86.38 701 GLY A O 1
ATOM 5542 N N . VAL A 1 702 ? -26.442 13.934 -35.125 1.00 86.56 702 VAL A N 1
ATOM 5543 C CA . VAL A 1 702 ? -25.350 13.207 -34.458 1.00 86.56 702 VAL A CA 1
ATOM 5544 C C . VAL A 1 702 ? -24.215 14.165 -34.094 1.00 86.56 702 VAL A C 1
ATOM 5546 O O . VAL A 1 702 ? -23.671 14.084 -32.996 1.00 86.56 702 VAL A O 1
ATOM 5549 N N . GLY A 1 703 ? -23.888 15.115 -34.975 1.00 81.75 703 GLY A N 1
ATOM 5550 C CA . GLY A 1 703 ? -22.901 16.158 -34.701 1.00 81.75 703 GLY A CA 1
ATOM 5551 C C . GLY A 1 703 ? -23.308 17.102 -33.563 1.00 81.75 703 GLY A C 1
ATOM 5552 O O . GLY A 1 703 ? -22.507 17.330 -32.657 1.00 81.75 703 GLY A O 1
ATOM 5553 N N . LYS A 1 704 ? -24.549 17.614 -33.583 1.00 85.44 704 LYS A N 1
ATOM 5554 C CA . LYS A 1 704 ? -25.067 18.638 -32.653 1.00 85.44 704 LYS A CA 1
ATOM 5555 C C . LYS A 1 704 ? -25.114 18.161 -31.202 1.00 85.44 704 LYS A C 1
ATOM 5557 O O . LYS A 1 704 ? -24.753 18.904 -30.289 1.00 85.44 704 LYS A O 1
ATOM 5562 N N . TYR A 1 705 ? -25.550 16.918 -30.995 1.00 87.38 705 TYR A N 1
ATOM 5563 C CA . TYR A 1 705 ? -25.743 16.331 -29.666 1.00 87.38 705 TYR A CA 1
ATOM 5564 C C . TYR A 1 705 ? -24.598 15.413 -29.223 1.00 87.38 705 TYR A C 1
ATOM 5566 O O . TYR A 1 705 ? -24.672 14.836 -28.142 1.00 87.38 705 TYR A O 1
ATOM 5574 N N . LYS A 1 706 ? -23.497 15.328 -29.988 1.00 81.62 706 LYS A N 1
ATOM 5575 C CA . LYS A 1 706 ? -22.340 14.460 -29.691 1.00 81.62 706 LYS A CA 1
ATOM 5576 C C . LYS A 1 706 ? -21.772 14.640 -28.275 1.00 81.62 706 LYS A C 1
ATOM 5578 O O . LYS A 1 706 ? -21.228 13.701 -27.701 1.00 81.62 706 LYS A O 1
ATOM 5583 N N . SER A 1 707 ? -21.861 15.847 -27.715 1.00 78.38 707 SER A N 1
ATOM 5584 C CA . SER A 1 707 ? -21.376 16.172 -26.367 1.00 78.38 707 SER A CA 1
ATOM 5585 C C . SER A 1 707 ? -22.347 15.804 -25.237 1.00 78.38 707 SER A C 1
ATOM 5587 O O . SER A 1 707 ? -21.938 15.814 -24.074 1.00 78.38 707 SER A O 1
ATOM 5589 N N . VAL A 1 708 ? -23.603 15.463 -25.544 1.00 81.06 708 VAL A N 1
ATOM 5590 C CA . VAL A 1 708 ? -24.641 15.107 -24.565 1.00 81.06 708 VAL A CA 1
ATOM 5591 C C . VAL A 1 708 ? -24.654 13.593 -24.366 1.00 81.06 708 VAL A C 1
ATOM 5593 O O . VAL A 1 708 ? -25.361 12.858 -25.046 1.00 81.06 708 VAL A O 1
ATOM 5596 N N . ARG A 1 709 ? -23.854 13.109 -23.411 1.00 78.00 709 ARG A N 1
ATOM 5597 C CA . ARG A 1 709 ? -23.639 11.665 -23.178 1.00 78.00 709 ARG A CA 1
ATOM 5598 C C . ARG A 1 709 ? -24.903 10.887 -22.802 1.00 78.00 709 ARG A C 1
ATOM 5600 O O . ARG A 1 709 ? -24.926 9.672 -22.950 1.00 78.00 709 ARG A O 1
ATOM 5607 N N . GLN A 1 710 ? -25.908 11.570 -22.262 1.00 76.69 710 GLN A N 1
ATOM 5608 C CA . GLN A 1 710 ? -27.176 10.988 -21.825 1.00 76.69 710 GLN A CA 1
ATOM 5609 C C . GLN A 1 710 ? -28.144 10.729 -22.991 1.00 76.69 710 GLN A C 1
ATOM 5611 O O . GLN A 1 710 ? -29.153 10.064 -22.788 1.00 76.69 710 GLN A O 1
ATOM 5616 N N . MET A 1 711 ? -27.843 11.238 -24.193 1.00 80.31 711 MET A N 1
ATOM 5617 C CA . MET A 1 711 ? -28.650 11.045 -25.398 1.00 80.31 711 MET A CA 1
ATOM 5618 C C . MET A 1 711 ? -27.994 10.029 -26.338 1.00 80.31 711 MET A C 1
ATOM 5620 O O . MET A 1 711 ? -26.794 10.093 -26.605 1.00 80.31 711 MET A O 1
ATOM 5624 N N . SER A 1 712 ? -28.788 9.108 -26.882 1.00 86.69 712 SER A N 1
ATOM 5625 C CA . SER A 1 712 ? -28.355 8.224 -27.968 1.00 86.69 712 SER A CA 1
ATOM 5626 C C . SER A 1 712 ? -28.276 8.969 -29.309 1.00 86.69 712 SER A C 1
ATOM 5628 O O . SER A 1 712 ? -28.874 10.034 -29.482 1.00 86.69 712 SER A O 1
ATOM 5630 N N . ALA A 1 713 ? -27.575 8.394 -30.295 1.00 80.50 713 ALA A N 1
ATOM 5631 C CA . ALA A 1 713 ? -27.523 8.944 -31.653 1.00 80.50 713 ALA A CA 1
ATOM 5632 C C . ALA A 1 713 ? -28.932 9.102 -32.257 1.00 80.50 713 ALA A C 1
ATOM 5634 O O . ALA A 1 713 ? -29.247 10.154 -32.810 1.00 80.50 713 ALA A O 1
ATOM 5635 N N . ALA A 1 714 ? -29.815 8.119 -32.046 1.00 84.94 714 ALA A N 1
ATOM 5636 C CA . ALA A 1 714 ? -31.216 8.181 -32.458 1.00 84.94 714 ALA A CA 1
ATOM 5637 C C . ALA A 1 714 ? -31.993 9.313 -31.758 1.00 84.94 714 ALA A C 1
ATOM 5639 O O . ALA A 1 714 ? -32.708 10.058 -32.425 1.00 84.94 714 ALA A O 1
ATOM 5640 N N . GLN A 1 715 ? -31.800 9.517 -30.448 1.00 86.75 715 GLN A N 1
ATOM 5641 C CA . GLN A 1 715 ? -32.401 10.643 -29.715 1.00 86.75 715 GLN A CA 1
ATOM 5642 C C . GLN A 1 715 ? -31.850 12.002 -30.179 1.00 86.75 715 GLN A C 1
ATOM 5644 O O . GLN A 1 715 ? -32.588 12.985 -30.206 1.00 86.75 715 GLN A O 1
ATOM 5649 N N . GLY A 1 716 ? -30.578 12.072 -30.586 1.00 86.81 716 GLY A N 1
ATOM 5650 C CA . GLY A 1 716 ? -29.970 13.268 -31.176 1.00 86.81 716 GLY A CA 1
ATOM 5651 C C . GLY A 1 716 ? -30.519 13.597 -32.569 1.00 86.81 716 GLY A C 1
ATOM 5652 O O . GLY A 1 716 ? -30.810 14.757 -32.862 1.00 86.81 716 GLY A O 1
ATOM 5653 N N . VAL A 1 717 ? -30.728 12.583 -33.414 1.00 88.75 717 VAL A N 1
ATOM 5654 C CA . VAL A 1 717 ? -31.397 12.730 -34.719 1.00 88.75 717 VAL A CA 1
ATOM 5655 C C . VAL A 1 717 ? -32.861 13.134 -34.531 1.00 88.75 717 VAL A C 1
ATOM 5657 O O . VAL A 1 717 ? -33.318 14.074 -35.180 1.00 88.75 717 VAL A O 1
ATOM 5660 N N . GLN A 1 718 ? -33.572 12.513 -33.585 1.00 88.06 718 GLN A N 1
ATOM 5661 C CA . GLN A 1 718 ? -34.940 12.884 -33.218 1.00 88.06 718 GLN A CA 1
ATOM 5662 C C . GLN A 1 718 ? -35.016 14.339 -32.745 1.00 88.06 718 GLN A C 1
ATOM 5664 O O . GLN A 1 718 ? -35.850 15.096 -33.238 1.00 88.06 718 GLN A O 1
ATOM 5669 N N . GLY A 1 719 ? -34.114 14.749 -31.850 1.00 85.81 719 GLY A N 1
ATOM 5670 C CA . GLY A 1 719 ? -34.012 16.126 -31.377 1.00 85.81 719 GLY A CA 1
ATOM 5671 C C . GLY A 1 719 ? -33.721 17.112 -32.509 1.00 85.81 719 GLY A C 1
ATOM 5672 O O . GLY A 1 719 ? -34.352 18.160 -32.588 1.00 85.81 719 GLY A O 1
ATOM 5673 N N . MET A 1 720 ? -32.823 16.770 -33.442 1.00 88.88 720 MET A N 1
ATOM 5674 C CA . MET A 1 720 ? -32.538 17.612 -34.611 1.00 88.88 720 MET A CA 1
ATOM 5675 C C . MET A 1 720 ? -33.757 17.762 -35.525 1.00 88.88 720 MET A C 1
ATOM 5677 O O . MET A 1 720 ? -34.053 18.875 -35.953 1.00 88.88 720 MET A O 1
ATOM 5681 N N . ILE A 1 721 ? -34.493 16.678 -35.781 1.00 88.06 721 ILE A N 1
ATOM 5682 C CA . ILE A 1 721 ? -35.731 16.725 -36.565 1.00 88.06 721 ILE A CA 1
ATOM 5683 C C . ILE A 1 721 ? -36.784 17.579 -35.858 1.00 88.06 721 ILE A C 1
ATOM 5685 O O . ILE A 1 721 ? -37.362 18.452 -36.497 1.00 88.06 721 ILE A O 1
ATOM 5689 N N . GLN A 1 722 ? -37.003 17.369 -34.555 1.00 86.00 722 GLN A N 1
ATOM 5690 C CA . GLN A 1 722 ? -37.966 18.121 -33.743 1.00 86.00 722 GLN A CA 1
ATOM 5691 C C . GLN A 1 722 ? -37.653 19.621 -33.710 1.00 86.00 722 GLN A C 1
ATOM 5693 O O . GLN A 1 722 ? -38.579 20.427 -33.802 1.00 86.00 722 GLN A O 1
ATOM 5698 N N . ASN A 1 723 ? -36.372 19.995 -33.684 1.00 86.62 723 ASN A N 1
ATOM 5699 C CA . ASN A 1 723 ? -35.960 21.391 -33.799 1.00 86.62 723 ASN A CA 1
ATOM 5700 C C . ASN A 1 723 ? -36.221 21.958 -35.212 1.00 86.62 723 ASN A C 1
ATOM 5702 O O . ASN A 1 723 ? -36.760 23.056 -35.342 1.00 86.62 723 ASN A O 1
ATOM 5706 N N . ILE A 1 724 ? -35.885 21.211 -36.278 1.00 82.75 724 ILE A N 1
ATOM 5707 C CA . ILE A 1 724 ? -36.076 21.641 -37.680 1.00 82.75 724 ILE A CA 1
ATOM 5708 C C . ILE A 1 724 ? -37.565 21.816 -38.024 1.00 82.75 724 ILE A C 1
ATOM 5710 O O . ILE A 1 724 ? -37.940 22.720 -38.770 1.00 82.75 724 ILE A O 1
ATOM 5714 N N . ILE A 1 725 ? -38.444 20.970 -37.488 1.00 83.19 725 ILE A N 1
ATOM 5715 C CA . ILE A 1 725 ? -39.896 21.087 -37.710 1.00 83.19 725 ILE A CA 1
ATOM 5716 C C . ILE A 1 725 ? -40.579 22.051 -36.726 1.00 83.19 725 ILE A C 1
ATOM 5718 O O . ILE A 1 725 ? -41.745 22.385 -36.931 1.00 83.19 725 ILE A O 1
ATOM 5722 N N . GLY A 1 726 ? -39.865 22.513 -35.692 1.00 78.44 726 GLY A N 1
ATOM 5723 C CA . GLY A 1 726 ? -40.357 23.454 -34.682 1.00 78.44 726 GLY A CA 1
ATOM 5724 C C . GLY A 1 726 ? -41.292 22.851 -33.624 1.00 78.44 726 GLY A C 1
ATOM 5725 O O . GLY A 1 726 ? -42.168 23.559 -33.137 1.00 78.44 726 GLY A O 1
ATOM 5726 N N . GLU A 1 727 ? -41.154 21.560 -33.296 1.00 81.44 727 GLU A N 1
ATOM 5727 C CA . GLU A 1 727 ? -41.970 20.868 -32.276 1.00 81.44 727 GLU A CA 1
ATOM 5728 C C . GLU A 1 727 ? -41.456 21.043 -30.844 1.00 81.44 727 GLU A C 1
ATOM 5730 O O . GLU A 1 727 ? -42.263 21.122 -29.923 1.00 81.44 727 GLU A O 1
ATOM 5735 N N . LEU A 1 728 ? -40.138 21.094 -30.666 1.00 81.06 728 LEU A N 1
ATOM 5736 C CA . LEU A 1 728 ? -39.467 21.384 -29.399 1.00 81.06 728 LEU A CA 1
ATOM 5737 C C . LEU A 1 728 ? -38.315 22.348 -29.680 1.00 81.06 728 LEU A C 1
ATOM 5739 O O . LEU A 1 728 ? -37.750 22.333 -30.777 1.00 81.06 728 LEU A O 1
ATOM 5743 N N . ASN A 1 729 ? -37.963 23.174 -28.699 1.00 82.75 729 ASN A N 1
ATOM 5744 C CA . ASN A 1 729 ? -36.714 23.935 -28.744 1.00 82.75 729 ASN A CA 1
ATOM 5745 C C . ASN A 1 729 ? -35.542 23.116 -28.165 1.00 82.75 729 ASN A C 1
ATOM 5747 O O . ASN A 1 729 ? -35.732 22.080 -27.524 1.00 82.75 729 ASN A O 1
ATOM 5751 N N . GLU A 1 730 ? -34.307 23.583 -28.365 1.00 81.19 730 GLU A N 1
ATOM 5752 C CA . GLU A 1 730 ? -33.122 22.840 -27.930 1.00 81.19 730 GLU A CA 1
ATOM 5753 C C . GLU A 1 730 ? -33.052 22.599 -26.415 1.00 81.19 730 GLU A C 1
ATOM 5755 O O . GLU A 1 730 ? -32.553 21.553 -25.996 1.00 81.19 730 GLU A O 1
ATOM 5760 N N . GLU A 1 731 ? -33.552 23.527 -25.596 1.00 79.50 731 GLU A N 1
ATOM 5761 C CA . GLU A 1 731 ? -33.525 23.406 -24.134 1.00 79.50 731 GLU A CA 1
ATOM 5762 C C . GLU A 1 731 ? -34.519 22.343 -23.641 1.00 79.50 731 GLU A C 1
ATOM 5764 O O . GLU A 1 731 ? -34.184 21.552 -22.760 1.00 79.50 731 GLU A O 1
ATOM 5769 N N . GLU A 1 732 ? -35.698 22.248 -24.258 1.00 79.75 732 GLU A N 1
ATOM 5770 C CA . GLU A 1 732 ? -36.725 21.241 -23.959 1.00 79.75 732 GLU A CA 1
ATOM 5771 C C . GLU A 1 732 ? -36.284 19.823 -24.340 1.00 79.75 732 GLU A C 1
ATOM 5773 O O . GLU A 1 732 ? -36.484 18.873 -23.569 1.00 79.75 732 GLU A O 1
ATOM 5778 N N . VAL A 1 733 ? -35.642 19.679 -25.507 1.00 82.69 733 VAL A N 1
ATOM 5779 C CA . VAL A 1 733 ? -35.059 18.405 -25.957 1.00 82.69 733 VAL A CA 1
ATOM 5780 C C . VAL A 1 733 ? -34.002 17.933 -24.958 1.00 82.69 733 VAL A C 1
ATOM 5782 O O . VAL A 1 733 ? -33.973 16.757 -24.588 1.00 82.69 733 VAL A O 1
ATOM 5785 N N . MET A 1 734 ? -33.150 18.843 -24.482 1.00 80.44 734 MET A N 1
ATOM 5786 C CA . MET A 1 734 ? -32.114 18.516 -23.506 1.00 80.44 734 MET A CA 1
ATOM 5787 C C . MET A 1 734 ? -32.706 18.217 -22.120 1.00 80.44 734 MET A C 1
ATOM 5789 O O . MET A 1 734 ? -32.286 17.247 -21.494 1.00 80.44 734 MET A O 1
ATOM 5793 N N . ALA A 1 735 ? -33.691 18.981 -21.640 1.00 79.31 735 ALA A N 1
ATOM 5794 C CA . ALA A 1 735 ? -34.270 18.811 -20.302 1.00 79.31 735 ALA A CA 1
ATOM 5795 C C . ALA A 1 735 ? -35.022 17.478 -20.152 1.00 79.31 735 ALA A C 1
ATOM 5797 O O . ALA A 1 735 ? -34.829 16.753 -19.175 1.00 79.31 735 ALA A O 1
ATOM 5798 N N . THR A 1 736 ? -35.821 17.107 -21.156 1.00 79.00 736 THR A N 1
ATOM 5799 C CA . THR A 1 736 ? -36.614 15.865 -21.135 1.00 79.00 736 THR A CA 1
ATOM 5800 C C . THR A 1 736 ? -35.728 14.621 -21.077 1.00 79.00 736 THR A C 1
ATOM 5802 O O . THR A 1 736 ? -36.021 13.676 -20.351 1.00 79.00 736 THR A O 1
ATOM 5805 N N . ASN A 1 737 ? -34.614 14.629 -21.812 1.00 77.06 737 ASN A N 1
ATOM 5806 C CA . ASN A 1 737 ? -33.714 13.479 -21.899 1.00 77.06 737 ASN A CA 1
ATOM 5807 C C . ASN A 1 737 ? -32.677 13.415 -20.759 1.00 77.06 737 ASN A C 1
ATOM 5809 O O . ASN A 1 737 ? -31.883 12.477 -20.723 1.00 77.06 737 ASN A O 1
ATOM 5813 N N . THR A 1 738 ? -32.652 14.386 -19.834 1.00 78.56 738 THR A N 1
ATOM 5814 C CA . THR A 1 738 ? -31.614 14.478 -18.786 1.00 78.56 738 THR A CA 1
ATOM 5815 C C . THR A 1 738 ? -32.142 14.479 -17.340 1.00 78.56 738 THR A C 1
ATOM 5817 O O . THR A 1 738 ? -31.325 14.451 -16.418 1.00 78.56 738 THR A O 1
ATOM 5820 N N . HIS A 1 739 ? -33.461 14.441 -17.108 1.00 77.31 739 HIS A N 1
ATOM 5821 C CA . HIS A 1 739 ? -34.081 14.401 -15.767 1.00 77.31 739 HIS A CA 1
ATOM 5822 C C . HIS A 1 739 ? -33.848 13.073 -15.006 1.00 77.31 739 HIS A C 1
ATOM 5824 O O . HIS A 1 739 ? -33.957 11.992 -15.587 1.00 77.31 739 HIS A O 1
ATOM 5830 N N . ILE A 1 740 ? -33.594 13.132 -13.688 1.00 75.75 740 ILE A N 1
ATOM 5831 C CA . ILE A 1 740 ? -33.315 11.961 -12.826 1.00 75.75 740 ILE A CA 1
ATOM 5832 C C . ILE A 1 740 ? -34.499 11.661 -11.880 1.00 75.75 740 ILE A C 1
ATOM 5834 O O . ILE A 1 740 ? -34.899 12.519 -11.100 1.00 75.75 740 ILE A O 1
ATOM 5838 N N . VAL A 1 741 ? -35.021 10.425 -11.897 1.00 71.81 741 VAL A N 1
ATOM 5839 C CA . VAL A 1 741 ? -36.218 9.992 -11.129 1.00 71.81 741 VAL A CA 1
ATOM 5840 C C . VAL A 1 741 ? -35.865 9.016 -9.989 1.00 71.81 741 VAL A C 1
ATOM 5842 O O . VAL A 1 741 ? -35.032 8.130 -10.202 1.00 71.81 741 VAL A O 1
ATOM 5845 N N . ALA A 1 742 ? -36.506 9.121 -8.807 1.00 73.44 742 ALA A N 1
ATOM 5846 C CA . ALA A 1 742 ? -36.264 8.230 -7.648 1.00 73.44 742 ALA A CA 1
ATOM 5847 C C . ALA A 1 742 ? -37.540 7.794 -6.862 1.00 73.44 742 ALA A C 1
ATOM 5849 O O . ALA A 1 742 ? -38.242 8.642 -6.311 1.00 73.44 742 ALA A O 1
ATOM 5850 N N . PRO A 1 743 ? -37.843 6.479 -6.734 1.00 74.75 743 PRO A N 1
ATOM 5851 C CA . PRO A 1 743 ? -39.013 5.971 -5.992 1.00 74.75 743 PRO A CA 1
ATOM 5852 C C . PRO A 1 743 ? -38.819 5.918 -4.453 1.00 74.75 743 PRO A C 1
ATOM 5854 O O . PRO A 1 743 ? -37.723 5.634 -3.976 1.00 74.75 743 PRO A O 1
ATOM 5857 N N . ARG A 1 744 ? -39.895 6.145 -3.670 1.00 78.19 744 ARG A N 1
ATOM 5858 C CA . ARG A 1 744 ? -39.917 6.156 -2.179 1.00 78.19 744 ARG A CA 1
ATOM 5859 C C . ARG A 1 744 ? -40.249 4.800 -1.530 1.00 78.19 744 ARG A C 1
ATOM 5861 O O . ARG A 1 744 ? -40.882 3.954 -2.161 1.00 78.19 744 ARG A O 1
ATOM 5868 N N . PHE A 1 745 ? -39.892 4.617 -0.250 1.00 79.75 745 PHE A N 1
ATOM 5869 C CA . PHE A 1 745 ? -40.179 3.399 0.525 1.00 79.75 745 PHE A CA 1
ATOM 5870 C C . PHE A 1 745 ? -41.565 3.430 1.205 1.00 79.75 745 PHE A C 1
ATOM 5872 O O . PHE A 1 745 ? -41.869 4.328 1.987 1.00 79.75 745 PHE A O 1
ATOM 5879 N N . ASP A 1 746 ? -42.407 2.420 0.947 1.00 76.94 746 ASP A N 1
ATOM 5880 C CA . ASP A 1 746 ? -43.740 2.287 1.563 1.00 76.94 746 ASP A CA 1
ATOM 5881 C C . ASP A 1 746 ? -43.707 1.404 2.827 1.00 76.94 746 ASP A C 1
ATOM 5883 O O . ASP A 1 746 ? -43.719 0.173 2.760 1.00 76.94 746 ASP A O 1
ATOM 5887 N N . VAL A 1 747 ? -43.695 2.047 3.997 1.00 75.62 747 VAL A N 1
ATOM 5888 C CA . VAL A 1 747 ? -43.592 1.396 5.317 1.00 75.62 747 VAL A CA 1
ATOM 5889 C C . VAL A 1 747 ? -44.819 0.537 5.639 1.00 75.62 747 VAL A C 1
ATOM 5891 O O . VAL A 1 747 ? -44.687 -0.508 6.271 1.00 75.62 747 VAL A O 1
ATOM 5894 N N . ARG A 1 748 ? -46.018 0.941 5.189 1.00 71.75 748 ARG A N 1
ATOM 5895 C CA . ARG A 1 748 ? -47.268 0.221 5.502 1.00 71.75 748 ARG A CA 1
ATOM 5896 C C . ARG A 1 748 ? -47.356 -1.121 4.786 1.00 71.75 748 ARG A C 1
ATOM 5898 O O . ARG A 1 748 ? -48.050 -2.012 5.263 1.00 71.75 748 ARG A O 1
ATOM 5905 N N . ARG A 1 749 ? -46.698 -1.239 3.631 1.00 73.12 749 ARG A N 1
ATOM 5906 C CA . ARG A 1 749 ? -46.694 -2.460 2.817 1.00 73.12 749 ARG A CA 1
ATOM 5907 C C . ARG A 1 749 ? -45.486 -3.354 3.082 1.00 73.12 749 ARG A C 1
ATOM 5909 O O . ARG A 1 749 ? -45.606 -4.559 2.902 1.00 73.12 749 ARG A O 1
ATOM 5916 N N . ASN A 1 750 ? -44.354 -2.781 3.502 1.00 78.12 750 ASN A N 1
ATOM 5917 C CA . ASN A 1 750 ? -43.064 -3.475 3.466 1.00 78.12 750 ASN A CA 1
ATOM 5918 C C . ASN A 1 750 ? -42.393 -3.715 4.839 1.00 78.12 750 ASN A C 1
ATOM 5920 O O . ASN A 1 750 ? -41.340 -4.349 4.861 1.00 78.12 750 ASN A O 1
ATOM 5924 N N . SER A 1 751 ? -42.935 -3.221 5.964 1.00 82.81 751 SER A N 1
ATOM 5925 C CA . SER A 1 751 ? -42.353 -3.423 7.312 1.00 82.81 751 SER A CA 1
ATOM 5926 C C . SER A 1 751 ? -42.871 -4.703 7.998 1.00 82.81 751 SER A C 1
ATOM 5928 O O . SER A 1 751 ? -44.066 -4.986 7.935 1.00 82.81 751 SER A O 1
ATOM 5930 N N . MET A 1 752 ? -41.982 -5.474 8.648 1.00 80.50 752 MET A N 1
ATOM 5931 C CA . MET A 1 752 ? -42.266 -6.777 9.289 1.00 80.50 752 MET A CA 1
ATOM 5932 C C . MET A 1 752 ? -41.601 -6.895 10.684 1.00 80.50 752 MET A C 1
ATOM 5934 O O . MET A 1 752 ? -40.562 -6.264 10.905 1.00 80.50 752 MET A O 1
ATOM 5938 N N . PRO A 1 753 ? -42.137 -7.705 11.628 1.00 80.62 753 PRO A N 1
ATOM 5939 C CA . PRO A 1 753 ? -41.477 -8.000 12.907 1.00 80.62 753 PRO A CA 1
ATOM 5940 C C . PRO A 1 753 ? -40.150 -8.751 12.720 1.00 80.62 753 PRO A C 1
ATOM 5942 O O . PRO A 1 753 ? -40.064 -9.656 11.890 1.00 80.62 753 PRO A O 1
ATOM 5945 N N . ILE A 1 754 ? -39.132 -8.398 13.508 1.00 83.69 754 ILE A N 1
ATOM 5946 C CA . ILE A 1 754 ? -37.811 -9.057 13.495 1.00 83.69 754 ILE A CA 1
ATOM 5947 C C . ILE A 1 754 ? -37.826 -10.286 14.428 1.00 83.69 754 ILE A C 1
ATOM 5949 O O . ILE A 1 754 ? -38.630 -10.357 15.358 1.00 83.69 754 ILE A O 1
ATOM 5953 N N . GLU A 1 755 ? -36.948 -11.264 14.190 1.00 67.81 755 GLU A N 1
ATOM 5954 C CA . GLU A 1 755 ? -36.773 -12.452 15.037 1.00 67.81 755 GLU A CA 1
ATOM 5955 C C . GLU A 1 755 ? -36.538 -12.065 16.513 1.00 67.81 755 GLU A C 1
ATOM 5957 O O . GLU A 1 755 ? -35.666 -11.257 16.826 1.00 67.81 755 GLU A O 1
ATOM 5962 N N . GLY A 1 756 ? -37.362 -12.596 17.424 1.00 67.25 756 GLY A N 1
ATOM 5963 C CA . GLY A 1 756 ? -37.334 -12.260 18.855 1.00 67.25 756 GLY A CA 1
ATOM 5964 C C . GLY A 1 756 ? -38.103 -10.991 19.260 1.00 67.25 756 GLY A C 1
ATOM 5965 O O . GLY A 1 756 ? -38.287 -10.760 20.454 1.00 67.25 756 GLY A O 1
ATOM 5966 N N . GLN A 1 757 ? -38.608 -10.189 18.314 1.00 77.62 757 GLN A N 1
ATOM 5967 C CA . GLN A 1 757 ? -39.418 -9.002 18.614 1.00 77.62 757 GLN A CA 1
ATOM 5968 C C . GLN A 1 757 ? -40.877 -9.387 18.901 1.00 77.62 757 GLN A C 1
ATOM 5970 O O . GLN A 1 757 ? -41.531 -10.051 18.094 1.00 77.62 757 GLN A O 1
ATOM 5975 N N . THR A 1 758 ? -41.436 -8.926 20.025 1.00 77.62 758 THR A N 1
ATOM 5976 C CA . THR A 1 758 ? -42.855 -9.173 20.320 1.00 77.62 758 THR A CA 1
ATOM 5977 C C . THR A 1 758 ? -43.767 -8.327 19.417 1.00 77.62 758 THR A C 1
ATOM 5979 O O . THR A 1 758 ? -43.431 -7.212 19.011 1.00 77.62 758 THR A O 1
ATOM 5982 N N . MET A 1 759 ? -44.989 -8.803 19.144 1.00 75.12 759 MET A N 1
ATOM 5983 C CA . MET A 1 759 ? -45.992 -8.039 18.372 1.00 75.12 759 MET A CA 1
ATOM 5984 C C . MET A 1 759 ? -46.436 -6.738 19.062 1.00 75.12 759 MET A C 1
ATOM 5986 O O . MET A 1 759 ? -47.043 -5.864 18.436 1.00 75.12 759 MET A O 1
ATOM 5990 N N . LYS A 1 760 ? -46.184 -6.603 20.367 1.00 72.69 760 LYS A N 1
ATOM 5991 C CA . LYS A 1 760 ? -46.408 -5.358 21.106 1.00 72.69 760 LYS A CA 1
ATOM 5992 C C . LYS A 1 760 ? -45.301 -4.348 20.784 1.00 72.69 760 LYS A C 1
ATOM 5994 O O . LYS A 1 760 ? -45.619 -3.218 20.423 1.00 72.69 760 LYS A O 1
ATOM 5999 N N . ASP A 1 761 ? -44.045 -4.786 20.789 1.00 72.50 761 ASP A N 1
ATOM 6000 C CA . ASP A 1 761 ? -42.883 -3.934 20.503 1.00 72.50 761 ASP A CA 1
ATOM 6001 C C . ASP A 1 761 ? -42.843 -3.478 19.042 1.00 72.50 761 ASP A C 1
ATOM 6003 O O . ASP A 1 761 ? -42.530 -2.323 18.761 1.00 72.50 761 ASP A O 1
ATOM 6007 N N . HIS A 1 762 ? -43.227 -4.349 18.102 1.00 80.31 762 HIS A N 1
ATOM 6008 C CA . HIS A 1 762 ? -43.293 -3.982 16.685 1.00 80.31 762 HIS A CA 1
ATOM 6009 C C . HIS A 1 762 ? -44.370 -2.918 16.403 1.00 80.31 762 HIS A C 1
ATOM 6011 O O . HIS A 1 762 ? -44.146 -1.991 15.627 1.00 80.31 762 HIS A O 1
ATOM 6017 N N . ARG A 1 763 ? -45.528 -2.988 17.078 1.00 79.50 763 ARG A N 1
ATOM 6018 C CA . ARG A 1 763 ? -46.562 -1.940 16.974 1.00 79.50 763 ARG A CA 1
ATOM 6019 C C . ARG A 1 763 ? -46.086 -0.607 17.546 1.00 79.50 763 ARG A C 1
ATOM 6021 O O . ARG A 1 763 ? -46.346 0.431 16.947 1.00 79.50 763 ARG A O 1
ATOM 6028 N N . MET A 1 764 ? -45.363 -0.647 18.663 1.00 75.81 764 MET A N 1
ATOM 6029 C CA . MET A 1 764 ? -44.767 0.543 19.268 1.00 75.81 764 MET A CA 1
ATOM 6030 C C . MET A 1 764 ? -43.723 1.191 18.344 1.00 75.81 764 MET A C 1
ATOM 6032 O O . MET A 1 764 ? -43.707 2.411 18.198 1.00 75.81 764 MET A O 1
ATOM 6036 N N . TRP A 1 765 ? -42.916 0.382 17.650 1.00 84.81 765 TRP A N 1
ATOM 6037 C CA . TRP A 1 765 ? -41.969 0.853 16.637 1.00 84.81 765 TRP A CA 1
ATOM 6038 C C . TRP A 1 765 ? -42.655 1.575 15.466 1.00 84.81 765 TRP A C 1
ATOM 6040 O O . TRP A 1 765 ? -42.238 2.671 15.100 1.00 84.81 765 TRP A O 1
ATOM 6050 N N . LEU A 1 766 ? -43.724 1.007 14.896 1.00 83.19 766 LEU A N 1
ATOM 6051 C CA . LEU A 1 766 ? -44.417 1.607 13.746 1.00 83.19 766 LEU A CA 1
ATOM 6052 C C . LEU A 1 766 ? -45.053 2.968 14.074 1.00 83.19 766 LEU A C 1
ATOM 6054 O O . LEU A 1 766 ? -44.999 3.885 13.250 1.00 83.19 766 LEU A O 1
ATOM 6058 N N . GLU A 1 767 ? -45.625 3.116 15.272 1.00 80.38 767 GLU A N 1
ATOM 6059 C CA . GLU A 1 767 ? -46.154 4.403 15.748 1.00 80.38 767 GLU A CA 1
ATOM 6060 C C . GLU A 1 767 ? -45.046 5.440 15.955 1.00 80.38 767 GLU A C 1
ATOM 6062 O O . GLU A 1 767 ? -45.231 6.615 15.634 1.00 80.38 767 GLU A O 1
ATOM 6067 N N . CYS A 1 768 ? -43.878 4.999 16.428 1.00 80.81 768 CYS A N 1
ATOM 6068 C CA . CYS A 1 768 ? -42.701 5.842 16.584 1.00 80.81 768 CYS A CA 1
ATOM 6069 C C . CYS A 1 768 ? -42.159 6.299 15.215 1.00 80.81 768 CYS A C 1
ATOM 6071 O O . CYS A 1 768 ? -42.031 7.496 14.970 1.00 80.81 768 CYS A O 1
ATOM 6073 N N . TRP A 1 769 ? -41.947 5.373 14.271 1.00 85.56 769 TRP A N 1
ATOM 6074 C CA . TRP A 1 769 ? -41.416 5.670 12.934 1.00 85.56 769 TRP A CA 1
ATOM 6075 C C . TRP A 1 769 ? -42.285 6.649 12.139 1.00 85.56 769 TRP A C 1
ATOM 6077 O O . TRP A 1 769 ? -41.767 7.536 11.465 1.00 85.56 769 TRP A O 1
ATOM 6087 N N . LYS A 1 770 ? -43.615 6.534 12.246 1.00 81.75 770 LYS A N 1
ATOM 6088 C CA . LYS A 1 770 ? -44.561 7.430 11.560 1.00 81.75 770 LYS A CA 1
ATOM 6089 C C . LYS A 1 770 ? -44.372 8.909 11.933 1.00 81.75 770 LYS A C 1
ATOM 6091 O O . LYS A 1 770 ? -44.760 9.770 11.148 1.00 81.75 770 LYS A O 1
ATOM 6096 N N . ARG A 1 771 ? -43.816 9.193 13.114 1.00 78.81 771 ARG A N 1
ATOM 6097 C CA . ARG A 1 771 ? -43.614 10.548 13.651 1.00 78.81 771 ARG A CA 1
ATOM 6098 C C . ARG A 1 771 ? -42.186 11.076 13.458 1.00 78.81 771 ARG A C 1
ATOM 6100 O O . ARG A 1 771 ? -41.913 12.207 13.829 1.00 78.81 771 ARG A O 1
ATOM 6107 N N . ILE A 1 772 ? -41.275 10.286 12.884 1.00 83.19 772 ILE A N 1
ATOM 6108 C CA . ILE A 1 772 ? -39.887 10.704 12.640 1.00 83.19 772 ILE A CA 1
ATOM 6109 C C . ILE A 1 772 ? -39.798 11.475 11.309 1.00 83.19 772 ILE A C 1
ATOM 6111 O O . ILE A 1 772 ? -40.035 10.913 10.240 1.00 83.19 772 ILE A O 1
ATOM 6115 N N . GLU A 1 773 ? -39.404 12.753 11.348 1.00 77.25 773 GLU A N 1
ATOM 6116 C CA . GLU A 1 773 ? -39.222 13.592 10.149 1.00 77.25 773 GLU A CA 1
ATOM 6117 C C . GLU A 1 773 ? -37.753 13.637 9.682 1.00 77.25 773 GLU A C 1
ATOM 6119 O O . GLU A 1 773 ? -36.881 14.073 10.438 1.00 77.25 773 GLU A O 1
ATOM 6124 N N . LEU A 1 774 ? -37.458 13.211 8.437 1.00 81.44 774 LEU A N 1
ATOM 6125 C CA . LEU A 1 774 ? -36.083 13.130 7.881 1.00 81.44 774 LEU A CA 1
ATOM 6126 C C . LEU A 1 774 ? -35.937 13.514 6.384 1.00 81.44 774 LEU A C 1
ATOM 6128 O O . LEU A 1 774 ? -34.918 13.205 5.764 1.00 81.44 774 LEU A O 1
ATOM 6132 N N . HIS A 1 775 ? -36.933 14.151 5.764 1.00 75.88 775 HIS A N 1
ATOM 6133 C CA . HIS A 1 775 ? -36.924 14.453 4.317 1.00 75.88 775 HIS A CA 1
ATOM 6134 C C . HIS A 1 775 ? -35.877 15.509 3.907 1.00 75.88 775 HIS A C 1
ATOM 6136 O O . HIS A 1 775 ? -35.475 15.583 2.743 1.00 75.88 775 HIS A O 1
ATOM 6142 N N . ASP A 1 776 ? -35.419 16.312 4.866 1.00 71.94 776 ASP A N 1
ATOM 6143 C CA . ASP A 1 776 ? -34.381 17.331 4.718 1.00 71.94 776 ASP A CA 1
ATOM 6144 C C . ASP A 1 776 ? -32.953 16.756 4.731 1.00 71.94 776 ASP A C 1
ATOM 6146 O O . ASP A 1 776 ? -31.981 17.480 4.502 1.00 71.94 776 ASP A O 1
ATOM 6150 N N . VAL A 1 777 ? -32.807 15.456 5.001 1.00 78.88 777 VAL A N 1
ATOM 6151 C CA . VAL A 1 777 ? -31.509 14.787 5.076 1.00 78.88 777 VAL A CA 1
ATOM 6152 C C . VAL A 1 777 ? -31.028 14.387 3.673 1.00 78.88 777 VAL A C 1
ATOM 6154 O O . VAL A 1 777 ? -31.782 13.915 2.822 1.00 78.88 777 VAL A O 1
ATOM 6157 N N . TYR A 1 778 ? -29.737 14.596 3.417 1.00 77.75 778 TYR A N 1
ATOM 6158 C CA . TYR A 1 778 ? -29.101 14.430 2.108 1.00 77.75 778 TYR A CA 1
ATOM 6159 C C . TYR A 1 778 ? -29.313 13.030 1.502 1.00 77.75 778 TYR A C 1
ATOM 6161 O O . TYR A 1 778 ? -29.233 12.034 2.217 1.00 77.75 778 TYR A O 1
ATOM 6169 N N . TYR A 1 779 ? -29.553 12.940 0.189 1.00 79.12 779 TYR A N 1
ATOM 6170 C CA . TYR A 1 779 ? -29.878 11.711 -0.559 1.00 79.12 779 TYR A CA 1
ATOM 6171 C C . TYR A 1 779 ? -31.202 11.015 -0.210 1.00 79.12 779 TYR A C 1
ATOM 6173 O O . TYR A 1 779 ? -31.435 9.880 -0.633 1.00 79.12 779 TYR A O 1
ATOM 6181 N N . PHE A 1 780 ? -32.104 11.676 0.510 1.00 81.25 780 PHE A N 1
ATOM 6182 C CA . PHE A 1 780 ? -33.481 11.202 0.625 1.00 81.25 780 PHE A CA 1
ATOM 6183 C C . PHE A 1 780 ? -34.148 11.120 -0.770 1.00 81.25 780 PHE A C 1
ATOM 6185 O O . PHE A 1 780 ? -33.944 12.043 -1.567 1.00 81.25 780 PHE A O 1
ATOM 6192 N N . PRO A 1 781 ? -34.919 10.059 -1.109 1.00 82.19 781 PRO A N 1
ATOM 6193 C CA . PRO A 1 781 ? -35.358 8.915 -0.288 1.00 82.19 781 PRO A CA 1
ATOM 6194 C C . PRO A 1 781 ? -34.492 7.637 -0.400 1.00 82.19 781 PRO A C 1
ATOM 6196 O O . PRO A 1 781 ? -34.900 6.577 0.071 1.00 82.19 781 PRO A O 1
ATOM 6199 N N . LEU A 1 782 ? -33.303 7.691 -1.012 1.00 83.50 782 LEU A N 1
ATOM 6200 C CA . LEU A 1 782 ? -32.531 6.493 -1.393 1.00 83.50 782 LEU A CA 1
ATOM 6201 C C . LEU A 1 782 ? -32.185 5.553 -0.223 1.00 83.50 782 LEU A C 1
ATOM 6203 O O . LEU A 1 782 ? -32.055 4.347 -0.416 1.00 83.50 782 LEU A O 1
ATOM 6207 N N . TRP A 1 783 ? -32.013 6.092 0.985 1.00 88.06 783 TRP A N 1
ATOM 6208 C CA . TRP A 1 783 ? -31.617 5.337 2.180 1.00 88.06 783 TRP A CA 1
ATOM 6209 C C . TRP A 1 783 ? -32.765 5.046 3.159 1.00 88.06 783 TRP A C 1
ATOM 6211 O O . TRP A 1 783 ? -32.522 4.417 4.190 1.00 88.06 783 TRP A O 1
ATOM 6221 N N . GLU A 1 784 ? -33.995 5.479 2.861 1.00 86.31 784 GLU A N 1
ATOM 6222 C CA . GLU A 1 784 ? -35.151 5.469 3.779 1.00 86.31 784 GLU A CA 1
ATOM 6223 C C . GLU A 1 784 ? -35.385 4.083 4.415 1.00 86.31 784 GLU A C 1
ATOM 6225 O O . GLU A 1 784 ? -35.496 3.970 5.637 1.00 86.31 784 GLU A O 1
ATOM 6230 N N . LYS A 1 785 ? -35.326 3.010 3.611 1.00 86.31 785 LYS A N 1
ATOM 6231 C CA . LYS A 1 785 ? -35.430 1.616 4.084 1.00 86.31 785 LYS A CA 1
ATOM 6232 C C . LYS A 1 785 ? -34.290 1.215 5.030 1.00 86.31 785 LYS A C 1
ATOM 6234 O O . LYS A 1 785 ? -34.522 0.575 6.047 1.00 86.31 785 LYS A O 1
ATOM 6239 N N . GLY A 1 786 ? -33.051 1.575 4.696 1.00 86.38 786 GLY A N 1
ATOM 6240 C CA . GLY A 1 786 ? -31.881 1.166 5.478 1.00 86.38 786 GLY A CA 1
ATOM 6241 C C . GLY A 1 786 ? -31.877 1.772 6.882 1.00 86.38 786 GLY A C 1
ATOM 6242 O O . GLY A 1 786 ? -31.543 1.091 7.844 1.00 86.38 786 GLY A O 1
ATOM 6243 N N . VAL A 1 787 ? -32.294 3.033 7.016 1.00 89.25 787 VAL A N 1
ATOM 6244 C CA . VAL A 1 787 ? -32.413 3.693 8.327 1.00 89.25 787 VAL A CA 1
ATOM 6245 C C . VAL A 1 787 ? -33.557 3.107 9.155 1.00 89.25 787 VAL A C 1
ATOM 6247 O O . VAL A 1 787 ? -33.372 2.894 10.354 1.00 89.25 787 VAL A O 1
ATOM 6250 N N . HIS A 1 788 ? -34.696 2.794 8.526 1.00 90.06 788 HIS A N 1
ATOM 6251 C CA . HIS A 1 788 ? -35.807 2.098 9.183 1.00 90.06 788 HIS A CA 1
ATOM 6252 C C . HIS A 1 788 ? -35.340 0.778 9.820 1.00 90.06 788 HIS A C 1
ATOM 6254 O O . HIS A 1 788 ? -35.530 0.566 11.017 1.00 90.06 788 HIS A O 1
ATOM 6260 N N . ASP A 1 789 ? -34.673 -0.079 9.043 1.00 88.81 789 ASP A N 1
ATOM 6261 C CA . ASP A 1 789 ? -34.267 -1.420 9.484 1.00 88.81 789 ASP A CA 1
ATOM 6262 C C . ASP A 1 789 ? -33.222 -1.366 10.623 1.00 88.81 789 ASP A C 1
ATOM 6264 O O . ASP A 1 789 ? -33.290 -2.132 11.593 1.00 88.81 789 ASP A O 1
ATOM 6268 N N . VAL A 1 790 ? -32.277 -0.417 10.550 1.00 90.00 790 VAL A N 1
ATOM 6269 C CA . VAL A 1 790 ? -31.251 -0.203 11.587 1.00 90.00 790 VAL A CA 1
ATOM 6270 C C . VAL A 1 790 ? -31.874 0.258 12.904 1.00 90.00 790 VAL A C 1
ATOM 6272 O O . VAL A 1 790 ? -31.511 -0.255 13.966 1.00 90.00 790 VAL A O 1
ATOM 6275 N N . LEU A 1 791 ? -32.814 1.203 12.863 1.00 89.19 791 LEU A N 1
ATOM 6276 C CA . LEU A 1 791 ? -33.469 1.694 14.074 1.00 89.19 791 LEU A CA 1
ATOM 6277 C C . LEU A 1 791 ? -34.409 0.650 14.684 1.00 89.19 791 LEU A C 1
ATOM 6279 O O . LEU A 1 791 ? -34.369 0.470 15.899 1.00 89.19 791 LEU A O 1
ATOM 6283 N N . GLN A 1 792 ? -35.165 -0.099 13.872 1.00 89.25 792 GLN A N 1
ATOM 6284 C CA . GLN A 1 792 ? -36.031 -1.176 14.363 1.00 89.25 792 GLN A CA 1
ATOM 6285 C C . GLN A 1 792 ? -35.237 -2.229 15.150 1.00 89.25 792 GLN A C 1
ATOM 6287 O O . GLN A 1 792 ? -35.657 -2.641 16.231 1.00 89.25 792 GLN A O 1
ATOM 6292 N N . SER A 1 793 ? -34.067 -2.621 14.637 1.00 88.56 793 SER A N 1
ATOM 6293 C CA . SER A 1 793 ? -33.199 -3.628 15.263 1.00 88.56 793 SER A CA 1
ATOM 6294 C C . SER A 1 793 ? -32.639 -3.184 16.621 1.00 88.56 793 SER A C 1
ATOM 6296 O O . SER A 1 793 ? -32.380 -4.014 17.487 1.00 88.56 793 SER A O 1
ATOM 6298 N N . ASN A 1 794 ? -32.454 -1.876 16.823 1.00 88.12 794 ASN A N 1
ATOM 6299 C CA . ASN A 1 794 ? -31.870 -1.311 18.046 1.00 88.12 794 ASN A CA 1
ATOM 6300 C C . ASN A 1 794 ? -32.912 -0.672 18.977 1.00 88.12 794 ASN A C 1
ATOM 6302 O O . ASN A 1 794 ? -32.562 -0.193 20.056 1.00 88.12 794 ASN A O 1
ATOM 6306 N N . PHE A 1 795 ? -34.189 -0.681 18.593 1.00 85.31 795 PHE A N 1
ATOM 6307 C CA . PHE A 1 795 ? -35.259 0.025 19.294 1.00 85.31 795 PHE A CA 1
ATOM 6308 C C . PHE A 1 795 ? -35.353 -0.322 20.797 1.00 85.31 795 PHE A C 1
ATOM 6310 O O . PHE A 1 795 ? -35.369 0.612 21.599 1.00 85.31 795 PHE A O 1
ATOM 6317 N N . PRO A 1 796 ? -35.287 -1.598 21.243 1.00 81.00 796 PRO A N 1
ATOM 6318 C CA . PRO A 1 796 ? -35.354 -1.925 22.676 1.00 81.00 796 PRO A CA 1
ATOM 6319 C C . PRO A 1 796 ? -34.166 -1.416 23.506 1.00 81.00 796 PRO A C 1
ATOM 6321 O O . PRO A 1 796 ? -34.292 -1.190 24.708 1.00 81.00 796 PRO A O 1
ATOM 6324 N N . ILE A 1 797 ? -32.986 -1.279 22.896 1.00 82.25 797 ILE A N 1
ATOM 6325 C CA . ILE A 1 797 ? -31.791 -0.741 23.564 1.00 82.25 797 ILE A CA 1
ATOM 6326 C C . ILE A 1 797 ? -31.896 0.782 23.643 1.00 82.25 797 ILE A C 1
ATOM 6328 O O . ILE A 1 797 ? -31.645 1.362 24.694 1.00 82.25 797 ILE A O 1
ATOM 6332 N N . LEU A 1 798 ? -32.330 1.428 22.557 1.00 84.38 798 LEU A N 1
ATOM 6333 C CA . LEU A 1 798 ? -32.500 2.880 22.496 1.00 84.38 798 LEU A CA 1
ATOM 6334 C C . LEU A 1 798 ? -33.550 3.383 23.492 1.00 84.38 798 LEU A C 1
ATOM 6336 O O . LEU A 1 798 ? -33.340 4.423 24.106 1.00 84.38 798 LEU A O 1
ATOM 6340 N N . VAL A 1 799 ? -34.620 2.614 23.716 1.00 80.25 799 VAL A N 1
ATOM 6341 C CA . VAL A 1 799 ? -35.601 2.896 24.775 1.00 80.25 799 VAL A CA 1
ATOM 6342 C C . VAL A 1 799 ? -34.955 2.830 26.165 1.00 80.25 799 VAL A C 1
ATOM 6344 O O . VAL A 1 799 ? -35.140 3.748 26.952 1.00 80.25 799 VAL A O 1
ATOM 6347 N N . ARG A 1 800 ? -34.145 1.801 26.464 1.00 77.81 800 ARG A N 1
ATOM 6348 C CA . ARG A 1 800 ? -33.448 1.670 27.764 1.00 77.81 800 ARG A CA 1
ATOM 6349 C C . ARG A 1 800 ? -32.421 2.771 28.020 1.00 77.81 800 ARG A C 1
ATOM 6351 O O . ARG A 1 800 ? -32.254 3.179 29.164 1.00 77.81 800 ARG A O 1
ATOM 6358 N N . ILE A 1 801 ? -31.739 3.226 26.970 1.00 82.38 801 ILE A N 1
ATOM 6359 C CA . ILE A 1 801 ? -30.831 4.376 27.033 1.00 82.38 801 ILE A CA 1
ATOM 6360 C C . ILE A 1 801 ? -31.639 5.629 27.362 1.00 82.38 801 ILE A C 1
ATOM 6362 O O . ILE A 1 801 ? -31.360 6.280 28.360 1.00 82.38 801 ILE A O 1
ATOM 6366 N N . PHE A 1 802 ? -32.681 5.921 26.580 1.00 82.25 802 PHE A N 1
ATOM 6367 C CA . PHE A 1 802 ? -33.547 7.078 26.811 1.00 82.25 802 PHE A CA 1
ATOM 6368 C C . PHE A 1 802 ? -34.098 7.090 28.251 1.00 82.25 802 PHE A C 1
ATOM 6370 O O . PHE A 1 802 ? -33.929 8.071 28.964 1.00 82.25 802 PHE A O 1
ATOM 6377 N N . SER A 1 803 ? -34.612 5.957 28.743 1.00 72.88 803 SER A N 1
ATOM 6378 C CA . SER A 1 803 ? -35.121 5.827 30.116 1.00 72.88 803 SER A CA 1
ATOM 6379 C C . SER A 1 803 ? -34.072 5.966 31.228 1.00 72.88 803 SER A C 1
ATOM 6381 O O . SER A 1 803 ? -34.455 6.259 32.356 1.00 72.88 803 SER A O 1
ATOM 6383 N N . HIS A 1 804 ? -32.782 5.722 30.968 1.00 76.69 804 HIS A N 1
ATOM 6384 C CA . HIS A 1 804 ? -31.724 5.961 31.958 1.00 76.69 804 HIS A CA 1
ATOM 6385 C C . HIS A 1 804 ? -31.485 7.461 32.151 1.00 76.69 804 HIS A C 1
ATOM 6387 O O . HIS A 1 804 ? -31.326 7.917 33.280 1.00 76.69 804 HIS A O 1
ATOM 6393 N N . TYR A 1 805 ? -31.467 8.214 31.049 1.00 77.00 805 TYR A N 1
ATOM 6394 C CA . TYR A 1 805 ? -31.136 9.637 31.064 1.00 77.00 805 TYR A CA 1
ATOM 6395 C C . TYR A 1 805 ? -32.313 10.531 31.464 1.00 77.00 805 TYR A C 1
ATOM 6397 O O . TYR A 1 805 ? -32.057 11.560 32.066 1.00 77.00 805 TYR A O 1
ATOM 6405 N N . CYS A 1 806 ? -33.565 10.099 31.275 1.00 72.00 806 CYS A N 1
ATOM 6406 C CA . CYS A 1 806 ? -34.764 10.785 31.795 1.00 72.00 806 CYS A CA 1
ATOM 6407 C C . CYS A 1 806 ? -34.944 10.701 33.333 1.00 72.00 806 CYS A C 1
ATOM 6409 O O . CYS A 1 806 ? -36.007 11.035 33.850 1.00 72.00 806 CYS A O 1
ATOM 6411 N N . LYS A 1 807 ? -33.962 10.166 34.080 1.00 64.62 807 LYS A N 1
ATOM 6412 C CA . LYS A 1 807 ? -33.986 10.008 35.553 1.00 64.62 807 LYS A CA 1
ATOM 6413 C C . LYS A 1 807 ? -33.000 10.965 36.256 1.00 64.62 807 LYS A C 1
ATOM 6415 O O . LYS A 1 807 ? -32.538 10.662 37.358 1.00 64.62 807 LYS A O 1
ATOM 6420 N N . GLY A 1 808 ? -32.607 12.059 35.598 1.00 53.88 808 GLY A N 1
ATOM 6421 C CA . GLY A 1 808 ? -31.527 12.960 36.004 1.00 53.88 808 GLY A CA 1
ATOM 6422 C C . GLY A 1 808 ? -31.772 13.774 37.286 1.00 53.88 808 GLY A C 1
ATOM 6423 O O . GLY A 1 808 ? -32.883 13.929 37.775 1.00 53.88 808 GLY A O 1
ATOM 6424 N N . VAL A 1 809 ? -30.675 14.289 37.855 1.00 46.19 809 VAL A N 1
ATOM 6425 C CA . VAL A 1 809 ? -30.483 14.760 39.249 1.00 46.19 809 VAL A CA 1
ATOM 6426 C C . VAL A 1 809 ? -31.125 16.127 39.589 1.00 46.19 809 VAL A C 1
ATOM 6428 O O . VAL A 1 809 ? -31.018 16.598 40.723 1.00 46.19 809 VAL A O 1
ATOM 6431 N N . SER A 1 810 ? -31.821 16.787 38.667 1.00 40.19 810 SER A N 1
ATOM 6432 C CA . SER A 1 810 ? -32.407 18.115 38.895 1.00 40.19 810 SER A CA 1
ATOM 6433 C C . SER A 1 810 ? -33.906 18.049 39.190 1.00 40.19 810 SER A C 1
ATOM 6435 O O . SER A 1 810 ? -34.713 18.091 38.276 1.00 40.19 810 SER A O 1
ATOM 6437 N N . GLY A 1 811 ? -34.259 18.006 40.481 1.00 45.38 811 GLY A N 1
ATOM 6438 C CA . GLY A 1 811 ? -35.589 18.383 40.985 1.00 45.38 811 GLY A CA 1
ATOM 6439 C C . GLY A 1 811 ? -36.766 17.687 40.299 1.00 45.38 811 GLY A C 1
ATOM 6440 O O . GLY A 1 811 ? -37.530 18.326 39.584 1.00 45.38 811 GLY A O 1
ATOM 6441 N N . VAL A 1 812 ? -36.922 16.382 40.527 1.00 40.16 812 VAL A N 1
ATOM 6442 C CA . VAL A 1 812 ? -38.098 15.640 40.059 1.00 40.16 812 VAL A CA 1
ATOM 6443 C C . VAL A 1 812 ? -39.277 15.961 40.982 1.00 40.16 812 VAL A C 1
ATOM 6445 O O . VAL A 1 812 ? -39.440 15.336 42.027 1.00 40.16 812 VAL A O 1
ATOM 6448 N N . ASP A 1 813 ? -40.084 16.951 40.600 1.00 38.53 813 ASP A N 1
ATOM 6449 C CA . ASP A 1 813 ? -41.288 17.354 41.342 1.00 38.53 813 ASP A CA 1
ATOM 6450 C C . ASP A 1 813 ? -42.534 16.520 40.948 1.00 38.53 813 ASP A C 1
ATOM 6452 O O . ASP A 1 813 ? -43.574 16.615 41.606 1.00 38.53 813 ASP A O 1
ATOM 6456 N N . SER A 1 814 ? -42.466 15.678 39.898 1.00 42.94 814 SER A N 1
ATOM 6457 C CA . SER A 1 814 ? -43.580 14.806 39.486 1.00 42.94 814 SER A CA 1
ATOM 6458 C C . SER A 1 814 ? -43.173 13.567 38.665 1.00 42.94 814 SER A C 1
ATOM 6460 O O . SER A 1 814 ? -42.166 13.557 37.963 1.00 42.94 814 SER A O 1
ATOM 6462 N N . ALA A 1 815 ? -44.015 12.524 38.680 1.00 36.03 815 ALA A N 1
ATOM 6463 C CA . ALA A 1 815 ? -43.837 11.307 37.877 1.00 36.03 815 ALA A CA 1
ATOM 6464 C C . ALA A 1 815 ? -44.019 11.517 36.354 1.00 36.03 815 ALA A C 1
ATOM 6466 O O . ALA A 1 815 ? -43.617 10.657 35.572 1.00 36.03 815 ALA A O 1
ATOM 6467 N N . SER A 1 816 ? -44.614 12.639 35.920 1.00 39.47 816 SER A N 1
ATOM 6468 C CA . SER A 1 816 ? -44.746 12.989 34.496 1.00 39.47 816 SER A CA 1
ATOM 6469 C C . SER A 1 816 ? -43.466 13.563 33.887 1.00 39.47 816 SER A C 1
ATOM 6471 O O . SER A 1 816 ? -43.267 13.410 32.686 1.00 39.47 816 SER A O 1
ATOM 6473 N N . ASP A 1 817 ? -42.583 14.153 34.699 1.00 45.84 817 ASP A N 1
ATOM 6474 C CA . ASP A 1 817 ? -41.298 14.698 34.239 1.00 45.84 817 ASP A CA 1
ATOM 6475 C C . ASP A 1 817 ? -40.258 13.603 33.933 1.00 45.84 817 ASP A C 1
ATOM 6477 O O . ASP A 1 817 ? -39.279 13.856 33.246 1.00 45.84 817 ASP A O 1
ATOM 6481 N N . ALA A 1 818 ? -40.497 12.356 34.356 1.00 50.09 818 ALA A N 1
ATOM 6482 C CA . ALA A 1 818 ? -39.581 11.224 34.171 1.00 50.09 818 ALA A CA 1
ATOM 6483 C C . ALA A 1 818 ? -39.644 10.549 32.773 1.00 50.09 818 ALA A C 1
ATOM 6485 O O . ALA A 1 818 ? -39.095 9.457 32.593 1.00 50.09 818 ALA A O 1
ATOM 6486 N N . LEU A 1 819 ? -40.359 11.132 31.794 1.00 60.12 819 LEU A N 1
ATOM 6487 C CA . LEU A 1 819 ? -40.598 10.550 30.454 1.00 60.12 819 LEU A CA 1
ATOM 6488 C C . LEU A 1 819 ? -40.136 11.422 29.270 1.00 60.12 819 LEU A C 1
ATOM 6490 O O . LEU A 1 819 ? -40.288 11.009 28.116 1.00 60.12 819 LEU A O 1
ATOM 6494 N N . GLU A 1 820 ? -39.567 12.593 29.532 1.00 70.56 820 GLU A N 1
ATOM 6495 C CA . GLU A 1 820 ? -39.021 13.512 28.531 1.00 70.56 820 GLU A CA 1
ATOM 6496 C C . GLU A 1 820 ? -37.558 13.795 28.879 1.00 70.56 820 GLU A C 1
ATOM 6498 O O . GLU A 1 820 ? -37.194 13.751 30.047 1.00 70.56 820 GLU A O 1
ATOM 6503 N N . MET A 1 821 ? -36.702 14.023 27.881 1.00 78.06 821 MET A N 1
ATOM 6504 C CA . MET A 1 821 ? -35.276 14.275 28.120 1.00 78.06 821 MET A CA 1
ATOM 6505 C C . MET A 1 821 ? -34.955 15.757 27.939 1.00 78.06 821 MET A C 1
ATOM 6507 O O . MET A 1 821 ? -35.131 16.296 26.843 1.00 78.06 821 MET A O 1
ATOM 6511 N N . GLU A 1 822 ? -34.456 16.408 28.985 1.00 81.88 822 GLU A N 1
ATOM 6512 C CA . GLU A 1 822 ? -34.070 17.823 28.937 1.00 81.88 822 GLU A CA 1
ATOM 6513 C C . GLU A 1 822 ? -32.736 18.038 28.200 1.00 81.88 822 GLU A C 1
ATOM 6515 O O . GLU A 1 822 ? -31.977 17.103 27.926 1.00 81.88 822 GLU A O 1
ATOM 6520 N N . LEU A 1 823 ? -32.420 19.290 27.855 1.00 81.19 823 LEU A N 1
ATOM 6521 C CA . LEU A 1 823 ? -31.175 19.626 27.155 1.00 81.19 823 LEU A CA 1
ATOM 6522 C C . LEU A 1 823 ? -29.928 19.277 27.992 1.00 81.19 823 LEU A C 1
ATOM 6524 O O . LEU A 1 823 ? -28.912 18.850 27.437 1.00 81.19 823 LEU A O 1
ATOM 6528 N N . GLU A 1 824 ? -30.004 19.442 29.312 1.00 79.94 824 GLU A N 1
ATOM 6529 C CA . GLU A 1 824 ? -28.972 19.078 30.282 1.00 79.94 824 GLU A CA 1
ATOM 6530 C C . GLU A 1 824 ? -28.758 17.557 30.336 1.00 79.94 824 GLU A C 1
ATOM 6532 O O . GLU A 1 824 ? -27.622 17.088 30.251 1.00 79.94 824 GLU A O 1
ATOM 6537 N N . GLU A 1 825 ? -29.836 16.775 30.373 1.00 83.06 825 GLU A N 1
ATOM 6538 C CA . GLU A 1 825 ? -29.777 15.308 30.339 1.00 83.06 825 GLU A CA 1
ATOM 6539 C C . GLU A 1 825 ? -29.261 14.800 28.985 1.00 83.06 825 GLU A C 1
ATOM 6541 O O . GLU A 1 825 ? -28.462 13.862 28.913 1.00 83.06 825 GLU A O 1
ATOM 6546 N N . PHE A 1 826 ? -29.635 15.472 27.892 1.00 85.00 826 PHE A N 1
ATOM 6547 C CA . PHE A 1 826 ? -29.103 15.196 26.561 1.00 85.00 826 PHE A CA 1
ATOM 6548 C C . PHE A 1 826 ? -27.604 15.514 26.454 1.00 85.00 826 PHE A C 1
ATOM 6550 O O . PHE A 1 826 ? -26.864 14.816 25.754 1.00 85.00 826 PHE A O 1
ATOM 6557 N N . HIS A 1 827 ? -27.127 16.549 27.147 1.00 84.31 827 HIS A N 1
ATOM 6558 C CA . HIS A 1 827 ? -25.705 16.875 27.234 1.00 84.31 827 HIS A CA 1
ATOM 6559 C C . HIS A 1 827 ? -24.918 15.810 28.002 1.00 84.31 827 HIS A C 1
ATOM 6561 O O . HIS A 1 827 ? -23.842 15.406 27.546 1.00 84.31 827 HIS A O 1
ATOM 6567 N N . ASP A 1 828 ? -25.464 15.311 29.111 1.00 82.56 828 ASP A N 1
ATOM 6568 C CA . ASP A 1 828 ? -24.867 14.206 29.863 1.00 82.56 828 ASP A CA 1
ATOM 6569 C C . ASP A 1 828 ? -24.847 12.920 29.026 1.00 82.56 828 ASP A C 1
ATOM 6571 O O . ASP A 1 828 ? -23.797 12.283 28.913 1.00 82.56 828 ASP A O 1
ATOM 6575 N N . PHE A 1 829 ? -25.932 12.613 28.306 1.00 88.19 829 PHE A N 1
ATOM 6576 C CA . PHE A 1 829 ? -25.955 11.537 27.313 1.00 88.19 829 PHE A CA 1
ATOM 6577 C C . PHE A 1 829 ? -24.860 11.706 26.248 1.00 88.19 829 PHE A C 1
ATOM 6579 O O . PHE A 1 829 ? -24.119 10.764 25.975 1.00 88.19 829 PHE A O 1
ATOM 6586 N N . ILE A 1 830 ? -24.705 12.895 25.652 1.00 87.62 830 ILE A N 1
ATOM 6587 C CA . ILE A 1 830 ? -23.686 13.152 24.619 1.00 87.62 830 ILE A CA 1
ATOM 6588 C C . ILE A 1 830 ? -22.270 12.912 25.146 1.00 87.62 830 ILE A C 1
ATOM 6590 O O . ILE A 1 830 ? -21.441 12.316 24.441 1.00 87.62 830 ILE A O 1
ATOM 6594 N N . LYS A 1 831 ? -21.988 13.370 26.369 1.00 84.00 831 LYS A N 1
ATOM 6595 C CA . LYS A 1 831 ? -20.684 13.205 27.015 1.00 84.00 831 LYS A CA 1
ATOM 6596 C C . LYS A 1 831 ? -20.397 11.748 27.335 1.00 84.00 831 LYS A C 1
ATOM 6598 O O . LYS A 1 831 ? -19.336 11.242 26.965 1.00 84.00 831 LYS A O 1
ATOM 6603 N N . GLU A 1 832 ? -21.333 11.071 27.987 1.00 84.00 832 GLU A N 1
ATOM 6604 C CA . GLU A 1 832 ? -21.159 9.686 28.419 1.00 84.00 832 GLU A CA 1
ATOM 6605 C C . GLU A 1 832 ? -21.128 8.718 27.233 1.00 84.00 832 GLU A C 1
ATOM 6607 O O . GLU A 1 832 ? -20.245 7.865 27.161 1.00 84.00 832 GLU A O 1
ATOM 6612 N N . ALA A 1 833 ? -21.989 8.924 26.231 1.00 85.44 833 ALA A N 1
ATOM 6613 C CA . ALA A 1 833 ? -21.978 8.163 24.985 1.00 85.44 833 ALA A CA 1
ATOM 6614 C C . ALA A 1 833 ? -20.770 8.486 24.082 1.00 85.44 833 ALA A C 1
ATOM 6616 O O . ALA A 1 833 ? -20.591 7.836 23.051 1.00 85.44 833 ALA A O 1
ATOM 6617 N N . LYS A 1 834 ? -19.932 9.475 24.440 1.00 87.00 834 LYS A N 1
ATOM 6618 C CA . LYS A 1 834 ? -18.755 9.933 23.673 1.00 87.00 834 LYS A CA 1
ATOM 6619 C C . LYS A 1 834 ? -19.098 10.297 22.226 1.00 87.00 834 LYS A C 1
ATOM 6621 O O . LYS A 1 834 ? -18.389 9.940 21.276 1.00 87.00 834 LYS A O 1
ATOM 6626 N N . LEU A 1 835 ? -20.212 11.002 22.049 1.00 85.38 835 LEU A N 1
ATOM 6627 C CA . LEU A 1 835 ? -20.690 11.403 20.728 1.00 85.38 835 LEU A CA 1
ATOM 6628 C C . LEU A 1 835 ? -19.858 12.544 20.127 1.00 85.38 835 LEU A C 1
ATOM 6630 O O . LEU A 1 835 ? -19.717 12.610 18.900 1.00 85.38 835 LEU A O 1
ATOM 6634 N N . GLU A 1 836 ? -19.263 13.394 20.967 1.00 85.06 836 GLU A N 1
ATOM 6635 C CA . GLU A 1 836 ? -18.442 14.521 20.528 1.00 85.06 836 GLU A CA 1
ATOM 6636 C C . GLU A 1 836 ? -17.186 14.084 19.762 1.00 85.06 836 GLU A C 1
ATOM 6638 O O . GLU A 1 836 ? -16.504 13.106 20.073 1.00 85.06 836 GLU A O 1
ATOM 6643 N N . THR A 1 837 ? -16.843 14.865 18.745 1.00 84.00 837 THR A N 1
ATOM 6644 C CA . THR A 1 837 ? -15.602 14.736 17.982 1.00 84.00 837 THR A CA 1
ATOM 6645 C C . THR A 1 837 ? -14.929 16.100 17.882 1.00 84.00 837 THR A C 1
ATOM 6647 O O . THR A 1 837 ? -15.538 17.129 18.157 1.00 84.00 837 THR A O 1
ATOM 6650 N N . ARG A 1 838 ? -13.677 16.144 17.406 1.00 77.62 838 ARG A N 1
ATOM 6651 C CA . ARG A 1 838 ? -12.960 17.419 17.200 1.00 77.62 838 ARG A CA 1
ATOM 6652 C C . ARG A 1 838 ? -13.700 18.406 16.284 1.00 77.62 838 ARG A C 1
ATOM 6654 O O . ARG A 1 838 ? -13.439 19.597 16.367 1.00 77.62 838 ARG A O 1
ATOM 6661 N N . MET A 1 839 ? -14.566 17.908 15.397 1.00 74.75 839 MET A N 1
ATOM 6662 C CA . MET A 1 839 ? -15.281 18.711 14.397 1.00 74.75 839 MET A CA 1
ATOM 6663 C C . MET A 1 839 ? -16.779 18.859 14.705 1.00 74.75 839 MET A C 1
ATOM 6665 O O . MET A 1 839 ? -17.387 19.822 14.255 1.00 74.75 839 MET A O 1
ATOM 6669 N N . ILE A 1 840 ? -17.371 17.926 15.459 1.00 82.81 840 ILE A N 1
ATOM 6670 C CA . ILE A 1 840 ? -18.779 17.951 15.881 1.00 82.81 840 ILE A CA 1
ATOM 6671 C C . ILE A 1 840 ? -18.812 17.999 17.410 1.00 82.81 840 ILE A C 1
ATOM 6673 O O . ILE A 1 840 ? -18.593 16.977 18.058 1.00 82.81 840 ILE A O 1
ATOM 6677 N N . ASN A 1 841 ? -19.062 19.181 17.967 1.00 85.62 841 ASN A N 1
ATOM 6678 C CA . ASN A 1 841 ? -19.154 19.437 19.408 1.00 85.62 841 ASN A CA 1
ATOM 6679 C C . ASN A 1 841 ? -20.617 19.603 19.854 1.00 85.62 841 ASN A C 1
ATOM 6681 O O . ASN A 1 841 ? -21.527 19.642 19.017 1.00 85.62 841 ASN A O 1
ATOM 6685 N N . PHE A 1 842 ? -20.843 19.744 21.161 1.00 85.06 842 PHE A N 1
ATOM 6686 C CA . PHE A 1 842 ? -22.178 19.942 21.720 1.00 85.06 842 PHE A CA 1
ATOM 6687 C C . PHE A 1 842 ? -22.949 21.110 21.087 1.00 85.06 842 PHE A C 1
ATOM 6689 O O . PHE A 1 842 ? -24.142 20.977 20.862 1.00 85.06 842 PHE A O 1
ATOM 6696 N N . THR A 1 843 ? -22.293 22.207 20.692 1.00 82.88 843 THR A N 1
ATOM 6697 C CA . THR A 1 843 ? -22.960 23.343 20.023 1.00 82.88 843 THR A CA 1
ATOM 6698 C C . THR A 1 843 ? -23.598 22.955 18.685 1.00 82.88 843 THR A C 1
ATOM 6700 O O . THR A 1 843 ? -24.674 23.433 18.331 1.00 82.88 843 THR A O 1
ATOM 6703 N N . VAL A 1 844 ? -22.960 22.072 17.912 1.00 82.88 844 VAL A N 1
ATOM 6704 C CA . VAL A 1 844 ? -23.559 21.554 16.671 1.00 82.88 844 VAL A CA 1
ATOM 6705 C C . VAL A 1 844 ? -24.727 20.620 16.996 1.00 82.88 844 VAL A C 1
ATOM 6707 O O . VAL A 1 844 ? -25.759 20.667 16.327 1.00 82.88 844 VAL A O 1
ATOM 6710 N N . MET A 1 845 ? -24.595 19.798 18.039 1.00 83.56 845 MET A N 1
ATOM 6711 C CA . MET A 1 845 ? -25.644 18.863 18.456 1.00 83.56 845 MET A CA 1
ATOM 6712 C C . MET A 1 845 ? -26.844 19.560 19.112 1.00 83.56 845 MET A C 1
ATOM 6714 O O . MET A 1 845 ? -27.966 19.109 18.913 1.00 83.56 845 MET A O 1
ATOM 6718 N N . SER A 1 846 ? -26.656 20.697 19.785 1.00 82.38 846 SER A N 1
ATOM 6719 C CA . SER A 1 846 ? -27.746 21.520 20.323 1.00 82.38 846 SER A CA 1
ATOM 6720 C C . SER A 1 846 ? -28.564 22.183 19.210 1.00 82.38 846 SER A C 1
ATOM 6722 O O . SER A 1 846 ? -29.775 22.334 19.333 1.00 82.38 846 SER A O 1
ATOM 6724 N N . ASN A 1 847 ? -27.940 22.518 18.075 1.00 81.88 847 ASN A N 1
ATOM 6725 C CA . ASN A 1 847 ? -28.679 22.982 16.895 1.00 81.88 847 ASN A CA 1
ATOM 6726 C C . ASN A 1 847 ? -29.513 21.854 16.267 1.00 81.88 847 ASN A C 1
ATOM 6728 O O . ASN A 1 847 ? -30.603 22.103 15.757 1.00 81.88 847 ASN A O 1
ATOM 6732 N N . ILE A 1 848 ? -29.017 20.611 16.308 1.00 82.81 848 ILE A N 1
ATOM 6733 C CA . ILE A 1 848 ? -29.780 19.433 15.869 1.00 82.81 848 ILE A CA 1
ATOM 6734 C C . ILE A 1 848 ? -30.946 19.168 16.820 1.00 82.81 848 ILE A C 1
ATOM 6736 O O . ILE A 1 848 ? -32.046 18.933 16.335 1.00 82.81 848 ILE A O 1
ATOM 6740 N N . PHE A 1 849 ? -30.714 19.258 18.131 1.00 83.69 849 PHE A N 1
ATOM 6741 C CA . PHE A 1 849 ? -31.747 19.181 19.164 1.00 83.69 849 PHE A CA 1
ATOM 6742 C C . PHE A 1 849 ? -32.873 20.180 18.876 1.00 83.69 849 PHE A C 1
ATOM 6744 O O . PHE A 1 849 ? -34.023 19.787 18.714 1.00 83.69 849 PHE A O 1
ATOM 6751 N N . ALA A 1 850 ? -32.528 21.458 18.681 1.00 78.44 850 ALA A N 1
ATOM 6752 C CA . ALA A 1 850 ? -33.506 22.502 18.382 1.00 78.44 850 ALA A CA 1
ATOM 6753 C C . ALA A 1 850 ? -34.257 22.255 17.061 1.00 78.44 850 ALA A C 1
ATOM 6755 O O . ALA A 1 850 ? -35.446 22.538 16.956 1.00 78.44 850 ALA A O 1
ATOM 6756 N N . LYS A 1 851 ? -33.577 21.709 16.043 1.00 75.56 851 LYS A N 1
ATOM 6757 C CA . LYS A 1 851 ? -34.188 21.392 14.746 1.00 75.56 851 LYS A CA 1
ATOM 6758 C C . LYS A 1 851 ? -35.107 20.169 14.802 1.00 75.56 851 LYS A C 1
ATOM 6760 O O . LYS A 1 851 ? -36.078 20.133 14.060 1.00 75.56 851 LYS A O 1
ATOM 6765 N N . ALA A 1 852 ? -34.793 19.177 15.632 1.00 74.62 852 ALA A N 1
ATOM 6766 C CA . ALA A 1 852 ? -35.644 18.006 15.827 1.00 74.62 852 ALA A CA 1
ATOM 6767 C C . ALA A 1 852 ? -36.918 18.340 16.616 1.00 74.62 852 ALA A C 1
ATOM 6769 O O . ALA A 1 852 ? -37.930 17.697 16.384 1.00 74.62 852 ALA A O 1
ATOM 6770 N N . ASN A 1 853 ? -36.854 19.354 17.483 1.00 74.00 853 ASN A N 1
ATOM 6771 C CA . ASN A 1 853 ? -37.966 19.846 18.301 1.00 74.00 853 ASN A CA 1
ATOM 6772 C C . ASN A 1 853 ? -38.886 20.847 17.551 1.00 74.00 853 ASN A C 1
ATOM 6774 O O . ASN A 1 853 ? -40.063 21.004 17.859 1.00 74.00 853 ASN A O 1
ATOM 6778 N N . ALA A 1 854 ? -38.384 21.527 16.512 1.00 63.16 854 ALA A N 1
ATOM 6779 C CA . ALA A 1 854 ? -39.187 22.440 15.696 1.00 63.16 854 ALA A CA 1
ATOM 6780 C C . ALA A 1 854 ? -40.088 21.679 14.694 1.00 63.16 854 ALA A C 1
ATOM 6782 O O . ALA A 1 854 ? -39.693 21.448 13.550 1.00 63.16 854 ALA A O 1
ATOM 6783 N N . GLU A 1 855 ? -41.305 21.306 15.102 1.00 53.31 855 GLU A N 1
ATOM 6784 C CA . GLU A 1 855 ? -42.325 20.718 14.214 1.00 53.31 855 GLU A CA 1
ATOM 6785 C C . GLU A 1 855 ? -42.693 21.657 13.027 1.00 53.31 855 GLU A C 1
ATOM 6787 O O . GLU A 1 855 ? -42.778 22.874 13.205 1.00 53.31 855 GLU A O 1
ATOM 6792 N N . ASN A 1 856 ? -42.974 21.072 11.842 1.00 51.72 856 ASN A N 1
ATOM 6793 C CA . ASN A 1 856 ? -43.424 21.655 10.544 1.00 51.72 856 ASN A CA 1
ATOM 6794 C C . ASN A 1 856 ? -42.391 21.794 9.399 1.00 51.72 856 ASN A C 1
ATOM 6796 O O . ASN A 1 856 ? -42.254 22.872 8.816 1.00 51.72 856 ASN A O 1
ATOM 6800 N N . GLN A 1 857 ? -41.737 20.711 8.952 1.00 50.59 857 GLN A N 1
ATOM 6801 C CA . GLN A 1 857 ? -41.045 20.730 7.641 1.00 50.59 857 GLN A CA 1
ATOM 6802 C C . GLN A 1 857 ? -41.801 20.022 6.498 1.00 50.59 857 GLN A C 1
ATOM 6804 O O . GLN A 1 857 ? -41.536 20.288 5.322 1.00 50.59 857 GLN A O 1
ATOM 6809 N N . ASN A 1 858 ? -42.793 19.183 6.807 1.00 45.84 858 ASN A N 1
ATOM 6810 C CA . ASN A 1 858 ? -43.469 18.346 5.810 1.00 45.84 858 ASN A CA 1
ATOM 6811 C C . ASN A 1 858 ? -44.316 19.149 4.786 1.00 45.84 858 ASN A C 1
ATOM 6813 O O . ASN A 1 858 ? -44.296 18.843 3.593 1.00 45.84 858 ASN A O 1
ATOM 6817 N N . GLU A 1 859 ? -44.989 20.229 5.207 1.00 48.88 859 GLU A N 1
ATOM 6818 C CA . GLU A 1 859 ? -45.808 21.083 4.318 1.00 48.88 859 GLU A CA 1
ATOM 6819 C C . GLU A 1 859 ? -44.957 21.885 3.308 1.00 48.88 859 GLU A C 1
ATOM 6821 O O . GLU A 1 859 ? -45.323 22.018 2.138 1.00 48.88 859 GLU A O 1
ATOM 6826 N N . ALA A 1 860 ? -43.762 22.337 3.705 1.00 47.44 860 ALA A N 1
ATOM 6827 C CA . ALA A 1 860 ? -42.859 23.129 2.859 1.00 47.44 860 ALA A CA 1
ATOM 6828 C C . ALA A 1 860 ? -42.179 22.312 1.737 1.00 47.44 860 ALA A C 1
ATOM 6830 O O . ALA A 1 860 ? -41.694 22.866 0.742 1.00 47.44 860 ALA A O 1
ATOM 6831 N N . TYR A 1 861 ? -42.097 20.987 1.883 1.00 48.28 861 TYR A N 1
ATOM 6832 C CA . TYR A 1 861 ? -41.600 20.093 0.834 1.00 48.28 861 TYR A CA 1
ATOM 6833 C C . TYR A 1 861 ? -42.669 19.834 -0.241 1.00 48.28 861 TYR A C 1
ATOM 6835 O O . TYR A 1 861 ? -42.377 19.914 -1.437 1.0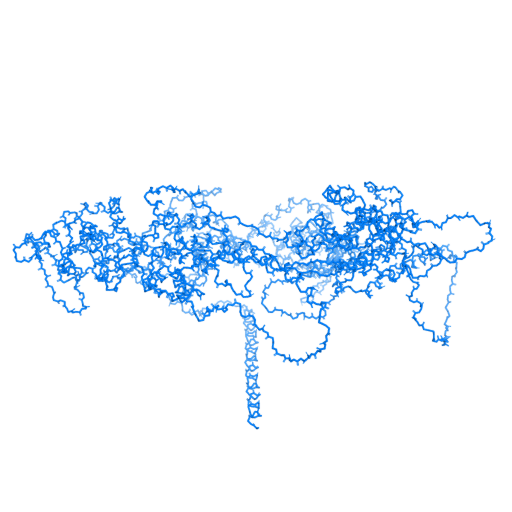0 48.28 861 TYR A O 1
ATOM 6843 N N . GLU A 1 862 ? -43.923 19.596 0.159 1.00 50.91 862 GLU A N 1
ATOM 6844 C CA . GLU A 1 862 ? -45.029 19.401 -0.789 1.00 50.91 862 GLU A CA 1
ATOM 6845 C C . GLU A 1 862 ? -45.326 20.661 -1.616 1.00 50.91 862 GLU A C 1
ATOM 6847 O O . GLU A 1 862 ? -45.647 20.562 -2.805 1.00 50.91 862 GLU A O 1
ATOM 6852 N N . GLN A 1 863 ? -45.143 21.841 -1.022 1.00 47.72 863 GLN A N 1
ATOM 6853 C CA . GLN A 1 863 ? -45.336 23.133 -1.677 1.00 47.72 863 GLN A CA 1
ATOM 6854 C C . GLN A 1 863 ? -44.322 23.373 -2.811 1.00 47.72 863 GLN A C 1
ATOM 6856 O O . GLN A 1 863 ? -44.725 23.679 -3.934 1.00 47.72 863 GLN A O 1
ATOM 6861 N N . ARG A 1 864 ? -43.030 23.077 -2.589 1.00 51.06 864 ARG A N 1
ATOM 6862 C CA . ARG A 1 864 ? -41.977 23.165 -3.625 1.00 51.06 864 ARG A CA 1
ATOM 6863 C C . ARG A 1 864 ? -42.199 22.214 -4.803 1.00 51.06 864 ARG A C 1
ATOM 6865 O O . ARG A 1 864 ? -41.933 22.570 -5.951 1.00 51.06 864 ARG A O 1
ATOM 6872 N N . ARG A 1 865 ? -42.731 21.014 -4.544 1.00 47.44 865 ARG A N 1
ATOM 6873 C CA . ARG A 1 865 ? -43.104 20.061 -5.604 1.00 47.44 865 ARG A CA 1
ATOM 6874 C C . ARG A 1 865 ? -44.262 20.588 -6.461 1.00 47.44 865 ARG A C 1
ATOM 6876 O O . ARG A 1 865 ? -44.276 20.375 -7.672 1.00 47.44 865 ARG A O 1
ATOM 6883 N N . ASN A 1 866 ? -45.227 21.273 -5.849 1.00 49.19 866 ASN A N 1
ATOM 6884 C CA . ASN A 1 866 ? -46.380 21.836 -6.552 1.00 49.19 866 ASN A CA 1
ATOM 6885 C C . ASN A 1 866 ? -46.030 23.110 -7.346 1.00 49.19 866 ASN A C 1
ATOM 6887 O O . ASN A 1 866 ? -46.548 23.295 -8.446 1.00 49.19 866 ASN A O 1
ATOM 6891 N N . GLU A 1 867 ? -45.116 23.949 -6.852 1.00 48.00 867 GLU A N 1
ATOM 6892 C CA . GLU A 1 867 ? -44.657 25.175 -7.530 1.00 48.00 867 GLU A CA 1
ATOM 6893 C C . GLU A 1 867 ? -43.899 24.890 -8.842 1.00 48.00 867 GLU A C 1
ATOM 6895 O O . GLU A 1 867 ? -44.125 25.562 -9.850 1.00 48.00 867 GLU A O 1
ATOM 6900 N N . MET A 1 868 ? -43.090 23.825 -8.884 1.00 47.19 868 MET A N 1
ATOM 6901 C CA . MET A 1 868 ? -42.395 23.362 -10.100 1.00 47.19 868 MET A CA 1
ATOM 6902 C C . MET A 1 868 ? -43.350 22.891 -11.205 1.00 47.19 868 MET A C 1
ATOM 6904 O O . MET A 1 868 ? -43.060 23.035 -12.391 1.00 47.19 868 MET A O 1
ATOM 6908 N N . ARG A 1 869 ? -44.518 22.355 -10.836 1.00 44.78 869 ARG A N 1
ATOM 6909 C CA . ARG A 1 869 ? -45.531 21.922 -11.808 1.00 44.78 869 ARG A CA 1
ATOM 6910 C C . ARG A 1 869 ? -46.245 23.111 -12.470 1.00 44.78 869 ARG A C 1
ATOM 6912 O O . ARG A 1 869 ? -46.762 22.965 -13.574 1.00 44.78 869 ARG A O 1
ATOM 6919 N N . ASN A 1 870 ? -46.232 24.279 -11.821 1.00 44.25 870 ASN A N 1
ATOM 6920 C CA . ASN A 1 870 ? -46.877 25.503 -12.299 1.00 44.25 870 ASN A CA 1
ATOM 6921 C C . ASN A 1 870 ? -45.932 26.423 -13.098 1.00 44.25 870 ASN A C 1
ATOM 6923 O O . ASN A 1 870 ? -46.390 27.065 -14.044 1.00 44.25 870 ASN A O 1
ATOM 6927 N N . SER A 1 871 ? -44.624 26.452 -12.804 1.00 43.31 871 SER A N 1
ATOM 6928 C CA . SER A 1 871 ? -43.664 27.338 -13.497 1.00 43.31 871 SER A CA 1
ATOM 6929 C C . SER A 1 871 ? -43.492 27.024 -14.994 1.00 43.31 871 SER A C 1
ATOM 6931 O O . SER A 1 871 ? -43.298 27.932 -15.803 1.00 43.31 871 SER A O 1
ATOM 6933 N N . VAL A 1 872 ? -43.659 25.758 -15.390 1.00 50.25 872 VAL A N 1
ATOM 6934 C CA . VAL A 1 872 ? -43.559 25.295 -16.789 1.00 50.25 872 VAL A CA 1
ATOM 6935 C C . VAL A 1 872 ? -44.747 25.759 -17.645 1.00 50.25 872 VAL A C 1
ATOM 6937 O O . VAL A 1 872 ? -44.583 26.074 -18.821 1.00 50.25 872 VAL A O 1
ATOM 6940 N N . VAL A 1 873 ? -45.943 25.874 -17.060 1.00 46.25 873 VAL A N 1
ATOM 6941 C CA . VAL A 1 873 ? -47.138 26.377 -17.767 1.00 46.25 873 VAL A CA 1
ATOM 6942 C C . VAL A 1 873 ? -47.069 27.899 -17.941 1.00 46.25 873 VAL A C 1
ATOM 6944 O O . VAL A 1 873 ? -47.546 28.445 -18.937 1.00 46.25 873 VAL A O 1
ATOM 6947 N N . GLN A 1 874 ? -46.437 28.590 -16.991 1.00 42.50 874 GLN A N 1
ATOM 6948 C CA . GLN A 1 874 ? -46.386 30.047 -16.944 1.00 42.50 874 GLN A CA 1
ATOM 6949 C C . GLN A 1 874 ? -45.307 30.631 -17.874 1.00 42.50 874 GLN A C 1
ATOM 6951 O O . GLN A 1 874 ? -45.581 31.611 -18.565 1.00 42.50 874 GLN A O 1
ATOM 6956 N N . GLY A 1 875 ? -44.149 29.970 -18.019 1.00 44.06 875 GLY A N 1
ATOM 6957 C CA . GLY A 1 875 ? -43.085 30.393 -18.946 1.00 44.06 875 GLY A CA 1
ATOM 6958 C C . GLY A 1 875 ? -43.493 30.374 -20.429 1.00 44.06 875 GLY A C 1
ATOM 6959 O O . GLY A 1 875 ? -43.136 31.282 -21.183 1.00 44.06 875 GLY A O 1
ATOM 6960 N N . GLY A 1 876 ? -44.317 29.400 -20.839 1.00 43.03 876 GLY A N 1
ATOM 6961 C CA . GLY A 1 876 ? -44.868 29.337 -22.200 1.00 43.03 876 GLY A CA 1
ATOM 6962 C C . GLY A 1 876 ? -45.904 30.433 -22.490 1.00 43.03 876 GLY A C 1
ATOM 6963 O O . GLY A 1 876 ? -45.945 30.985 -23.590 1.00 43.03 876 GLY A O 1
ATOM 6964 N N . LEU A 1 877 ? -46.710 30.810 -21.492 1.00 43.94 877 LEU A N 1
ATOM 6965 C CA . LEU A 1 877 ? -47.686 31.903 -21.604 1.00 43.94 877 LEU A CA 1
ATOM 6966 C C . LEU A 1 877 ? -47.013 33.287 -21.575 1.00 43.94 877 LEU A C 1
ATOM 6968 O O . LEU A 1 877 ? -47.435 34.194 -22.297 1.00 43.94 877 LEU A O 1
ATOM 6972 N N . GLU A 1 878 ? -45.942 33.442 -20.795 1.00 47.00 878 GLU A N 1
ATOM 6973 C CA . GLU A 1 878 ? -45.188 34.692 -20.671 1.00 47.00 878 GLU A CA 1
ATOM 6974 C C . GLU A 1 878 ? -44.329 34.999 -21.903 1.00 47.00 878 GLU A C 1
ATOM 6976 O O . GLU A 1 878 ? -44.252 36.162 -22.295 1.00 47.00 878 GLU A O 1
ATOM 6981 N N . GLN A 1 879 ? -43.761 34.000 -22.591 1.00 47.66 879 GLN A N 1
ATOM 6982 C CA . GLN A 1 879 ? -43.055 34.233 -23.862 1.00 47.66 879 GLN A CA 1
ATOM 6983 C C . GLN A 1 879 ? -43.999 34.674 -24.991 1.00 47.66 879 GLN A C 1
ATOM 6985 O O . GLN A 1 879 ? -43.675 35.599 -25.739 1.00 47.66 879 GLN A O 1
ATOM 6990 N N . ILE A 1 880 ? -45.209 34.105 -25.065 1.00 52.38 880 ILE A N 1
ATOM 6991 C CA . ILE A 1 880 ? -46.239 34.531 -26.031 1.00 52.38 880 ILE A CA 1
ATOM 6992 C C . ILE A 1 880 ? -46.699 35.974 -25.742 1.00 52.38 880 ILE A C 1
ATOM 6994 O O . ILE A 1 880 ? -46.965 36.751 -26.667 1.00 52.38 880 ILE A O 1
ATOM 6998 N N . ALA A 1 881 ? -46.761 36.367 -24.464 1.00 47.47 881 ALA A N 1
ATOM 6999 C CA . ALA A 1 881 ? -47.061 37.737 -24.051 1.00 47.47 881 ALA A CA 1
ATOM 7000 C C . ALA A 1 881 ? -45.888 38.706 -24.315 1.00 47.47 881 ALA A C 1
ATOM 7002 O O . ALA A 1 881 ? -46.106 39.828 -24.784 1.00 47.47 881 ALA A O 1
ATOM 7003 N N . ALA A 1 882 ? -44.648 38.268 -24.084 1.00 49.47 882 ALA A N 1
ATOM 7004 C CA . ALA A 1 882 ? -43.436 39.056 -24.284 1.00 49.47 882 ALA A CA 1
ATOM 7005 C C . ALA A 1 882 ? -43.171 39.356 -25.766 1.00 49.47 882 ALA A C 1
ATOM 7007 O O . ALA A 1 882 ? -42.815 40.487 -26.093 1.00 49.47 882 ALA A O 1
ATOM 7008 N N . ASP A 1 883 ? -43.432 38.418 -26.681 1.00 50.56 883 ASP A N 1
ATOM 7009 C CA . ASP A 1 883 ? -43.291 38.653 -28.126 1.00 50.56 883 ASP A CA 1
ATOM 7010 C C . ASP A 1 883 ? -44.375 39.589 -28.691 1.00 50.56 883 ASP A C 1
ATOM 7012 O O . ASP A 1 883 ? -44.116 40.355 -29.628 1.00 50.56 883 ASP A O 1
ATOM 7016 N N . ARG A 1 884 ? -45.567 39.630 -28.072 1.00 50.78 884 ARG A N 1
ATOM 7017 C CA . ARG A 1 884 ? -46.575 40.673 -28.348 1.00 50.78 884 ARG A CA 1
ATOM 7018 C C . ARG A 1 884 ? -46.131 42.050 -27.849 1.00 50.78 884 ARG A C 1
ATOM 7020 O O . ARG A 1 884 ? -46.365 43.039 -28.542 1.00 50.78 884 ARG A O 1
ATOM 7027 N N . ALA A 1 885 ? -45.459 42.120 -26.700 1.00 49.31 885 ALA A N 1
ATOM 7028 C CA . ALA A 1 885 ? -44.952 43.369 -26.130 1.00 49.31 885 ALA A CA 1
ATOM 7029 C C . ALA A 1 885 ? -43.698 43.901 -26.857 1.00 49.31 885 ALA A C 1
ATOM 7031 O O . ALA A 1 885 ? -43.543 45.110 -27.034 1.00 49.31 885 ALA A O 1
ATOM 7032 N N . ARG A 1 886 ? -42.824 43.017 -27.360 1.00 48.09 886 ARG A N 1
ATOM 7033 C CA . ARG A 1 886 ? -41.564 43.383 -28.036 1.00 48.09 886 ARG A CA 1
ATOM 7034 C C . ARG A 1 886 ? -41.761 44.051 -29.398 1.00 48.09 886 ARG A C 1
ATOM 7036 O O . ARG A 1 886 ? -40.907 44.827 -29.818 1.00 48.09 886 ARG A O 1
ATOM 7043 N N . LYS A 1 887 ? -42.901 43.826 -30.062 1.00 46.09 887 LYS A N 1
ATOM 7044 C CA . LYS A 1 887 ? -43.291 44.568 -31.278 1.00 46.09 887 LYS A CA 1
ATOM 7045 C C . LYS A 1 887 ? -43.728 46.015 -31.006 1.00 46.09 887 LYS A C 1
ATOM 7047 O O . LYS A 1 887 ? -43.819 46.786 -31.957 1.00 46.09 887 LYS A O 1
ATOM 7052 N N . ALA A 1 888 ? -43.981 46.397 -29.750 1.00 46.19 888 ALA A N 1
ATOM 7053 C CA . ALA A 1 888 ? -44.578 47.689 -29.402 1.00 46.19 888 ALA A CA 1
ATOM 7054 C C . ALA A 1 888 ? -43.592 48.755 -28.878 1.00 46.19 888 ALA A C 1
ATOM 7056 O O . ALA A 1 888 ? -43.978 49.916 -28.776 1.00 46.19 888 ALA A O 1
ATOM 7057 N N . ALA A 1 889 ? -42.331 48.428 -28.573 1.00 39.09 889 ALA A N 1
ATOM 7058 C CA . ALA A 1 889 ? -41.425 49.367 -27.897 1.00 39.09 889 ALA A CA 1
ATOM 7059 C C . ALA A 1 889 ? -40.072 49.540 -28.613 1.00 39.09 889 ALA A C 1
ATOM 7061 O O . ALA A 1 889 ? -39.056 48.961 -28.240 1.00 39.09 889 ALA A O 1
ATOM 7062 N N . LEU A 1 890 ? -40.057 50.406 -29.628 1.00 44.16 890 LEU A N 1
ATOM 7063 C CA . LEU A 1 890 ? -38.857 51.036 -30.186 1.00 44.16 890 LEU A CA 1
ATOM 7064 C C . LEU A 1 890 ? -38.830 52.495 -29.710 1.00 44.16 890 LEU A C 1
ATOM 7066 O O . LEU A 1 890 ? -39.586 53.298 -30.251 1.00 44.16 890 LEU A O 1
ATOM 7070 N N . ARG A 1 891 ? -37.982 52.837 -28.721 1.00 34.97 891 ARG A N 1
ATOM 7071 C CA . ARG A 1 891 ? -37.280 54.141 -28.591 1.00 34.97 891 ARG A CA 1
ATOM 7072 C C . ARG A 1 891 ? -36.467 54.275 -27.284 1.00 34.97 891 ARG A C 1
ATOM 7074 O O . ARG A 1 891 ? -37.023 54.538 -26.230 1.00 34.97 891 ARG A O 1
ATOM 7081 N N . VAL A 1 892 ? -35.141 54.247 -27.474 1.00 37.53 892 VAL A N 1
ATOM 7082 C CA . VAL A 1 892 ? -34.098 55.124 -26.881 1.00 37.53 892 VAL A CA 1
ATOM 7083 C C . VAL A 1 892 ? -33.659 54.886 -25.410 1.00 37.53 892 VAL A C 1
ATOM 7085 O O . VAL A 1 892 ? -34.463 54.473 -24.584 1.00 37.53 892 VAL A O 1
ATOM 7088 N N . PRO A 1 893 ? -32.351 55.087 -25.095 1.00 42.44 893 PRO A N 1
ATOM 7089 C CA . PRO A 1 893 ? -31.598 54.321 -24.097 1.00 42.44 893 PRO A CA 1
ATOM 7090 C C . PRO A 1 893 ? -31.096 55.153 -22.902 1.00 42.44 893 PRO A C 1
ATOM 7092 O O . PRO A 1 893 ? -30.966 56.370 -23.006 1.00 42.44 893 PRO A O 1
ATOM 7095 N N . VAL A 1 894 ? -30.672 54.489 -21.817 1.00 30.48 894 VAL A N 1
ATOM 7096 C CA . VAL A 1 894 ? -29.745 55.067 -20.821 1.00 30.48 894 VAL A CA 1
ATOM 7097 C C . VAL A 1 894 ? -28.776 53.996 -20.294 1.00 30.48 894 VAL A C 1
ATOM 7099 O O . VAL A 1 894 ? -29.172 52.912 -19.878 1.00 30.48 894 VAL A O 1
ATOM 7102 N N . SER A 1 895 ? -27.490 54.337 -20.335 1.00 30.66 895 SER A N 1
ATOM 7103 C CA . SER A 1 895 ? -26.307 53.632 -19.818 1.00 30.66 895 SER A CA 1
ATOM 7104 C C . SER A 1 895 ? -25.847 54.231 -18.457 1.00 30.66 895 SER A C 1
ATOM 7106 O O . SER A 1 895 ? -26.472 55.166 -17.970 1.00 30.66 895 SER A O 1
ATOM 7108 N N . PRO A 1 896 ? -24.700 53.846 -17.862 1.00 42.44 896 PRO A N 1
ATOM 7109 C CA . PRO A 1 896 ? -24.506 52.722 -16.945 1.00 42.44 896 PRO A CA 1
ATOM 7110 C C . PRO A 1 896 ? -23.989 53.163 -15.550 1.00 42.44 896 PRO A C 1
ATOM 7112 O O . PRO A 1 896 ? -23.380 54.224 -15.405 1.00 42.44 896 PRO A O 1
ATOM 7115 N N . LYS A 1 897 ? -24.095 52.307 -14.523 1.00 28.30 897 LYS A N 1
ATOM 7116 C CA . LYS A 1 897 ? -23.210 52.386 -13.343 1.00 28.30 897 LYS A CA 1
ATOM 7117 C C . LYS A 1 897 ? -22.625 51.026 -12.984 1.00 28.30 897 LYS A C 1
ATOM 7119 O O . LYS A 1 897 ? -23.234 49.981 -13.166 1.00 28.30 897 LYS A O 1
ATOM 7124 N N . LYS A 1 898 ? -21.371 51.110 -12.554 1.00 26.36 898 LYS A N 1
ATOM 7125 C CA . LYS A 1 898 ? -20.339 50.083 -12.471 1.00 26.36 898 LYS A CA 1
ATOM 7126 C C . LYS A 1 898 ? -20.120 49.728 -10.999 1.00 26.36 898 LYS A C 1
ATOM 7128 O O . LYS A 1 898 ? -19.988 50.644 -10.194 1.00 26.36 898 LYS A O 1
ATOM 7133 N N . GLY A 1 899 ? -19.962 48.436 -10.711 1.00 28.20 899 GLY A N 1
ATOM 7134 C CA . GLY A 1 899 ? -19.203 47.940 -9.560 1.00 28.20 899 GLY A CA 1
ATOM 7135 C C . GLY A 1 899 ? -20.016 47.293 -8.439 1.00 28.20 899 GLY A C 1
ATOM 7136 O O . GLY A 1 899 ? -20.561 47.998 -7.603 1.00 28.20 899 GLY A O 1
ATOM 7137 N N . ALA A 1 900 ? -20.012 45.959 -8.404 1.00 26.28 900 ALA A N 1
ATOM 7138 C CA . ALA A 1 900 ? -19.692 45.122 -7.239 1.00 26.28 900 ALA A CA 1
ATOM 7139 C C . ALA A 1 900 ? -19.872 43.651 -7.654 1.00 26.28 900 ALA A C 1
ATOM 7141 O O . ALA A 1 900 ? -20.924 43.271 -8.162 1.00 26.28 900 ALA A O 1
ATOM 7142 N N . PHE A 1 901 ? -18.826 42.842 -7.496 1.00 24.94 901 PHE A N 1
ATOM 7143 C CA . PHE A 1 901 ? -18.923 41.385 -7.585 1.00 24.94 901 PHE A CA 1
ATOM 7144 C C . PHE A 1 901 ? -19.776 40.881 -6.405 1.00 24.94 901 PHE A C 1
ATOM 7146 O O . PHE A 1 901 ? -19.488 41.297 -5.283 1.00 24.94 901 PHE A O 1
ATOM 7153 N N . PRO A 1 902 ? -20.792 40.021 -6.605 1.00 33.09 902 PRO A N 1
ATOM 7154 C CA . PRO A 1 902 ? -21.466 39.356 -5.500 1.00 33.09 902 PRO A CA 1
ATOM 7155 C C . PRO A 1 902 ? -20.724 38.066 -5.129 1.00 33.09 902 PRO A C 1
ATOM 7157 O O . PRO A 1 902 ? -20.679 37.120 -5.918 1.00 33.09 902 PRO A O 1
ATOM 7160 N N . ASP A 1 903 ? -20.165 38.048 -3.918 1.00 27.28 903 ASP A N 1
ATOM 7161 C CA . ASP A 1 903 ? -19.885 36.820 -3.174 1.00 27.28 903 ASP A CA 1
ATOM 7162 C C . ASP A 1 903 ? -21.218 36.124 -2.862 1.00 27.28 903 ASP A C 1
ATOM 7164 O O . ASP A 1 903 ? -22.169 36.739 -2.375 1.00 27.28 903 ASP A O 1
ATOM 7168 N N . VAL A 1 904 ? -21.297 34.839 -3.199 1.00 28.75 904 VAL A N 1
ATOM 7169 C CA . VAL A 1 904 ? -22.487 34.001 -3.037 1.00 28.75 904 VAL A CA 1
ATOM 7170 C C . VAL A 1 904 ? -22.347 33.221 -1.733 1.00 28.75 904 VAL A C 1
ATOM 7172 O O . VAL A 1 904 ? -21.791 32.123 -1.723 1.00 28.75 904 VAL A O 1
ATOM 7175 N N . ASP A 1 905 ? -22.870 33.772 -0.639 1.00 27.22 905 ASP A N 1
ATOM 7176 C CA . ASP A 1 905 ? -23.083 33.025 0.604 1.00 27.22 905 ASP A CA 1
ATOM 7177 C C . ASP A 1 905 ? -24.345 32.160 0.463 1.00 27.22 905 ASP A C 1
ATOM 7179 O O . ASP A 1 905 ? -25.478 32.640 0.465 1.00 27.22 905 ASP A O 1
ATOM 7183 N N . ARG A 1 906 ? -24.148 30.850 0.292 1.00 33.09 906 ARG A N 1
ATOM 7184 C CA . ARG A 1 906 ? -25.197 29.865 -0.037 1.00 33.09 906 ARG A CA 1
ATOM 7185 C C . ARG A 1 906 ? -25.980 29.346 1.187 1.00 33.09 906 ARG A C 1
ATOM 7187 O O . ARG A 1 906 ? -26.598 28.294 1.095 1.00 33.09 906 ARG A O 1
ATOM 7194 N N . PHE A 1 907 ? -25.972 30.048 2.321 1.00 31.44 907 PHE A N 1
ATOM 7195 C CA . PHE A 1 907 ? -26.717 29.646 3.530 1.00 31.44 907 PHE A CA 1
ATOM 7196 C C . PHE A 1 907 ? -27.170 30.844 4.384 1.00 31.44 907 PHE A C 1
ATOM 7198 O O . PHE A 1 907 ? -26.973 30.864 5.598 1.00 31.44 907 PHE A O 1
ATOM 7205 N N . ALA A 1 908 ? -27.800 31.849 3.773 1.00 25.78 908 ALA A N 1
ATOM 7206 C CA . ALA A 1 908 ? -28.598 32.803 4.542 1.00 25.78 908 ALA A CA 1
ATOM 7207 C C . ALA A 1 908 ? -29.960 32.163 4.897 1.00 25.78 908 ALA A C 1
ATOM 7209 O O . ALA A 1 908 ? -30.600 31.599 4.007 1.00 25.78 908 ALA A O 1
ATOM 7210 N N . PRO A 1 909 ? -30.430 32.229 6.157 1.00 33.16 909 PRO A N 1
ATOM 7211 C CA . PRO A 1 909 ? -31.803 31.870 6.488 1.00 33.16 909 PRO A CA 1
ATOM 7212 C C . PRO A 1 909 ? -32.745 32.891 5.839 1.00 33.16 909 PRO A C 1
ATOM 7214 O O . PRO A 1 909 ? -32.665 34.083 6.142 1.00 33.16 909 PRO A O 1
ATOM 7217 N N . GLU A 1 910 ? -33.635 32.440 4.956 1.00 30.30 910 GLU A N 1
ATOM 7218 C CA . GLU A 1 910 ? -34.792 33.233 4.536 1.00 30.30 910 GLU A CA 1
ATOM 7219 C C . GLU A 1 910 ? -35.677 33.462 5.768 1.00 30.30 910 GLU A C 1
ATOM 7221 O O . GLU A 1 910 ? -36.322 32.543 6.272 1.00 30.30 910 GLU A O 1
ATOM 7226 N N . TYR A 1 911 ? -35.671 34.683 6.302 1.00 26.94 911 TYR A N 1
ATOM 7227 C CA . TYR A 1 911 ? -36.672 35.096 7.281 1.00 26.94 911 TYR A CA 1
ATOM 7228 C C . TYR A 1 911 ? -38.005 35.340 6.555 1.00 26.94 911 TYR A C 1
ATOM 7230 O O . TYR A 1 911 ? -38.000 36.016 5.524 1.00 26.94 911 TYR A O 1
ATOM 7238 N N . PRO A 1 912 ? -39.147 34.854 7.080 1.00 31.64 912 PRO A N 1
ATOM 7239 C CA . PRO A 1 912 ? -40.449 35.192 6.523 1.00 31.64 912 PRO A CA 1
ATOM 7240 C C . PRO A 1 912 ? -40.726 36.686 6.716 1.00 31.64 912 PRO A C 1
ATOM 7242 O O . PRO A 1 912 ? -40.386 37.261 7.755 1.00 31.64 912 PRO A O 1
ATOM 7245 N N . GLU A 1 913 ? -41.374 37.308 5.731 1.00 32.75 913 GLU A N 1
ATOM 7246 C CA . GLU A 1 913 ? -41.818 38.697 5.831 1.00 32.75 913 GLU A CA 1
ATOM 7247 C C . GLU A 1 913 ? -42.728 38.924 7.060 1.00 32.75 913 GLU A C 1
ATOM 7249 O O . GLU A 1 913 ? -43.468 38.017 7.467 1.00 32.75 913 GLU A O 1
ATOM 7254 N N . PRO A 1 914 ? -42.710 40.129 7.668 1.00 26.84 914 PRO A N 1
ATOM 7255 C CA . PRO A 1 914 ? -43.464 40.419 8.884 1.00 26.84 914 PRO A CA 1
ATOM 7256 C C . PRO A 1 914 ? -44.977 40.352 8.630 1.00 26.84 914 PRO A C 1
ATOM 7258 O O . PRO A 1 914 ? -45.581 41.301 8.133 1.00 26.84 914 PRO A O 1
ATOM 7261 N N . GLY A 1 915 ? -45.601 39.230 8.991 1.00 38.59 915 GLY A N 1
ATOM 7262 C CA . GLY A 1 915 ? -47.052 39.063 8.874 1.00 38.59 915 GLY A CA 1
ATOM 7263 C C . GLY A 1 915 ? -47.613 37.653 9.081 1.00 38.59 915 GLY A C 1
ATOM 7264 O O . GLY A 1 915 ? -48.826 37.526 9.218 1.00 38.59 915 GLY A O 1
ATOM 7265 N N . SER A 1 916 ? -46.794 36.597 9.143 1.00 33.69 916 SER A N 1
ATOM 7266 C CA . SER A 1 916 ? -47.295 35.223 9.321 1.00 33.69 916 SER A CA 1
ATOM 7267 C C . SER A 1 916 ? -47.254 34.748 10.784 1.00 33.69 916 SER A C 1
ATOM 7269 O O . SER A 1 916 ? -46.464 35.215 11.603 1.00 33.69 916 SER A O 1
ATOM 7271 N N . HIS A 1 917 ? -48.207 33.880 11.128 1.00 30.88 917 HIS A N 1
ATOM 7272 C CA . HIS A 1 917 ? -48.589 33.476 12.482 1.00 30.88 917 HIS A CA 1
ATOM 7273 C C . HIS A 1 917 ? -47.418 33.051 13.391 1.00 30.88 917 HIS A C 1
ATOM 7275 O O . HIS A 1 917 ? -46.523 32.318 12.984 1.00 30.88 917 HIS A O 1
ATOM 7281 N N . LYS A 1 918 ? -47.469 33.475 14.666 1.00 30.27 918 LYS A N 1
ATOM 7282 C CA . LYS A 1 918 ? -46.508 33.110 15.722 1.00 30.27 918 LYS A CA 1
ATOM 7283 C C . LYS A 1 918 ? -46.365 31.584 15.833 1.00 30.27 918 LYS A C 1
ATOM 7285 O O . LYS A 1 918 ? -47.290 30.927 16.310 1.00 30.27 918 LYS A O 1
ATOM 7290 N N . ALA A 1 919 ? -45.199 31.050 15.472 1.00 36.41 919 ALA A N 1
ATOM 7291 C CA . ALA A 1 919 ? -44.786 29.705 15.860 1.00 36.41 919 ALA A CA 1
ATOM 7292 C C . ALA A 1 919 ? -44.790 29.592 17.398 1.00 36.41 919 ALA A C 1
ATOM 7294 O O . ALA A 1 919 ? -44.356 30.517 18.096 1.00 36.41 919 ALA A O 1
ATOM 7295 N N . ARG A 1 920 ? -45.324 28.487 17.935 1.00 38.38 920 ARG A N 1
ATOM 7296 C CA . ARG A 1 920 ? -45.201 28.157 19.364 1.00 38.38 920 ARG A CA 1
ATOM 7297 C C . ARG A 1 920 ? -43.709 28.102 19.721 1.00 38.38 920 ARG A C 1
ATOM 7299 O O . ARG A 1 920 ? -42.906 27.641 18.917 1.00 38.38 920 ARG A O 1
ATOM 7306 N N . LYS A 1 921 ? -43.335 28.608 20.902 1.00 36.25 921 LYS A N 1
ATOM 7307 C CA . LYS A 1 921 ? -41.973 28.415 21.424 1.00 36.25 921 LYS A CA 1
ATOM 7308 C C . LYS A 1 921 ? -41.706 26.900 21.523 1.00 36.25 921 LYS A C 1
ATOM 7310 O O . LYS A 1 921 ? -42.602 26.226 22.031 1.00 36.25 921 LYS A O 1
ATOM 7315 N N . PRO A 1 922 ? -40.537 26.401 21.079 1.00 47.38 922 PRO A N 1
ATOM 7316 C CA . PRO A 1 922 ? -40.125 25.020 21.331 1.00 47.38 922 PRO A CA 1
ATOM 7317 C C . PRO A 1 922 ? -40.135 24.779 22.846 1.00 47.38 922 PRO A C 1
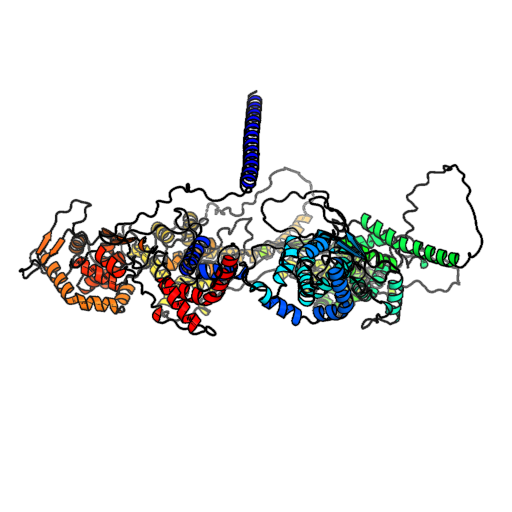ATOM 7319 O O . PRO A 1 922 ? -39.661 25.652 23.586 1.00 47.38 922 PRO A O 1
ATOM 7322 N N . ASP A 1 923 ? -40.703 23.669 23.319 1.00 57.84 923 ASP A N 1
ATOM 7323 C CA . ASP A 1 923 ? -40.379 23.216 24.675 1.00 57.84 923 ASP A CA 1
ATOM 7324 C C . ASP A 1 923 ? -38.928 22.705 24.648 1.00 57.84 923 ASP A C 1
ATOM 7326 O O . ASP A 1 923 ? -38.442 22.307 23.600 1.00 57.84 923 ASP A O 1
ATOM 7330 N N . ASN A 1 924 ? -38.155 22.813 25.724 1.00 66.12 924 ASN A N 1
ATOM 7331 C CA . ASN A 1 924 ? -36.739 22.414 25.697 1.00 66.12 924 ASN A CA 1
ATOM 7332 C C . ASN A 1 924 ? -36.552 20.926 26.044 1.00 66.12 924 ASN A C 1
ATOM 7334 O O . ASN A 1 924 ? -35.575 20.574 26.707 1.00 66.12 924 ASN A O 1
ATOM 7338 N N . ARG A 1 925 ? -37.482 20.056 25.640 1.00 75.94 925 ARG A N 1
ATOM 7339 C CA . ARG A 1 925 ? -37.487 18.637 25.990 1.00 75.94 925 ARG A CA 1
ATOM 7340 C C . ARG A 1 925 ? -37.626 17.773 24.738 1.00 75.94 925 ARG A C 1
ATOM 7342 O O . ARG A 1 925 ? -38.224 18.167 23.745 1.00 75.94 925 ARG A O 1
ATOM 7349 N N . LEU A 1 926 ? -36.988 16.604 24.742 1.00 79.94 926 LEU A N 1
ATOM 7350 C CA . LEU A 1 926 ? -37.099 15.630 23.659 1.00 79.94 926 LEU A CA 1
ATOM 7351 C C . LEU A 1 926 ? -37.987 14.470 24.076 1.00 79.94 926 LEU A C 1
ATOM 7353 O O . LEU A 1 926 ? -37.740 13.793 25.076 1.00 79.94 926 LEU A O 1
ATOM 7357 N N . THR A 1 927 ? -38.941 14.160 23.213 1.00 83.19 927 THR A N 1
ATOM 7358 C CA . THR A 1 927 ? -39.637 12.878 23.188 1.00 83.19 927 THR A CA 1
ATOM 7359 C C . THR A 1 927 ? -38.755 11.792 22.561 1.00 83.19 927 THR A C 1
ATOM 7361 O O . THR A 1 927 ? -37.794 12.063 21.831 1.00 83.19 927 THR A O 1
ATOM 7364 N N . LEU A 1 928 ? -39.116 10.520 22.764 1.00 79.31 928 LEU A N 1
ATOM 7365 C CA . LEU A 1 928 ? -38.412 9.380 22.161 1.00 79.31 928 LEU A CA 1
ATOM 7366 C C . LEU A 1 928 ? -38.291 9.498 20.625 1.00 79.31 928 LEU A C 1
ATOM 7368 O O . LEU A 1 928 ? -37.267 9.128 20.054 1.00 79.31 928 LEU A O 1
ATOM 7372 N N . THR A 1 929 ? -39.309 10.022 19.937 1.00 83.81 929 THR A N 1
ATOM 7373 C CA . THR A 1 929 ? -39.302 10.187 18.472 1.00 83.81 929 THR A CA 1
ATOM 7374 C C . THR A 1 929 ? -38.298 11.235 18.005 1.00 83.81 929 THR A C 1
ATOM 7376 O O . THR A 1 929 ? -37.577 11.013 17.029 1.00 83.81 929 THR A O 1
ATOM 7379 N N . GLU A 1 930 ? -38.197 12.348 18.726 1.00 84.94 930 GLU A N 1
ATOM 7380 C CA . GLU A 1 930 ? -37.262 13.429 18.409 1.00 84.94 930 GLU A CA 1
ATOM 7381 C C . GLU A 1 930 ? -35.830 13.032 18.774 1.00 84.94 930 GLU A C 1
ATOM 7383 O O . GLU A 1 930 ? -34.898 13.316 18.020 1.00 84.94 930 GLU A O 1
ATOM 7388 N N . PHE A 1 931 ? -35.648 12.268 19.857 1.00 86.94 931 PHE A N 1
ATOM 7389 C CA . PHE A 1 931 ? -34.367 11.655 20.203 1.00 86.94 931 PHE A CA 1
ATOM 7390 C C . PHE A 1 931 ? -33.838 10.753 19.077 1.00 86.94 931 PHE A C 1
ATOM 7392 O O . PHE A 1 931 ? -32.685 10.885 18.656 1.00 86.94 931 PHE A O 1
ATOM 7399 N N . LEU A 1 932 ? -34.682 9.880 18.516 1.00 87.12 932 LEU A N 1
ATOM 7400 C CA . LEU A 1 932 ? -34.296 9.032 17.382 1.00 87.12 932 LEU A CA 1
ATOM 7401 C C . LEU A 1 932 ? -33.962 9.869 16.134 1.00 87.12 932 LEU A C 1
ATOM 7403 O O . LEU A 1 932 ? -32.980 9.583 15.443 1.00 87.12 932 LEU A O 1
ATOM 7407 N N . ALA A 1 933 ? -34.718 10.937 15.870 1.00 86.31 933 ALA A N 1
ATOM 7408 C CA . ALA A 1 933 ? -34.449 11.862 14.770 1.00 86.31 933 ALA A CA 1
ATOM 7409 C C . ALA A 1 933 ? -33.113 12.621 14.948 1.00 86.31 933 ALA A C 1
ATOM 7411 O O . ALA A 1 933 ? -32.376 12.824 13.973 1.00 86.31 933 ALA A O 1
ATOM 7412 N N . CYS A 1 934 ? -32.763 12.988 16.185 1.00 87.75 934 CYS A N 1
ATOM 7413 C CA . CYS A 1 934 ? -31.461 13.542 16.556 1.00 87.75 934 CYS A CA 1
ATOM 7414 C C . CYS A 1 934 ? -30.331 12.551 16.269 1.00 87.75 934 CYS A C 1
ATOM 7416 O O . CYS A 1 934 ? -29.355 12.921 15.614 1.00 87.75 934 CYS A O 1
ATOM 7418 N N . LEU A 1 935 ? -30.469 11.284 16.676 1.00 90.06 935 LEU A N 1
ATOM 7419 C CA . LEU A 1 935 ? -29.449 10.257 16.431 1.00 90.06 935 LEU A CA 1
ATOM 7420 C C . LEU A 1 935 ? -29.167 10.063 14.935 1.00 90.06 935 LEU A C 1
ATOM 7422 O O . LEU A 1 935 ? -28.004 9.970 14.538 1.00 90.06 935 LEU A O 1
ATOM 7426 N N . VAL A 1 936 ? -30.196 10.072 14.083 1.00 90.12 936 VAL A N 1
ATOM 7427 C CA . VAL A 1 936 ? -30.010 9.968 12.625 1.00 90.12 936 VAL A CA 1
ATOM 7428 C C . VAL A 1 936 ? -29.195 11.148 12.087 1.00 90.12 936 VAL A C 1
ATOM 7430 O O . VAL A 1 936 ? -28.199 10.939 11.388 1.00 90.12 936 VAL A O 1
ATOM 7433 N N . ARG A 1 937 ? -29.545 12.386 12.455 1.00 88.94 937 ARG A N 1
ATOM 7434 C CA . ARG A 1 937 ? -28.835 13.597 12.000 1.00 88.94 937 ARG A CA 1
ATOM 7435 C C . ARG A 1 937 ? -27.404 13.678 12.536 1.00 88.94 937 ARG A C 1
ATOM 7437 O O . ARG A 1 937 ? -26.484 14.000 11.780 1.00 88.94 937 ARG A O 1
ATOM 7444 N N . ILE A 1 938 ? -27.198 13.324 13.804 1.00 89.06 938 ILE A N 1
ATOM 7445 C CA . ILE A 1 938 ? -25.871 13.269 14.431 1.00 89.06 938 ILE A CA 1
ATOM 7446 C C . ILE A 1 938 ? -25.006 12.217 13.735 1.00 89.06 938 ILE A C 1
ATOM 7448 O O . ILE A 1 938 ? -23.853 12.503 13.414 1.00 89.06 938 ILE A O 1
ATOM 7452 N N . SER A 1 939 ? -25.555 11.039 13.418 1.00 89.81 939 SER A N 1
ATOM 7453 C CA . SER A 1 939 ? -24.803 9.980 12.735 1.00 89.81 939 SER A CA 1
ATOM 7454 C C . SER A 1 939 ? -24.267 10.424 11.373 1.00 89.81 939 SER A C 1
ATOM 7456 O O . SER A 1 939 ? -23.109 10.153 11.045 1.00 89.81 939 SER A O 1
ATOM 7458 N N . PHE A 1 940 ? -25.068 11.181 10.612 1.00 88.44 940 PHE A N 1
ATOM 7459 C CA . PHE A 1 940 ? -24.672 11.708 9.311 1.00 88.44 940 PHE A CA 1
ATOM 7460 C C . PHE A 1 940 ? -23.505 12.690 9.417 1.00 88.44 940 PHE A C 1
ATOM 7462 O O . PHE A 1 940 ? -22.492 12.517 8.734 1.00 88.44 940 PHE A O 1
ATOM 7469 N N . LEU A 1 941 ? -23.633 13.702 10.283 1.00 85.44 941 LEU A N 1
ATOM 7470 C CA . LEU A 1 941 ? -22.610 14.736 10.448 1.00 85.44 941 LEU A CA 1
ATOM 7471 C C . LEU A 1 941 ? -21.339 14.185 11.089 1.00 85.44 941 LEU A C 1
ATOM 7473 O O . LEU A 1 941 ? -20.239 14.596 10.732 1.00 85.44 941 LEU A O 1
ATOM 7477 N N . ARG A 1 942 ? -21.466 13.216 11.999 1.00 85.50 942 ARG A N 1
ATOM 7478 C CA . ARG A 1 942 ? -20.319 12.578 12.646 1.00 85.50 942 ARG A CA 1
ATOM 7479 C C . ARG A 1 942 ? -19.475 11.778 11.656 1.00 85.50 942 ARG A C 1
ATOM 7481 O O . ARG A 1 942 ? -18.250 11.819 11.734 1.00 85.50 942 ARG A O 1
ATOM 7488 N N . ALA A 1 943 ? -20.108 11.068 10.724 1.00 84.19 943 ALA A N 1
ATOM 7489 C CA . ALA A 1 943 ? -19.402 10.349 9.664 1.00 84.19 943 ALA A CA 1
ATOM 7490 C C . ALA A 1 943 ? -18.892 11.283 8.552 1.00 84.19 943 ALA A C 1
ATOM 7492 O O . ALA A 1 943 ? -17.894 10.973 7.902 1.00 84.19 943 ALA A O 1
ATOM 7493 N N . ASN A 1 944 ? -19.539 12.439 8.362 1.00 84.50 944 ASN A N 1
ATOM 7494 C CA . ASN A 1 944 ? -19.220 13.408 7.314 1.00 84.50 944 ASN A CA 1
ATOM 7495 C C . ASN A 1 944 ? -19.001 14.829 7.891 1.00 84.50 944 ASN A C 1
ATOM 7497 O O . ASN A 1 944 ? -19.739 15.754 7.558 1.00 84.50 944 ASN A O 1
ATOM 7501 N N . PRO A 1 945 ? -17.967 15.061 8.723 1.00 79.19 945 PRO A N 1
ATOM 7502 C CA . PRO A 1 945 ? -17.806 16.313 9.481 1.00 79.19 945 PRO A CA 1
ATOM 7503 C C . PRO A 1 945 ? -17.456 17.540 8.628 1.00 79.19 945 PRO A C 1
ATOM 7505 O O . PRO A 1 945 ? -17.594 18.672 9.077 1.00 79.19 945 PRO A O 1
ATOM 7508 N N . LYS A 1 946 ? -16.975 17.321 7.401 1.00 76.38 946 LYS A N 1
ATOM 7509 C CA . LYS A 1 946 ? -16.681 18.372 6.413 1.00 76.38 946 LYS A CA 1
ATOM 7510 C C . LYS A 1 946 ? -17.788 18.515 5.366 1.00 76.38 946 LYS A C 1
ATOM 7512 O O . LYS A 1 946 ? -17.574 19.091 4.299 1.00 76.38 946 LYS A O 1
ATOM 7517 N N . PHE A 1 947 ? -18.948 17.911 5.610 1.00 73.69 947 PHE A N 1
ATOM 7518 C CA . PHE A 1 947 ? -20.097 18.055 4.731 1.00 73.69 947 PHE A CA 1
ATOM 7519 C C . PHE A 1 947 ? -20.522 19.529 4.672 1.00 73.69 947 PHE A C 1
ATOM 7521 O O . PHE A 1 947 ? -20.658 20.178 5.705 1.00 73.69 947 PHE A O 1
ATOM 7528 N N . GLY A 1 948 ? -20.677 20.066 3.458 1.00 66.38 948 GLY A N 1
ATOM 7529 C CA . GLY A 1 948 ? -20.992 21.480 3.221 1.00 66.38 948 GLY A CA 1
ATOM 7530 C C . GLY A 1 948 ? -19.786 22.409 3.013 1.00 66.38 948 GLY A C 1
ATOM 7531 O O . GLY A 1 948 ? -19.990 23.561 2.640 1.00 66.38 948 GLY A O 1
ATOM 7532 N N . GLN A 1 949 ? -18.542 21.937 3.180 1.00 73.12 949 GLN A N 1
ATOM 7533 C CA . GLN A 1 949 ? -17.336 22.733 2.896 1.00 73.12 949 GLN A CA 1
ATOM 7534 C C . GLN A 1 949 ? -16.970 22.685 1.402 1.00 73.12 949 GLN A C 1
ATOM 7536 O O . GLN A 1 949 ? -16.923 21.610 0.803 1.00 73.12 949 GLN A O 1
ATOM 7541 N N . TYR A 1 950 ? -16.713 23.850 0.794 1.00 53.56 950 TYR A N 1
ATOM 7542 C CA . TYR A 1 950 ? -16.511 24.016 -0.658 1.00 53.56 950 TYR A CA 1
ATOM 7543 C C . TYR A 1 950 ? -15.286 23.262 -1.219 1.00 53.56 950 TYR A C 1
ATOM 7545 O O . TYR A 1 950 ? -15.243 22.923 -2.400 1.00 53.56 950 TYR A O 1
ATOM 7553 N N . ASP A 1 951 ? -14.293 22.972 -0.380 1.00 55.81 951 ASP A N 1
ATOM 7554 C CA . ASP A 1 951 ? -13.022 22.329 -0.723 1.00 55.81 951 ASP A CA 1
ATOM 7555 C C . ASP A 1 951 ? -12.998 20.806 -0.478 1.00 55.81 951 ASP A C 1
ATOM 7557 O O . ASP A 1 951 ? -12.032 20.129 -0.847 1.00 55.81 951 ASP A O 1
ATOM 7561 N N . ASN A 1 952 ? -14.056 20.232 0.102 1.00 65.31 952 ASN A N 1
ATOM 7562 C CA . ASN A 1 952 ? -14.103 18.810 0.425 1.00 65.31 952 ASN A CA 1
ATOM 7563 C C . ASN A 1 952 ? -14.539 17.952 -0.779 1.00 65.31 952 ASN A C 1
ATOM 7565 O O . ASN A 1 952 ? -15.680 18.019 -1.226 1.00 65.31 952 ASN A O 1
ATOM 7569 N N . LYS A 1 953 ? -13.634 17.090 -1.267 1.00 61.34 953 LYS A N 1
ATOM 7570 C CA . LYS A 1 953 ? -13.879 16.123 -2.361 1.00 61.34 953 LYS A CA 1
ATOM 7571 C C . LYS A 1 953 ? -14.029 14.670 -1.884 1.00 61.34 953 LYS A C 1
ATOM 7573 O O . LYS A 1 953 ? -13.970 13.747 -2.695 1.00 61.34 953 LYS A O 1
ATOM 7578 N N . ALA A 1 954 ? -14.130 14.439 -0.574 1.00 66.62 954 ALA A N 1
ATOM 7579 C CA . ALA A 1 954 ? -14.245 13.090 -0.027 1.00 66.62 954 ALA A CA 1
ATOM 7580 C C . ALA A 1 954 ? -15.610 12.466 -0.358 1.00 66.62 954 ALA A C 1
ATOM 7582 O O . ALA A 1 954 ? -16.639 13.136 -0.280 1.00 66.62 954 ALA A O 1
ATOM 7583 N N . LYS A 1 955 ? -15.621 11.168 -0.690 1.00 68.81 955 LYS A N 1
ATOM 7584 C CA . LYS A 1 955 ? -16.867 10.415 -0.896 1.00 68.81 955 LYS A CA 1
ATOM 7585 C C . LYS A 1 955 ? -17.667 10.371 0.406 1.00 68.81 955 LYS A C 1
ATOM 7587 O O . LYS A 1 955 ? -17.121 10.004 1.445 1.00 68.81 955 LYS A O 1
ATOM 7592 N N . LEU A 1 956 ? -18.950 10.715 0.324 1.00 76.50 956 LEU A N 1
ATOM 7593 C CA . LEU A 1 956 ? -19.866 10.674 1.461 1.00 76.50 956 LEU A CA 1
ATOM 7594 C C . LEU A 1 956 ? -20.127 9.237 1.904 1.00 76.50 956 LEU A C 1
ATOM 7596 O O . LEU A 1 956 ? -20.361 8.351 1.079 1.00 76.50 956 LEU A O 1
ATOM 7600 N N . VAL A 1 957 ? -20.126 9.023 3.216 1.00 81.31 957 VAL A N 1
ATOM 7601 C CA . VAL A 1 957 ? -20.561 7.757 3.806 1.00 81.31 957 VAL A CA 1
ATOM 7602 C C . VAL A 1 957 ? -22.098 7.744 3.834 1.00 81.31 957 VAL A C 1
ATOM 7604 O O . VAL A 1 957 ? -22.695 8.717 4.312 1.00 81.31 957 VAL A O 1
ATOM 7607 N N . PRO A 1 958 ? -22.760 6.691 3.313 1.00 81.44 958 PRO A N 1
ATOM 7608 C CA . PRO A 1 958 ? -24.216 6.629 3.241 1.00 81.44 958 PRO A CA 1
ATOM 7609 C C . PRO A 1 958 ? -24.852 6.449 4.626 1.00 81.44 958 PRO A C 1
ATOM 7611 O O . PRO A 1 958 ? -24.347 5.705 5.470 1.00 81.44 958 PRO A O 1
ATOM 7614 N N . LEU A 1 959 ? -26.005 7.092 4.830 1.00 84.75 959 LEU A N 1
ATOM 7615 C CA . LEU A 1 959 ? -26.666 7.222 6.131 1.00 84.75 959 LEU A CA 1
ATOM 7616 C C . LEU A 1 959 ? -26.935 5.904 6.884 1.00 84.75 959 LEU A C 1
ATOM 7618 O O . LEU A 1 959 ? -26.679 5.888 8.087 1.00 84.75 959 LEU A O 1
ATOM 7622 N N . PRO A 1 960 ? -27.377 4.796 6.245 1.00 87.44 960 PRO A N 1
ATOM 7623 C CA . PRO A 1 960 ? -27.624 3.547 6.966 1.00 87.44 960 PRO A CA 1
ATOM 7624 C C . PRO A 1 960 ? -26.357 3.028 7.651 1.00 87.44 960 PRO A C 1
ATOM 7626 O O . PRO A 1 960 ? -26.392 2.672 8.825 1.00 87.44 960 PRO A O 1
ATOM 7629 N N . GLY A 1 961 ? -25.218 3.089 6.951 1.00 85.44 961 GLY A N 1
ATOM 7630 C CA . GLY A 1 961 ? -23.923 2.691 7.498 1.00 85.44 961 GLY A CA 1
ATOM 7631 C C . GLY A 1 961 ? -23.400 3.667 8.552 1.00 85.44 961 GLY A C 1
ATOM 7632 O O . GLY A 1 961 ? -22.818 3.235 9.542 1.00 85.44 961 GLY A O 1
ATOM 7633 N N . CYS A 1 962 ? -23.635 4.975 8.390 1.00 89.00 962 CYS A N 1
ATOM 7634 C CA . CYS A 1 962 ? -23.282 5.977 9.403 1.00 89.00 962 CYS A CA 1
ATOM 7635 C C . CYS A 1 962 ? -24.002 5.719 10.728 1.00 89.00 962 CYS A C 1
ATOM 7637 O O . CYS A 1 962 ? -23.377 5.739 11.790 1.00 89.00 962 CYS A O 1
ATOM 7639 N N . LEU A 1 963 ? -25.312 5.478 10.650 1.00 90.50 963 LEU A N 1
ATOM 7640 C CA . LEU A 1 963 ? -26.166 5.239 11.802 1.00 90.50 963 LEU A CA 1
ATOM 7641 C C . LEU A 1 963 ? -25.826 3.919 12.477 1.00 90.50 963 LEU A C 1
ATOM 7643 O O . LEU A 1 963 ? -25.590 3.902 13.679 1.00 90.50 963 LEU A O 1
ATOM 7647 N N . GLU A 1 964 ? -25.734 2.835 11.709 1.00 90.19 964 GLU A N 1
ATOM 7648 C CA . GLU A 1 964 ? -25.376 1.523 12.240 1.00 90.19 964 GLU A CA 1
ATOM 7649 C C . GLU A 1 964 ? -24.014 1.557 12.937 1.00 90.19 964 GLU A C 1
ATOM 7651 O O . GLU A 1 964 ? -23.885 1.079 14.064 1.00 90.19 964 GLU A O 1
ATOM 7656 N N . LYS A 1 965 ? -23.018 2.192 12.310 1.00 90.25 965 LYS A N 1
ATOM 7657 C CA . LYS A 1 965 ? -21.684 2.354 12.887 1.00 90.25 965 LYS A CA 1
ATOM 7658 C C . LYS A 1 965 ? -21.718 3.179 14.170 1.00 90.25 965 LYS A C 1
ATOM 7660 O O . LYS A 1 965 ? -21.129 2.780 15.168 1.00 90.25 965 LYS A O 1
ATOM 7665 N N . MET A 1 966 ? -22.415 4.317 14.169 1.00 92.62 966 MET A N 1
ATOM 7666 C CA . MET A 1 966 ? -22.536 5.153 15.364 1.00 92.62 966 MET A CA 1
ATOM 7667 C C . MET A 1 966 ? -23.245 4.407 16.499 1.00 92.62 966 MET A C 1
ATOM 7669 O O . MET A 1 966 ? -22.796 4.472 17.639 1.00 92.62 966 MET A O 1
ATOM 7673 N N . LEU A 1 967 ? -24.320 3.677 16.205 1.00 90.62 967 LEU A N 1
ATOM 7674 C CA . LEU A 1 967 ? -25.044 2.915 17.217 1.00 90.62 967 LEU A CA 1
ATOM 7675 C C . LEU A 1 967 ? -24.187 1.780 17.780 1.00 90.62 967 LEU A C 1
ATOM 7677 O O . LEU A 1 967 ? -24.017 1.711 18.993 1.00 90.62 967 LEU A O 1
ATOM 7681 N N . LYS A 1 968 ? -23.597 0.943 16.922 1.00 88.56 968 LYS A N 1
ATOM 7682 C CA . LYS A 1 968 ? -22.837 -0.244 17.342 1.00 88.56 968 LYS A CA 1
ATOM 7683 C C . LYS A 1 968 ? -21.487 0.075 17.979 1.00 88.56 968 LYS A C 1
ATOM 7685 O O . LYS A 1 968 ? -21.100 -0.610 18.914 1.00 88.56 968 LYS A O 1
ATOM 7690 N N . GLU A 1 969 ? -20.760 1.076 17.482 1.00 88.00 969 GLU A N 1
ATOM 7691 C CA . GLU A 1 969 ? -19.395 1.369 17.948 1.00 88.00 969 GLU A CA 1
ATOM 7692 C C . GLU A 1 969 ? -19.339 2.455 19.030 1.00 88.00 969 GLU A C 1
ATOM 7694 O O . GLU A 1 969 ? -18.341 2.554 19.742 1.00 88.00 969 GLU A O 1
ATOM 7699 N N . VAL A 1 970 ? -20.368 3.305 19.137 1.00 88.12 970 VAL A N 1
ATOM 7700 C CA . VAL A 1 970 ? -20.311 4.517 19.971 1.00 88.12 970 VAL A CA 1
ATOM 7701 C C . VAL A 1 970 ? -21.448 4.551 20.978 1.00 88.12 970 VAL A C 1
ATOM 7703 O O . VAL A 1 970 ? -21.186 4.471 22.171 1.00 88.12 970 VAL A O 1
ATOM 7706 N N . VAL A 1 971 ? -22.701 4.629 20.530 1.00 88.12 971 VAL A N 1
ATOM 7707 C CA . VAL A 1 971 ? -23.832 4.865 21.438 1.00 88.12 971 VAL A CA 1
ATOM 7708 C C . VAL A 1 971 ? -24.100 3.653 22.324 1.00 88.12 971 VAL A C 1
ATOM 7710 O O . VAL A 1 971 ? -24.037 3.779 23.538 1.00 88.12 971 VAL A O 1
ATOM 7713 N N . VAL A 1 972 ? -24.350 2.476 21.745 1.00 85.62 972 VAL A N 1
ATOM 7714 C CA . VAL A 1 972 ? -24.717 1.273 22.514 1.00 85.62 972 VAL A CA 1
ATOM 7715 C C . VAL A 1 972 ? -23.621 0.837 23.503 1.00 85.62 972 VAL A C 1
ATOM 7717 O O . VAL A 1 972 ? -23.979 0.488 24.626 1.00 85.62 972 VAL A O 1
ATOM 7720 N N . PRO A 1 973 ? -22.313 0.876 23.162 1.00 85.19 973 PRO A N 1
ATOM 7721 C CA . PRO A 1 973 ? -21.258 0.487 24.102 1.00 85.19 973 PRO A CA 1
ATOM 7722 C C . PRO A 1 973 ? -20.943 1.508 25.203 1.00 85.19 973 PRO A C 1
ATOM 7724 O O . PRO A 1 973 ? -20.392 1.114 26.225 1.00 85.19 973 PRO A O 1
ATOM 7727 N N . ASN A 1 974 ? -21.197 2.807 24.987 1.00 83.44 974 ASN A N 1
ATOM 7728 C CA . ASN A 1 974 ? -20.778 3.857 25.932 1.00 83.44 974 ASN A CA 1
ATOM 7729 C C . ASN A 1 974 ? -21.940 4.473 26.723 1.00 83.44 974 ASN A C 1
ATOM 7731 O O . ASN A 1 974 ? -21.724 4.919 27.846 1.00 83.44 974 ASN A O 1
ATOM 7735 N N . ALA A 1 975 ? -23.149 4.528 26.158 1.00 83.56 975 ALA A N 1
ATOM 7736 C CA . ALA A 1 975 ? -24.300 5.095 26.847 1.00 83.56 975 ALA A CA 1
ATOM 7737 C C . ALA A 1 975 ? -24.745 4.179 27.991 1.00 83.56 975 ALA A C 1
ATOM 7739 O O . ALA A 1 975 ? -24.836 2.956 27.831 1.00 83.56 975 ALA A O 1
ATOM 7740 N N . LYS A 1 976 ? -25.060 4.775 29.140 1.00 79.81 976 LYS A N 1
ATOM 7741 C CA . LYS A 1 976 ? -25.605 4.030 30.270 1.00 79.81 976 LYS A CA 1
ATOM 7742 C C . LYS A 1 976 ? -27.009 3.530 29.946 1.00 79.81 976 LYS A C 1
ATOM 7744 O O . LYS A 1 976 ? -27.781 4.161 29.225 1.00 79.81 976 LYS A O 1
ATOM 7749 N N . GLN A 1 977 ? -27.312 2.353 30.476 1.00 75.75 977 GLN A N 1
ATOM 7750 C CA . GLN A 1 977 ? -28.587 1.668 30.306 1.00 75.75 977 GLN A CA 1
ATOM 7751 C C . GLN A 1 977 ? -29.153 1.346 31.684 1.00 75.75 977 GLN A C 1
ATOM 7753 O O . GLN A 1 977 ? -28.406 1.104 32.634 1.00 75.75 977 GLN A O 1
ATOM 7758 N N . ASP A 1 978 ? -30.475 1.300 31.797 1.00 66.44 978 ASP A N 1
ATOM 7759 C CA . ASP A 1 978 ? -31.119 0.732 32.977 1.00 66.44 978 ASP A CA 1
ATOM 7760 C C . ASP A 1 978 ? -31.034 -0.808 32.928 1.00 66.44 978 ASP A C 1
ATOM 7762 O O . ASP A 1 978 ? -31.674 -1.453 32.094 1.00 66.44 978 ASP A O 1
ATOM 7766 N N . MET A 1 979 ? -30.183 -1.387 33.786 1.00 61.50 979 MET A N 1
ATOM 7767 C CA . MET A 1 979 ? -29.819 -2.818 33.793 1.00 61.50 979 MET A CA 1
ATOM 7768 C C . MET A 1 979 ? -30.374 -3.582 35.003 1.00 61.50 979 MET A C 1
ATOM 7770 O O . MET A 1 979 ? -29.979 -4.720 35.263 1.00 61.50 979 MET A O 1
ATOM 7774 N N . SER A 1 980 ? -31.267 -2.959 35.768 1.00 63.22 980 SER A N 1
ATOM 7775 C CA . SER A 1 980 ? -31.667 -3.426 37.100 1.00 63.22 980 SER A CA 1
ATOM 7776 C C . SER A 1 980 ? -32.281 -4.833 37.091 1.00 63.22 980 SER A C 1
ATOM 7778 O O . SER A 1 980 ? -31.936 -5.650 37.941 1.00 63.22 980 SER A O 1
ATOM 7780 N N . SER A 1 981 ? -33.097 -5.165 36.087 1.00 61.50 981 SER A N 1
ATOM 7781 C CA . SER A 1 981 ? -33.702 -6.497 35.920 1.00 61.50 981 SER A CA 1
ATOM 7782 C C . SER A 1 981 ? -32.731 -7.569 35.411 1.00 61.50 981 SER A C 1
ATOM 7784 O O . SER A 1 981 ? -32.888 -8.742 35.736 1.00 61.50 981 SER A O 1
ATOM 7786 N N . LEU A 1 982 ? -31.708 -7.180 34.647 1.00 66.69 982 LEU A N 1
ATOM 7787 C CA . LEU A 1 982 ? -30.766 -8.114 34.024 1.00 66.69 982 LEU A CA 1
ATOM 7788 C C . LEU A 1 982 ? -29.727 -8.643 35.022 1.00 66.69 982 LEU A C 1
ATOM 7790 O O . LEU A 1 982 ? -29.364 -9.812 34.949 1.00 66.69 982 LEU A O 1
ATOM 7794 N N . PHE A 1 983 ? -29.300 -7.824 35.989 1.00 74.44 983 PHE A N 1
ATOM 7795 C CA . PHE A 1 983 ? -28.309 -8.234 36.996 1.00 74.44 983 PHE A CA 1
ATOM 7796 C C . PHE A 1 983 ? -28.847 -9.287 37.978 1.00 74.44 983 PHE A C 1
ATOM 7798 O O . PHE A 1 983 ? -28.133 -10.203 38.377 1.00 74.44 983 PHE A O 1
ATOM 7805 N N . ARG A 1 984 ? -30.135 -9.202 38.331 1.00 73.62 984 ARG A N 1
ATOM 7806 C CA . ARG A 1 984 ? -30.796 -10.211 39.171 1.00 73.62 984 ARG A CA 1
ATOM 7807 C C . ARG A 1 984 ? -30.863 -11.569 38.469 1.00 73.62 984 ARG A C 1
ATOM 7809 O O . ARG A 1 984 ? -30.608 -12.599 39.085 1.00 73.62 984 ARG A O 1
ATOM 7816 N N . GLU A 1 985 ? -31.155 -11.572 37.167 1.00 77.25 985 GLU A N 1
ATOM 7817 C CA . GLU A 1 985 ? -31.097 -12.792 36.356 1.00 77.25 985 GLU A CA 1
ATOM 7818 C C . GLU A 1 985 ? -29.672 -13.337 36.191 1.00 77.25 985 GLU A C 1
ATOM 7820 O O . GLU A 1 985 ? -29.497 -14.550 36.102 1.00 77.25 985 GLU A O 1
ATOM 7825 N N . GLU A 1 986 ? -28.668 -12.460 36.122 1.00 81.19 986 GLU A N 1
ATOM 7826 C CA . GLU A 1 986 ? -27.250 -12.819 36.015 1.00 81.19 986 GLU A CA 1
ATOM 7827 C C . GLU A 1 986 ? -26.776 -13.573 37.264 1.00 81.19 986 GLU A C 1
ATOM 7829 O O . GLU A 1 986 ? -26.304 -14.702 37.145 1.00 81.19 986 GLU A O 1
ATOM 7834 N N . ILE A 1 987 ? -27.013 -13.024 38.462 1.00 81.75 987 ILE A N 1
ATOM 7835 C CA . ILE A 1 987 ? -26.649 -13.678 39.732 1.00 81.75 987 ILE A CA 1
ATOM 7836 C C . ILE A 1 987 ? -27.395 -15.002 39.924 1.00 81.75 987 ILE A C 1
ATOM 7838 O O . ILE A 1 987 ? -26.824 -15.966 40.431 1.00 81.75 987 ILE A O 1
ATOM 7842 N N . ALA A 1 988 ? -28.668 -15.075 39.527 1.00 79.12 988 ALA A N 1
ATOM 7843 C CA . ALA A 1 988 ? -29.448 -16.305 39.645 1.00 79.12 988 ALA A CA 1
ATOM 7844 C C . ALA A 1 988 ? -28.934 -17.433 38.728 1.00 79.12 988 ALA A C 1
ATOM 7846 O O . ALA A 1 988 ? -29.149 -18.608 39.025 1.00 79.12 988 ALA A O 1
ATOM 7847 N N . LYS A 1 989 ? -28.274 -17.090 37.611 1.00 83.75 989 LYS A N 1
ATOM 7848 C CA . LYS A 1 989 ? -27.697 -18.048 36.651 1.00 83.75 989 LYS A CA 1
ATOM 7849 C C . LYS A 1 989 ? -26.233 -18.396 36.955 1.00 83.75 989 LYS A C 1
ATOM 7851 O O . LYS A 1 989 ? -25.776 -19.442 36.499 1.00 83.75 989 LYS A O 1
ATOM 7856 N N . ASP A 1 990 ? -25.507 -17.553 37.690 1.00 86.19 990 ASP A N 1
ATOM 7857 C CA . ASP A 1 990 ? -24.093 -17.755 38.028 1.00 86.19 990 ASP A CA 1
ATOM 7858 C C . ASP A 1 990 ? -23.923 -18.815 39.132 1.00 86.19 990 ASP A C 1
ATOM 7860 O O . ASP A 1 990 ? -24.150 -18.563 40.317 1.00 86.19 990 ASP A O 1
ATOM 7864 N N . SER A 1 991 ? -23.516 -20.027 38.739 1.00 86.00 991 SER A N 1
ATOM 7865 C CA . SER A 1 991 ? -23.347 -21.155 39.661 1.00 86.00 991 SER A CA 1
ATOM 7866 C C . SER A 1 991 ? -22.282 -20.921 40.731 1.00 86.00 991 SER A C 1
ATOM 7868 O O . SER A 1 991 ? -22.405 -21.472 41.825 1.00 86.00 991 SER A O 1
ATOM 7870 N N . ASP A 1 992 ? -21.259 -20.118 40.438 1.00 87.75 992 ASP A N 1
ATOM 7871 C CA . ASP A 1 992 ? -20.139 -19.890 41.346 1.00 87.75 992 ASP A CA 1
ATOM 7872 C C . ASP A 1 992 ? -20.545 -18.895 42.435 1.00 87.75 992 ASP A C 1
ATOM 7874 O O . ASP A 1 992 ? -20.306 -19.144 43.615 1.00 87.75 992 ASP A O 1
ATOM 7878 N N . VAL A 1 993 ? -21.264 -17.824 42.076 1.00 87.81 993 VAL A N 1
ATOM 7879 C CA . VAL A 1 993 ? -21.852 -16.890 43.055 1.00 87.81 993 VAL A CA 1
ATOM 7880 C C . VAL A 1 993 ? -22.865 -17.610 43.952 1.00 87.81 993 VAL A C 1
ATOM 7882 O O . VAL A 1 993 ? -22.844 -17.433 45.173 1.00 87.81 993 VAL A O 1
ATOM 7885 N N . GLN A 1 994 ? -23.704 -18.482 43.381 1.00 89.81 994 GLN A N 1
ATOM 7886 C CA . GLN A 1 994 ? -24.632 -19.303 44.167 1.00 89.81 994 GLN A CA 1
ATOM 7887 C C . GLN A 1 994 ? -23.899 -20.264 45.118 1.00 89.81 994 GLN A C 1
ATOM 7889 O O . GLN A 1 994 ? -24.346 -20.464 46.249 1.00 89.81 994 GLN A O 1
ATOM 7894 N N . ALA A 1 995 ? -22.749 -20.817 44.715 1.00 88.00 995 ALA A N 1
ATOM 7895 C CA . ALA A 1 995 ? -21.917 -21.636 45.594 1.00 88.00 995 ALA A CA 1
ATOM 7896 C C . ALA A 1 995 ? -21.358 -20.830 46.780 1.00 88.00 995 ALA A C 1
ATOM 7898 O O . ALA A 1 995 ? -21.348 -21.339 47.901 1.00 88.00 995 ALA A O 1
ATOM 7899 N N . ILE A 1 996 ? -20.972 -19.562 46.574 1.00 88.38 996 ILE A N 1
ATOM 7900 C CA . ILE A 1 996 ? -20.556 -18.668 47.669 1.00 88.38 996 ILE A CA 1
ATOM 7901 C C . ILE A 1 996 ? -21.715 -18.388 48.628 1.00 88.38 996 ILE A C 1
ATOM 7903 O O . ILE A 1 996 ? -21.531 -18.451 49.846 1.00 88.38 996 ILE A O 1
ATOM 7907 N N . TYR A 1 997 ? -22.915 -18.106 48.113 1.00 86.88 997 TYR A N 1
ATOM 7908 C CA . TYR A 1 997 ? -24.091 -17.913 48.963 1.00 86.88 997 TYR A CA 1
ATOM 7909 C C . TYR A 1 997 ? -24.455 -19.173 49.748 1.00 86.88 997 TYR A C 1
ATOM 7911 O O . TYR A 1 997 ? -24.844 -19.062 50.906 1.00 86.88 997 TYR A O 1
ATOM 7919 N N . ALA A 1 998 ? -24.278 -20.366 49.176 1.00 87.25 998 ALA A N 1
ATOM 7920 C CA . ALA A 1 998 ? -24.454 -21.617 49.908 1.00 87.25 998 ALA A CA 1
ATOM 7921 C C . ALA A 1 998 ? -23.378 -21.811 50.998 1.00 87.25 998 ALA A C 1
ATOM 7923 O O . ALA A 1 998 ? -23.705 -22.213 52.113 1.00 87.25 998 ALA A O 1
ATOM 7924 N N . GLU A 1 999 ? -22.112 -21.486 50.706 1.00 90.06 999 GLU A N 1
ATOM 7925 C CA . GLU A 1 999 ? -20.979 -21.583 51.643 1.00 90.06 999 GLU A CA 1
ATOM 7926 C C . GLU A 1 999 ? -21.129 -20.627 52.845 1.00 90.06 999 GLU A C 1
ATOM 7928 O O . GLU A 1 999 ? -20.852 -21.000 53.987 1.00 90.06 999 GLU A O 1
ATOM 7933 N N . TYR A 1 1000 ? -21.595 -19.398 52.601 1.00 88.44 1000 TYR A N 1
ATOM 7934 C CA . TYR A 1 1000 ? -21.697 -18.333 53.606 1.00 88.44 1000 TYR A CA 1
ATOM 7935 C C . TYR A 1 1000 ? -23.123 -18.058 54.110 1.00 88.44 1000 TYR A C 1
ATOM 7937 O O . TYR A 1 1000 ? -23.294 -17.236 55.014 1.00 88.44 1000 TYR A O 1
ATOM 7945 N N . GLY A 1 1001 ? -24.141 -18.737 53.580 1.00 86.62 1001 GLY A N 1
ATOM 7946 C CA . GLY A 1 1001 ? -25.558 -18.436 53.810 1.00 86.62 1001 GLY A CA 1
ATOM 7947 C C . GLY A 1 1001 ? -25.954 -18.425 55.284 1.00 86.62 1001 GLY A C 1
ATOM 7948 O O . GLY A 1 1001 ? -26.509 -17.436 55.759 1.00 86.62 1001 GLY A O 1
ATOM 7949 N N . GLU A 1 1002 ? -25.576 -19.456 56.047 1.00 86.25 1002 GLU A N 1
ATOM 7950 C CA . GLU A 1 1002 ? -25.864 -19.523 57.490 1.00 86.25 1002 GLU A CA 1
ATOM 7951 C C . GLU A 1 1002 ? -25.205 -18.371 58.268 1.00 86.25 1002 GLU A C 1
ATOM 7953 O O . GLU A 1 1002 ? -25.819 -17.781 59.161 1.00 86.25 1002 GLU A O 1
ATOM 7958 N N . LYS A 1 1003 ? -23.966 -18.003 57.906 1.00 86.12 1003 LYS A N 1
ATOM 7959 C CA . LYS A 1 1003 ? -23.239 -16.888 58.534 1.00 86.12 1003 LYS A CA 1
ATOM 7960 C C . LYS A 1 1003 ? -23.881 -15.542 58.193 1.00 86.12 1003 LYS A C 1
ATOM 7962 O O . LYS A 1 1003 ? -24.034 -14.707 59.081 1.00 86.12 1003 LYS A O 1
ATOM 7967 N N . LEU A 1 1004 ? -24.273 -15.339 56.933 1.00 87.81 1004 LEU A N 1
ATOM 7968 C CA . LEU A 1 1004 ? -24.912 -14.112 56.452 1.00 87.81 1004 LEU A CA 1
ATOM 7969 C C . LEU A 1 1004 ? -26.324 -13.937 57.005 1.00 87.81 1004 LEU A C 1
ATOM 7971 O O . LEU A 1 1004 ? -26.698 -12.828 57.374 1.00 87.81 1004 LEU A O 1
ATOM 7975 N N . GLN A 1 1005 ? -27.101 -15.015 57.094 1.00 87.12 1005 GLN A N 1
ATOM 7976 C CA . GLN A 1 1005 ? -28.450 -14.976 57.650 1.00 87.12 1005 GLN A CA 1
ATOM 7977 C C . GLN A 1 1005 ? -28.416 -14.683 59.151 1.00 87.12 1005 GLN A C 1
ATOM 7979 O O . GLN A 1 1005 ? -29.166 -13.829 59.623 1.00 87.12 1005 GLN A O 1
ATOM 7984 N N . TYR A 1 1006 ? -27.490 -15.309 59.887 1.00 86.50 1006 TYR A N 1
ATOM 7985 C CA . TYR A 1 1006 ? -27.237 -14.965 61.287 1.00 86.50 1006 TYR A CA 1
ATOM 7986 C C . TYR A 1 1006 ? -26.796 -13.503 61.443 1.00 86.50 1006 TYR A C 1
ATOM 7988 O O . TYR A 1 1006 ? -27.308 -12.797 62.311 1.00 86.50 1006 TYR A O 1
ATOM 7996 N N . TYR A 1 1007 ? -25.886 -13.030 60.582 1.00 87.00 1007 TYR A N 1
ATOM 7997 C CA . TYR A 1 1007 ? -25.442 -11.637 60.584 1.00 87.00 1007 TYR A CA 1
ATOM 7998 C C . TYR A 1 1007 ? -26.611 -10.668 60.353 1.00 87.00 1007 TYR A C 1
ATOM 8000 O O . TYR A 1 1007 ? -26.825 -9.770 61.162 1.00 87.00 1007 TYR A O 1
ATOM 8008 N N . TYR A 1 1008 ? -27.409 -10.884 59.305 1.00 86.44 1008 TYR A N 1
ATOM 8009 C CA . TYR A 1 1008 ? -28.548 -10.037 58.942 1.00 86.44 1008 TYR A CA 1
ATOM 8010 C C . TYR A 1 1008 ? -29.610 -9.968 60.052 1.00 86.44 1008 TYR A C 1
ATOM 8012 O O . TYR A 1 1008 ? -30.083 -8.882 60.395 1.00 86.44 1008 TYR A O 1
ATOM 8020 N N . GLN A 1 1009 ? -29.960 -11.109 60.657 1.00 85.31 1009 GLN A N 1
ATOM 8021 C CA . GLN A 1 1009 ? -30.945 -11.177 61.744 1.00 85.31 1009 GLN A CA 1
ATOM 8022 C C . GLN A 1 1009 ? -30.473 -10.442 63.004 1.00 85.31 1009 GLN A C 1
ATOM 8024 O O . GLN A 1 1009 ? -31.239 -9.701 63.613 1.00 85.31 1009 GLN A O 1
ATOM 8029 N N . GLU A 1 1010 ? -29.211 -10.613 63.396 1.00 83.06 1010 GLU A N 1
ATOM 8030 C CA . GLU A 1 1010 ? -28.658 -9.927 64.567 1.00 83.06 1010 GLU A CA 1
ATOM 8031 C C . GLU A 1 1010 ? -28.498 -8.420 64.318 1.00 83.06 1010 GLU A C 1
ATOM 8033 O O . GLU A 1 1010 ? -28.801 -7.627 65.206 1.00 83.06 1010 GLU A O 1
ATOM 8038 N N . VAL A 1 1011 ? -28.070 -8.004 63.119 1.00 83.81 1011 VAL A N 1
ATOM 8039 C CA . VAL A 1 1011 ? -27.947 -6.581 62.758 1.00 83.81 1011 VAL A CA 1
ATOM 8040 C C . VAL A 1 1011 ? -29.306 -5.889 62.819 1.00 83.81 1011 VAL A C 1
ATOM 8042 O O . VAL A 1 1011 ? -29.437 -4.891 63.522 1.00 83.81 1011 VAL A O 1
ATOM 8045 N N . THR A 1 1012 ? -30.324 -6.441 62.151 1.00 83.19 1012 THR A N 1
ATOM 8046 C CA . THR A 1 1012 ? -31.690 -5.879 62.147 1.00 83.19 1012 THR A CA 1
ATOM 8047 C C . THR A 1 1012 ? -32.328 -5.884 63.541 1.00 83.19 1012 THR A C 1
ATOM 8049 O O . THR A 1 1012 ? -32.996 -4.922 63.921 1.00 83.19 1012 THR A O 1
ATOM 8052 N N . ALA A 1 1013 ? -32.066 -6.908 64.361 1.00 78.69 1013 ALA A N 1
ATOM 8053 C CA . ALA A 1 1013 ? -32.535 -6.953 65.746 1.00 78.69 1013 ALA A CA 1
ATOM 8054 C C . ALA A 1 1013 ? -31.869 -5.894 66.644 1.00 78.69 1013 ALA A C 1
ATOM 8056 O O . ALA A 1 1013 ? -32.532 -5.314 67.506 1.00 78.69 1013 ALA A O 1
ATOM 8057 N N . LEU A 1 1014 ? -30.570 -5.636 66.459 1.00 77.44 1014 LEU A N 1
ATOM 8058 C CA . LEU A 1 1014 ? -29.797 -4.687 67.268 1.00 77.44 1014 LEU A CA 1
ATOM 8059 C C . LEU A 1 1014 ? -30.030 -3.222 66.873 1.00 77.44 1014 LEU A C 1
ATOM 8061 O O . LEU A 1 1014 ? -29.832 -2.340 67.711 1.00 77.44 1014 LEU A O 1
ATOM 8065 N N . THR A 1 1015 ? -30.451 -2.952 65.635 1.00 76.12 1015 THR A N 1
ATOM 8066 C CA . THR A 1 1015 ? -30.688 -1.590 65.127 1.00 76.12 1015 THR A CA 1
ATOM 8067 C C . THR A 1 1015 ? -32.155 -1.158 65.170 1.00 76.12 1015 THR A C 1
ATOM 8069 O O . THR A 1 1015 ? -32.450 0.010 64.909 1.00 76.12 1015 THR A O 1
ATOM 8072 N N . SER A 1 1016 ? -33.081 -2.045 65.556 1.00 70.69 1016 SER A N 1
ATOM 8073 C CA . SER A 1 1016 ? -34.501 -1.697 65.627 1.00 70.69 1016 SER A CA 1
ATOM 8074 C C . SER A 1 1016 ? -34.824 -0.705 66.755 1.00 70.69 1016 SER A C 1
ATOM 8076 O O . SER A 1 1016 ? -34.398 -0.847 67.907 1.00 70.69 1016 SER A O 1
ATOM 8078 N N . SER A 1 1017 ? -35.633 0.308 66.444 1.00 54.53 1017 SER A N 1
ATOM 8079 C CA . SER A 1 1017 ? -36.038 1.341 67.401 1.00 54.53 1017 SER A CA 1
ATOM 8080 C C . SER A 1 1017 ? -37.141 0.847 68.358 1.00 54.53 1017 SER A C 1
ATOM 8082 O O . SER A 1 1017 ? -38.102 0.194 67.956 1.00 54.53 1017 SER A O 1
ATOM 8084 N N . LYS A 1 1018 ? -36.974 1.142 69.661 1.00 47.88 1018 LYS A N 1
ATOM 8085 C CA . LYS A 1 1018 ? -37.898 0.915 70.802 1.00 47.88 1018 LYS A CA 1
ATOM 8086 C C . LYS A 1 1018 ? -39.174 0.094 70.497 1.00 47.88 1018 LYS A C 1
ATOM 8088 O O . LYS A 1 1018 ? -40.273 0.638 70.424 1.00 47.88 1018 LYS A O 1
ATOM 8093 N N . GLY A 1 1019 ? -39.043 -1.232 70.456 1.00 48.69 1019 GLY A N 1
ATOM 8094 C CA . GLY A 1 1019 ? -40.160 -2.152 70.712 1.00 48.69 1019 GLY A CA 1
ATOM 8095 C C . GLY A 1 1019 ? -41.041 -2.566 69.526 1.00 48.69 1019 GLY A C 1
ATOM 8096 O O . GLY A 1 1019 ? -42.002 -3.297 69.755 1.00 48.69 1019 GLY A O 1
ATOM 8097 N N . LYS A 1 1020 ? -40.725 -2.191 68.280 1.00 49.66 1020 LYS A N 1
ATOM 8098 C CA . LYS A 1 1020 ? -41.238 -2.901 67.091 1.00 49.66 1020 LYS A CA 1
ATOM 8099 C C . LYS A 1 1020 ? -40.094 -3.698 66.474 1.00 49.66 1020 LYS A C 1
ATOM 8101 O O . LYS A 1 1020 ? -39.034 -3.142 66.236 1.00 49.66 1020 LYS A O 1
ATOM 8106 N N . MET A 1 1021 ? -40.270 -4.999 66.258 1.00 46.47 1021 MET A N 1
ATOM 8107 C CA . MET A 1 1021 ? -39.336 -5.772 65.435 1.00 46.47 1021 MET A CA 1
ATOM 8108 C C . MET A 1 1021 ? -39.612 -5.415 63.977 1.00 46.47 1021 MET A C 1
ATOM 8110 O O . MET A 1 1021 ? -40.553 -5.950 63.396 1.00 46.47 1021 MET A O 1
ATOM 8114 N N . ASP A 1 1022 ? -38.843 -4.490 63.409 1.00 56.12 1022 ASP A N 1
ATOM 8115 C CA . ASP A 1 1022 ? -38.830 -4.315 61.962 1.00 56.12 1022 ASP A CA 1
ATOM 8116 C C . ASP A 1 1022 ? -37.846 -5.336 61.382 1.00 56.12 1022 ASP A C 1
ATOM 8118 O O . ASP A 1 1022 ? -36.696 -5.412 61.809 1.00 56.12 1022 ASP A O 1
ATOM 8122 N N . SER A 1 1023 ? -38.315 -6.205 60.486 1.00 66.38 1023 SER A N 1
ATOM 8123 C CA . SER A 1 1023 ? -37.530 -7.349 59.975 1.00 66.38 1023 SER A CA 1
ATOM 8124 C C . SER A 1 1023 ? -36.676 -6.994 58.748 1.00 66.38 1023 SER A C 1
ATOM 8126 O O . SER A 1 1023 ? -36.244 -7.886 58.015 1.00 66.38 1023 SER A O 1
ATOM 8128 N N . LYS A 1 1024 ? -36.466 -5.696 58.490 1.00 79.88 1024 LYS A N 1
ATOM 8129 C CA . LYS A 1 1024 ? -35.811 -5.183 57.282 1.00 79.88 1024 LYS A CA 1
ATOM 8130 C C . LYS A 1 1024 ? -34.646 -4.246 57.590 1.00 79.88 1024 LYS A C 1
ATOM 8132 O O . LYS A 1 1024 ? -34.673 -3.503 58.570 1.00 79.88 1024 LYS A O 1
ATOM 8137 N N . LEU A 1 1025 ? -33.629 -4.266 56.729 1.00 83.00 1025 LEU A N 1
ATOM 8138 C CA . LEU A 1 1025 ? -32.461 -3.394 56.838 1.00 83.00 1025 LEU A CA 1
ATOM 8139 C C . LEU A 1 1025 ? -32.781 -2.003 56.276 1.00 83.00 1025 LEU A C 1
ATOM 8141 O O . LEU A 1 1025 ? -33.174 -1.875 55.118 1.00 83.00 1025 LEU A O 1
ATOM 8145 N N . THR A 1 1026 ? -32.591 -0.953 57.076 1.00 84.19 1026 THR A N 1
ATOM 8146 C CA . THR A 1 1026 ? -32.795 0.436 56.636 1.00 84.19 1026 THR A CA 1
ATOM 8147 C C . THR A 1 1026 ? -31.558 1.002 55.942 1.00 84.19 1026 THR A C 1
ATOM 8149 O O . THR A 1 1026 ? -30.424 0.636 56.268 1.00 84.19 1026 THR A O 1
ATOM 8152 N N . LEU A 1 1027 ? -31.768 1.954 55.025 1.00 78.81 1027 LEU A N 1
ATOM 8153 C CA . LEU A 1 1027 ? -30.673 2.638 54.330 1.00 78.81 1027 LEU A CA 1
ATOM 8154 C C . LEU A 1 1027 ? -29.708 3.345 55.301 1.00 78.81 1027 LEU A C 1
ATOM 8156 O O . LEU A 1 1027 ? -28.501 3.324 55.082 1.00 78.81 1027 LEU A O 1
ATOM 8160 N N . GLU A 1 1028 ? -30.214 3.938 56.386 1.00 79.94 1028 GLU A N 1
ATOM 8161 C CA . GLU A 1 1028 ? -29.387 4.589 57.416 1.00 79.94 1028 GLU A CA 1
ATOM 8162 C C . GLU A 1 1028 ? -28.447 3.586 58.104 1.00 79.94 1028 GLU A C 1
ATOM 8164 O O . GLU A 1 1028 ? -27.240 3.815 58.175 1.00 79.94 1028 GLU A O 1
ATOM 8169 N N . THR A 1 1029 ? -28.976 2.426 58.513 1.00 83.19 1029 THR A N 1
ATOM 8170 C CA . THR A 1 1029 ? -28.182 1.351 59.131 1.00 83.19 1029 THR A CA 1
ATOM 8171 C C . THR A 1 1029 ? -27.112 0.827 58.173 1.00 83.19 1029 THR A C 1
ATOM 8173 O O . THR A 1 1029 ? -25.959 0.659 58.568 1.00 83.19 1029 THR A O 1
ATOM 8176 N N . TRP A 1 1030 ? -27.477 0.590 56.908 1.00 86.44 1030 TRP A N 1
ATOM 8177 C CA . TRP A 1 1030 ? -26.534 0.149 55.879 1.00 86.44 1030 TRP A CA 1
ATOM 8178 C C . TRP A 1 1030 ? -25.399 1.159 55.684 1.00 86.44 1030 TRP A C 1
ATOM 8180 O O . TRP A 1 1030 ? -24.230 0.779 55.665 1.00 86.44 1030 TRP A O 1
ATOM 8190 N N . MET A 1 1031 ? -25.725 2.451 55.616 1.00 83.50 1031 MET A N 1
ATOM 8191 C CA . MET A 1 1031 ? -24.738 3.514 55.429 1.00 83.50 1031 MET A CA 1
ATOM 8192 C C . MET A 1 1031 ? -23.762 3.638 56.603 1.00 83.50 1031 MET A C 1
ATOM 8194 O O . MET A 1 1031 ? -22.573 3.874 56.383 1.00 83.50 1031 MET A O 1
ATOM 8198 N N . ASP A 1 1032 ? -24.227 3.428 57.831 1.00 83.00 1032 ASP A N 1
ATOM 8199 C CA . ASP A 1 1032 ? -23.369 3.416 59.017 1.00 83.00 1032 ASP A CA 1
ATOM 8200 C C . ASP A 1 1032 ? -22.466 2.170 59.083 1.00 83.00 1032 ASP A C 1
ATOM 8202 O O . ASP A 1 1032 ? -21.314 2.273 59.516 1.00 83.00 1032 ASP A O 1
ATOM 8206 N N . ILE A 1 1033 ? -22.946 1.009 58.615 1.00 85.94 1033 ILE A N 1
ATOM 8207 C CA . ILE A 1 1033 ? -22.142 -0.219 58.488 1.00 85.94 1033 ILE A CA 1
ATOM 8208 C C . ILE A 1 1033 ? -21.030 -0.013 57.466 1.00 85.94 1033 ILE A C 1
ATOM 8210 O O . ILE A 1 1033 ? -19.856 -0.212 57.775 1.00 85.94 1033 ILE A O 1
ATOM 8214 N N . VAL A 1 1034 ? -21.375 0.433 56.255 1.00 85.62 1034 VAL A N 1
ATOM 8215 C CA . VAL A 1 1034 ? -20.385 0.520 55.178 1.00 85.62 1034 VAL A CA 1
ATOM 8216 C C . VAL A 1 1034 ? -19.323 1.588 55.443 1.00 85.62 1034 VAL A C 1
ATOM 8218 O O . VAL A 1 1034 ? -18.177 1.423 55.034 1.00 85.62 1034 VAL A O 1
ATOM 8221 N N . ARG A 1 1035 ? -19.661 2.651 56.188 1.00 83.06 1035 ARG A N 1
ATOM 8222 C CA . ARG A 1 1035 ? -18.715 3.691 56.637 1.00 83.06 1035 ARG A CA 1
ATOM 8223 C C . ARG A 1 1035 ? -17.865 3.280 57.844 1.00 83.06 1035 ARG A C 1
ATOM 8225 O O . ARG A 1 1035 ? -16.967 4.029 58.224 1.00 83.06 1035 ARG A O 1
ATOM 8232 N N . GLY A 1 1036 ? -18.133 2.122 58.450 1.00 80.00 1036 GLY A N 1
ATOM 8233 C CA . GLY A 1 1036 ? -17.417 1.634 59.630 1.00 80.00 1036 GLY A CA 1
ATOM 8234 C C . GLY A 1 1036 ? -17.797 2.341 60.937 1.00 80.00 1036 GLY A C 1
ATOM 8235 O O . GLY A 1 1036 ? -17.042 2.263 61.908 1.00 80.00 1036 GLY A O 1
ATOM 8236 N N . PHE A 1 1037 ? -18.938 3.040 60.980 1.00 81.75 1037 PHE A N 1
ATOM 8237 C CA . PHE A 1 1037 ? -19.466 3.681 62.194 1.00 81.75 1037 PHE A CA 1
ATOM 8238 C C . PHE A 1 1037 ? -20.279 2.721 63.063 1.00 81.75 1037 PHE A C 1
ATOM 8240 O O . PHE A 1 1037 ? -20.374 2.902 64.281 1.00 81.75 1037 PHE A O 1
ATOM 8247 N N . LEU A 1 1038 ? -20.829 1.676 62.445 1.00 83.75 1038 LEU A N 1
ATOM 8248 C CA . LEU A 1 1038 ? -21.417 0.529 63.121 1.00 83.75 1038 LEU A CA 1
ATOM 8249 C C . LEU A 1 1038 ? -20.609 -0.722 62.799 1.00 83.75 1038 LEU A C 1
ATOM 8251 O O . LEU A 1 1038 ? -20.470 -1.111 61.644 1.00 83.75 1038 LEU A O 1
ATOM 8255 N N . THR A 1 1039 ? -20.100 -1.373 63.841 1.00 78.88 1039 THR A N 1
ATOM 8256 C CA . THR A 1 1039 ? -19.407 -2.659 63.720 1.00 78.88 1039 THR A CA 1
ATOM 8257 C C . THR A 1 1039 ? -20.063 -3.691 64.624 1.00 78.88 1039 THR A C 1
ATOM 8259 O O . THR A 1 1039 ? -20.455 -3.399 65.759 1.00 78.88 1039 THR A O 1
ATOM 8262 N N . PHE A 1 1040 ? -20.184 -4.913 64.111 1.00 81.31 1040 PHE A N 1
ATOM 8263 C CA . PHE A 1 1040 ? -20.824 -6.030 64.794 1.00 81.31 1040 PHE A CA 1
ATOM 8264 C C . PHE A 1 1040 ? -19.784 -7.124 64.990 1.00 81.31 1040 PHE A C 1
ATOM 8266 O O . PHE A 1 1040 ? -19.278 -7.686 64.025 1.00 81.31 1040 PHE A O 1
ATOM 8273 N N . THR A 1 1041 ? -19.419 -7.400 66.243 1.00 74.38 1041 THR A N 1
ATOM 8274 C CA . THR A 1 1041 ? -18.398 -8.411 66.555 1.00 74.38 1041 THR A CA 1
ATOM 8275 C C . THR A 1 1041 ? -18.910 -9.417 67.573 1.00 74.38 1041 THR A C 1
ATOM 8277 O O . THR A 1 1041 ? -19.574 -9.077 68.558 1.00 74.38 1041 THR A O 1
ATOM 8280 N N . LYS A 1 1042 ? -18.575 -10.690 67.353 1.00 70.81 1042 LYS A N 1
ATOM 8281 C CA . LYS A 1 1042 ? -18.871 -11.783 68.281 1.00 70.81 1042 LYS A CA 1
ATOM 8282 C C . LYS A 1 1042 ? -17.657 -12.035 69.174 1.00 70.81 1042 LYS A C 1
ATOM 8284 O O . LYS A 1 1042 ? -16.686 -12.662 68.757 1.00 70.81 1042 LYS A O 1
ATOM 8289 N N . ARG A 1 1043 ? -17.686 -11.545 70.418 1.00 63.97 1043 ARG A N 1
ATOM 8290 C CA . ARG A 1 1043 ? -16.600 -11.793 71.386 1.00 63.97 1043 ARG A CA 1
ATOM 8291 C C . ARG A 1 1043 ? -16.624 -13.243 71.871 1.00 63.97 1043 ARG A C 1
ATOM 8293 O O . ARG A 1 1043 ? -17.688 -13.805 72.138 1.00 63.97 1043 ARG A O 1
ATOM 8300 N N . LYS A 1 1044 ? -15.438 -13.843 72.027 1.00 55.34 1044 LYS A N 1
ATOM 8301 C CA . LYS A 1 1044 ? -15.264 -15.228 72.494 1.00 55.34 1044 LYS A CA 1
ATOM 8302 C C . LYS A 1 1044 ? -15.952 -15.408 73.859 1.00 55.34 1044 LYS A C 1
ATOM 8304 O O . LYS A 1 1044 ? -15.519 -14.820 74.844 1.00 55.34 1044 LYS A O 1
ATOM 8309 N N . GLY A 1 1045 ? -17.034 -16.194 73.900 1.00 58.62 1045 GLY A N 1
ATOM 8310 C CA . GLY A 1 1045 ? -17.822 -16.475 75.111 1.00 58.62 1045 GLY A CA 1
ATOM 8311 C C . GLY A 1 1045 ? -19.203 -15.800 75.208 1.00 58.62 1045 GLY A C 1
ATOM 8312 O O . GLY A 1 1045 ? -19.950 -16.133 76.125 1.00 58.62 1045 GLY A O 1
ATOM 8313 N N . MET A 1 1046 ? -19.586 -14.908 74.283 1.00 64.50 1046 MET A N 1
ATOM 8314 C CA . MET A 1 1046 ? -20.941 -14.322 74.226 1.00 64.50 1046 MET A CA 1
ATOM 8315 C C . MET A 1 1046 ? -21.856 -15.075 73.244 1.00 64.50 1046 MET A C 1
ATOM 8317 O O . MET A 1 1046 ? -21.404 -15.543 72.199 1.00 64.50 1046 MET A O 1
ATOM 8321 N N . LYS A 1 1047 ? -23.153 -15.192 73.581 1.00 61.94 1047 LYS A N 1
ATOM 8322 C CA . LYS A 1 1047 ? -24.165 -15.854 72.730 1.00 61.94 1047 LYS A CA 1
ATOM 8323 C C . LYS A 1 1047 ? -24.595 -15.003 71.523 1.00 61.94 1047 LYS A C 1
ATOM 8325 O O . LYS A 1 1047 ? -24.816 -15.573 70.459 1.00 61.94 1047 LYS A O 1
ATOM 8330 N N . ASN A 1 1048 ? -24.638 -13.679 71.680 1.00 70.06 1048 ASN A N 1
ATOM 8331 C CA . ASN A 1 1048 ? -25.134 -12.725 70.677 1.00 70.06 1048 ASN A CA 1
ATOM 8332 C C . ASN A 1 1048 ? -24.016 -11.763 70.242 1.00 70.06 1048 ASN A C 1
ATOM 8334 O O . ASN A 1 1048 ? -23.012 -11.622 70.955 1.00 70.06 1048 ASN A O 1
ATOM 8338 N N . MET A 1 1049 ? -24.179 -11.109 69.089 1.00 79.81 1049 MET A N 1
ATOM 8339 C CA . MET A 1 1049 ? -23.234 -10.093 68.616 1.00 79.81 1049 MET A CA 1
ATOM 8340 C C . MET A 1 1049 ? -23.327 -8.811 69.450 1.00 79.81 1049 MET A C 1
ATOM 8342 O O . MET A 1 1049 ? -24.378 -8.464 69.986 1.00 79.81 1049 MET A O 1
ATOM 8346 N N . ALA A 1 1050 ? -22.208 -8.099 69.578 1.00 75.94 1050 ALA A N 1
ATOM 8347 C CA . ALA A 1 1050 ? -22.173 -6.787 70.210 1.00 75.94 1050 ALA A CA 1
ATOM 8348 C C . ALA A 1 1050 ? -22.077 -5.698 69.136 1.00 75.94 1050 ALA A C 1
ATOM 8350 O O . ALA A 1 1050 ? -21.131 -5.689 68.345 1.00 75.94 1050 ALA A O 1
ATOM 8351 N N . MET A 1 1051 ? -23.039 -4.772 69.142 1.00 81.88 1051 MET A N 1
ATOM 8352 C CA . MET A 1 1051 ? -22.996 -3.555 68.333 1.00 81.88 1051 MET A CA 1
ATOM 8353 C C . MET A 1 1051 ? -22.061 -2.541 68.995 1.00 81.88 1051 MET A C 1
ATOM 8355 O O . MET A 1 1051 ? -22.261 -2.165 70.151 1.00 81.88 1051 MET A O 1
ATOM 8359 N N . THR A 1 1052 ? -21.051 -2.082 68.261 1.00 79.38 1052 THR A N 1
ATOM 8360 C CA . THR A 1 1052 ? -20.180 -0.980 68.681 1.00 79.38 1052 THR A CA 1
ATOM 8361 C C . THR A 1 1052 ? -20.417 0.201 67.752 1.00 79.38 1052 THR A C 1
ATOM 8363 O O . THR A 1 1052 ? -20.216 0.081 66.544 1.00 79.38 1052 THR A O 1
ATOM 8366 N N . LYS A 1 1053 ? -20.854 1.329 68.322 1.00 77.81 1053 LYS A N 1
ATOM 8367 C CA . LYS A 1 1053 ? -21.030 2.592 67.600 1.00 77.81 1053 LYS A CA 1
ATOM 8368 C C . LYS A 1 1053 ? -19.837 3.500 67.875 1.00 77.81 1053 LYS A C 1
ATOM 8370 O O . LYS A 1 1053 ? -19.547 3.792 69.036 1.00 77.81 1053 LYS A O 1
ATOM 8375 N N . THR A 1 1054 ? -19.147 3.928 66.828 1.00 74.00 1054 THR A N 1
ATOM 8376 C CA . THR A 1 1054 ? -18.045 4.894 66.908 1.00 74.00 1054 THR A CA 1
ATOM 8377 C C . THR A 1 1054 ? -18.548 6.275 66.485 1.00 74.00 1054 THR A C 1
ATOM 8379 O O . THR A 1 1054 ? -19.341 6.407 65.556 1.00 74.00 1054 THR A O 1
ATOM 8382 N N . ASN A 1 1055 ? -18.132 7.327 67.197 1.00 59.78 1055 ASN A N 1
ATOM 8383 C CA . ASN A 1 1055 ? -18.485 8.700 66.829 1.00 59.78 1055 ASN A CA 1
ATOM 8384 C C . ASN A 1 1055 ? -17.572 9.155 65.684 1.00 59.78 1055 ASN A C 1
ATOM 8386 O O . ASN A 1 1055 ? -16.396 9.433 65.915 1.00 59.78 1055 ASN A O 1
ATOM 8390 N N . GLY A 1 1056 ? -18.105 9.224 64.465 1.00 56.25 1056 GLY A N 1
ATOM 8391 C CA . GLY A 1 1056 ? -17.422 9.839 63.327 1.00 56.25 1056 GLY A CA 1
ATOM 8392 C C . GLY A 1 1056 ? -17.535 11.365 63.364 1.00 56.25 1056 GLY A C 1
ATOM 8393 O O . GLY A 1 1056 ? -18.602 11.904 63.653 1.00 56.25 1056 GLY A O 1
ATOM 8394 N N . SER A 1 1057 ? -16.445 12.073 63.069 1.00 52.03 1057 SER A N 1
ATOM 8395 C CA . SER A 1 1057 ? -16.501 13.481 62.658 1.00 52.03 1057 SER A CA 1
ATOM 8396 C C . SER A 1 1057 ? -16.808 13.561 61.162 1.00 52.03 1057 SER A C 1
ATOM 8398 O O . SER A 1 1057 ? -16.294 12.734 60.404 1.00 52.03 1057 SER A O 1
ATOM 8400 N N . ASP A 1 1058 ? -17.589 14.559 60.738 1.00 44.34 1058 ASP A N 1
ATOM 8401 C CA . ASP A 1 1058 ? -17.946 14.788 59.330 1.00 44.34 1058 ASP A CA 1
ATOM 8402 C C . ASP A 1 1058 ? -16.715 14.664 58.410 1.00 44.34 1058 ASP A C 1
ATOM 8404 O O . ASP A 1 1058 ? -15.749 15.419 58.531 1.00 44.34 1058 ASP A O 1
ATOM 8408 N N . GLY A 1 1059 ? -16.742 13.671 57.514 1.00 56.00 1059 GLY A N 1
ATOM 8409 C CA . GLY A 1 1059 ? -15.713 13.437 56.495 1.00 56.00 1059 GLY A CA 1
ATOM 8410 C C . GLY A 1 1059 ? -14.662 12.347 56.773 1.00 56.00 1059 GLY A C 1
ATOM 8411 O O . GLY A 1 1059 ? -13.859 12.092 55.879 1.00 56.00 1059 GLY A O 1
ATOM 8412 N N . MET A 1 1060 ? -14.651 11.679 57.935 1.00 63.16 1060 MET A N 1
ATOM 8413 C CA . MET A 1 1060 ? -13.696 10.590 58.248 1.00 63.16 1060 MET A CA 1
ATOM 8414 C C . MET A 1 1060 ? -14.367 9.206 58.260 1.00 63.16 1060 MET A C 1
ATOM 8416 O O . MET A 1 1060 ? -15.437 9.053 58.841 1.00 63.16 1060 MET A O 1
ATOM 8420 N N . LEU A 1 1061 ? -13.736 8.195 57.647 1.00 75.38 1061 LEU A N 1
ATOM 8421 C CA . LEU A 1 1061 ? -14.182 6.791 57.671 1.00 75.38 1061 LEU A CA 1
ATOM 8422 C C . LEU A 1 1061 ? -13.751 6.087 58.971 1.00 75.38 1061 LEU A C 1
ATOM 8424 O O . LEU A 1 1061 ? -12.714 6.421 59.542 1.00 75.38 1061 LEU A O 1
ATOM 8428 N N . GLY A 1 1062 ? -14.542 5.118 59.445 1.00 69.44 1062 GLY A N 1
ATOM 8429 C CA . GLY A 1 1062 ? -14.195 4.295 60.610 1.00 69.44 1062 GLY A CA 1
ATOM 8430 C C . GLY A 1 1062 ? -13.069 3.289 60.325 1.00 69.44 1062 GLY A C 1
ATOM 8431 O O . GLY A 1 1062 ? -12.838 2.915 59.181 1.00 69.44 1062 GLY A O 1
ATOM 8432 N N . GLU A 1 1063 ? -12.394 2.805 61.374 1.00 63.94 1063 GLU A N 1
ATOM 8433 C CA . GLU A 1 1063 ? -11.238 1.879 61.292 1.00 63.94 1063 GLU A CA 1
ATOM 8434 C C . GLU A 1 1063 ? -11.554 0.546 60.578 1.00 63.94 1063 GLU A C 1
ATOM 8436 O O . GLU A 1 1063 ? -10.658 -0.089 60.037 1.00 63.94 1063 GLU A O 1
ATOM 8441 N N . ASN A 1 1064 ? -12.837 0.169 60.505 1.00 68.69 1064 ASN A N 1
ATOM 8442 C CA . ASN A 1 1064 ? -13.340 -1.013 59.793 1.00 68.69 1064 ASN A CA 1
ATOM 8443 C C . ASN A 1 1064 ? -14.293 -0.638 58.643 1.00 68.69 1064 ASN A C 1
ATOM 8445 O O . ASN A 1 1064 ? -15.293 -1.319 58.414 1.00 68.69 1064 ASN A O 1
ATOM 8449 N N . ALA A 1 1065 ? -14.062 0.495 57.977 1.00 76.06 1065 ALA A N 1
ATOM 8450 C CA . ALA A 1 1065 ? -14.900 0.911 56.862 1.00 76.06 1065 ALA A CA 1
ATOM 8451 C C . ALA A 1 1065 ? -14.817 -0.086 55.699 1.00 76.06 1065 ALA A C 1
ATOM 8453 O O . ALA A 1 1065 ? -13.744 -0.475 55.244 1.00 76.06 1065 ALA A O 1
ATOM 8454 N N . PHE A 1 1066 ? -15.987 -0.479 55.209 1.00 73.50 1066 PHE A N 1
ATOM 8455 C CA . PHE A 1 1066 ? -16.144 -1.317 54.027 1.00 73.50 1066 PHE A CA 1
ATOM 8456 C C . PHE A 1 1066 ? -15.917 -0.523 52.729 1.00 73.50 1066 PHE A C 1
ATOM 8458 O O . PHE A 1 1066 ? -15.479 -1.088 51.725 1.00 73.50 1066 PHE A O 1
ATOM 8465 N N . VAL A 1 1067 ? -16.208 0.783 52.763 1.00 79.88 1067 VAL A N 1
ATOM 8466 C CA . VAL A 1 1067 ? -15.916 1.769 51.709 1.00 79.88 1067 VAL A CA 1
ATOM 8467 C C . VAL A 1 1067 ? -14.519 2.364 51.890 1.00 79.88 1067 VAL A C 1
ATOM 8469 O O . VAL A 1 1067 ? -14.048 2.507 53.015 1.00 79.88 1067 VAL A O 1
ATOM 8472 N N . GLY A 1 1068 ? -13.878 2.757 50.792 1.00 79.81 1068 GLY A N 1
ATOM 8473 C CA . GLY A 1 1068 ? -12.510 3.279 50.783 1.00 79.81 1068 GLY A CA 1
ATOM 8474 C C . GLY A 1 1068 ? -11.664 2.697 49.653 1.00 79.81 1068 GLY A C 1
ATOM 8475 O O . GLY A 1 1068 ? -12.156 1.893 48.858 1.00 79.81 1068 GLY A O 1
ATOM 8476 N N . ASP A 1 1069 ? -10.399 3.117 49.607 1.00 82.12 1069 ASP A N 1
ATOM 8477 C CA . ASP A 1 1069 ? -9.436 2.738 48.572 1.00 82.12 1069 ASP A CA 1
ATOM 8478 C C . ASP A 1 1069 ? -8.356 1.826 49.185 1.00 82.12 1069 ASP A C 1
ATOM 8480 O O . ASP A 1 1069 ? -7.738 2.181 50.192 1.00 82.12 1069 ASP A O 1
ATOM 8484 N N . CYS A 1 1070 ? -8.074 0.676 48.567 1.00 81.69 1070 CYS A N 1
ATOM 8485 C CA . CYS A 1 1070 ? -6.966 -0.210 48.949 1.00 81.69 1070 CYS A CA 1
ATOM 8486 C C . CYS A 1 1070 ? -6.064 -0.459 47.737 1.00 81.69 1070 CYS A C 1
ATOM 8488 O O . CYS A 1 1070 ? -6.570 -0.634 46.633 1.00 81.69 1070 CYS A O 1
ATOM 8490 N N . THR A 1 1071 ? -4.735 -0.452 47.913 1.00 82.56 1071 THR A N 1
ATOM 8491 C CA . THR A 1 1071 ? -3.771 -0.687 46.821 1.00 82.56 1071 THR A CA 1
ATOM 8492 C C . THR A 1 1071 ? -2.739 -1.748 47.191 1.00 82.56 1071 THR A C 1
ATOM 8494 O O . THR A 1 1071 ? -2.052 -1.604 48.200 1.00 82.56 1071 THR A O 1
ATOM 8497 N N . VAL A 1 1072 ? -2.572 -2.757 46.332 1.00 82.06 1072 VAL A N 1
ATOM 8498 C CA . VAL A 1 1072 ? -1.676 -3.911 46.529 1.00 82.06 1072 VAL A CA 1
ATOM 8499 C C . VAL A 1 1072 ? -0.792 -4.108 45.296 1.00 82.06 1072 VAL A C 1
ATOM 8501 O O . VAL A 1 1072 ? -1.255 -3.932 44.169 1.00 82.06 1072 VAL A O 1
ATOM 8504 N N . ASN A 1 1073 ? 0.481 -4.466 45.489 1.00 80.12 1073 ASN A N 1
ATOM 8505 C CA . ASN A 1 1073 ? 1.376 -4.835 44.387 1.00 80.12 1073 ASN A CA 1
ATOM 8506 C C . ASN A 1 1073 ? 1.256 -6.333 44.086 1.00 80.12 1073 ASN A C 1
ATOM 8508 O O . ASN A 1 1073 ? 1.122 -7.142 45.001 1.00 80.12 1073 ASN A O 1
ATOM 8512 N N . ARG A 1 1074 ? 1.343 -6.701 42.808 1.00 80.56 1074 ARG A N 1
ATOM 8513 C CA . ARG A 1 1074 ? 1.337 -8.102 42.381 1.00 80.56 1074 ARG A CA 1
ATOM 8514 C C . ARG A 1 1074 ? 2.667 -8.806 42.689 1.00 80.56 1074 ARG A C 1
ATOM 8516 O O . ARG A 1 1074 ? 3.727 -8.199 42.561 1.00 80.56 1074 ARG A O 1
ATOM 8523 N N . GLU A 1 1075 ? 2.614 -10.096 43.016 1.00 79.38 1075 GLU A N 1
ATOM 8524 C CA . GLU A 1 1075 ? 3.780 -10.944 43.330 1.00 79.38 1075 GLU A CA 1
ATOM 8525 C C . GLU A 1 1075 ? 3.883 -12.153 42.362 1.00 79.38 1075 GLU A C 1
ATOM 8527 O O . GLU A 1 1075 ? 2.873 -12.555 41.774 1.00 79.38 1075 GLU A O 1
ATOM 8532 N N . SER A 1 1076 ? 5.096 -12.699 42.142 1.00 82.88 1076 SER A N 1
ATOM 8533 C CA . SER A 1 1076 ? 5.377 -13.754 41.137 1.00 82.88 1076 SER A CA 1
ATOM 8534 C C . SER A 1 1076 ? 6.603 -14.621 41.464 1.00 82.88 1076 SER A C 1
ATOM 8536 O O . SER A 1 1076 ? 7.598 -14.104 41.973 1.00 82.88 1076 SER A O 1
ATOM 8538 N N . ASP A 1 1077 ? 6.565 -15.895 41.051 1.00 79.00 1077 ASP A N 1
ATOM 8539 C CA . ASP A 1 1077 ? 7.702 -16.839 41.032 1.00 79.00 1077 ASP A CA 1
ATOM 8540 C C . ASP A 1 1077 ? 8.730 -16.561 39.906 1.00 79.00 1077 ASP A C 1
ATOM 8542 O O . ASP A 1 1077 ? 9.799 -17.172 39.858 1.00 79.00 1077 ASP A O 1
ATOM 8546 N N . ILE A 1 1078 ? 8.421 -15.669 38.956 1.00 80.75 1078 ILE A N 1
ATOM 8547 C CA . ILE A 1 1078 ? 9.221 -15.448 37.738 1.00 80.75 1078 ILE A CA 1
ATOM 8548 C C . ILE A 1 1078 ? 10.259 -14.338 37.945 1.00 80.75 1078 ILE A C 1
ATOM 8550 O O . ILE A 1 1078 ? 9.935 -13.203 38.308 1.00 80.75 1078 ILE A O 1
ATOM 8554 N N . THR A 1 1079 ? 11.523 -14.621 37.617 1.00 78.62 1079 THR A N 1
ATOM 8555 C CA . THR A 1 1079 ? 12.614 -13.648 37.761 1.00 78.62 1079 THR A CA 1
ATOM 8556 C C . THR A 1 1079 ? 12.431 -12.453 36.823 1.00 78.62 1079 THR A C 1
ATOM 8558 O O . THR A 1 1079 ? 12.408 -12.595 35.597 1.00 78.62 1079 THR A O 1
ATOM 8561 N N . GLY A 1 1080 ? 12.345 -11.253 37.402 1.00 70.56 1080 GLY A N 1
ATOM 8562 C CA . GLY A 1 1080 ? 12.201 -10.003 36.653 1.00 70.56 1080 GLY A CA 1
ATOM 8563 C C . GLY A 1 1080 ? 10.816 -9.787 36.037 1.00 70.56 1080 GLY A C 1
ATOM 8564 O O . GLY A 1 1080 ? 10.703 -8.980 35.122 1.00 70.56 1080 GLY A O 1
ATOM 8565 N N . ASP A 1 1081 ? 9.772 -10.481 36.504 1.00 73.62 1081 ASP A N 1
ATOM 8566 C CA . ASP A 1 1081 ? 8.420 -10.343 35.955 1.00 73.62 1081 ASP A CA 1
ATOM 8567 C C . ASP A 1 1081 ? 7.922 -8.890 36.006 1.00 73.62 1081 ASP A C 1
ATOM 8569 O O . ASP A 1 1081 ? 7.693 -8.308 37.070 1.00 73.62 1081 ASP A O 1
ATOM 8573 N N . GLU A 1 1082 ? 7.727 -8.288 34.832 1.00 69.94 1082 GLU A N 1
ATOM 8574 C CA . GLU A 1 1082 ? 7.250 -6.910 34.724 1.00 69.94 1082 GLU A CA 1
ATOM 8575 C C . GLU A 1 1082 ? 5.839 -6.740 35.301 1.00 69.94 1082 GLU A C 1
ATOM 8577 O O . GLU A 1 1082 ? 5.482 -5.633 35.711 1.00 69.94 1082 GLU A O 1
ATOM 8582 N N . ARG A 1 1083 ? 5.059 -7.826 35.395 1.00 72.25 1083 ARG A N 1
ATOM 8583 C CA . ARG A 1 1083 ? 3.712 -7.819 35.983 1.00 72.25 1083 ARG A CA 1
ATOM 8584 C C . ARG A 1 1083 ? 3.731 -7.568 37.488 1.00 72.25 1083 ARG A C 1
ATOM 8586 O O . ARG A 1 1083 ? 2.742 -7.072 38.006 1.00 72.25 1083 ARG A O 1
ATOM 8593 N N . CYS A 1 1084 ? 4.850 -7.783 38.182 1.00 70.69 1084 CYS A N 1
ATOM 8594 C CA . CYS A 1 1084 ? 4.988 -7.415 39.599 1.00 70.69 1084 CYS A CA 1
ATOM 8595 C C . CYS A 1 1084 ? 5.035 -5.893 39.832 1.00 70.69 1084 CYS A C 1
ATOM 8597 O O . CYS A 1 1084 ? 4.957 -5.424 40.964 1.00 70.69 1084 CYS A O 1
ATOM 8599 N N . LYS A 1 1085 ? 5.153 -5.095 38.760 1.00 68.38 1085 LYS A N 1
ATOM 8600 C CA . LYS A 1 1085 ? 4.988 -3.632 38.811 1.00 68.38 1085 LYS A CA 1
ATOM 8601 C C . LYS A 1 1085 ? 3.515 -3.210 38.745 1.00 68.38 1085 LYS A C 1
ATOM 8603 O O . LYS A 1 1085 ? 3.219 -2.029 38.925 1.00 68.38 1085 LYS A O 1
ATOM 8608 N N . GLU A 1 1086 ? 2.607 -4.139 38.442 1.00 75.12 1086 GLU A N 1
ATOM 8609 C CA . GLU A 1 1086 ? 1.168 -3.896 38.400 1.00 75.12 1086 GLU A CA 1
ATOM 8610 C C . GLU A 1 1086 ? 0.651 -3.682 39.828 1.00 75.12 1086 GLU A C 1
ATOM 8612 O O . GLU A 1 1086 ? 0.895 -4.489 40.730 1.00 75.12 1086 GLU A O 1
ATOM 8617 N N . ARG A 1 1087 ? -0.032 -2.552 40.033 1.00 77.38 1087 ARG A N 1
ATOM 8618 C CA . ARG A 1 1087 ? -0.696 -2.215 41.293 1.00 77.38 1087 ARG A CA 1
ATOM 8619 C C . ARG A 1 1087 ? -2.189 -2.391 41.081 1.00 77.38 1087 ARG A C 1
ATOM 8621 O O . ARG A 1 1087 ? -2.747 -1.766 40.180 1.00 77.38 1087 ARG A O 1
ATOM 8628 N N . TYR A 1 1088 ? -2.815 -3.221 41.898 1.00 81.69 1088 TYR A N 1
ATOM 8629 C CA . TYR A 1 1088 ? -4.263 -3.348 41.930 1.00 81.69 1088 TYR A CA 1
ATOM 8630 C C . TYR A 1 1088 ? -4.810 -2.375 42.956 1.00 81.69 1088 TYR A C 1
ATOM 8632 O O . TYR A 1 1088 ? -4.350 -2.364 44.097 1.00 81.69 1088 TYR A O 1
ATOM 8640 N N . THR A 1 1089 ? -5.785 -1.573 42.542 1.00 81.31 1089 THR A N 1
ATOM 8641 C CA . THR A 1 1089 ? -6.544 -0.703 43.434 1.00 81.31 1089 THR A CA 1
ATOM 8642 C C . THR A 1 1089 ? -7.993 -1.171 43.422 1.00 81.31 1089 THR A C 1
ATOM 8644 O O . THR A 1 1089 ? -8.567 -1.308 42.346 1.00 81.31 1089 THR A O 1
ATOM 8647 N N . CYS A 1 1090 ? -8.575 -1.434 44.591 1.00 84.12 1090 CYS A N 1
ATOM 8648 C CA . CYS A 1 1090 ? -10.026 -1.554 44.733 1.00 84.12 1090 CYS A CA 1
ATOM 8649 C C . CYS A 1 1090 ? -10.571 -0.290 45.388 1.00 84.12 1090 CYS A C 1
ATOM 8651 O O . CYS A 1 1090 ? -9.902 0.316 46.232 1.00 84.12 1090 CYS A O 1
ATOM 8653 N N . ARG A 1 1091 ? -11.777 0.107 44.985 1.00 84.44 1091 ARG A N 1
ATOM 8654 C CA . ARG A 1 1091 ? -12.457 1.285 45.508 1.00 84.44 1091 ARG A CA 1
ATOM 8655 C C . ARG A 1 1091 ? -13.943 1.020 45.594 1.00 84.44 1091 ARG A C 1
ATOM 8657 O O . ARG A 1 1091 ? -14.551 0.586 44.630 1.00 84.44 1091 ARG A O 1
ATOM 8664 N N . LEU A 1 1092 ? -14.526 1.358 46.734 1.00 85.31 1092 LEU A N 1
ATOM 8665 C CA . LEU A 1 1092 ? -15.971 1.475 46.860 1.00 85.31 1092 LEU A CA 1
ATOM 8666 C C . LEU A 1 1092 ? -16.300 2.804 47.520 1.00 85.31 1092 LEU A C 1
ATOM 8668 O O . LEU A 1 1092 ? -15.879 3.058 48.648 1.00 85.31 1092 LEU A O 1
ATOM 8672 N N . SER A 1 1093 ? -17.044 3.659 46.828 1.00 83.25 1093 SER A N 1
ATOM 8673 C CA . SER A 1 1093 ? -17.521 4.924 47.377 1.00 83.25 1093 SER A CA 1
ATOM 8674 C C . SER A 1 1093 ? -18.812 4.748 48.175 1.00 83.25 1093 SER A C 1
ATOM 8676 O O . SER A 1 1093 ? -19.600 3.821 47.982 1.00 83.25 1093 SER A O 1
ATOM 8678 N N . THR A 1 1094 ? -19.082 5.710 49.056 1.00 74.94 1094 THR A N 1
ATOM 8679 C CA . THR A 1 1094 ? -20.361 5.800 49.771 1.00 74.94 1094 THR A CA 1
ATOM 8680 C C . THR A 1 1094 ? -21.553 5.996 48.833 1.00 74.94 1094 THR A C 1
ATOM 8682 O O . THR A 1 1094 ? -22.656 5.578 49.177 1.00 74.94 1094 THR A O 1
ATOM 8685 N N . LEU A 1 1095 ? -21.358 6.615 47.663 1.00 71.81 1095 LEU A N 1
ATOM 8686 C CA . LEU A 1 1095 ? -22.411 6.782 46.660 1.00 71.81 1095 LEU A CA 1
ATOM 8687 C C . LEU A 1 1095 ? -22.719 5.459 45.949 1.00 71.81 1095 LEU A C 1
ATOM 8689 O O . LEU A 1 1095 ? -23.887 5.115 45.808 1.00 71.81 1095 LEU A O 1
ATOM 8693 N N . GLU A 1 1096 ? -21.697 4.701 45.557 1.00 78.81 1096 GLU A N 1
ATOM 8694 C CA . GLU A 1 1096 ? -21.866 3.376 44.941 1.00 78.81 1096 GLU A CA 1
ATOM 8695 C C . GLU A 1 1096 ? -22.537 2.404 45.914 1.00 78.81 1096 GLU A C 1
ATOM 8697 O O . GLU A 1 1096 ? -23.529 1.776 45.558 1.00 78.81 1096 GLU A O 1
ATOM 8702 N N . ALA A 1 1097 ? -22.114 2.379 47.183 1.00 77.69 1097 ALA A N 1
ATOM 8703 C CA . ALA A 1 1097 ? -22.776 1.583 48.219 1.00 77.69 1097 ALA A CA 1
ATOM 8704 C C . ALA A 1 1097 ? -24.251 1.987 48.447 1.00 77.69 1097 ALA A C 1
ATOM 8706 O O . ALA A 1 1097 ? -25.082 1.134 48.765 1.00 77.69 1097 ALA A O 1
ATOM 8707 N N . LYS A 1 1098 ? -24.599 3.271 48.252 1.00 77.56 1098 LYS A N 1
ATOM 8708 C CA . LYS A 1 1098 ? -25.989 3.768 48.292 1.00 77.56 1098 LYS A CA 1
ATOM 8709 C C . LYS A 1 1098 ? -26.796 3.316 47.077 1.00 77.56 1098 LYS A C 1
ATOM 8711 O O . LYS A 1 1098 ? -27.937 2.891 47.222 1.00 77.56 1098 LYS A O 1
ATOM 8716 N N . MET A 1 1099 ? -26.225 3.430 45.881 1.00 74.88 1099 MET A N 1
ATOM 8717 C CA . MET A 1 1099 ? -26.895 3.039 44.639 1.00 74.88 1099 MET A CA 1
ATOM 8718 C C . MET A 1 1099 ? -27.068 1.522 44.551 1.00 74.88 1099 MET A C 1
ATOM 8720 O O . MET A 1 1099 ? -28.101 1.060 44.078 1.00 74.88 1099 MET A O 1
ATOM 8724 N N . ALA A 1 1100 ? -26.114 0.742 45.066 1.00 81.12 1100 ALA A N 1
ATOM 8725 C CA . ALA A 1 1100 ? -26.244 -0.703 45.228 1.00 81.12 1100 ALA A CA 1
ATOM 8726 C C . ALA A 1 1100 ? -27.466 -1.070 46.086 1.00 81.12 1100 ALA A C 1
ATOM 8728 O O . ALA A 1 1100 ? -28.217 -1.969 45.713 1.00 81.12 1100 ALA A O 1
ATOM 8729 N N . PHE A 1 1101 ? -27.713 -0.327 47.170 1.00 82.00 1101 PHE A N 1
ATOM 8730 C CA . PHE A 1 1101 ? -28.894 -0.503 48.017 1.00 82.00 1101 PHE A CA 1
ATOM 8731 C C . PHE A 1 1101 ? -30.191 -0.194 47.251 1.00 82.00 1101 PHE A C 1
ATOM 8733 O O . PHE A 1 1101 ? -31.077 -1.038 47.185 1.00 82.00 1101 PHE A O 1
ATOM 8740 N N . LEU A 1 1102 ? -30.293 0.979 46.614 1.00 76.38 1102 LEU A N 1
ATOM 8741 C CA . LEU A 1 1102 ? -31.512 1.394 45.897 1.00 76.38 1102 LEU A CA 1
ATOM 8742 C C . LEU A 1 1102 ? -31.832 0.486 44.698 1.00 76.38 1102 LEU A C 1
ATOM 8744 O O . LEU A 1 1102 ? -32.977 0.094 44.503 1.00 76.38 1102 LEU A O 1
ATOM 8748 N N . ASN A 1 1103 ? -30.817 0.091 43.927 1.00 75.25 1103 ASN A N 1
ATOM 8749 C CA . ASN A 1 1103 ? -30.985 -0.765 42.749 1.00 75.25 1103 ASN A CA 1
ATOM 8750 C C . ASN A 1 1103 ? -31.315 -2.227 43.088 1.00 75.25 1103 ASN A C 1
ATOM 8752 O O . ASN A 1 1103 ? -31.652 -2.987 42.180 1.00 75.25 1103 ASN A O 1
ATOM 8756 N N . SER A 1 1104 ? -31.185 -2.630 44.355 1.00 81.50 1104 SER A N 1
ATOM 8757 C CA . SER A 1 1104 ? -31.556 -3.975 44.811 1.00 81.50 1104 SER A CA 1
ATOM 8758 C C . SER A 1 1104 ? -33.046 -4.095 45.139 1.00 81.50 1104 SER A C 1
ATOM 8760 O O . SER A 1 1104 ? -33.536 -5.206 45.305 1.00 81.50 1104 SER A O 1
ATOM 8762 N N . GLN A 1 1105 ? -33.788 -2.984 45.175 1.00 75.88 1105 GLN A N 1
ATOM 8763 C CA . GLN A 1 1105 ? -35.223 -2.986 45.462 1.00 75.88 1105 GLN A CA 1
ATOM 8764 C C . GLN A 1 1105 ? -36.051 -3.536 44.287 1.00 75.88 1105 GLN A C 1
ATOM 8766 O O . GLN A 1 1105 ? -35.680 -3.448 43.111 1.00 75.88 1105 GLN A O 1
ATOM 8771 N N . SER A 1 1106 ? -37.195 -4.144 44.593 1.00 65.50 1106 SER A N 1
ATOM 8772 C CA . SER A 1 1106 ? -38.132 -4.673 43.590 1.00 65.50 1106 SER A CA 1
ATOM 8773 C C . SER A 1 1106 ? -38.943 -3.577 42.863 1.00 65.50 1106 SER A C 1
ATOM 8775 O O . SER A 1 1106 ? -39.297 -2.550 43.434 1.00 65.50 1106 SER A O 1
ATOM 8777 N N . LEU A 1 1107 ? -39.278 -3.804 41.578 1.00 52.50 1107 LEU A N 1
ATOM 8778 C CA . LEU A 1 1107 ? -40.013 -2.847 40.720 1.00 52.50 1107 LEU A CA 1
ATOM 8779 C C . LEU A 1 1107 ? -41.439 -2.546 41.235 1.00 52.50 1107 LEU A C 1
ATOM 8781 O O . LEU A 1 1107 ? -41.972 -1.457 41.013 1.00 52.50 1107 LEU A O 1
ATOM 8785 N N . ASP A 1 1108 ? -42.031 -3.496 41.963 1.00 50.81 1108 ASP A N 1
ATOM 8786 C CA . ASP A 1 1108 ? -43.348 -3.371 42.602 1.00 50.81 1108 ASP A CA 1
ATOM 8787 C C . ASP A 1 1108 ? -43.341 -2.351 43.755 1.00 50.81 1108 ASP A C 1
ATOM 8789 O O . ASP A 1 1108 ? -44.382 -1.794 44.095 1.00 50.81 1108 ASP A O 1
ATOM 8793 N N . GLN A 1 1109 ? -42.167 -2.037 44.316 1.00 48.78 1109 GLN A N 1
ATOM 8794 C CA . GLN A 1 1109 ? -42.002 -0.977 45.317 1.00 48.78 1109 GLN A CA 1
ATOM 8795 C C . GLN A 1 1109 ? -41.836 0.421 44.681 1.00 48.78 1109 GLN A C 1
ATOM 8797 O O . GLN A 1 1109 ? -41.973 1.419 45.380 1.00 48.78 1109 GLN A O 1
ATOM 8802 N N . MET A 1 1110 ? -41.603 0.515 43.359 1.00 45.75 1110 MET A N 1
ATOM 8803 C CA . MET A 1 1110 ? -41.415 1.780 42.620 1.00 45.75 1110 MET A CA 1
ATOM 8804 C C . MET A 1 1110 ? -42.666 2.271 41.864 1.00 45.75 1110 MET A C 1
ATOM 8806 O O . MET A 1 1110 ? -42.683 3.398 41.376 1.00 45.75 1110 MET A O 1
ATOM 8810 N N . THR A 1 1111 ? -43.717 1.451 41.744 1.00 38.97 1111 THR A N 1
ATOM 8811 C CA . THR A 1 1111 ? -44.942 1.759 40.970 1.00 38.97 1111 THR A CA 1
ATOM 8812 C C . THR A 1 1111 ? -46.119 2.265 41.815 1.00 38.97 1111 THR A C 1
ATOM 8814 O O . THR A 1 1111 ? -47.199 2.518 41.278 1.00 38.97 1111 THR A O 1
ATOM 8817 N N . ALA A 1 1112 ? -45.927 2.471 43.121 1.00 34.69 1112 ALA A N 1
ATOM 8818 C CA . ALA A 1 1112 ? -46.940 3.039 44.009 1.00 34.69 1112 ALA A CA 1
ATOM 8819 C C . ALA A 1 1112 ? -47.069 4.560 43.802 1.00 34.69 1112 ALA A C 1
ATOM 8821 O O . ALA A 1 1112 ? -46.570 5.365 44.583 1.00 34.69 1112 ALA A O 1
ATOM 8822 N N . GLY A 1 1113 ? -47.740 4.954 42.721 1.00 36.00 1113 GLY A N 1
ATOM 8823 C CA . GLY A 1 1113 ? -48.032 6.344 42.370 1.00 36.00 1113 GLY A CA 1
ATOM 8824 C C . GLY A 1 1113 ? -49.118 7.007 43.220 1.00 36.00 1113 GLY A C 1
ATOM 8825 O O . GLY A 1 1113 ? -49.974 7.648 42.634 1.00 36.00 1113 GLY A O 1
ATOM 8826 N N . ASP A 1 1114 ? -49.090 6.852 44.549 1.00 33.44 1114 ASP A N 1
ATOM 8827 C CA . ASP A 1 1114 ? -49.935 7.594 45.505 1.00 33.44 1114 ASP A CA 1
ATOM 8828 C C . ASP A 1 1114 ? -49.345 7.523 46.938 1.00 33.44 1114 ASP A C 1
ATOM 8830 O O . ASP A 1 1114 ? -49.944 6.956 47.853 1.00 33.44 1114 ASP A O 1
ATOM 8834 N N . ALA A 1 1115 ? -48.145 8.069 47.165 1.00 32.69 1115 ALA A N 1
ATOM 8835 C CA . ALA A 1 1115 ? -47.580 8.186 48.515 1.00 32.69 1115 ALA A CA 1
ATOM 8836 C C . ALA A 1 1115 ? -47.160 9.631 48.820 1.00 32.69 1115 ALA A C 1
ATOM 8838 O O . ALA A 1 1115 ? -46.201 10.158 48.262 1.00 32.69 1115 ALA A O 1
ATOM 8839 N N . GLU A 1 1116 ? -47.907 10.269 49.721 1.00 33.69 1116 GLU A N 1
ATOM 8840 C CA . GLU A 1 1116 ? -47.605 11.587 50.273 1.00 33.69 1116 GLU A CA 1
ATOM 8841 C C . GLU A 1 1116 ? -46.272 11.574 51.049 1.00 33.69 1116 GLU A C 1
ATOM 8843 O O . GLU A 1 1116 ? -46.069 10.764 51.952 1.00 33.69 1116 GLU A O 1
ATOM 8848 N N . ASN A 1 1117 ? -45.384 12.507 50.688 1.00 36.56 1117 ASN A N 1
ATOM 8849 C CA . ASN A 1 1117 ? -44.282 13.090 51.466 1.00 36.56 1117 ASN A CA 1
ATOM 8850 C C . ASN A 1 1117 ? -43.880 12.385 52.783 1.00 36.56 1117 ASN A C 1
ATOM 8852 O O . ASN A 1 1117 ? -44.249 12.830 53.870 1.00 36.56 1117 ASN A O 1
ATOM 8856 N N . SER A 1 1118 ? -43.003 11.379 52.709 1.00 34.84 1118 SER A N 1
ATOM 8857 C CA . SER A 1 1118 ? -41.874 11.254 53.649 1.00 34.84 1118 SER A CA 1
ATOM 8858 C C . SER A 1 1118 ? -40.825 10.255 53.142 1.00 34.84 1118 SER A C 1
ATOM 8860 O O . SER A 1 1118 ? -41.168 9.158 52.710 1.00 34.84 1118 SER A O 1
ATOM 8862 N N . ASP A 1 1119 ? -39.543 10.612 53.266 1.00 39.69 1119 ASP A N 1
ATOM 8863 C CA . ASP A 1 1119 ? -38.341 9.815 52.933 1.00 39.69 1119 ASP A CA 1
ATOM 8864 C C . ASP A 1 1119 ? -38.170 8.515 53.766 1.00 39.69 1119 ASP A C 1
ATOM 8866 O O . ASP A 1 1119 ? -37.072 7.973 53.896 1.00 39.69 1119 ASP A O 1
ATOM 8870 N N . ALA A 1 1120 ? -39.227 8.005 54.399 1.00 43.50 1120 ALA A N 1
ATOM 8871 C CA . ALA A 1 1120 ? -39.112 7.120 55.553 1.00 43.50 1120 ALA A CA 1
ATOM 8872 C C . ALA A 1 1120 ? -39.086 5.605 55.270 1.00 43.50 1120 ALA A C 1
ATOM 8874 O O . ALA A 1 1120 ? -39.048 4.859 56.242 1.00 43.50 1120 ALA A O 1
ATOM 8875 N N . MET A 1 1121 ? -39.099 5.094 54.028 1.00 55.00 1121 MET A N 1
ATOM 8876 C CA . MET A 1 1121 ? -39.263 3.635 53.815 1.00 55.00 1121 MET A CA 1
ATOM 8877 C C . MET A 1 1121 ? -38.421 2.991 52.691 1.00 55.00 1121 MET A C 1
ATOM 8879 O O . MET A 1 1121 ? -38.874 2.045 52.052 1.00 55.00 1121 MET A O 1
ATOM 8883 N N . ALA A 1 1122 ? -37.167 3.412 52.471 1.00 66.25 1122 ALA A N 1
ATOM 8884 C CA . ALA A 1 1122 ? -36.220 2.591 51.697 1.00 66.25 1122 ALA A CA 1
ATOM 8885 C C . ALA A 1 1122 ? -35.614 1.488 52.592 1.00 66.25 1122 ALA A C 1
ATOM 8887 O O . ALA A 1 1122 ? -34.760 1.759 53.443 1.00 66.25 1122 ALA A O 1
ATOM 8888 N N . THR A 1 1123 ? -36.066 0.245 52.409 1.00 78.38 1123 THR A N 1
ATOM 8889 C CA . THR A 1 1123 ? -35.613 -0.934 53.170 1.00 78.38 1123 THR A CA 1
ATOM 8890 C C . THR A 1 1123 ? -35.208 -2.074 52.233 1.00 78.38 1123 THR A C 1
ATOM 8892 O O . THR A 1 1123 ? -35.642 -2.075 51.083 1.00 78.38 1123 THR A O 1
ATOM 8895 N N . LEU A 1 1124 ? -34.377 -3.008 52.710 1.00 81.88 1124 LEU A N 1
ATOM 8896 C CA . LEU A 1 1124 ? -34.074 -4.275 52.030 1.00 81.88 1124 LEU A CA 1
ATOM 8897 C C . LEU A 1 1124 ? -34.536 -5.453 52.887 1.00 81.88 1124 LEU A C 1
ATOM 8899 O O . LEU A 1 1124 ? -34.364 -5.427 54.111 1.00 81.88 1124 LEU A O 1
ATOM 8903 N N . ASP A 1 1125 ? -35.099 -6.478 52.253 1.00 85.75 1125 ASP A N 1
ATOM 8904 C CA . ASP A 1 1125 ? -35.195 -7.816 52.842 1.00 85.75 1125 ASP A CA 1
ATOM 8905 C C . ASP A 1 1125 ? -33.885 -8.622 52.678 1.00 85.75 1125 ASP A C 1
ATOM 8907 O O . ASP A 1 1125 ? -32.862 -8.091 52.244 1.00 85.75 1125 ASP A O 1
ATOM 8911 N N . TYR A 1 1126 ? -33.874 -9.894 53.096 1.00 85.12 1126 TYR A N 1
ATOM 8912 C CA . TYR A 1 1126 ? -32.662 -10.722 53.049 1.00 85.12 1126 TYR A CA 1
ATOM 8913 C C . TYR A 1 1126 ? -32.197 -11.020 51.615 1.00 85.12 1126 TYR A C 1
ATOM 8915 O O . TYR A 1 1126 ? -30.991 -10.996 51.361 1.00 85.12 1126 TYR A O 1
ATOM 8923 N N . ASP A 1 1127 ? -33.128 -11.255 50.687 1.00 85.12 1127 ASP A N 1
ATOM 8924 C CA . ASP A 1 1127 ? -32.807 -11.565 49.291 1.00 85.12 1127 ASP A CA 1
ATOM 8925 C C . ASP A 1 1127 ? -32.297 -10.300 48.577 1.00 85.12 1127 ASP A C 1
ATOM 8927 O O . ASP A 1 1127 ? -31.301 -10.332 47.850 1.00 85.12 1127 ASP A O 1
ATOM 8931 N N . GLU A 1 1128 ? -32.902 -9.148 48.875 1.00 86.50 1128 GLU A N 1
ATOM 8932 C CA . GLU A 1 1128 ? -32.442 -7.836 48.413 1.00 86.50 1128 GLU A CA 1
ATOM 8933 C C . GLU A 1 1128 ? -31.088 -7.440 49.059 1.00 86.50 1128 GLU A C 1
ATOM 8935 O O . GLU A 1 1128 ? -30.256 -6.782 48.428 1.00 86.50 1128 GLU A O 1
ATOM 8940 N N . PHE A 1 1129 ? -30.804 -7.875 50.295 1.00 88.31 1129 PHE A N 1
ATOM 8941 C CA . PHE A 1 1129 ? -29.525 -7.643 50.981 1.00 88.31 1129 PHE A CA 1
ATOM 8942 C C . PHE A 1 1129 ? -28.365 -8.425 50.355 1.00 88.31 1129 PHE A C 1
ATOM 8944 O O . PHE A 1 1129 ? -27.300 -7.850 50.118 1.00 88.31 1129 PHE A O 1
ATOM 8951 N N . ILE A 1 1130 ? -28.543 -9.714 50.053 1.00 88.56 1130 ILE A N 1
ATOM 8952 C CA . ILE A 1 1130 ? -27.489 -10.503 49.393 1.00 88.56 1130 ILE A CA 1
ATOM 8953 C C . ILE A 1 1130 ? -27.229 -10.014 47.960 1.00 88.56 1130 ILE A C 1
ATOM 8955 O O . ILE A 1 1130 ? -26.073 -10.015 47.524 1.00 88.56 1130 ILE A O 1
ATOM 8959 N N . GLU A 1 1131 ? -28.258 -9.512 47.263 1.00 87.88 1131 GLU A N 1
ATOM 8960 C CA . GLU A 1 1131 ? -28.110 -8.827 45.972 1.00 87.88 1131 GLU A CA 1
ATOM 8961 C C . GLU A 1 1131 ? -27.303 -7.527 46.128 1.00 87.88 1131 GLU A C 1
ATOM 8963 O O . GLU A 1 1131 ? -26.365 -7.283 45.364 1.00 87.88 1131 GLU A O 1
ATOM 8968 N N . CYS A 1 1132 ? -27.594 -6.732 47.163 1.00 88.69 1132 CYS A N 1
ATOM 8969 C CA . CYS A 1 1132 ? -26.851 -5.513 47.482 1.00 88.69 1132 CYS A CA 1
ATOM 8970 C C . CYS A 1 1132 ? -25.362 -5.801 47.732 1.00 88.69 1132 CYS A C 1
ATOM 8972 O O . CYS A 1 1132 ? -24.505 -5.072 47.227 1.00 88.69 1132 CYS A O 1
ATOM 8974 N N . LEU A 1 1133 ? -25.026 -6.887 48.440 1.00 89.62 1133 LEU A N 1
ATOM 8975 C CA . LEU A 1 1133 ? -23.633 -7.310 48.634 1.00 89.62 1133 LEU A CA 1
ATOM 8976 C C . LEU A 1 1133 ? -22.945 -7.669 47.312 1.00 89.62 1133 LEU A C 1
ATOM 8978 O O . LEU A 1 1133 ? -21.789 -7.295 47.114 1.00 89.62 1133 LEU A O 1
ATOM 8982 N N . ALA A 1 1134 ? -23.641 -8.334 46.387 1.00 88.81 1134 ALA A N 1
ATOM 8983 C CA . ALA A 1 1134 ? -23.080 -8.648 45.075 1.00 88.81 1134 ALA A CA 1
ATOM 8984 C C . ALA A 1 1134 ? -22.914 -7.419 44.175 1.00 88.81 1134 ALA A C 1
ATOM 8986 O O . ALA A 1 1134 ? -21.930 -7.328 43.441 1.00 88.81 1134 ALA A O 1
ATOM 8987 N N . ARG A 1 1135 ? -23.810 -6.430 44.274 1.00 88.25 1135 ARG A N 1
ATOM 8988 C CA . ARG A 1 1135 ? -23.626 -5.127 43.614 1.00 88.25 1135 ARG A CA 1
ATOM 8989 C C . ARG A 1 1135 ? -22.405 -4.401 44.173 1.00 88.25 1135 ARG A C 1
ATOM 8991 O O . ARG A 1 1135 ? -21.556 -3.970 43.401 1.00 88.25 1135 ARG A O 1
ATOM 8998 N N . CYS A 1 1136 ? -22.250 -4.366 45.498 1.00 88.44 1136 CYS A N 1
ATOM 8999 C CA . CYS A 1 1136 ? -21.055 -3.806 46.126 1.00 88.44 1136 CYS A CA 1
ATOM 9000 C C . CYS A 1 1136 ? -19.777 -4.566 45.761 1.00 88.44 1136 CYS A C 1
ATOM 9002 O O . CYS A 1 1136 ? -18.737 -3.940 45.613 1.00 88.44 1136 CYS A O 1
ATOM 9004 N N . ALA A 1 1137 ? -19.831 -5.887 45.590 1.00 88.44 1137 ALA A N 1
ATOM 9005 C CA . ALA A 1 1137 ? -18.693 -6.680 45.132 1.00 88.44 1137 ALA A CA 1
ATOM 9006 C C . ALA A 1 1137 ? -18.287 -6.342 43.699 1.00 88.44 1137 ALA A C 1
ATOM 9008 O O . ALA A 1 1137 ? -17.098 -6.164 43.427 1.00 88.44 1137 ALA A O 1
ATOM 9009 N N . ARG A 1 1138 ? -19.271 -6.210 42.804 1.00 87.50 1138 ARG A N 1
ATOM 9010 C CA . ARG A 1 1138 ? -19.041 -5.795 41.421 1.00 87.50 1138 ARG A CA 1
ATOM 9011 C C . ARG A 1 1138 ? -18.411 -4.409 41.358 1.00 87.50 1138 ARG A C 1
ATOM 9013 O O . ARG A 1 1138 ? -17.452 -4.226 40.621 1.00 87.50 1138 ARG A O 1
ATOM 9020 N N . ASP A 1 1139 ? -18.912 -3.467 42.147 1.00 86.69 1139 ASP A N 1
ATOM 9021 C CA . ASP A 1 1139 ? -18.407 -2.096 42.127 1.00 86.69 1139 ASP A CA 1
ATOM 9022 C C . ASP A 1 1139 ? -17.037 -1.995 42.829 1.00 86.69 1139 ASP A C 1
ATOM 9024 O O . ASP A 1 1139 ? -16.142 -1.325 42.327 1.00 86.69 1139 ASP A O 1
ATOM 9028 N N . LYS A 1 1140 ? -16.819 -2.728 43.933 1.00 86.56 1140 LYS A N 1
ATOM 9029 C CA . LYS A 1 1140 ? -15.560 -2.698 44.698 1.00 86.56 1140 LYS A CA 1
ATOM 9030 C C . LYS A 1 1140 ? -14.403 -3.398 43.986 1.00 86.56 1140 LYS A C 1
ATOM 9032 O O . LYS A 1 1140 ? -13.296 -2.865 43.948 1.00 86.56 1140 LYS A O 1
ATOM 9037 N N . TYR A 1 1141 ? -14.636 -4.605 43.471 1.00 87.38 1141 TYR A N 1
ATOM 9038 C CA . TYR A 1 1141 ? -13.586 -5.481 42.937 1.00 87.38 1141 TYR A CA 1
ATOM 9039 C C . TYR A 1 1141 ? -13.643 -5.677 41.421 1.00 87.38 1141 TYR A C 1
ATOM 9041 O O . TYR A 1 1141 ? -12.702 -6.234 40.860 1.00 87.38 1141 TYR A O 1
ATOM 9049 N N . GLY A 1 1142 ? -14.693 -5.213 40.736 1.00 82.12 1142 GLY A N 1
ATOM 9050 C CA . GLY A 1 1142 ? -14.881 -5.454 39.300 1.00 82.12 1142 GLY A CA 1
ATOM 9051 C C . GLY A 1 1142 ? -13.806 -4.842 38.400 1.00 82.12 1142 GLY A C 1
ATOM 9052 O O . GLY A 1 1142 ? -13.629 -5.286 37.268 1.00 82.12 1142 GLY A O 1
ATOM 9053 N N . GLU A 1 1143 ? -13.048 -3.859 38.892 1.00 81.56 1143 GLU A N 1
ATOM 9054 C CA . GLU A 1 1143 ? -11.912 -3.283 38.163 1.00 81.56 1143 GLU A CA 1
ATOM 9055 C C . GLU A 1 1143 ? -10.635 -4.147 38.243 1.00 81.56 1143 GLU A C 1
ATOM 9057 O O . GLU A 1 1143 ? -9.696 -3.947 37.464 1.00 81.56 1143 GLU A O 1
ATOM 9062 N N . ILE A 1 1144 ? -10.587 -5.139 39.144 1.00 81.31 1144 ILE A N 1
ATOM 9063 C CA . ILE A 1 1144 ? -9.432 -6.027 39.312 1.00 81.31 1144 ILE A CA 1
ATOM 9064 C C . ILE A 1 1144 ? -9.454 -7.125 38.249 1.00 81.31 1144 ILE A C 1
ATOM 9066 O O . ILE A 1 1144 ? -10.243 -8.069 38.277 1.00 81.31 1144 ILE A O 1
ATOM 9070 N N . LYS A 1 1145 ? -8.510 -7.036 37.311 1.00 74.00 1145 LYS A N 1
ATOM 9071 C CA . LYS A 1 1145 ? -8.333 -8.037 36.255 1.00 74.00 1145 LYS A CA 1
ATOM 9072 C C . LYS A 1 1145 ? -7.934 -9.395 36.837 1.00 74.00 1145 LYS A C 1
ATOM 9074 O O . LYS A 1 1145 ? -6.852 -9.527 37.399 1.00 74.00 1145 LYS A O 1
ATOM 9079 N N . GLY A 1 1146 ? -8.767 -10.409 36.601 1.00 70.69 1146 GLY A N 1
ATOM 9080 C CA . GLY A 1 1146 ? -8.529 -11.797 37.018 1.00 70.69 1146 GLY A CA 1
ATOM 9081 C C . GLY A 1 1146 ? -9.378 -12.254 38.204 1.00 70.69 1146 GLY A C 1
ATOM 9082 O O . GLY A 1 1146 ? -9.393 -13.444 38.491 1.00 70.69 1146 GLY A O 1
ATOM 9083 N N . MET A 1 1147 ? -10.115 -11.342 38.841 1.00 82.38 1147 MET A N 1
ATOM 9084 C CA . MET A 1 1147 ? -11.060 -11.664 39.906 1.00 82.38 1147 MET A CA 1
ATOM 9085 C C . MET A 1 1147 ? -12.453 -11.889 39.309 1.00 82.38 1147 MET A C 1
ATOM 9087 O O . MET A 1 1147 ? -12.937 -11.060 38.535 1.00 82.38 1147 MET A O 1
ATOM 9091 N N . THR A 1 1148 ? -13.093 -13.018 39.622 1.00 88.12 1148 THR A N 1
ATOM 9092 C CA . THR A 1 1148 ? -14.474 -13.275 39.180 1.00 88.12 1148 THR A CA 1
ATOM 9093 C C . THR A 1 1148 ? -15.479 -12.526 40.058 1.00 88.12 1148 THR A C 1
ATOM 9095 O O . THR A 1 1148 ? -15.151 -12.091 41.165 1.00 88.12 1148 THR A O 1
ATOM 9098 N N . LEU A 1 1149 ? -16.732 -12.392 39.601 1.00 86.62 1149 LEU A N 1
ATOM 9099 C CA . LEU A 1 1149 ? -17.801 -11.847 40.446 1.00 86.62 1149 LEU A CA 1
ATOM 9100 C C . LEU A 1 1149 ? -17.965 -12.686 41.724 1.00 86.62 1149 LEU A C 1
ATOM 9102 O O . LEU A 1 1149 ? -18.119 -12.114 42.798 1.00 86.62 1149 LEU A O 1
ATOM 9106 N N . ALA A 1 1150 ? -17.848 -14.014 41.632 1.00 86.62 1150 ALA A N 1
ATOM 9107 C CA . ALA A 1 1150 ? -17.878 -14.914 42.783 1.00 86.62 1150 ALA A CA 1
ATOM 9108 C C . ALA A 1 1150 ? -16.733 -14.644 43.773 1.00 86.62 1150 ALA A C 1
ATOM 9110 O O . ALA A 1 1150 ? -16.976 -14.554 44.977 1.00 86.62 1150 ALA A O 1
ATOM 9111 N N . ASP A 1 1151 ? -15.506 -14.429 43.287 1.00 87.62 1151 ASP A N 1
ATOM 9112 C CA . ASP A 1 1151 ? -14.373 -14.048 44.141 1.00 87.62 1151 ASP A CA 1
ATOM 9113 C C . ASP A 1 1151 ? -14.610 -12.687 44.804 1.00 87.62 1151 ASP A C 1
ATOM 9115 O O . ASP A 1 1151 ? -14.320 -12.515 45.988 1.00 87.62 1151 ASP A O 1
ATOM 9119 N N . GLY A 1 1152 ? -15.183 -11.728 44.067 1.00 88.19 1152 GLY A N 1
ATOM 9120 C CA . GLY A 1 1152 ? -15.563 -10.412 44.586 1.00 88.19 1152 GLY A CA 1
ATOM 9121 C C . GLY A 1 1152 ? -16.620 -10.506 45.683 1.00 88.19 1152 GLY A C 1
ATOM 9122 O O . GLY A 1 1152 ? -16.489 -9.873 46.730 1.00 88.19 1152 GLY A O 1
ATOM 9123 N N . VAL A 1 1153 ? -17.659 -11.318 45.464 1.00 90.12 1153 VAL A N 1
ATOM 9124 C CA . VAL A 1 1153 ? -18.737 -11.577 46.430 1.00 90.12 1153 VAL A CA 1
ATOM 9125 C C . VAL A 1 1153 ? -18.165 -12.238 47.679 1.00 90.12 1153 VAL A C 1
ATOM 9127 O O . VAL A 1 1153 ? -18.419 -11.767 48.788 1.00 90.12 1153 VAL A O 1
ATOM 9130 N N . ARG A 1 1154 ? -17.314 -13.259 47.515 1.00 90.06 1154 ARG A N 1
ATOM 9131 C CA . ARG A 1 1154 ? -16.582 -13.895 48.617 1.00 90.06 1154 ARG A CA 1
ATOM 9132 C C . ARG A 1 1154 ? -15.742 -12.870 49.382 1.00 90.06 1154 ARG A C 1
ATOM 9134 O O . ARG A 1 1154 ? -15.809 -12.840 50.607 1.00 90.06 1154 ARG A O 1
ATOM 9141 N N . GLY A 1 1155 ? -15.008 -12.004 48.684 1.00 87.38 1155 GLY A N 1
ATOM 9142 C CA . GLY A 1 1155 ? -14.202 -10.936 49.279 1.00 87.38 1155 GLY A CA 1
ATOM 9143 C C . GLY A 1 1155 ? -15.028 -9.924 50.075 1.00 87.38 1155 GLY A C 1
ATOM 9144 O O . GLY A 1 1155 ? -14.683 -9.593 51.207 1.00 87.38 1155 GLY A O 1
ATOM 9145 N N . VAL A 1 1156 ? -16.167 -9.476 49.535 1.00 88.88 1156 VAL A N 1
ATOM 9146 C CA . VAL A 1 1156 ? -17.097 -8.568 50.229 1.00 88.88 1156 VAL A CA 1
ATOM 9147 C C . VAL A 1 1156 ? -17.691 -9.214 51.477 1.00 88.88 1156 VAL A C 1
ATOM 9149 O O . VAL A 1 1156 ? -17.752 -8.565 52.520 1.00 88.88 1156 VAL A O 1
ATOM 9152 N N . ILE A 1 1157 ? -18.083 -10.487 51.403 1.00 89.19 1157 ILE A N 1
ATOM 9153 C CA . ILE A 1 1157 ? -18.606 -11.232 52.553 1.00 89.19 1157 ILE A CA 1
ATOM 9154 C C . ILE A 1 1157 ? -17.517 -11.411 53.620 1.00 89.19 1157 ILE A C 1
ATOM 9156 O O . ILE A 1 1157 ? -17.765 -11.156 54.797 1.00 89.19 1157 ILE A O 1
ATOM 9160 N N . GLN A 1 1158 ? -16.300 -11.794 53.222 1.00 87.81 1158 GLN A N 1
ATOM 9161 C CA . GLN A 1 1158 ? -15.158 -11.949 54.129 1.00 87.81 1158 GLN A CA 1
ATOM 9162 C C . GLN A 1 1158 ? -14.780 -10.628 54.806 1.00 87.81 1158 GLN A C 1
ATOM 9164 O O . GLN A 1 1158 ? -14.506 -10.631 56.005 1.00 87.81 1158 GLN A O 1
ATOM 9169 N N . ASN A 1 1159 ? -14.840 -9.505 54.085 1.00 87.06 1159 ASN A N 1
ATOM 9170 C CA . ASN A 1 1159 ? -14.665 -8.169 54.653 1.00 87.06 1159 ASN A CA 1
ATOM 9171 C C . ASN A 1 1159 ? -15.768 -7.823 55.663 1.00 87.06 1159 ASN A C 1
ATOM 9173 O O . ASN A 1 1159 ? -15.471 -7.377 56.769 1.00 87.06 1159 ASN A O 1
ATOM 9177 N N . LEU A 1 1160 ? -17.041 -8.037 55.303 1.00 86.19 1160 LEU A N 1
ATOM 9178 C CA . LEU A 1 1160 ? -18.196 -7.719 56.152 1.00 86.19 1160 LEU A CA 1
ATOM 9179 C C . LEU A 1 1160 ? -18.184 -8.518 57.466 1.00 86.19 1160 LEU A C 1
ATOM 9181 O O . LEU A 1 1160 ? -18.551 -7.997 58.519 1.00 86.19 1160 LEU A O 1
ATOM 9185 N N . LEU A 1 1161 ? -17.751 -9.779 57.401 1.00 84.19 1161 LEU A N 1
ATOM 9186 C CA . LEU A 1 1161 ? -17.614 -10.670 58.555 1.00 84.19 1161 LEU A CA 1
ATOM 9187 C C . LEU A 1 1161 ? -16.291 -10.480 59.323 1.00 84.19 1161 LEU A C 1
ATOM 9189 O O . LEU A 1 1161 ? -16.137 -11.047 60.405 1.00 84.19 1161 LEU A O 1
ATOM 9193 N N . GLY A 1 1162 ? -15.344 -9.702 58.787 1.00 78.38 1162 GLY A N 1
ATOM 9194 C CA . GLY A 1 1162 ? -14.019 -9.478 59.374 1.00 78.38 1162 GLY A CA 1
ATOM 9195 C C . GLY A 1 1162 ? -13.057 -10.675 59.286 1.00 78.38 1162 GLY A C 1
ATOM 9196 O O . GLY A 1 1162 ? -12.172 -10.797 60.129 1.00 78.38 1162 GLY A O 1
ATOM 9197 N N . GLU A 1 1163 ? -13.230 -11.580 58.314 1.00 83.00 1163 GLU A N 1
ATOM 9198 C CA . GLU A 1 1163 ? -12.388 -12.776 58.106 1.00 83.00 1163 GLU A CA 1
ATOM 9199 C C . GLU A 1 1163 ? -11.087 -12.474 57.338 1.00 83.00 1163 GLU A C 1
ATOM 9201 O O . GLU A 1 1163 ? -10.037 -13.039 57.646 1.00 83.00 1163 GLU A O 1
ATOM 9206 N N . LYS A 1 1164 ? -11.148 -11.584 56.343 1.00 84.38 1164 LYS A N 1
ATOM 9207 C CA . LYS A 1 1164 ? -10.004 -11.072 55.574 1.00 84.38 1164 LYS A CA 1
ATOM 9208 C C . LYS A 1 1164 ? -10.216 -9.584 55.309 1.00 84.38 1164 LYS A C 1
ATOM 9210 O O . LYS A 1 1164 ? -11.353 -9.131 55.289 1.00 84.38 1164 LYS A O 1
ATOM 9215 N N . GLY A 1 1165 ? -9.125 -8.843 55.122 1.00 83.19 1165 GLY A N 1
ATOM 9216 C CA . GLY A 1 1165 ? -9.169 -7.474 54.602 1.00 83.19 1165 GLY A CA 1
ATOM 9217 C C . GLY A 1 1165 ? -8.914 -7.437 53.095 1.00 83.19 1165 GLY A C 1
ATOM 9218 O O . GLY A 1 1165 ? -8.442 -8.420 52.517 1.00 83.19 1165 GLY A O 1
ATOM 9219 N N . ASP A 1 1166 ? -9.143 -6.273 52.484 1.00 83.56 1166 ASP A N 1
ATOM 9220 C CA . ASP A 1 1166 ? -8.998 -6.054 51.038 1.00 83.56 1166 ASP A CA 1
ATOM 9221 C C . ASP A 1 1166 ? -7.642 -6.510 50.480 1.00 83.56 1166 ASP A C 1
ATOM 9223 O O . ASP A 1 1166 ? -7.589 -7.149 49.431 1.00 83.56 1166 ASP A O 1
ATOM 9227 N N . GLU A 1 1167 ? -6.547 -6.265 51.204 1.00 83.50 1167 GLU A N 1
ATOM 9228 C CA . GLU A 1 1167 ? -5.205 -6.639 50.750 1.00 83.50 1167 GLU A CA 1
ATOM 9229 C C . GLU A 1 1167 ? -5.025 -8.157 50.587 1.00 83.50 1167 GLU A C 1
ATOM 9231 O O . GLU A 1 1167 ? -4.450 -8.623 49.602 1.00 83.50 1167 GLU A O 1
ATOM 9236 N N . ALA A 1 1168 ? -5.539 -8.939 51.539 1.00 83.88 1168 ALA A N 1
ATOM 9237 C CA . ALA A 1 1168 ? -5.416 -10.394 51.520 1.00 83.88 1168 ALA A CA 1
ATOM 9238 C C . ALA A 1 1168 ? -6.284 -11.020 50.419 1.00 83.88 1168 ALA A C 1
ATOM 9240 O O . ALA A 1 1168 ? -5.845 -11.946 49.741 1.00 83.88 1168 ALA A O 1
ATOM 9241 N N . VAL A 1 1169 ? -7.488 -10.480 50.207 1.00 85.44 1169 VAL A N 1
ATOM 9242 C CA . VAL A 1 1169 ? -8.402 -10.915 49.139 1.00 85.44 1169 VAL A CA 1
ATOM 9243 C C . VAL A 1 1169 ? -7.765 -10.708 47.760 1.00 85.44 1169 VAL A C 1
ATOM 9245 O O . VAL A 1 1169 ? -7.812 -11.602 46.915 1.00 85.44 1169 VAL A O 1
ATOM 9248 N N . ILE A 1 1170 ? -7.117 -9.558 47.545 1.00 84.31 1170 ILE A N 1
ATOM 9249 C CA . ILE A 1 1170 ? -6.452 -9.236 46.277 1.00 84.31 1170 ILE A CA 1
ATOM 9250 C C . ILE A 1 1170 ? -5.223 -10.124 46.058 1.00 84.31 1170 ILE A C 1
ATOM 9252 O O . ILE A 1 1170 ? -5.019 -10.619 44.949 1.00 84.31 1170 ILE A O 1
ATOM 9256 N N . ARG A 1 1171 ? -4.408 -10.361 47.093 1.00 83.31 1171 ARG A N 1
ATOM 9257 C CA . ARG A 1 1171 ? -3.187 -11.174 46.976 1.00 83.31 1171 ARG A CA 1
ATOM 9258 C C . ARG A 1 1171 ? -3.492 -12.616 46.571 1.00 83.31 1171 ARG A C 1
ATOM 9260 O O . ARG A 1 1171 ? -2.893 -13.110 45.618 1.00 83.31 1171 ARG A O 1
ATOM 9267 N N . ASP A 1 1172 ? -4.461 -13.247 47.234 1.00 80.38 1172 ASP A N 1
ATOM 9268 C CA . ASP A 1 1172 ? -4.837 -14.643 46.971 1.00 80.38 1172 ASP A CA 1
ATOM 9269 C C . ASP A 1 1172 ? -5.319 -14.855 45.527 1.00 80.38 1172 ASP A C 1
ATOM 9271 O O . ASP A 1 1172 ? -5.087 -15.912 44.945 1.00 80.38 1172 ASP A O 1
ATOM 9275 N N . CYS A 1 1173 ? -5.949 -13.839 44.928 1.00 74.38 1173 CYS A N 1
ATOM 9276 C CA . CYS A 1 1173 ? -6.474 -13.923 43.564 1.00 74.38 1173 CYS A CA 1
ATOM 9277 C C . CYS A 1 1173 ? -5.455 -13.527 42.478 1.00 74.38 1173 CYS A C 1
ATOM 9279 O O . CYS A 1 1173 ? -5.689 -13.805 41.303 1.00 74.38 1173 CYS A O 1
ATOM 9281 N N . THR A 1 1174 ? -4.351 -12.846 42.818 1.00 78.81 1174 THR A N 1
ATOM 9282 C CA . THR A 1 1174 ? -3.474 -12.194 41.818 1.00 78.81 1174 THR A CA 1
ATOM 9283 C C . THR A 1 1174 ? -2.035 -12.724 41.758 1.00 78.81 1174 THR A C 1
ATOM 9285 O O . THR A 1 1174 ? -1.296 -12.354 40.834 1.00 78.81 1174 THR A O 1
ATOM 9288 N N . TYR A 1 1175 ? -1.643 -13.612 42.677 1.00 79.44 1175 TYR A N 1
ATOM 9289 C CA . TYR A 1 1175 ? -0.312 -14.232 42.735 1.00 79.44 1175 TYR A CA 1
ATOM 9290 C C . TYR A 1 1175 ? 0.013 -15.076 41.485 1.00 79.44 1175 TYR A C 1
ATOM 9292 O O . TYR A 1 1175 ? -0.837 -15.820 40.994 1.00 79.44 1175 TYR A O 1
ATOM 9300 N N . ILE A 1 1176 ? 1.239 -14.973 40.950 1.00 78.06 1176 ILE A N 1
ATOM 9301 C CA . ILE A 1 1176 ? 1.672 -15.697 39.738 1.00 78.06 1176 ILE A CA 1
ATOM 9302 C C . ILE A 1 1176 ? 2.621 -16.847 40.092 1.00 78.06 1176 ILE A C 1
ATOM 9304 O O . ILE A 1 1176 ? 3.706 -16.613 40.616 1.00 78.06 1176 ILE A O 1
ATOM 9308 N N . THR A 1 1177 ? 2.264 -18.069 39.695 1.00 74.19 1177 THR A N 1
ATOM 9309 C CA . THR A 1 1177 ? 3.108 -19.265 39.846 1.00 74.19 1177 THR A CA 1
ATOM 9310 C C . THR A 1 1177 ? 3.738 -19.713 38.519 1.00 74.19 1177 THR A C 1
ATOM 9312 O O . THR A 1 1177 ? 3.183 -19.449 37.445 1.00 74.19 1177 THR A O 1
ATOM 9315 N N . ALA A 1 1178 ? 4.904 -20.377 38.561 1.00 75.31 1178 ALA A N 1
ATOM 9316 C CA . ALA A 1 1178 ? 5.569 -20.916 37.364 1.00 75.31 1178 ALA A CA 1
ATOM 9317 C C . ALA A 1 1178 ? 6.268 -22.272 37.589 1.00 75.31 1178 ALA A C 1
ATOM 9319 O O . ALA A 1 1178 ? 7.119 -22.412 38.465 1.00 75.31 1178 ALA A O 1
ATOM 9320 N N . ASP A 1 1179 ? 5.971 -23.247 36.722 1.00 76.94 1179 ASP A N 1
ATOM 9321 C CA . ASP A 1 1179 ? 6.603 -24.573 36.728 1.00 76.94 1179 ASP A CA 1
ATOM 9322 C C . ASP A 1 1179 ? 7.974 -24.563 36.027 1.00 76.94 1179 ASP A C 1
ATOM 9324 O O . ASP A 1 1179 ? 8.154 -23.953 34.969 1.00 76.94 1179 ASP A O 1
ATOM 9328 N N . ARG A 1 1180 ? 8.950 -25.286 36.589 1.00 81.81 1180 ARG A N 1
ATOM 9329 C CA . ARG A 1 1180 ? 10.324 -25.390 36.063 1.00 81.81 1180 ARG A CA 1
ATOM 9330 C C . ARG A 1 1180 ? 10.509 -26.594 35.124 1.00 81.81 1180 ARG A C 1
ATOM 9332 O O . ARG A 1 1180 ? 9.892 -27.638 35.323 1.00 81.81 1180 ARG A O 1
ATOM 9339 N N . TYR A 1 1181 ? 11.395 -26.487 34.126 1.00 83.75 1181 TYR A N 1
ATOM 9340 C CA . TYR A 1 1181 ? 11.664 -27.566 33.165 1.00 83.75 1181 TYR A CA 1
ATOM 9341 C C . TYR A 1 1181 ? 12.583 -28.668 33.731 1.00 83.75 1181 TYR A C 1
ATOM 9343 O O . TYR A 1 1181 ? 13.673 -28.397 34.235 1.00 83.75 1181 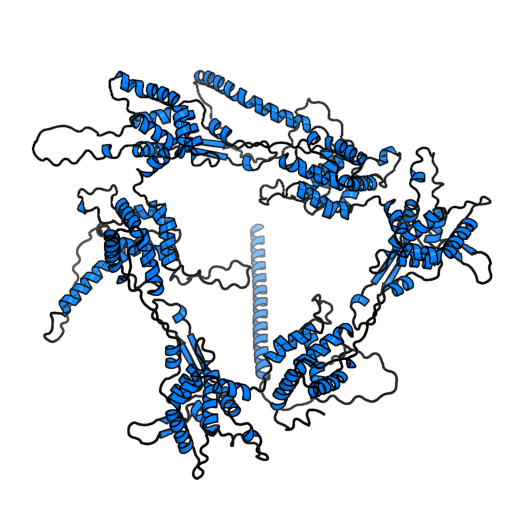TYR A O 1
ATOM 9351 N N . ASP A 1 1182 ? 12.183 -29.937 33.580 1.00 84.94 1182 ASP A N 1
ATOM 9352 C CA . ASP A 1 1182 ? 13.004 -31.106 33.938 1.00 84.94 1182 ASP A CA 1
ATOM 9353 C C . ASP A 1 1182 ? 13.804 -31.635 32.731 1.00 84.94 1182 ASP A C 1
ATOM 9355 O O . ASP A 1 1182 ? 13.355 -32.493 31.967 1.00 84.94 1182 ASP A O 1
ATOM 9359 N N . TRP A 1 1183 ? 15.031 -31.132 32.566 1.00 83.06 1183 TRP A N 1
ATOM 9360 C CA . TRP A 1 1183 ? 15.931 -31.463 31.449 1.00 83.06 1183 TRP A CA 1
ATOM 9361 C C . TRP A 1 1183 ? 16.362 -32.937 31.390 1.00 83.06 1183 TRP A C 1
ATOM 9363 O O . TRP A 1 1183 ? 16.790 -33.414 30.334 1.00 83.06 1183 TRP A O 1
ATOM 9373 N N . ARG A 1 1184 ? 16.212 -33.690 32.491 1.00 83.44 1184 ARG A N 1
ATOM 9374 C CA . ARG A 1 1184 ? 16.527 -35.130 32.542 1.00 83.44 1184 ARG A CA 1
ATOM 9375 C C . ARG A 1 1184 ? 15.607 -35.964 31.651 1.00 83.44 1184 ARG A C 1
ATOM 9377 O O . ARG A 1 1184 ? 15.929 -37.108 31.342 1.00 83.44 1184 ARG A O 1
ATOM 9384 N N . GLN A 1 1185 ? 14.483 -35.394 31.222 1.00 85.56 1185 GLN A N 1
ATOM 9385 C CA . GLN A 1 1185 ? 13.508 -36.042 30.347 1.00 85.56 1185 GLN A CA 1
ATOM 9386 C C . GLN A 1 1185 ? 13.780 -35.806 28.846 1.00 85.56 1185 GLN A C 1
ATOM 9388 O O . GLN A 1 1185 ? 12.993 -36.251 28.005 1.00 85.56 1185 GLN A O 1
ATOM 9393 N N . SER A 1 1186 ? 14.873 -35.120 28.481 1.00 86.31 1186 SER A N 1
ATOM 9394 C CA . SER A 1 1186 ? 15.193 -34.796 27.083 1.00 86.31 1186 SER A CA 1
ATOM 9395 C C . SER A 1 1186 ? 15.634 -36.015 26.250 1.00 86.31 1186 SER A C 1
ATOM 9397 O O . SER A 1 1186 ? 16.247 -36.968 26.742 1.00 86.31 1186 SER A O 1
ATOM 9399 N N . LYS A 1 1187 ? 15.324 -35.989 24.946 1.00 85.75 1187 LYS A N 1
ATOM 9400 C CA . LYS A 1 1187 ? 15.569 -37.089 23.992 1.00 85.75 1187 LYS A CA 1
ATOM 9401 C C . LYS A 1 1187 ? 16.589 -36.684 22.912 1.00 85.75 1187 LYS A C 1
ATOM 9403 O O . LYS A 1 1187 ? 16.670 -35.499 22.593 1.00 85.75 1187 LYS A O 1
ATOM 9408 N N . PRO A 1 1188 ? 17.337 -37.640 22.324 1.00 84.62 1188 PRO A N 1
ATOM 9409 C CA . PRO A 1 1188 ? 18.250 -37.357 21.215 1.00 84.62 1188 PRO A CA 1
ATOM 9410 C C . PRO A 1 1188 ? 17.491 -36.901 19.960 1.00 84.62 1188 PRO A C 1
ATOM 9412 O O . PRO A 1 1188 ? 16.427 -37.441 19.641 1.00 84.62 1188 PRO A O 1
ATOM 9415 N N . LEU A 1 1189 ? 18.057 -35.936 19.229 1.00 85.25 1189 LEU A N 1
ATOM 9416 C CA . LEU A 1 1189 ? 17.500 -35.433 17.969 1.00 85.25 1189 LEU A CA 1
ATOM 9417 C C . LEU A 1 1189 ? 17.619 -36.468 16.834 1.00 85.25 1189 LEU A C 1
ATOM 9419 O O . LEU A 1 1189 ? 18.449 -37.380 16.863 1.00 85.25 1189 LEU A O 1
ATOM 9423 N N . LYS A 1 1190 ? 16.797 -36.320 15.788 1.00 75.69 1190 LYS A N 1
ATOM 9424 C CA . LYS A 1 1190 ? 16.801 -37.217 14.621 1.00 75.69 1190 LYS A CA 1
ATOM 9425 C C . LYS A 1 1190 ? 18.141 -37.112 13.876 1.00 75.69 1190 LYS A C 1
ATOM 9427 O O . LYS A 1 1190 ? 18.410 -36.102 13.243 1.00 75.69 1190 LYS A O 1
ATOM 9432 N N . GLY A 1 1191 ? 18.959 -38.165 13.942 1.00 71.19 1191 GLY A N 1
ATOM 9433 C CA . GLY A 1 1191 ? 20.311 -38.202 13.359 1.00 71.19 1191 GLY A CA 1
ATOM 9434 C C . GLY A 1 1191 ? 21.441 -37.888 14.350 1.00 71.19 1191 GLY A C 1
ATOM 9435 O O . GLY A 1 1191 ? 22.607 -38.090 14.021 1.00 71.19 1191 GLY A O 1
ATOM 9436 N N . GLN A 1 1192 ? 21.118 -37.469 15.577 1.00 79.25 1192 GLN A N 1
ATOM 9437 C CA . GLN A 1 1192 ? 22.097 -37.256 16.642 1.00 79.25 1192 GLN A CA 1
ATOM 9438 C C . GLN A 1 1192 ? 22.504 -38.596 17.271 1.00 79.25 1192 GLN A C 1
ATOM 9440 O O . GLN A 1 1192 ? 21.657 -39.417 17.628 1.00 79.25 1192 GLN A O 1
ATOM 9445 N N . SER A 1 1193 ? 23.810 -38.824 17.438 1.00 80.56 1193 SER A N 1
ATOM 9446 C CA . SER A 1 1193 ? 24.303 -40.038 18.098 1.00 80.56 1193 SER A CA 1
ATOM 9447 C C . SER A 1 1193 ? 24.008 -40.023 19.607 1.00 80.56 1193 SER A C 1
ATOM 9449 O O . SER A 1 1193 ? 24.003 -38.965 20.241 1.00 80.56 1193 SER A O 1
ATOM 9451 N N . LEU A 1 1194 ? 23.832 -41.205 20.216 1.00 79.56 1194 LEU A N 1
ATOM 9452 C CA . LEU A 1 1194 ? 23.636 -41.337 21.670 1.00 79.56 1194 LEU A CA 1
ATOM 9453 C C . LEU A 1 1194 ? 24.811 -40.767 22.479 1.00 79.56 1194 LEU A C 1
ATOM 9455 O O . LEU A 1 1194 ? 24.611 -40.249 23.575 1.00 79.56 1194 LEU A O 1
ATOM 9459 N N . MET A 1 1195 ? 26.027 -40.843 21.937 1.00 74.69 1195 MET A N 1
ATOM 9460 C CA . MET A 1 1195 ? 27.224 -40.280 22.560 1.00 74.69 1195 MET A CA 1
ATOM 9461 C C . MET A 1 1195 ? 27.192 -38.746 22.538 1.00 74.69 1195 MET A C 1
ATOM 9463 O O . MET A 1 1195 ? 27.465 -38.110 23.552 1.00 74.69 1195 MET A O 1
ATOM 9467 N N . THR A 1 1196 ? 26.777 -38.150 21.415 1.00 76.31 1196 THR A N 1
ATOM 9468 C CA . THR A 1 1196 ? 26.596 -36.695 21.287 1.00 76.31 1196 THR A CA 1
ATOM 9469 C C . THR A 1 1196 ? 25.506 -36.181 22.231 1.00 76.31 1196 THR A C 1
ATOM 9471 O O . THR A 1 1196 ? 25.695 -35.142 22.854 1.00 76.31 1196 THR A O 1
ATOM 9474 N N . HIS A 1 1197 ? 24.401 -36.921 22.390 1.00 84.75 1197 HIS A N 1
ATOM 9475 C CA . HIS A 1 1197 ? 23.313 -36.551 23.308 1.00 84.75 1197 HIS A CA 1
ATOM 9476 C C . HIS A 1 1197 ? 23.725 -36.612 24.785 1.00 84.75 1197 HIS A C 1
ATOM 9478 O O . HIS A 1 1197 ? 23.391 -35.721 25.558 1.00 84.75 1197 HIS A O 1
ATOM 9484 N N . ARG A 1 1198 ? 24.500 -37.629 25.189 1.00 81.50 1198 ARG A N 1
ATOM 9485 C CA . ARG A 1 1198 ? 25.046 -37.701 26.559 1.00 81.50 1198 ARG A CA 1
ATOM 9486 C C . ARG A 1 1198 ? 25.963 -36.520 26.866 1.00 81.50 1198 ARG A C 1
ATOM 9488 O O . ARG A 1 1198 ? 25.779 -35.864 27.885 1.00 81.50 1198 ARG A O 1
ATOM 9495 N N . LYS A 1 1199 ? 26.871 -36.205 25.939 1.00 79.25 1199 LYS A N 1
ATOM 9496 C CA . LYS A 1 1199 ? 27.782 -35.062 26.070 1.00 79.25 1199 LYS A CA 1
ATOM 9497 C C . LYS A 1 1199 ? 27.027 -33.729 26.136 1.00 79.25 1199 LYS A C 1
ATOM 9499 O O . LYS A 1 1199 ? 27.419 -32.841 26.886 1.00 79.25 1199 LYS A O 1
ATOM 9504 N N . TRP A 1 1200 ? 25.922 -33.599 25.399 1.00 87.06 1200 TRP A N 1
ATOM 9505 C CA . TRP A 1 1200 ? 25.028 -32.444 25.503 1.00 87.06 1200 TRP A CA 1
ATOM 9506 C C . TRP A 1 1200 ? 24.427 -32.298 26.910 1.00 87.06 1200 TRP A C 1
ATOM 9508 O O . TRP A 1 1200 ? 24.508 -31.218 27.487 1.00 87.06 1200 TRP A O 1
ATOM 9518 N N . LEU A 1 1201 ? 23.886 -33.370 27.498 1.00 87.06 1201 LEU A N 1
ATOM 9519 C CA . LEU A 1 1201 ? 23.271 -33.313 28.831 1.00 87.06 1201 LEU A CA 1
ATOM 9520 C C . LEU A 1 1201 ? 24.269 -32.964 29.943 1.00 87.06 1201 LEU A C 1
ATOM 9522 O O . LEU A 1 1201 ? 23.954 -32.158 30.817 1.00 87.06 1201 LEU A O 1
ATOM 9526 N N . GLU A 1 1202 ? 25.476 -33.530 29.883 1.00 84.25 1202 GLU A N 1
ATOM 9527 C CA . GLU A 1 1202 ? 26.583 -33.184 30.788 1.00 84.25 1202 GLU A CA 1
ATOM 9528 C C . GLU A 1 1202 ? 26.992 -31.712 30.641 1.00 84.25 1202 GLU A C 1
ATOM 9530 O O . GLU A 1 1202 ? 27.279 -31.037 31.629 1.00 84.25 1202 GLU A O 1
ATOM 9535 N N . THR A 1 1203 ? 26.963 -31.188 29.412 1.00 82.38 1203 THR A N 1
ATOM 9536 C CA . THR A 1 1203 ? 27.240 -29.773 29.142 1.00 82.38 1203 THR A CA 1
ATOM 9537 C C . THR A 1 1203 ? 26.123 -28.884 29.702 1.00 82.38 1203 THR A C 1
ATOM 9539 O O . THR A 1 1203 ? 26.418 -27.916 30.395 1.00 82.38 1203 THR A O 1
ATOM 9542 N N . TRP A 1 1204 ? 24.848 -29.221 29.467 1.00 87.31 1204 TRP A N 1
ATOM 9543 C CA . TRP A 1 1204 ? 23.688 -28.436 29.913 1.00 87.31 1204 TRP A CA 1
ATOM 9544 C C . TRP A 1 1204 ? 23.601 -28.298 31.433 1.00 87.31 1204 TRP A C 1
ATOM 9546 O O . TRP A 1 1204 ? 23.313 -27.212 31.932 1.00 87.31 1204 TRP A O 1
ATOM 9556 N N . GLN A 1 1205 ? 23.892 -29.371 32.176 1.00 86.62 1205 GLN A N 1
ATOM 9557 C CA . GLN A 1 1205 ? 23.880 -29.355 33.642 1.00 86.62 1205 GLN A CA 1
ATOM 9558 C C . GLN A 1 1205 ? 24.789 -28.262 34.236 1.00 86.62 1205 GLN A C 1
ATOM 9560 O O . GLN A 1 1205 ? 24.506 -27.766 35.325 1.00 86.62 1205 GLN A O 1
ATOM 9565 N N . ASN A 1 1206 ? 25.851 -27.888 33.519 1.00 83.88 1206 ASN A N 1
ATOM 9566 C CA . ASN A 1 1206 ? 26.867 -26.937 33.964 1.00 83.88 1206 ASN A CA 1
ATOM 9567 C C . ASN A 1 1206 ? 26.695 -25.527 33.358 1.00 83.88 1206 ASN A C 1
ATOM 9569 O O . ASN A 1 1206 ? 27.578 -24.686 33.513 1.00 83.88 1206 ASN A O 1
ATOM 9573 N N . ILE A 1 1207 ? 25.591 -25.248 32.651 1.00 85.50 1207 ILE A N 1
ATOM 9574 C CA . ILE A 1 1207 ? 25.299 -23.914 32.101 1.00 85.50 1207 ILE A CA 1
ATOM 9575 C C . ILE A 1 1207 ? 24.526 -23.073 33.131 1.00 85.50 1207 ILE A C 1
ATOM 9577 O O . ILE A 1 1207 ? 23.400 -23.398 33.507 1.00 85.50 1207 ILE A O 1
ATOM 9581 N N . GLU A 1 1208 ? 25.097 -21.938 33.542 1.00 83.38 1208 GLU A N 1
ATOM 9582 C CA . GLU A 1 1208 ? 24.495 -21.024 34.526 1.00 83.38 1208 GLU A CA 1
ATOM 9583 C C . GLU A 1 1208 ? 23.774 -19.828 33.869 1.00 83.38 1208 GLU A C 1
ATOM 9585 O O . GLU A 1 1208 ? 24.392 -18.839 33.452 1.00 83.38 1208 GLU A O 1
ATOM 9590 N N . VAL A 1 1209 ? 22.438 -19.916 33.781 1.00 82.62 1209 VAL A N 1
ATOM 9591 C CA . VAL A 1 1209 ? 21.570 -18.897 33.142 1.00 82.62 1209 VAL A CA 1
ATOM 9592 C C . VAL A 1 1209 ? 20.288 -18.556 33.928 1.00 82.62 1209 VAL A C 1
ATOM 9594 O O . VAL A 1 1209 ? 19.401 -17.887 33.403 1.00 82.62 1209 VAL A O 1
ATOM 9597 N N . HIS A 1 1210 ? 20.158 -19.010 35.178 1.00 78.50 1210 HIS A N 1
ATOM 9598 C CA . HIS A 1 1210 ? 18.944 -18.837 35.997 1.00 78.50 1210 HIS A CA 1
ATOM 9599 C C . HIS A 1 1210 ? 18.688 -17.384 36.443 1.00 78.50 1210 HIS A C 1
ATOM 9601 O O . HIS A 1 1210 ? 17.573 -17.037 36.810 1.00 78.50 1210 HIS A O 1
ATOM 9607 N N . ASP A 1 1211 ? 19.708 -16.529 36.383 1.00 79.06 1211 ASP A N 1
ATOM 9608 C CA . ASP A 1 1211 ? 19.668 -15.094 36.680 1.00 79.06 1211 ASP A CA 1
ATOM 9609 C C . ASP A 1 1211 ? 19.084 -14.244 35.534 1.00 79.06 1211 ASP A C 1
ATOM 9611 O O . ASP A 1 1211 ? 18.922 -13.029 35.670 1.00 79.06 1211 ASP A O 1
ATOM 9615 N N . LEU A 1 1212 ? 18.772 -14.854 34.386 1.00 79.62 1212 LEU A N 1
ATOM 9616 C CA . LEU A 1 1212 ? 18.249 -14.144 33.222 1.00 79.62 1212 LEU A CA 1
ATOM 9617 C C . LEU A 1 1212 ? 16.731 -13.905 33.308 1.00 79.62 1212 LEU A C 1
ATOM 9619 O O . LEU A 1 1212 ? 15.953 -14.728 33.786 1.00 79.62 1212 LEU A O 1
ATOM 9623 N N . HIS A 1 1213 ? 16.304 -12.755 32.783 1.00 77.50 1213 HIS A N 1
ATOM 9624 C CA . HIS A 1 1213 ? 14.915 -12.286 32.793 1.00 77.50 1213 HIS A CA 1
ATOM 9625 C C . HIS A 1 1213 ? 13.927 -13.336 32.256 1.00 77.50 1213 HIS A C 1
ATOM 9627 O O . HIS A 1 1213 ? 14.182 -13.945 31.216 1.00 77.50 1213 HIS A O 1
ATOM 9633 N N . HIS A 1 1214 ? 12.775 -13.495 32.916 1.00 81.56 1214 HIS A N 1
ATOM 9634 C CA . HIS A 1 1214 ? 11.729 -14.487 32.622 1.00 81.56 1214 HIS A CA 1
ATOM 9635 C C . HIS A 1 1214 ? 12.091 -15.960 32.884 1.00 81.56 1214 HIS A C 1
ATOM 9637 O O . HIS A 1 1214 ? 11.396 -16.849 32.390 1.00 81.56 1214 HIS A O 1
ATOM 9643 N N . PHE A 1 1215 ? 13.138 -16.256 33.653 1.00 81.31 1215 PHE A N 1
ATOM 9644 C CA . PHE A 1 1215 ? 13.362 -17.617 34.145 1.00 81.31 1215 PHE A CA 1
ATOM 9645 C C . PHE A 1 1215 ? 12.217 -18.043 35.097 1.00 81.31 1215 PHE A C 1
ATOM 9647 O O . PHE A 1 1215 ? 11.801 -17.211 35.910 1.00 81.31 1215 PHE A O 1
ATOM 9654 N N . PRO A 1 1216 ? 11.674 -19.283 35.016 1.00 82.88 1216 PRO A N 1
ATOM 9655 C CA . PRO A 1 1216 ? 12.072 -20.429 34.174 1.00 82.88 1216 PRO A CA 1
ATOM 9656 C C . PRO A 1 1216 ? 11.325 -20.581 32.824 1.00 82.88 1216 PRO A C 1
ATOM 9658 O O . PRO A 1 1216 ? 11.468 -21.604 32.156 1.00 82.88 1216 PRO A O 1
ATOM 9661 N N . LEU A 1 1217 ? 10.547 -19.590 32.371 1.00 84.00 1217 LEU A N 1
ATOM 9662 C CA . LEU A 1 1217 ? 9.602 -19.730 31.243 1.00 84.00 1217 LEU A CA 1
ATOM 9663 C C . LEU A 1 1217 ? 10.231 -20.177 29.910 1.00 84.00 1217 LEU A C 1
ATOM 9665 O O . LEU A 1 1217 ? 9.573 -20.823 29.097 1.00 84.00 1217 LEU A O 1
ATOM 9669 N N . TRP A 1 1218 ? 11.489 -19.816 29.657 1.00 87.94 1218 TRP A N 1
ATOM 9670 C CA . TRP A 1 1218 ? 12.192 -20.114 28.403 1.00 87.94 1218 TRP A CA 1
ATOM 9671 C C . TRP A 1 1218 ? 13.209 -21.255 28.504 1.00 87.94 1218 TRP A C 1
ATOM 9673 O O . TRP A 1 1218 ? 13.824 -21.597 27.491 1.00 87.94 1218 TRP A O 1
ATOM 9683 N N . GLU A 1 1219 ? 13.384 -21.851 29.689 1.00 87.31 1219 GLU A N 1
ATOM 9684 C CA . GLU A 1 1219 ? 14.447 -22.824 29.997 1.00 87.31 1219 GLU A CA 1
ATOM 9685 C C . GLU A 1 1219 ? 14.478 -23.974 28.972 1.00 87.31 1219 GLU A C 1
ATOM 9687 O O . GLU A 1 1219 ? 15.533 -24.294 28.423 1.00 87.31 1219 GLU A O 1
ATOM 9692 N N . LYS A 1 1220 ? 13.305 -24.510 28.607 1.00 87.56 1220 LYS A N 1
ATOM 9693 C CA . LYS A 1 1220 ? 13.164 -25.559 27.584 1.00 87.56 1220 LYS A CA 1
ATOM 9694 C C . LYS A 1 1220 ? 13.575 -25.104 26.177 1.00 87.56 1220 LYS A C 1
ATOM 9696 O O . LYS A 1 1220 ? 14.262 -25.829 25.469 1.00 87.56 1220 LYS A O 1
ATOM 9701 N N . GLY A 1 1221 ? 13.156 -23.916 25.747 1.00 87.31 1221 GLY A N 1
ATOM 9702 C CA . GLY A 1 1221 ? 13.428 -23.463 24.381 1.00 87.31 1221 GLY A CA 1
ATOM 9703 C C . GLY A 1 1221 ? 14.911 -23.172 24.143 1.00 87.31 1221 GLY A C 1
ATOM 9704 O O . GLY A 1 1221 ? 15.433 -23.463 23.072 1.00 87.31 1221 GLY A O 1
ATOM 9705 N N . VAL A 1 1222 ? 15.608 -22.637 25.151 1.00 88.69 1222 VAL A N 1
ATOM 9706 C CA . VAL A 1 1222 ? 17.066 -22.442 25.086 1.00 88.69 1222 VAL A CA 1
ATOM 9707 C C . VAL A 1 1222 ? 17.806 -23.782 25.096 1.00 88.69 1222 VAL A C 1
ATOM 9709 O O . VAL A 1 1222 ? 18.763 -23.933 24.337 1.00 88.69 1222 VAL A O 1
ATOM 9712 N N . HIS A 1 1223 ? 17.339 -24.756 25.888 1.00 91.00 1223 HIS A N 1
ATOM 9713 C CA . HIS A 1 1223 ? 17.854 -26.127 25.859 1.00 91.00 1223 HIS A CA 1
ATOM 9714 C C . HIS A 1 1223 ? 17.773 -26.725 24.446 1.00 91.00 1223 HIS A C 1
ATOM 9716 O O . HIS A 1 1223 ? 18.781 -27.181 23.912 1.00 91.00 1223 HIS A O 1
ATOM 9722 N N . ASP A 1 1224 ? 16.599 -26.676 23.816 1.00 89.31 1224 ASP A N 1
ATOM 9723 C CA . ASP A 1 1224 ? 16.368 -27.321 22.520 1.00 89.31 1224 ASP A CA 1
ATOM 9724 C C . ASP A 1 1224 ? 17.199 -26.674 21.392 1.00 89.31 1224 ASP A C 1
ATOM 9726 O O . ASP A 1 1224 ? 17.843 -27.378 20.614 1.00 89.31 1224 ASP A O 1
ATOM 9730 N N . ILE A 1 1225 ? 17.286 -25.337 21.347 1.00 90.06 1225 ILE A N 1
ATOM 9731 C CA . ILE A 1 1225 ? 18.085 -24.614 20.336 1.00 90.06 1225 ILE A CA 1
ATOM 9732 C C . ILE A 1 1225 ? 19.577 -24.935 20.451 1.00 90.06 1225 ILE A C 1
ATOM 9734 O O . ILE A 1 1225 ? 20.262 -25.121 19.442 1.00 90.06 1225 ILE A O 1
ATOM 9738 N N . LEU A 1 1226 ? 20.109 -24.983 21.673 1.00 88.62 1226 LEU A N 1
ATOM 9739 C CA . LEU A 1 1226 ? 21.520 -25.303 21.865 1.00 88.62 1226 LEU A CA 1
ATOM 9740 C C . LEU A 1 1226 ? 21.815 -26.771 21.556 1.00 88.62 1226 LEU A C 1
ATOM 9742 O O . LEU A 1 1226 ? 22.889 -27.052 21.028 1.00 88.62 1226 LEU A O 1
ATOM 9746 N N . GLN A 1 1227 ? 20.868 -27.683 21.807 1.00 89.69 1227 GLN A N 1
ATOM 9747 C CA . GLN A 1 1227 ? 20.984 -29.084 21.405 1.00 89.69 1227 GLN A CA 1
ATOM 9748 C C . GLN A 1 1227 ? 21.062 -29.234 19.875 1.00 89.69 1227 GLN A C 1
ATOM 9750 O O . GLN A 1 1227 ? 21.861 -30.039 19.391 1.00 89.69 1227 GLN A O 1
ATOM 9755 N N . GLU A 1 1228 ? 20.274 -28.460 19.118 1.00 88.31 1228 GLU A N 1
ATOM 9756 C CA . GLU A 1 1228 ? 20.276 -28.466 17.645 1.00 88.31 1228 GLU A CA 1
ATOM 9757 C C . GLU A 1 1228 ? 21.613 -27.998 17.059 1.00 88.31 1228 GLU A C 1
ATOM 9759 O O . GLU A 1 1228 ? 22.198 -28.686 16.223 1.00 88.31 1228 GLU A O 1
ATOM 9764 N N . SER A 1 1229 ? 22.137 -26.864 17.530 1.00 86.56 1229 SER A N 1
ATOM 9765 C CA . SER A 1 1229 ? 23.391 -26.284 17.023 1.00 86.56 1229 SER A CA 1
ATOM 9766 C C . SER A 1 1229 ? 24.645 -26.801 17.737 1.00 86.56 1229 SER A C 1
ATOM 9768 O O . SER A 1 1229 ? 25.742 -26.292 17.499 1.00 86.56 1229 SER A O 1
ATOM 9770 N N . PHE A 1 1230 ? 24.528 -27.809 18.608 1.00 84.75 1230 PHE A N 1
ATOM 9771 C CA . PHE A 1 1230 ? 25.627 -28.248 19.473 1.00 84.75 1230 PHE A CA 1
ATOM 9772 C C . PHE A 1 1230 ? 26.884 -28.646 18.683 1.00 84.75 1230 PHE A C 1
ATOM 9774 O O . PHE A 1 1230 ? 27.989 -28.237 19.032 1.00 84.75 1230 PHE A O 1
ATOM 9781 N N . GLN A 1 1231 ? 26.738 -29.397 17.584 1.00 80.38 1231 GLN A N 1
ATOM 9782 C CA . GLN A 1 1231 ? 27.882 -29.838 16.771 1.00 80.38 1231 GLN A CA 1
ATOM 9783 C C . GLN A 1 1231 ? 28.557 -28.686 16.011 1.00 80.38 1231 GLN A C 1
ATOM 9785 O O . GLN A 1 1231 ? 29.786 -28.612 15.972 1.00 80.38 1231 GLN A O 1
ATOM 9790 N N . GLU A 1 1232 ? 27.772 -27.773 15.439 1.00 79.88 1232 GLU A N 1
ATOM 9791 C CA . GLU A 1 1232 ? 28.278 -26.592 14.728 1.00 79.88 1232 GLU A CA 1
ATOM 9792 C C . GLU A 1 1232 ? 29.028 -25.663 15.686 1.00 79.88 1232 GLU A C 1
ATOM 9794 O O . GLU A 1 1232 ? 30.119 -25.192 15.375 1.00 79.88 1232 GLU A O 1
ATOM 9799 N N . LEU A 1 1233 ? 28.485 -25.457 16.888 1.00 81.19 1233 LEU A N 1
ATOM 9800 C CA . LEU A 1 1233 ? 29.103 -24.638 17.928 1.00 81.19 1233 LEU A CA 1
ATOM 9801 C C . LEU A 1 1233 ? 30.418 -25.234 18.434 1.00 81.19 1233 LEU A C 1
ATOM 9803 O O . LEU A 1 1233 ? 31.373 -24.489 18.649 1.00 81.19 1233 LEU A O 1
ATOM 9807 N N . VAL A 1 1234 ? 30.502 -26.561 18.549 1.00 77.94 1234 VAL A N 1
ATOM 9808 C CA . VAL A 1 1234 ? 31.759 -27.261 18.855 1.00 77.94 1234 VAL A CA 1
ATOM 9809 C C . VAL A 1 1234 ? 32.783 -27.080 17.725 1.00 77.94 1234 VAL A C 1
ATOM 9811 O O . VAL A 1 1234 ? 33.948 -26.806 18.006 1.00 77.94 1234 VAL A O 1
ATOM 9814 N N . SER A 1 1235 ? 32.368 -27.168 16.455 1.00 72.75 1235 SER A N 1
ATOM 9815 C CA . SER A 1 1235 ? 33.246 -26.947 15.290 1.00 72.75 1235 SER A CA 1
ATOM 9816 C C . SER A 1 1235 ? 33.772 -25.508 15.216 1.00 72.75 1235 SER A C 1
ATOM 9818 O O . SER A 1 1235 ? 34.968 -25.282 15.027 1.00 72.75 1235 SER A O 1
ATOM 9820 N N . ILE A 1 1236 ? 32.901 -24.522 15.444 1.00 74.56 1236 ILE A N 1
ATOM 9821 C CA . ILE A 1 1236 ? 33.270 -23.102 15.496 1.00 74.56 1236 ILE A CA 1
ATOM 9822 C C . ILE A 1 1236 ? 34.263 -22.862 16.634 1.00 74.56 1236 ILE A C 1
ATOM 9824 O O . ILE A 1 1236 ? 35.321 -22.272 16.413 1.00 74.56 1236 ILE A O 1
ATOM 9828 N N . PHE A 1 1237 ? 33.966 -23.363 17.835 1.00 75.31 1237 PHE A N 1
ATOM 9829 C CA . PHE A 1 1237 ? 34.879 -23.267 18.971 1.00 75.31 1237 PHE A CA 1
ATOM 9830 C C . PHE A 1 1237 ? 36.254 -23.880 18.638 1.00 75.31 1237 PHE A C 1
ATOM 9832 O O . PHE A 1 1237 ? 37.281 -23.271 18.939 1.00 75.31 1237 PHE A O 1
ATOM 9839 N N . ALA A 1 1238 ? 36.287 -25.007 17.915 1.00 65.50 1238 ALA A N 1
ATOM 9840 C CA . ALA A 1 1238 ? 37.516 -25.666 17.469 1.00 65.50 1238 ALA A CA 1
ATOM 9841 C C . ALA A 1 1238 ? 38.299 -24.903 16.375 1.00 65.50 1238 ALA A C 1
ATOM 9843 O O . ALA A 1 1238 ? 39.527 -24.889 16.405 1.00 65.50 1238 ALA A O 1
ATOM 9844 N N . HIS A 1 1239 ? 37.643 -24.262 15.398 1.00 64.94 1239 HIS A N 1
ATOM 9845 C CA . HIS A 1 1239 ? 38.339 -23.477 14.363 1.00 64.94 1239 HIS A CA 1
ATOM 9846 C C . HIS A 1 1239 ? 39.076 -22.278 14.974 1.00 64.94 1239 HIS A C 1
ATOM 9848 O O . HIS A 1 1239 ? 40.233 -22.005 14.647 1.00 64.94 1239 HIS A O 1
ATOM 9854 N N . TYR A 1 1240 ? 38.415 -21.567 15.888 1.00 66.69 1240 TYR A N 1
ATOM 9855 C CA . TYR A 1 1240 ? 38.977 -20.358 16.485 1.00 66.69 1240 TYR A CA 1
ATOM 9856 C C . TYR A 1 1240 ? 39.993 -20.648 17.590 1.00 66.69 1240 TYR A C 1
ATOM 9858 O O . TYR A 1 1240 ? 40.921 -19.853 17.761 1.00 66.69 1240 TYR A O 1
ATOM 9866 N N . SER A 1 1241 ? 39.899 -21.798 18.266 1.00 64.06 1241 SER A N 1
ATOM 9867 C CA . SER A 1 1241 ? 40.933 -22.239 19.206 1.00 64.06 1241 SER A CA 1
ATOM 9868 C C . SER A 1 1241 ? 42.256 -22.614 18.514 1.00 64.06 1241 SER A C 1
ATOM 9870 O O . SER A 1 1241 ? 43.308 -22.424 19.115 1.00 64.06 1241 SER A O 1
ATOM 9872 N N . LYS A 1 1242 ? 42.243 -23.029 17.231 1.00 57.34 1242 LYS A N 1
ATOM 9873 C CA . LYS A 1 1242 ? 43.451 -23.358 16.432 1.00 57.34 1242 LYS A CA 1
ATOM 9874 C C . LYS A 1 1242 ? 44.275 -22.143 15.955 1.00 57.34 1242 LYS A C 1
ATOM 9876 O O . LYS A 1 1242 ? 45.446 -22.302 15.626 1.00 57.34 1242 LYS A O 1
ATOM 9881 N N . SER A 1 1243 ? 43.698 -20.935 15.872 1.00 45.59 1243 SER A N 1
ATOM 9882 C CA . SER A 1 1243 ? 44.357 -19.763 15.241 1.00 45.59 1243 SER A CA 1
ATOM 9883 C C . SER A 1 1243 ? 45.419 -19.060 16.101 1.00 45.59 1243 SER A C 1
ATOM 9885 O O . SER A 1 1243 ? 46.132 -18.180 15.616 1.00 45.59 1243 SER A O 1
ATOM 9887 N N . ILE A 1 1244 ? 45.541 -19.436 17.375 1.00 44.38 1244 ILE A N 1
ATOM 9888 C CA . ILE A 1 1244 ? 46.478 -18.840 18.327 1.00 44.38 1244 ILE A CA 1
ATOM 9889 C C . ILE A 1 1244 ? 47.510 -19.913 18.665 1.00 44.38 1244 ILE A C 1
ATOM 9891 O O . ILE A 1 1244 ? 47.195 -20.883 19.343 1.00 44.38 1244 ILE A O 1
ATOM 9895 N N . GLY A 1 1245 ? 48.735 -19.758 18.158 1.00 44.47 1245 GLY A N 1
ATOM 9896 C CA . GLY A 1 1245 ? 49.821 -20.709 18.383 1.00 44.47 1245 GLY A CA 1
ATOM 9897 C C . GLY A 1 1245 ? 50.020 -21.028 19.868 1.00 44.47 1245 GLY A C 1
ATOM 9898 O O . GLY A 1 1245 ? 50.358 -20.146 20.657 1.00 44.47 1245 GLY A O 1
ATOM 9899 N N . GLY A 1 1246 ? 49.830 -22.300 20.220 1.00 37.00 1246 GLY A N 1
ATOM 9900 C CA . GLY A 1 1246 ? 50.159 -22.862 21.527 1.00 37.00 1246 GLY A CA 1
ATOM 9901 C C . GLY A 1 1246 ? 49.223 -23.991 21.967 1.00 37.00 1246 GLY A C 1
ATOM 9902 O O . GLY A 1 1246 ? 48.140 -23.714 22.468 1.00 37.00 1246 GLY A O 1
ATOM 9903 N N . SER A 1 1247 ? 49.730 -25.229 21.902 1.00 33.06 1247 SER A N 1
ATOM 9904 C CA . SER A 1 1247 ? 49.194 -26.477 22.484 1.00 33.06 1247 SER A CA 1
ATOM 9905 C C . SER A 1 1247 ? 48.197 -27.282 21.639 1.00 33.06 1247 SER A C 1
ATOM 9907 O O . SER A 1 1247 ? 47.098 -26.843 21.318 1.00 33.06 1247 SER A O 1
ATOM 9909 N N . THR A 1 1248 ? 48.609 -28.509 21.327 1.00 47.00 1248 THR A N 1
ATOM 9910 C CA . THR A 1 1248 ? 47.917 -29.534 20.541 1.00 47.00 1248 THR A CA 1
ATOM 9911 C C . THR A 1 1248 ? 47.464 -30.681 21.447 1.00 47.00 1248 THR A C 1
ATOM 9913 O O . THR A 1 1248 ? 48.311 -31.474 21.832 1.00 47.00 1248 THR A O 1
ATOM 9916 N N . THR A 1 1249 ? 46.165 -30.790 21.748 1.00 38.38 1249 THR A N 1
ATOM 9917 C CA . THR A 1 1249 ? 45.324 -32.005 21.602 1.00 38.38 1249 THR A CA 1
ATOM 9918 C C . THR A 1 1249 ? 43.844 -31.641 21.829 1.00 38.38 1249 THR A C 1
ATOM 9920 O O . THR A 1 1249 ? 43.527 -30.640 22.464 1.00 38.38 1249 THR A O 1
ATOM 9923 N N . ALA A 1 1250 ? 42.924 -32.445 21.282 1.00 36.28 1250 ALA A N 1
ATOM 9924 C CA . ALA A 1 1250 ? 41.480 -32.326 21.514 1.00 36.28 1250 ALA A CA 1
ATOM 9925 C C . ALA A 1 1250 ? 41.017 -32.944 22.854 1.00 36.28 1250 ALA A C 1
ATOM 9927 O O . ALA A 1 1250 ? 39.848 -32.801 23.207 1.00 36.28 1250 ALA A O 1
ATOM 9928 N N . GLU A 1 1251 ? 41.908 -33.623 23.587 1.00 35.09 1251 GLU A N 1
ATOM 9929 C CA . GLU A 1 1251 ? 41.612 -34.226 24.895 1.00 35.09 1251 GLU A CA 1
ATOM 9930 C C . GLU A 1 1251 ? 41.765 -33.206 26.036 1.00 35.09 1251 GLU A C 1
ATOM 9932 O O . GLU A 1 1251 ? 40.918 -33.178 26.922 1.00 35.09 1251 GLU A O 1
ATOM 9937 N N . ASP A 1 1252 ? 42.703 -32.258 25.931 1.00 37.38 1252 ASP A N 1
ATOM 9938 C CA . ASP A 1 1252 ? 42.867 -31.166 26.910 1.00 37.38 1252 ASP A CA 1
ATOM 9939 C C . ASP A 1 1252 ? 41.810 -30.045 26.790 1.00 37.38 1252 ASP A C 1
ATOM 9941 O O . ASP A 1 1252 ? 41.806 -29.105 27.577 1.00 37.38 1252 ASP A O 1
ATOM 9945 N N . ALA A 1 1253 ? 40.923 -30.097 25.788 1.00 36.19 1253 ALA A N 1
ATOM 9946 C CA . ALA A 1 1253 ? 39.848 -29.115 25.585 1.00 36.19 1253 ALA A CA 1
ATOM 9947 C C . ALA A 1 1253 ? 38.498 -29.543 26.201 1.00 36.19 1253 ALA A C 1
ATOM 9949 O O . ALA A 1 1253 ? 37.496 -28.843 26.029 1.00 36.19 1253 ALA A O 1
ATOM 9950 N N . VAL A 1 1254 ? 38.447 -30.722 26.836 1.00 35.81 1254 VAL A N 1
ATOM 9951 C CA . VAL A 1 1254 ? 37.235 -31.309 27.438 1.00 35.81 1254 VAL A CA 1
ATOM 9952 C C . VAL A 1 1254 ? 37.256 -31.272 28.979 1.00 35.81 1254 VAL A C 1
ATOM 9954 O O . VAL A 1 1254 ? 36.182 -31.359 29.572 1.00 35.81 1254 VAL A O 1
ATOM 9957 N N . GLU A 1 1255 ? 38.417 -31.078 29.615 1.00 28.41 1255 GLU A N 1
ATOM 9958 C CA . GLU A 1 1255 ? 38.555 -30.635 31.023 1.00 28.41 1255 GLU A CA 1
ATOM 9959 C C . GLU A 1 1255 ? 38.688 -29.109 31.105 1.00 28.41 1255 GLU A C 1
ATOM 9961 O O . GLU A 1 1255 ? 38.204 -28.540 32.112 1.00 28.41 1255 GLU A O 1
#

Sequence (1255 aa):
MSNIFAKANAENQNEAYEQRRNEMRNSVVQGGLEQIAADRARKAALRVPVSPKKGAFPDVDRFAPEYPEPGSHKARKPDNRLTLTEFLACLVRISFLRANPKFGQYDNKAKLVPLPGCLEKMLKEVVVPNAKQDMSSLFREEIAKDSDVQAIYAEYGEKLQYYYQEVTALTSSKGKMDSKLTLETWMDIVRGFLTFTKRKGMKNMAMTKTNGSDGMLGENAFVGDCTVNRESDITGDERCKERYTCRLSTLEAKMAFLNSQSLDQMTAGDAENSDAMATLDYDEFIECLARCARDKYGEIKGMTLADGVRGVIQNLLGEKGDEAVIRDCTYITADRYDWRQSKPLKGQSLMTHRKWLETWQNIEVHDLHHFPLWEKGVHDILQESFQELVSIFAHYSKSIGGSTTAEDAVEMTMSEFKNLVKDVGLETKDLKFDVMTNMFKKANAGAATAEAAKEKKKQRAHKNGATDSPKKGGKKSPKAGKKSKRDEETDVELVLYEFVELLIRIAFWRANPYFGLRPTAPRKKAENTKDELVIAPDVINYPECLRTMLHEVVLPNAKRDDSHLFKEMLASDKDMQAVLSTFEPKLKKWWNQVTADAKAKGEERRVYWDQWQDLLKAQKMVGNWEIAQTSDISGDERCRDKIKASLSLAQAKMAFIDSQGLDQMSAGVDKDETKLGTAASGSDMTTLDYDEMCETIARCGVGKYKSVRQMSAAQGVQGMIQNIIGELNEEEVMATNTHIVAPRFDVRRNSMPIEGQTMKDHRMWLECWKRIELHDVYYFPLWEKGVHDVLQSNFPILVRIFSHYCKGVSGVDSASDALEMELEEFHDFIKEAKLETRMINFTVMSNIFAKANAENQNEAYEQRRNEMRNSVVQGGLEQIAADRARKAALRVPVSPKKGAFPDVDRFAPEYPEPGSHKARKPDNRLTLTEFLACLVRISFLRANPKFGQYDNKAKLVPLPGCLEKMLKEVVVPNAKQDMSSLFREEIAKDSDVQAIYAEYGEKLQYYYQEVTALTSSKGKMDSKLTLETWMDIVRGFLTFTKRKGMKNMAMTKTNGSDGMLGENAFVGDCTVNRESDITGDERCKERYTCRLSTLEAKMAFLNSQSLDQMTAGDAENSDAMATLDYDEFIECLARCARDKYGEIKGMTLADGVRGVIQNLLGEKGDEAVIRDCTYITADRYDWRQSKPLKGQSLMTHRKWLETWQNIEVHDLHHFPLWEKGVHDILQESFQELVSIFAHYSKSIGGSTTAEDAVE

Foldseek 3Di:
DVVVVVVVVVVVVVVVVVVVVVVVVVCVVVVVVVVVVVVVVVVVVPDDDDDDDDDDDDDPPPDDDDDDDPDDDDDDDDDPDAFLLRVLLVLQVCLQCVQPVCPPPPPDPDDRDDPPVSSLCCCVVPCLPPFDFDCLVVLVVVCVPDPLLVVLCVVCVVVLVLVLQLLQVVPDDPPDSPSWAALVSLLCLQLQQWAWDDDPPDPGIDIDGDDDDPPHGHPLHNFDKDKEFEAEPFAPDPSSVDIDMWGDDSVQLSVLQVSLDDPVVVPDPDDPDDSGPRTDHSSSVLSSLLSRLCRGCVVPPQQDSSLSSSQSSCSSRVVDDPHVSNHVRRYYYDDADDCVPDDQDDVGDPVLVVVLVVLLVLADDQNDGRPPPCVVLLSVLCSVCVVVLVQLLQVLQDDDDDDDDPVSSQWHWLVSVVVLCVLLVLDDPLRDSVNLLVLLVVLQVSVVVVVVVVVVVVVVVPDPDDDDDDDDDDDDDDDDDDDDPPPVSTPGIDGSSSVSNSLLVSLQCSQPVCPPPDPPDPDPDDPDDDDDPPDDPPRDDSSVSSNCCVPVGNSPRRDGDCLPPVVVVCVPDPLLVVLCVVCVVLLVVLLCVLQVVCVVVVHDSKAALVSVLVLCVVLVVADKDKDFEAEPWQPDPSRVDIAMWGFHSVQLVCLQVSLDDPVLVPPDDDDDPDDDDDDDDDDSGRIDDSVSVLSSLLSRQCRGCVRVPLDDSSLSSNLSSCSSSVVDPPHRSSHVSRYYYDDADDCVPPDDDDVPGDPVLSVVLVVLLVPADDCNPGGPPPCVVLLSVLCSVCVVLLVQLQQVLLVDDPDCPDPVSSQWHFLVSVQVLCVQLVLDDPLRHSVNLVVLLVVLQQPDPPVVVVVVVVVVVVVVVVVVVVVVVVVVVVVPDDDDDDDDDDDDDDDDPPDDDPDDDPDDDDDDDGDRIDGSSSVSSSLLVSLQCSQVVCPPPPPDPDDGDDSSCSSNCSVVVGNSVRRDGDCLVVLLVVCVPDPLLVVLCVVCVVVLVLVLQLLQVVPDPDDDSDQWADLVSLLCLQLQQWAWDDDPPDPGIDIDGDDDDPPHGHPLHNFDKDKEFEAEPWAPPPSSRDIDMFGDDSVQLSVLQVSLDDPVVVPPNDDPDDPPDSTDHSSSVLSSLLSRLCRGCVVPPQADSSLSSSQSSCSSRVNDHPHVSNHVRRYYYDDADDCVPDDQDDVGDPVLVVLLSVSLVSNDDQNDGGPPPNVVVSSVSCSVCVVSSVSSVVVVVVPDDDDDDPVVSSD

Secondary structure (DSSP, 8-state):
-HHHHHHHHHHHHHHHHHHHHHHHHHHHHHHHHHHHHHHHHHHHHT----------------SPPPPPPS--PPPPPPPS---HHHHHHHHHHHHHHHH-TTTT-TT--SPPPPTTHHHHHHIIIIIHHHS----HHHHHHHHHH-HHHHHHHHHHHHHHHHHHHHHHHHHS-TT----SEEHHHHHHHHTTSEEEE--TT-SSPEEEE----TT---TT-SSEEEEEE--BSSTT-GGGG-EEEEEE-HHHHHHHHHHHS-GGGG------S-GGG-EE-HHHHHHHHHHHHHHHHTTSTT--HHHHHHHHHHHHTTSS-HHHHHHHHHPBP-PPP-GGG----TT--HHHHHHHHHHHHT---TTSTTTTTTHHHHHHHHHHHHHHHHHHHHHHTT-SS----TTGGGSEEHHHHHHHHHHHT---SS--HHHHHHHHHHHHHHHHHHHHHHHHHHHHTS----------------------TTSSSS--EE-HHHHHHHHHHHHHHHH-TTTT----S-PPPPS-------PPPP---HHHHHHHIIIIIIHHHS----HHHHHHHHHH-HHHHHHHHHHHHHHHHHHHHHTHHHHHTT----EEHHHHHHHHHHTT-SEEEEEE--BSSTT-GGGGSEEEEEE-HHHHHHHHHTTS-GGGS---------------------EE-HHHHHHHHHHHHHHHHTT-TTS-HHHHHHHHHHHHHTSS-HHHHHHHTT-B--PPP-HHHH--PPTT--HHHHHHHHHHHTT---TTSTTTTTTHHHHHHHHHHHHHHHHHHHHHHTT-SS----TTGGGSEEHHHHHHHHHHTT---SSS-HHHHHHHHHHHHS---HHHHHHHHHHHHHHHHHHHHHHHHHHHHHTS-----------------TT---PPPTTS--PPPPPSEE-HHHHHHHHHHHHHHHH-TTTT-TT--PPPPPHHHHHHHHIIIIIHHHS----HHHHHHHHHH-HHHHHHHHHHHHHHHHHHHHHHHHH--TT----SEEHHHHHHHHTTSEEEE--TT-SSPEEEE----TT---TT-SSEEEEEE--BSSTT-GGGG-EEEEEE-HHHHHHHHHHTS-GGGT------S-----EE-HHHHHHHHHHHHHHHHTTSTT--HHHHHHHHHHHHHTSS-HHHHHHHHH-B--PPP-GGG----TT--HHHHHHHHHHHHT---TTSTTTTTTHHHHHHHHHHTHHHHHHHHHHHHTTSS----SSTT--

Radius of gyration: 51.86 Å; chains: 1; bounding box: 122×100×157 Å

pLDDT: mean 70.57, std 18.89, range [24.94, 93.06]

Organism: NCBI:txid156174